Protein AF-0000000082280429 (afdb_homodimer)

Solvent-accessible surface area (backbone atoms only — not comparable to full-atom values): 59125 Å² total; per-residue (Å²): 127,78,68,58,66,56,57,64,49,44,54,57,48,50,53,47,45,51,52,36,49,54,51,34,44,50,54,44,59,72,64,42,74,56,52,62,64,67,58,56,69,70,64,71,67,78,72,66,83,65,93,64,81,61,47,33,36,36,30,34,22,45,41,54,21,25,45,33,16,60,70,39,34,63,33,74,54,32,37,38,38,39,36,20,67,57,68,40,28,66,46,63,86,46,39,42,39,27,26,64,18,41,30,56,62,67,42,32,39,41,43,42,52,63,53,40,58,66,60,42,40,101,52,29,52,61,44,79,34,67,19,39,71,64,45,71,41,67,90,78,32,34,38,34,25,29,30,89,71,29,28,40,41,63,43,74,44,65,32,37,36,42,17,66,31,58,38,80,34,69,84,78,36,49,36,40,84,78,48,39,40,48,74,79,49,71,41,25,20,50,51,48,28,32,50,54,48,50,31,51,50,51,35,49,40,51,53,69,34,36,49,54,77,80,43,42,66,58,37,42,22,40,32,21,37,37,33,32,19,33,38,63,70,27,44,29,30,51,22,37,49,40,45,38,36,68,64,41,37,27,69,64,66,30,60,71,54,31,71,47,50,40,42,34,41,32,19,48,46,81,59,55,32,75,91,48,48,70,69,59,30,50,51,52,50,50,51,40,42,75,59,59,36,46,75,39,56,32,30,27,74,64,34,27,86,43,64,49,29,38,28,37,20,54,43,66,61,94,84,51,48,74,66,55,48,51,54,26,56,70,62,44,44,75,42,68,26,38,40,45,36,49,46,63,47,68,34,49,34,68,48,42,31,54,48,17,55,73,57,66,46,87,60,45,64,16,33,52,38,52,65,60,30,36,28,65,85,38,84,51,31,29,39,35,38,39,26,26,46,75,87,69,73,79,42,65,66,50,8,28,54,45,12,37,51,50,9,41,22,64,45,70,71,49,87,54,72,73,79,88,79,82,63,59,51,72,41,53,48,34,90,60,23,15,38,26,43,31,50,58,68,81,80,50,90,73,49,65,47,65,74,72,62,36,50,69,32,60,96,79,51,56,22,31,36,39,61,36,51,66,20,22,48,48,48,53,31,49,56,50,62,64,42,88,42,70,61,37,37,49,43,38,52,52,25,50,50,42,25,73,74,68,41,50,54,82,59,58,66,59,71,66,71,71,71,81,64,72,77,71,88,68,94,69,83,65,73,78,44,62,57,52,64,71,72,44,52,84,68,77,79,72,77,77,86,74,70,92,70,75,84,77,88,76,89,73,84,75,92,123,128,78,68,60,67,58,55,63,47,42,54,56,45,49,53,47,44,50,52,35,47,52,50,33,44,50,55,45,59,71,65,42,75,54,52,62,65,67,56,55,68,69,62,71,65,79,72,66,83,65,91,62,80,60,47,33,36,35,31,33,24,46,42,53,22,25,46,33,16,58,70,37,34,63,36,74,53,33,37,37,35,39,35,20,67,57,69,39,28,66,46,62,85,46,38,42,38,27,26,63,18,42,30,56,62,69,43,34,39,40,44,44,52,64,51,40,58,66,61,41,40,101,52,28,53,62,43,78,34,66,20,39,72,65,46,72,40,68,90,78,32,33,38,34,26,31,30,89,73,36,32,38,42,58,43,74,43,65,31,37,39,42,19,66,32,55,36,82,34,69,86,76,36,50,36,41,83,79,49,39,40,47,74,80,48,70,41,26,20,52,52,48,27,33,48,54,48,50,32,50,49,49,37,49,40,50,52,68,33,34,45,54,77,81,42,41,66,58,37,43,22,41,32,20,37,38,32,32,20,34,39,62,69,27,43,28,32,52,22,38,50,40,44,37,36,67,65,41,36,26,69,65,67,30,60,69,55,31,72,48,49,41,43,33,41,31,18,48,47,82,60,55,33,74,93,48,47,69,70,60,31,49,51,52,50,52,51,41,43,74,59,62,36,45,75,38,57,33,30,27,76,62,33,27,86,43,65,50,30,38,26,38,22,54,42,66,62,93,83,50,48,72,67,56,50,50,53,24,56,69,61,43,44,75,42,69,26,36,40,44,35,48,47,63,46,68,34,48,36,69,49,43,32,53,49,18,54,74,57,66,45,86,59,44,64,13,33,51,37,52,63,59,29,36,29,64,84,38,85,52,32,30,38,34,38,41,26,25,46,74,86,68,74,79,40,65,67,52,8,30,54,45,12,38,52,49,9,41,22,62,45,70,70,48,88,55,72,71,80,90,81,82,64,60,50,70,40,53,48,34,92,60,22,16,37,26,42,31,49,57,68,81,80,50,89,72,49,65,46,64,72,71,62,37,50,70,32,60,99,78,51,57,23,28,38,39,61,36,50,66,20,22,44,49,47,52,31,49,56,50,64,65,43,90,41,70,62,37,36,49,44,39,52,51,25,50,50,42,25,72,74,69,41,51,54,82,60,56,67,59,72,67,70,72,72,81,64,73,75,69,86,69,94,69,81,65,74,79,44,64,55,56,58,72,71,44,52,84,67,76,79,76,78,80,88,73,76,89,75,75,81,77,80,76,85,73,85,77,93,125

InterPro domains:
  IPR023753 FAD/NAD(P)-binding domain [PF07992] (56-403)
  IPR045024 Alternative NADH dehydrogenase [PTHR43706] (45-506)
  IPR054585 External alternative NADH-ubiquinone oxidoreductase-like, C-terminal domain [PF22366] (422-505)

Structure (mmCIF, N/CA/C/O backbone):
data_AF-0000000082280429-model_v1
#
loop_
_entity.id
_entity.type
_entity.pdbx_description
1 polymer 'NADH:ubiquinone reductase (non-electrogenic)'
#
loop_
_atom_site.group_PDB
_atom_site.id
_atom_site.type_symbol
_atom_site.label_atom_id
_atom_site.label_alt_id
_atom_site.label_comp_id
_atom_site.label_asym_id
_atom_site.label_entity_id
_atom_site.label_seq_id
_atom_site.pdbx_PDB_ins_code
_atom_site.Cartn_x
_atom_site.Cartn_y
_atom_site.Cartn_z
_atom_site.occupancy
_atom_site.B_iso_or_equiv
_atom_site.auth_seq_id
_atom_site.auth_comp_id
_atom_site.auth_asym_id
_atom_site.auth_atom_id
_atom_site.pdbx_PDB_model_num
ATOM 1 N N . MET A 1 1 ? 16.797 20.766 -30.969 1 20.44 1 MET A N 1
ATOM 2 C CA . MET A 1 1 ? 17.062 19.328 -31.047 1 20.44 1 MET A CA 1
ATOM 3 C C . MET A 1 1 ? 15.969 18.547 -30.359 1 20.44 1 MET A C 1
ATOM 5 O O . MET A 1 1 ? 16.094 17.328 -30.172 1 20.44 1 MET A O 1
ATOM 9 N N . SER A 1 2 ? 15.133 19.25 -29.734 1 25.34 2 SER A N 1
ATOM 10 C CA . SER A 1 2 ? 14.094 18.984 -28.75 1 25.34 2 SER A CA 1
ATOM 11 C C . SER A 1 2 ? 12.93 18.219 -29.359 1 25.34 2 SER A C 1
ATOM 13 O O . SER A 1 2 ? 12.211 17.5 -28.656 1 25.34 2 SER A O 1
ATOM 15 N N . SER A 1 3 ? 12.68 18.469 -30.688 1 30.08 3 SER A N 1
ATOM 16 C CA . SER A 1 3 ? 11.539 18.047 -31.484 1 30.08 3 SER A CA 1
ATOM 17 C C . SER A 1 3 ? 11.695 16.609 -31.953 1 30.08 3 SER A C 1
ATOM 19 O O . SER A 1 3 ? 10.727 15.984 -32.406 1 30.08 3 SER A O 1
ATOM 21 N N . HIS A 1 4 ? 13.016 16.234 -32.188 1 29.52 4 HIS A N 1
ATOM 22 C CA . HIS A 1 4 ? 13.25 14.945 -32.875 1 29.52 4 HIS A CA 1
ATOM 23 C C . HIS A 1 4 ? 12.883 13.781 -31.953 1 29.52 4 HIS A C 1
ATOM 25 O O . HIS A 1 4 ? 12.797 12.641 -32.406 1 29.52 4 HIS A O 1
ATOM 31 N N . THR A 1 5 ? 13.172 14.047 -30.672 1 30.3 5 THR A N 1
ATOM 32 C CA . THR A 1 5 ? 12.969 12.867 -29.844 1 30.3 5 THR A CA 1
ATOM 33 C C . THR A 1 5 ? 11.484 12.492 -29.781 1 30.3 5 THR A C 1
ATOM 35 O O . THR A 1 5 ? 11.141 11.375 -29.406 1 30.3 5 THR A O 1
ATOM 38 N N . THR A 1 6 ? 10.641 13.453 -30.203 1 33.31 6 THR A N 1
ATOM 39 C CA . THR A 1 6 ? 9.211 13.164 -30.172 1 33.31 6 THR A CA 1
ATOM 40 C C . THR A 1 6 ? 8.805 12.328 -31.391 1 33.31 6 THR A C 1
ATOM 42 O O . THR A 1 6 ? 7.777 11.648 -31.359 1 33.31 6 THR A O 1
ATOM 45 N N . ARG A 1 7 ? 9.484 12.469 -32.625 1 30.62 7 ARG A N 1
ATOM 46 C CA . ARG A 1 7 ? 9.078 11.852 -33.875 1 30.62 7 ARG A CA 1
ATOM 47 C C . ARG A 1 7 ? 9.367 10.352 -33.875 1 30.62 7 ARG A C 1
ATOM 49 O O . ARG A 1 7 ? 8.75 9.602 -34.625 1 30.62 7 ARG A O 1
ATOM 56 N N . ARG A 1 8 ? 10.602 10 -33.375 1 33.25 8 ARG A N 1
ATOM 57 C CA . ARG A 1 8 ? 10.867 8.562 -33.438 1 33.25 8 ARG A CA 1
ATOM 58 C C . ARG A 1 8 ? 9.984 7.809 -32.469 1 33.25 8 ARG A C 1
ATOM 60 O O . ARG A 1 8 ? 9.977 6.574 -32.438 1 33.25 8 ARG A O 1
ATOM 67 N N . LEU A 1 9 ? 9.531 8.617 -31.469 1 33.84 9 LEU A N 1
ATOM 68 C CA . LEU A 1 9 ? 8.711 7.914 -30.484 1 33.84 9 LEU A CA 1
ATOM 69 C C . LEU A 1 9 ? 7.316 7.637 -31.031 1 33.84 9 LEU A C 1
ATOM 71 O O . LEU A 1 9 ? 6.688 6.645 -30.672 1 33.84 9 LEU A O 1
ATOM 75 N N . PHE A 1 10 ? 6.945 8.438 -32.125 1 33.88 10 PHE A N 1
ATOM 76 C CA . PHE A 1 10 ? 5.578 8.273 -32.594 1 33.88 10 PHE A CA 1
ATOM 77 C C . PHE A 1 10 ? 5.441 6.996 -33.438 1 33.88 10 PHE A C 1
ATOM 79 O O . PHE A 1 10 ? 4.469 6.254 -33.281 1 33.88 10 PHE A O 1
ATOM 86 N N . PRO A 1 11 ? 6.359 6.848 -34.438 1 35.09 11 PRO A N 1
ATOM 87 C CA . PRO A 1 11 ? 6.16 5.633 -35.219 1 35.09 11 PRO A CA 1
ATOM 88 C C . PRO A 1 11 ? 6.359 4.355 -34.406 1 35.09 11 PRO A C 1
ATOM 90 O O . PRO A 1 11 ? 5.699 3.346 -34.688 1 35.09 11 PRO A O 1
ATOM 93 N N . ARG A 1 12 ? 7.309 4.305 -33.531 1 36.62 12 ARG A N 1
ATOM 94 C CA . ARG A 1 12 ? 7.48 3.117 -32.688 1 36.62 12 ARG A CA 1
ATOM 95 C C . ARG A 1 12 ? 6.297 2.934 -31.75 1 36.62 12 ARG A C 1
ATOM 97 O O . ARG A 1 12 ? 5.93 1.804 -31.422 1 36.62 12 ARG A O 1
ATOM 104 N N . ILE A 1 13 ? 5.672 4.008 -31.406 1 36.72 13 ILE A N 1
ATOM 105 C CA . ILE A 1 13 ? 4.449 3.916 -30.609 1 36.72 13 ILE A CA 1
ATOM 106 C C . ILE A 1 13 ? 3.285 3.488 -31.5 1 36.72 13 ILE A C 1
ATOM 108 O O . ILE A 1 13 ? 2.482 2.635 -31.125 1 36.72 13 ILE A O 1
ATOM 112 N N . ALA A 1 14 ? 3.168 4.086 -32.719 1 34.84 14 ALA A N 1
ATOM 113 C CA . ALA A 1 14 ? 2.096 3.703 -33.656 1 34.84 14 ALA A CA 1
ATOM 114 C C . ALA A 1 14 ? 2.273 2.27 -34.125 1 34.84 14 ALA A C 1
ATOM 116 O O . ALA A 1 14 ? 1.304 1.511 -34.219 1 34.84 14 ALA A O 1
ATOM 117 N N . GLY A 1 15 ? 3.473 1.878 -34.625 1 34.12 15 GLY A N 1
ATOM 118 C CA . GLY A 1 15 ? 3.715 0.501 -35.031 1 34.12 15 GLY A CA 1
ATOM 119 C C . GLY A 1 15 ? 3.564 -0.486 -33.875 1 34.12 15 GLY A C 1
ATOM 120 O O . GLY A 1 15 ? 3.025 -1.579 -34.062 1 34.12 15 GLY A O 1
ATOM 121 N N . ALA A 1 16 ? 3.996 -0.086 -32.719 1 37.12 16 ALA A N 1
ATOM 122 C CA . ALA A 1 16 ? 3.783 -0.925 -31.547 1 37.12 16 ALA A CA 1
ATOM 123 C C . ALA A 1 16 ? 2.309 -0.953 -31.156 1 37.12 16 ALA A C 1
ATOM 125 O O . ALA A 1 16 ? 1.798 -1.982 -30.703 1 37.12 16 ALA A O 1
ATOM 126 N N . ALA A 1 17 ? 1.593 0.066 -31.422 1 37.53 17 ALA A N 1
ATOM 127 C CA . ALA A 1 17 ? 0.15 0.07 -31.188 1 37.53 17 ALA A CA 1
ATOM 128 C C . ALA A 1 17 ? -0.56 -0.882 -32.156 1 37.53 17 ALA A C 1
ATOM 130 O O . ALA A 1 17 ? -1.502 -1.577 -31.766 1 37.53 17 ALA A O 1
ATOM 131 N N . VAL A 1 18 ? -0.236 -0.781 -33.5 1 34.94 18 VAL A N 1
ATOM 132 C CA . VAL A 1 18 ? -0.847 -1.659 -34.5 1 34.94 18 VAL A CA 1
ATOM 133 C C . VAL A 1 18 ? -0.458 -3.107 -34.188 1 34.94 18 VAL A C 1
ATOM 135 O O . VAL A 1 18 ? -1.306 -4.004 -34.25 1 34.94 18 VAL A O 1
ATOM 138 N N . VAL A 1 19 ? 0.8 -3.363 -34.031 1 35.03 19 VAL A N 1
ATOM 139 C CA . VAL A 1 19 ? 1.195 -4.738 -33.75 1 35.03 19 VAL A CA 1
ATOM 140 C C . VAL A 1 19 ? 0.633 -5.156 -32.406 1 35.03 19 VAL A C 1
ATOM 142 O O . VAL A 1 19 ? 0.196 -6.297 -32.219 1 35.03 19 VAL A O 1
ATOM 145 N N . CYS A 1 20 ? 0.529 -4.305 -31.453 1 38.88 20 CYS A N 1
ATOM 146 C CA . CYS A 1 20 ? -0.075 -4.574 -30.141 1 38.88 20 CYS A CA 1
ATOM 147 C C . CYS A 1 20 ? -1.58 -4.777 -30.281 1 38.88 20 CYS A C 1
ATOM 149 O O . CYS A 1 20 ? -2.16 -5.617 -29.594 1 38.88 20 CYS A O 1
ATOM 151 N N . GLY A 1 21 ? -2.287 -4.031 -31.125 1 36.22 21 GLY A N 1
ATOM 152 C CA . GLY A 1 21 ? -3.701 -4.238 -31.391 1 36.22 21 GLY A CA 1
ATOM 153 C C . GLY A 1 21 ? -3.998 -5.586 -32.031 1 36.22 21 GLY A C 1
ATOM 154 O O . GLY A 1 21 ? -4.887 -6.305 -31.562 1 36.22 21 GLY A O 1
ATOM 155 N N . VAL A 1 22 ? -3.373 -5.84 -33.25 1 34.94 22 VAL A N 1
ATOM 156 C CA . VAL A 1 22 ? -3.652 -7.059 -34 1 34.94 22 VAL A CA 1
ATOM 157 C C . VAL A 1 22 ? -3.168 -8.273 -33.219 1 34.94 22 VAL A C 1
ATOM 159 O O . VAL A 1 22 ? -3.863 -9.289 -33.125 1 34.94 22 VAL A O 1
ATOM 162 N N . GLY A 1 23 ? -2.002 -8.273 -32.688 1 35.72 23 GLY A N 1
ATOM 163 C CA . GLY A 1 23 ? -1.531 -9.414 -31.922 1 35.72 23 GLY A CA 1
ATOM 164 C C . GLY A 1 23 ? -2.301 -9.617 -30.625 1 35.72 23 GLY A C 1
ATOM 165 O O . GLY A 1 23 ? -2.551 -10.758 -30.219 1 35.72 23 GLY A O 1
ATOM 166 N N . SER A 1 24 ? -2.656 -8.578 -29.969 1 38.56 24 SER A N 1
ATOM 167 C CA . SER A 1 24 ? -3.559 -8.672 -28.828 1 38.56 24 SER A CA 1
ATOM 168 C C . SER A 1 24 ? -4.922 -9.211 -29.234 1 38.56 24 SER A C 1
ATOM 170 O O . SER A 1 24 ? -5.523 -10.016 -28.516 1 38.56 24 SER A O 1
ATOM 172 N N . PHE A 1 25 ? -5.434 -8.734 -30.391 1 36.09 25 PHE A N 1
ATOM 173 C CA . PHE A 1 25 ? -6.719 -9.227 -30.875 1 36.09 25 PHE A CA 1
ATOM 174 C C . PHE A 1 25 ? -6.629 -10.711 -31.219 1 36.09 25 PHE A C 1
ATOM 176 O O . PHE A 1 25 ? -7.535 -11.484 -30.906 1 36.09 25 PHE A O 1
ATOM 183 N N . SER A 1 26 ? -5.672 -11.102 -32 1 33.56 26 SER A N 1
ATOM 184 C CA . SER A 1 26 ? -5.559 -12.516 -32.375 1 33.56 26 SER A CA 1
ATOM 185 C C . SER A 1 26 ? -5.281 -13.375 -31.141 1 33.56 26 SER A C 1
ATOM 187 O O . SER A 1 26 ? -5.789 -14.492 -31.031 1 33.56 26 SER A O 1
ATOM 189 N N . ALA A 1 27 ? -4.383 -12.984 -30.344 1 36.22 27 ALA A N 1
ATOM 190 C CA . ALA A 1 27 ? -4.203 -13.734 -29.109 1 36.22 27 ALA A CA 1
ATOM 191 C C . ALA A 1 27 ? -5.477 -13.719 -28.266 1 36.22 27 ALA A C 1
ATOM 193 O O . ALA A 1 27 ? -5.809 -14.711 -27.609 1 36.22 27 ALA A O 1
ATOM 194 N N . ILE A 1 28 ? -6.16 -12.664 -28.219 1 36.44 28 ILE A N 1
ATOM 195 C CA . ILE A 1 28 ? -7.469 -12.586 -27.578 1 36.44 28 ILE A CA 1
ATOM 196 C C . ILE A 1 28 ? -8.445 -13.531 -28.281 1 36.44 28 ILE A C 1
ATOM 198 O O . ILE A 1 28 ? -9.203 -14.242 -27.625 1 36.44 28 ILE A O 1
ATOM 202 N N . THR A 1 29 ? -8.625 -13.438 -29.641 1 35.72 29 THR A N 1
ATOM 203 C CA . THR A 1 29 ? -9.648 -14.211 -30.328 1 35.72 29 THR A CA 1
ATOM 204 C C . THR A 1 29 ? -9.312 -15.695 -30.312 1 35.72 29 THR A C 1
ATOM 206 O O . THR A 1 29 ? -10.211 -16.547 -30.359 1 35.72 29 THR A O 1
ATOM 209 N N . THR A 1 30 ? -8.156 -16.016 -30.703 1 35.47 30 THR A N 1
ATOM 210 C CA . THR A 1 30 ? -7.922 -17.453 -30.812 1 35.47 30 THR A CA 1
ATOM 211 C C . THR A 1 30 ? -8.102 -18.141 -29.453 1 35.47 30 THR A C 1
ATOM 213 O O . THR A 1 30 ? -8.547 -19.281 -29.391 1 35.47 30 THR A O 1
ATOM 216 N N . ILE A 1 31 ? -7.441 -17.547 -28.453 1 36.34 31 ILE A N 1
ATOM 217 C CA . ILE A 1 31 ? -7.508 -18.297 -27.203 1 36.34 31 ILE A CA 1
ATOM 218 C C . ILE A 1 31 ? -8.773 -17.906 -26.438 1 36.34 31 ILE A C 1
ATOM 220 O O . ILE A 1 31 ? -9.031 -18.438 -25.359 1 36.34 31 ILE A O 1
ATOM 224 N N . ASN A 1 32 ? -9.477 -16.875 -26.734 1 38.38 32 ASN A N 1
ATOM 225 C CA . ASN A 1 32 ? -10.57 -16.453 -25.875 1 38.38 32 ASN A CA 1
ATOM 226 C C . ASN A 1 32 ? -11.711 -17.469 -25.875 1 38.38 32 ASN A C 1
ATOM 228 O O . ASN A 1 32 ? -12.547 -17.469 -26.781 1 38.38 32 ASN A O 1
ATOM 232 N N . ASP A 1 33 ? -11.438 -18.562 -25.656 1 45.22 33 ASP A N 1
ATOM 233 C CA . ASP A 1 33 ? -12.484 -19.5 -25.266 1 45.22 33 ASP A CA 1
ATOM 234 C C . ASP A 1 33 ? -13.516 -18.828 -24.375 1 45.22 33 ASP A C 1
ATOM 236 O O . ASP A 1 33 ? -14.359 -19.516 -23.781 1 45.22 33 ASP A O 1
ATOM 240 N N . ASP A 1 34 ? -13.25 -17.578 -24.141 1 45.47 34 ASP A N 1
ATOM 241 C CA . ASP A 1 34 ? -14.219 -17 -23.219 1 45.47 34 ASP A CA 1
ATOM 242 C C . ASP A 1 34 ? -15.406 -16.406 -23.984 1 45.47 34 ASP A C 1
ATOM 244 O O . ASP A 1 34 ? -16.094 -15.523 -23.469 1 45.47 34 ASP A O 1
ATOM 248 N N . TRP A 1 35 ? -15.531 -16.828 -25.297 1 38.25 35 TRP A N 1
ATOM 249 C CA . TRP A 1 35 ? -16.641 -16.297 -26.094 1 38.25 35 TRP A CA 1
ATOM 250 C C . TRP A 1 35 ? -17.969 -16.594 -25.422 1 38.25 35 TRP A C 1
ATOM 252 O O . TRP A 1 35 ? -18.953 -15.859 -25.609 1 38.25 35 TRP A O 1
ATOM 262 N N . ASP A 1 36 ? -17.953 -17.656 -24.844 1 42.41 36 ASP A N 1
ATOM 263 C CA . ASP A 1 36 ? -19.234 -17.969 -24.219 1 42.41 36 ASP A CA 1
ATOM 264 C C . ASP A 1 36 ? -19.641 -16.891 -23.219 1 42.41 36 ASP A C 1
ATOM 266 O O . ASP A 1 36 ? -20.797 -16.828 -22.812 1 42.41 36 ASP A O 1
ATOM 270 N N . ASP A 1 37 ? -18.703 -16.234 -22.734 1 43.84 37 ASP A N 1
ATOM 271 C CA . ASP A 1 37 ? -19.016 -15.18 -21.781 1 43.84 37 ASP A CA 1
ATOM 272 C C . ASP A 1 37 ? -19.75 -14.023 -22.453 1 43.84 37 ASP A C 1
ATOM 274 O O . ASP A 1 37 ? -20.562 -13.344 -21.828 1 43.84 3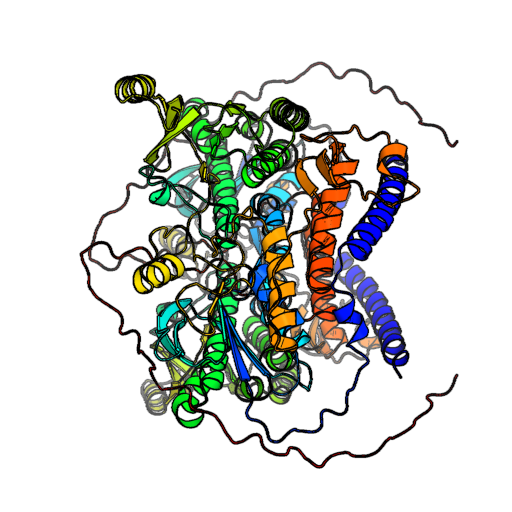7 ASP A O 1
ATOM 278 N N . TYR A 1 38 ? -19.438 -13.75 -23.672 1 36.34 38 TYR A N 1
ATOM 279 C CA . TYR A 1 38 ? -20.094 -12.672 -24.406 1 36.34 38 TYR A CA 1
ATOM 280 C C . TYR A 1 38 ? -21.422 -13.141 -24.969 1 36.34 38 TYR A C 1
ATOM 282 O O . TYR A 1 38 ? -22.328 -12.328 -25.188 1 36.34 38 TYR A O 1
ATOM 290 N N . THR A 1 39 ? -21.531 -14.336 -25.391 1 33.78 39 THR A N 1
ATOM 291 C CA . THR A 1 39 ? -22.781 -14.789 -26 1 33.78 39 THR A CA 1
ATOM 292 C C . THR A 1 39 ? -23.844 -15.016 -24.938 1 33.78 39 THR A C 1
ATOM 294 O O . THR A 1 39 ? -25.047 -14.977 -25.219 1 33.78 39 THR A O 1
ATOM 297 N N . ASN A 1 40 ? -23.5 -15.523 -23.828 1 35.31 40 ASN A N 1
ATOM 298 C CA . ASN A 1 40 ? -24.562 -15.812 -22.875 1 35.31 40 ASN A CA 1
ATOM 299 C C . ASN A 1 40 ? -25.125 -14.539 -22.25 1 35.31 40 ASN A C 1
ATOM 301 O O . ASN A 1 40 ? -25.906 -14.602 -21.297 1 35.31 40 ASN A O 1
ATOM 305 N N . PHE A 1 41 ? -24.578 -13.438 -22.516 1 33.66 41 PHE A N 1
ATOM 306 C CA . PHE A 1 41 ? -25.266 -12.25 -22.031 1 33.66 41 PHE A CA 1
ATOM 307 C C . PHE A 1 41 ? -26.734 -12.266 -22.453 1 33.66 41 PHE A C 1
ATOM 309 O O . PHE A 1 41 ? -27.594 -11.727 -21.75 1 33.66 41 PHE A O 1
ATOM 316 N N . PHE A 1 42 ? -27.047 -12.625 -23.766 1 31.42 42 PHE A N 1
ATOM 317 C CA . PHE A 1 42 ? -28.391 -12.477 -24.312 1 31.42 42 PHE A CA 1
ATOM 318 C C . PHE A 1 42 ? -29.281 -13.648 -23.922 1 31.42 42 PHE A C 1
ATOM 320 O O . PHE A 1 42 ? -30.469 -13.672 -24.25 1 31.42 42 PHE A O 1
ATOM 327 N N . SER A 1 43 ? -28.766 -14.781 -23.688 1 31.94 43 SER A N 1
ATOM 328 C CA . SER A 1 43 ? -29.812 -15.781 -23.516 1 31.94 43 SER A CA 1
ATOM 329 C C . SER A 1 43 ? -30.547 -15.594 -22.188 1 31.94 43 SER A C 1
ATOM 331 O O . SER A 1 43 ? -29.984 -15.82 -21.125 1 31.94 43 SER A O 1
ATOM 333 N N . GLN A 1 44 ? -31.344 -14.594 -22.078 1 33.28 44 GLN A N 1
ATOM 334 C CA . GLN A 1 44 ? -32.469 -14.469 -21.156 1 33.28 44 GLN A CA 1
ATOM 335 C C . GLN A 1 44 ? -33.188 -15.805 -20.984 1 33.28 44 GLN A C 1
ATOM 337 O O . GLN A 1 44 ? -34.156 -16.094 -21.688 1 33.28 44 GLN A O 1
ATOM 342 N N . HIS A 1 45 ? -32.562 -16.938 -21.047 1 32.62 45 HIS A N 1
ATOM 343 C CA . HIS A 1 45 ? -33.469 -18.062 -20.844 1 32.62 45 HIS A CA 1
ATOM 344 C C . HIS A 1 45 ? -34.375 -17.828 -19.641 1 32.62 45 HIS A C 1
ATOM 346 O O . HIS A 1 45 ? -33.906 -17.344 -18.594 1 32.62 45 HIS A O 1
ATOM 352 N N . GLN A 1 46 ? -35.625 -17.578 -19.922 1 33.22 46 GLN A N 1
ATOM 353 C CA . GLN A 1 46 ? -36.781 -17.656 -19.047 1 33.22 46 GLN A CA 1
ATOM 354 C C . GLN A 1 46 ? -36.594 -18.703 -17.953 1 33.22 46 GLN A C 1
ATOM 356 O O . GLN A 1 46 ? -36.469 -19.891 -18.25 1 33.22 46 GLN A O 1
ATOM 361 N N . GLN A 1 47 ? -35.812 -18.391 -17.016 1 37.62 47 GLN A N 1
ATOM 362 C CA . GLN A 1 47 ? -35.594 -19.219 -15.828 1 37.62 47 GLN A CA 1
ATOM 363 C C . GLN A 1 47 ? -36.906 -19.781 -15.305 1 37.62 47 GLN A C 1
ATOM 365 O O . GLN A 1 47 ? -37.812 -19.031 -14.891 1 37.62 47 GLN A O 1
ATOM 370 N N . GLN A 1 48 ? -37.469 -20.719 -15.992 1 34.66 48 GLN A N 1
ATOM 371 C CA . GLN A 1 48 ? -38.5 -21.422 -15.258 1 34.66 48 GLN A CA 1
ATOM 372 C C . GLN A 1 48 ? -38.031 -21.828 -13.867 1 34.66 48 GLN A C 1
ATOM 374 O O . GLN A 1 48 ? -37 -22.5 -13.727 1 34.66 48 GLN A O 1
ATOM 379 N N . LYS A 1 49 ? -38.219 -21.109 -12.867 1 41.38 49 LYS A N 1
ATOM 380 C CA . LYS A 1 49 ? -38.062 -21.516 -11.477 1 41.38 49 LYS A CA 1
ATOM 381 C C . LYS A 1 49 ? -38.281 -23.031 -11.328 1 41.38 49 LYS A C 1
ATOM 383 O O . LYS A 1 49 ? -39.406 -23.5 -11.43 1 41.38 49 LYS A O 1
ATOM 388 N N . SER A 1 50 ? -37.406 -23.859 -11.852 1 42.59 50 SER A N 1
ATOM 389 C CA . SER A 1 50 ? -37.625 -25.281 -11.594 1 42.59 50 SER A CA 1
ATOM 390 C C . SER A 1 50 ? -37.594 -25.578 -10.102 1 42.59 50 SER A C 1
ATOM 392 O O . SER A 1 50 ? -36.938 -24.875 -9.328 1 42.59 50 SER A O 1
ATOM 394 N N . GLU A 1 51 ? -38.469 -26.203 -9.453 1 51.34 51 GLU A N 1
ATOM 395 C CA . GLU A 1 51 ? -38.75 -26.75 -8.133 1 51.34 51 GLU A CA 1
ATOM 396 C C . GLU A 1 51 ? -37.531 -27.547 -7.598 1 51.34 51 GLU A C 1
ATOM 398 O O . GLU A 1 51 ? -37.594 -28.078 -6.488 1 51.34 51 GLU A O 1
ATOM 403 N N . LYS A 1 52 ? -36.406 -27.656 -8.297 1 55.62 52 LYS A N 1
ATOM 404 C CA . LYS A 1 52 ? -35.344 -28.516 -7.801 1 55.62 52 LYS A CA 1
ATOM 405 C C . LYS A 1 52 ? -34.406 -27.734 -6.875 1 55.62 52 LYS A C 1
ATOM 407 O O . LYS A 1 52 ? -34.188 -26.547 -7.078 1 55.62 52 LYS A O 1
ATOM 412 N N . PRO A 1 53 ? -33.938 -28.391 -5.754 1 68.19 53 PRO A N 1
ATOM 413 C CA . PRO A 1 53 ? -33.031 -27.75 -4.789 1 68.19 53 PRO A CA 1
ATOM 414 C C . PRO A 1 53 ? -31.734 -27.25 -5.426 1 68.19 53 PRO A C 1
ATOM 416 O O . PRO A 1 53 ? -31.25 -27.859 -6.387 1 68.19 53 PRO A O 1
ATOM 419 N N . ASN A 1 54 ? -31.219 -26.141 -5.043 1 81 54 ASN A N 1
ATOM 420 C CA . ASN A 1 54 ? -29.984 -25.562 -5.57 1 81 54 ASN A CA 1
ATOM 421 C C . ASN A 1 54 ? -28.766 -26.422 -5.246 1 81 54 ASN A C 1
ATOM 423 O O . ASN A 1 54 ? -28.656 -26.953 -4.145 1 81 54 ASN A O 1
ATOM 427 N N . GLU A 1 55 ? -28 -26.75 -6.262 1 89 55 GLU A N 1
ATOM 428 C CA . GLU A 1 55 ? -26.703 -27.406 -6.074 1 89 55 GLU A CA 1
ATOM 429 C C . GLU A 1 55 ? -25.656 -26.438 -5.52 1 89 55 GLU A C 1
ATOM 431 O O . GLU A 1 55 ? -25.453 -25.359 -6.078 1 89 55 GLU A O 1
ATOM 436 N N . ARG A 1 56 ? -25.062 -26.812 -4.383 1 90.88 56 ARG A N 1
ATOM 437 C CA . ARG A 1 56 ? -24.047 -25.969 -3.764 1 90.88 56 ARG A CA 1
ATOM 438 C C . ARG A 1 56 ? -22.656 -26.328 -4.27 1 90.88 56 ARG A C 1
ATOM 440 O O . ARG A 1 56 ? -22.188 -27.453 -4.051 1 90.88 56 ARG A O 1
ATOM 447 N N . ILE A 1 57 ? -22.047 -25.375 -4.918 1 93.62 57 ILE A N 1
ATOM 448 C CA . ILE A 1 57 ? -20.688 -25.531 -5.418 1 93.62 57 ILE A CA 1
ATOM 449 C C . ILE A 1 57 ? -19.734 -24.656 -4.602 1 93.62 57 ILE A C 1
ATOM 451 O O . ILE A 1 57 ? -19.922 -23.438 -4.52 1 93.62 57 ILE A O 1
ATOM 455 N N . VAL A 1 58 ? -18.75 -25.266 -3.951 1 94.88 58 VAL A N 1
ATOM 456 C CA . VAL A 1 58 ? -17.75 -24.531 -3.186 1 94.88 58 VAL A CA 1
ATOM 457 C C . VAL A 1 58 ? -16.422 -24.531 -3.934 1 94.88 58 VAL A C 1
ATOM 459 O O . VAL A 1 58 ? -15.938 -25.578 -4.344 1 94.88 58 VAL A O 1
ATOM 462 N N . ILE A 1 59 ? -15.867 -23.391 -4.176 1 96.19 59 ILE A N 1
ATOM 463 C CA . ILE A 1 59 ? -14.57 -23.219 -4.824 1 96.19 59 ILE A CA 1
ATOM 464 C C . ILE A 1 59 ? -13.555 -22.703 -3.814 1 96.19 59 ILE A C 1
ATOM 466 O O . ILE A 1 59 ? -13.758 -21.641 -3.201 1 96.19 59 ILE A O 1
ATOM 470 N N . LEU A 1 60 ? -12.477 -23.469 -3.639 1 98 60 LEU A N 1
ATOM 471 C CA . LEU A 1 60 ? -11.391 -23.031 -2.764 1 98 60 LEU A CA 1
ATOM 472 C C . LEU A 1 60 ? -10.258 -22.422 -3.572 1 98 60 LEU A C 1
ATOM 474 O O . LEU A 1 60 ? -9.602 -23.109 -4.363 1 98 60 LEU A O 1
ATOM 478 N N . GLY A 1 61 ? -9.977 -21.125 -3.316 1 96.44 61 GLY A N 1
ATOM 479 C CA . GLY A 1 61 ? -8.906 -20.422 -4.008 1 96.44 61 GLY A CA 1
ATOM 480 C C . GLY A 1 61 ? -9.398 -19.422 -5.035 1 96.44 61 GLY A C 1
ATOM 481 O O . GLY A 1 61 ? -10.344 -19.719 -5.781 1 96.44 61 GLY A O 1
ATOM 482 N N . SER A 1 62 ? -8.797 -18.297 -5.066 1 92.56 62 SER A N 1
ATOM 483 C CA . SER A 1 62 ? -9.18 -17.219 -5.984 1 92.56 62 SER A CA 1
ATOM 484 C C . SER A 1 62 ? -8.094 -16.953 -7.016 1 92.56 62 SER A C 1
ATOM 486 O O . SER A 1 62 ? -7.898 -15.812 -7.441 1 92.56 62 SER A O 1
ATOM 488 N N . GLY A 1 63 ? -7.297 -17.984 -7.344 1 93.62 63 GLY A N 1
ATOM 489 C CA . GLY A 1 63 ? -6.27 -17.859 -8.367 1 93.62 63 GLY A CA 1
ATOM 490 C C . GLY A 1 63 ? -6.789 -18.094 -9.773 1 93.62 63 GLY A C 1
ATOM 491 O O . GLY A 1 63 ? -7.988 -17.953 -10.023 1 93.62 63 GLY A O 1
ATOM 492 N N . TRP A 1 64 ? -5.891 -18.422 -10.68 1 92.12 64 TRP A N 1
ATOM 493 C CA . TRP A 1 64 ? -6.191 -18.594 -12.094 1 92.12 64 TRP A CA 1
ATOM 494 C C . TRP A 1 64 ? -7.242 -19.672 -12.297 1 92.12 64 TRP A C 1
ATOM 496 O O . TRP A 1 64 ? -8.188 -19.5 -13.062 1 92.12 64 TRP A O 1
ATOM 506 N N . GLY A 1 65 ? -7.086 -20.75 -11.594 1 95.25 65 GLY A N 1
ATOM 507 C CA . GLY A 1 65 ? -8.016 -21.859 -11.727 1 95.25 65 GLY A CA 1
ATOM 508 C C . GLY A 1 65 ? -9.383 -21.562 -11.141 1 95.25 65 GLY A C 1
ATOM 509 O O . GLY A 1 65 ? -10.398 -21.656 -11.836 1 95.25 65 GLY A O 1
ATOM 510 N N . GLY A 1 66 ? -9.406 -21.109 -9.883 1 94.38 66 GLY A N 1
ATOM 511 C CA . GLY A 1 66 ? -10.656 -20.859 -9.18 1 94.38 66 GLY A CA 1
ATOM 512 C C . GLY A 1 66 ? -11.523 -19.828 -9.859 1 94.38 66 GLY A C 1
ATOM 513 O O . GLY A 1 66 ? -12.719 -20.031 -10.055 1 94.38 66 GLY A O 1
ATOM 514 N N . LEU A 1 67 ? -10.992 -18.781 -10.227 1 89.38 67 LEU A N 1
ATOM 515 C CA . LEU A 1 67 ? -11.781 -17.703 -10.812 1 89.38 67 LEU A CA 1
ATOM 516 C C . LEU A 1 67 ? -12.258 -18.062 -12.219 1 89.38 67 LEU A C 1
ATOM 518 O O . LEU A 1 67 ? -13.344 -17.672 -12.633 1 89.38 67 LEU A O 1
ATOM 522 N N . SER A 1 68 ? -11.391 -18.75 -12.969 1 90.31 68 SER A N 1
ATOM 523 C CA . SER A 1 68 ? -11.82 -19.219 -14.281 1 90.31 68 SER A CA 1
ATOM 524 C C . SER A 1 68 ? -13.016 -20.172 -14.164 1 90.31 68 SER A C 1
ATOM 526 O O . SER A 1 68 ? -13.938 -20.125 -14.984 1 90.31 68 SER A O 1
ATOM 528 N N . ALA A 1 69 ? -12.992 -21 -13.188 1 93.12 69 ALA A N 1
ATOM 529 C CA . ALA A 1 69 ? -14.117 -21.906 -12.953 1 93.12 69 ALA A CA 1
ATOM 530 C C . ALA A 1 69 ? -15.375 -21.125 -12.562 1 93.12 69 ALA A C 1
ATOM 532 O O . ALA A 1 69 ? -16.469 -21.391 -13.078 1 93.12 69 ALA A O 1
ATOM 533 N N . LEU A 1 70 ? -15.172 -20.172 -11.641 1 88.69 70 LEU A N 1
ATOM 534 C CA . LEU A 1 70 ? -16.281 -19.359 -11.18 1 88.69 70 LEU A CA 1
ATOM 535 C C . LEU A 1 70 ? -16.984 -18.672 -12.352 1 88.69 70 LEU A C 1
ATOM 537 O O . LEU A 1 70 ? -18.219 -18.656 -12.414 1 88.69 70 LEU A O 1
ATOM 541 N N . ARG A 1 71 ? -16.234 -18.219 -13.266 1 83.56 71 ARG A N 1
ATOM 542 C CA . ARG A 1 71 ? -16.766 -17.453 -14.383 1 83.56 71 ARG A CA 1
ATOM 543 C C . ARG A 1 71 ? -17.547 -18.344 -15.336 1 83.56 71 ARG A C 1
ATOM 545 O O . ARG A 1 71 ? -18.391 -17.859 -16.109 1 83.56 71 ARG A O 1
ATOM 552 N N . LYS A 1 72 ? -17.312 -19.594 -15.328 1 85.81 72 LYS A N 1
ATOM 553 C CA . LYS A 1 72 ? -17.938 -20.5 -16.297 1 85.81 72 LYS A CA 1
ATOM 554 C C . LYS A 1 72 ? -19.031 -21.344 -15.633 1 85.81 72 LYS A C 1
ATOM 556 O O . LYS A 1 72 ? -19.812 -22 -16.328 1 85.81 72 LYS A O 1
ATOM 561 N N . CYS A 1 73 ? -19.125 -21.297 -14.367 1 85.69 73 CYS A N 1
ATOM 562 C CA . CYS A 1 73 ? -20 -22.219 -13.656 1 85.69 73 CYS A CA 1
ATOM 563 C C . CYS A 1 73 ? -21.391 -21.625 -13.445 1 85.69 73 CYS A C 1
ATOM 565 O O . CYS A 1 73 ? -22.297 -22.297 -12.977 1 85.69 73 CYS A O 1
ATOM 567 N N . TYR A 1 74 ? -21.625 -20.547 -13.914 1 76.12 74 TYR A N 1
ATOM 568 C CA . TYR A 1 74 ? -22.906 -19.875 -13.688 1 76.12 74 TYR A CA 1
ATOM 569 C C . TYR A 1 74 ? -24.047 -20.609 -14.375 1 76.12 74 TYR A C 1
ATOM 571 O O . TYR A 1 74 ? -23.891 -21.109 -15.484 1 76.12 74 TYR A O 1
ATOM 579 N N . GLY A 1 75 ? -25.109 -20.75 -13.648 1 73.38 75 GLY A N 1
ATOM 580 C CA . GLY A 1 75 ? -26.328 -21.344 -14.172 1 73.38 75 GLY A CA 1
ATOM 581 C C . GLY A 1 75 ? -27.469 -21.359 -13.172 1 73.38 75 GLY A C 1
ATOM 582 O O . GLY A 1 75 ? -27.281 -21 -12.008 1 73.38 75 GLY A O 1
ATOM 583 N N . PRO A 1 76 ? -28.641 -21.562 -13.719 1 74.5 76 PRO A N 1
ATOM 584 C CA . PRO A 1 76 ? -29.781 -21.641 -12.82 1 74.5 76 PRO A CA 1
ATOM 585 C C . PRO A 1 76 ? -29.641 -22.719 -11.75 1 74.5 76 PRO A C 1
ATOM 587 O O . PRO A 1 76 ? -29 -23.75 -11.992 1 74.5 76 PRO A O 1
ATOM 590 N N . ASN A 1 77 ? -30.078 -22.469 -10.555 1 79 77 ASN A N 1
ATOM 591 C CA . ASN A 1 77 ? -30.141 -23.422 -9.445 1 79 77 ASN A CA 1
ATOM 592 C C . ASN A 1 77 ? -28.734 -23.766 -8.938 1 79 77 ASN A C 1
ATOM 594 O O . ASN A 1 77 ? -28.469 -24.922 -8.586 1 79 77 ASN A O 1
ATOM 598 N N . LYS A 1 78 ? -27.828 -22.891 -9.172 1 84.19 78 LYS A N 1
ATOM 599 C CA . LYS A 1 78 ? -26.5 -23.062 -8.617 1 84.19 78 LYS A CA 1
ATOM 600 C C . LYS A 1 78 ? -26.203 -22.031 -7.523 1 84.19 78 LYS A C 1
ATOM 602 O O . LYS A 1 78 ? -26.5 -20.844 -7.691 1 84.19 78 LYS A O 1
ATOM 607 N N . ASP A 1 79 ? -25.812 -22.547 -6.402 1 84.75 79 ASP A N 1
ATOM 608 C CA . ASP A 1 79 ? -25.297 -21.734 -5.305 1 84.75 79 ASP A CA 1
ATOM 609 C C . ASP A 1 79 ? -23.781 -21.844 -5.188 1 84.75 79 ASP A C 1
ATOM 611 O O . ASP A 1 79 ? -23.266 -22.844 -4.668 1 84.75 79 ASP A O 1
ATOM 615 N N . ILE A 1 80 ? -23.125 -20.828 -5.648 1 89 80 ILE A N 1
ATOM 616 C CA . ILE A 1 80 ? -21.672 -20.906 -5.73 1 89 80 ILE A CA 1
ATOM 617 C C . ILE A 1 80 ? -21.047 -20.094 -4.598 1 89 80 ILE A C 1
ATOM 619 O O . ILE A 1 80 ? -21.422 -18.938 -4.375 1 89 80 ILE A O 1
ATOM 623 N N . VAL A 1 81 ? -20.125 -20.703 -3.844 1 88.19 81 VAL A N 1
ATOM 624 C CA . VAL A 1 81 ? -19.375 -20.031 -2.791 1 88.19 81 VAL A CA 1
ATOM 625 C C . VAL A 1 81 ? -17.875 -20.109 -3.084 1 88.19 81 VAL A C 1
ATOM 627 O O . VAL A 1 81 ? -17.328 -21.203 -3.277 1 88.19 81 VAL A O 1
ATOM 630 N N . ILE A 1 82 ? -17.234 -19 -3.168 1 91.19 82 ILE A N 1
ATOM 631 C CA . ILE A 1 82 ? -15.789 -19 -3.322 1 91.19 82 ILE A CA 1
ATOM 632 C C . ILE A 1 82 ? -15.133 -18.578 -2.01 1 91.19 82 ILE A C 1
ATOM 634 O O . ILE A 1 82 ? -15.523 -17.578 -1.407 1 91.19 82 ILE A O 1
ATOM 638 N N . ILE A 1 83 ? -14.211 -19.406 -1.546 1 92.31 83 ILE A N 1
ATOM 639 C CA . ILE A 1 83 ? -13.492 -19.172 -0.296 1 92.31 83 ILE A CA 1
ATOM 640 C C . ILE A 1 83 ? -12.023 -18.891 -0.589 1 92.31 83 ILE A C 1
ATOM 642 O O . ILE A 1 83 ? -11.359 -19.672 -1.269 1 92.31 83 ILE A O 1
ATOM 646 N N . SER A 1 84 ? -11.555 -17.812 -0.13 1 92.44 84 SER A N 1
ATOM 647 C CA . SER A 1 84 ? -10.148 -17.453 -0.27 1 92.44 84 SER A CA 1
ATOM 648 C C . SER A 1 84 ? -9.711 -16.484 0.832 1 92.44 84 SER A C 1
ATOM 650 O O . SER A 1 84 ? -10.461 -15.578 1.205 1 92.44 84 SER A O 1
ATOM 652 N N . PRO A 1 85 ? -8.516 -16.734 1.307 1 88.44 85 PRO A N 1
ATOM 653 C CA . PRO A 1 85 ? -8.031 -15.789 2.314 1 88.44 85 PRO A CA 1
ATOM 654 C C . PRO A 1 85 ? -7.633 -14.445 1.718 1 88.44 85 PRO A C 1
ATOM 656 O O . PRO A 1 85 ? -7.539 -13.445 2.438 1 88.44 85 PRO A O 1
ATOM 659 N N . ARG A 1 86 ? -7.34 -14.438 0.482 1 85.25 86 ARG A N 1
ATOM 660 C CA . ARG A 1 86 ? -6.996 -13.195 -0.195 1 85.25 86 ARG A CA 1
ATOM 661 C C . ARG A 1 86 ? -8.219 -12.578 -0.867 1 85.25 86 ARG A C 1
ATOM 663 O O . ARG A 1 86 ? -8.969 -13.273 -1.554 1 85.25 86 ARG A O 1
ATOM 670 N N . PRO A 1 87 ? -8.391 -11.297 -0.726 1 81.31 87 PRO A N 1
ATOM 671 C CA . PRO A 1 87 ? -9.57 -10.641 -1.298 1 81.31 87 PRO A CA 1
ATOM 672 C C . PRO A 1 87 ? -9.367 -10.227 -2.754 1 81.31 87 PRO A C 1
ATOM 674 O O . PRO A 1 87 ? -10.133 -9.414 -3.279 1 81.31 87 PRO A O 1
ATOM 677 N N . HIS A 1 88 ? -8.328 -10.789 -3.367 1 83.06 88 HIS A N 1
ATOM 678 C CA . HIS A 1 88 ? -8.039 -10.367 -4.734 1 83.06 88 HIS A CA 1
ATOM 679 C C . HIS A 1 88 ? -7.488 -11.523 -5.559 1 83.06 88 HIS A C 1
ATOM 681 O O . HIS A 1 88 ? -6.977 -12.5 -5.008 1 83.06 88 HIS A O 1
ATOM 687 N N . PHE A 1 89 ? -7.785 -11.469 -6.824 1 87.88 89 PHE A N 1
ATOM 688 C CA . PHE A 1 89 ? -7.035 -12.242 -7.809 1 87.88 89 PHE A CA 1
ATOM 689 C C . PHE A 1 89 ? -5.707 -11.562 -8.125 1 87.88 89 PHE A C 1
ATOM 691 O O . PHE A 1 89 ? -5.648 -10.336 -8.266 1 87.88 89 PHE A O 1
ATOM 698 N N . LEU A 1 90 ? -4.664 -12.305 -8.172 1 88.31 90 LEU A N 1
ATOM 699 C CA . LEU A 1 90 ? -3.334 -11.75 -8.391 1 88.31 90 LEU A CA 1
ATOM 700 C C . LEU A 1 90 ? -2.805 -12.133 -9.773 1 88.31 90 LEU A C 1
ATOM 702 O O . LEU A 1 90 ? -2.734 -13.312 -10.109 1 88.31 90 LEU A O 1
ATOM 706 N N . TYR A 1 91 ? -2.494 -11.102 -10.547 1 88 91 TYR A N 1
ATOM 707 C CA . TYR A 1 91 ? -1.771 -11.328 -11.797 1 88 91 TYR A CA 1
ATOM 708 C C . TYR A 1 91 ? -0.278 -11.492 -11.539 1 88 91 TYR A C 1
ATOM 710 O O . TYR A 1 91 ? 0.484 -10.523 -11.625 1 88 91 TYR A O 1
ATOM 718 N N . THR A 1 92 ? 0.11 -12.656 -11.375 1 88.19 92 THR A N 1
ATOM 719 C CA . THR A 1 92 ? 1.422 -13.008 -10.844 1 88.19 92 THR A CA 1
ATOM 720 C C . THR A 1 92 ? 2.529 -12.539 -11.781 1 88.19 92 THR A C 1
ATOM 722 O O . THR A 1 92 ? 3.611 -12.156 -11.336 1 88.19 92 THR A O 1
ATOM 725 N N . PRO A 1 93 ? 2.355 -12.523 -13.094 1 85.12 93 PRO A N 1
ATOM 726 C CA . PRO A 1 93 ? 3.441 -12.094 -13.977 1 85.12 93 PRO A CA 1
ATOM 727 C C . PRO A 1 93 ? 3.828 -10.633 -13.773 1 85.12 93 PRO A C 1
ATOM 729 O O . PRO A 1 93 ? 4.918 -10.211 -14.172 1 85.12 93 PRO A O 1
ATOM 732 N N . LEU A 1 94 ? 2.961 -9.906 -13.203 1 86.19 94 LEU A N 1
ATOM 733 C CA . LEU A 1 94 ? 3.203 -8.477 -13.039 1 86.19 94 LEU A CA 1
ATOM 734 C C . LEU A 1 94 ? 3.92 -8.195 -11.719 1 86.19 94 LEU A C 1
ATOM 736 O O . LEU A 1 94 ? 4.32 -7.062 -11.453 1 86.19 94 LEU A O 1
ATOM 740 N N . LEU A 1 95 ? 4.148 -9.195 -10.922 1 88.94 95 LEU A N 1
ATOM 741 C CA . LEU A 1 95 ? 4.715 -9.008 -9.586 1 88.94 95 LEU A CA 1
ATOM 742 C C . LEU A 1 95 ? 6.141 -8.484 -9.672 1 88.94 95 LEU A C 1
ATOM 744 O O . LEU A 1 95 ? 6.551 -7.656 -8.852 1 88.94 95 LEU A O 1
ATOM 748 N N . ALA A 1 96 ? 6.926 -8.984 -10.664 1 89.94 96 ALA A N 1
ATOM 749 C CA . ALA A 1 96 ? 8.305 -8.516 -10.805 1 89.94 96 ALA A CA 1
ATOM 750 C C . ALA A 1 96 ? 8.359 -7.008 -11.016 1 89.94 96 ALA A C 1
ATOM 752 O O . ALA A 1 96 ? 9.18 -6.32 -10.406 1 89.94 96 ALA A O 1
ATOM 753 N N . GLY A 1 97 ? 7.438 -6.594 -11.836 1 87.44 97 GLY A N 1
ATOM 754 C CA . GLY A 1 97 ? 7.375 -5.168 -12.102 1 87.44 97 GLY A CA 1
ATOM 755 C C . GLY A 1 97 ? 6.945 -4.355 -10.891 1 87.44 97 GLY A C 1
ATOM 756 O O . GLY A 1 97 ? 7.461 -3.26 -10.656 1 87.44 97 GLY A O 1
ATOM 757 N N . SER A 1 98 ? 6.02 -4.852 -10.133 1 86.12 98 SER A N 1
ATOM 758 C CA . SER A 1 98 ? 5.547 -4.137 -8.953 1 86.12 98 SER A CA 1
ATOM 759 C C . SER A 1 98 ? 6.621 -4.082 -7.867 1 86.12 98 SER A C 1
ATOM 761 O O . SER A 1 98 ? 6.703 -3.111 -7.117 1 86.12 98 SER A O 1
ATOM 763 N N . ALA A 1 99 ? 7.465 -5.039 -7.824 1 89.31 99 ALA A N 1
ATOM 764 C CA . ALA A 1 99 ? 8.508 -5.129 -6.805 1 89.31 99 ALA A CA 1
ATOM 765 C C . ALA A 1 99 ? 9.531 -4.008 -6.969 1 89.31 99 ALA A C 1
ATOM 767 O O . ALA A 1 99 ? 10.219 -3.643 -6.012 1 89.31 99 ALA A O 1
ATOM 768 N N . VAL A 1 100 ? 9.648 -3.547 -8.188 1 89 100 VAL A N 1
ATOM 769 C CA . VAL A 1 100 ? 10.641 -2.498 -8.414 1 89 100 VAL A CA 1
ATOM 770 C C . VAL A 1 100 ? 9.938 -1.187 -8.758 1 89 100 VAL A C 1
ATOM 772 O O . VAL A 1 100 ? 10.578 -0.213 -9.156 1 89 100 VAL A O 1
ATOM 775 N N . GLY A 1 101 ? 8.602 -1.176 -8.719 1 80 101 GLY A N 1
ATOM 776 C CA . GLY A 1 101 ? 7.855 0.067 -8.828 1 80 101 GLY A CA 1
ATOM 777 C C . GLY A 1 101 ? 7.445 0.397 -10.25 1 80 101 GLY A C 1
ATOM 778 O O . GLY A 1 101 ? 7.004 1.513 -10.531 1 80 101 GLY A O 1
ATOM 779 N N . THR A 1 102 ? 7.617 -0.53 -11.203 1 78.81 102 THR A N 1
ATOM 780 C CA . THR A 1 102 ? 7.176 -0.302 -12.578 1 78.81 102 THR A CA 1
ATOM 781 C C . THR A 1 102 ? 5.664 -0.112 -12.633 1 78.81 102 THR A C 1
ATOM 783 O O . THR A 1 102 ? 5.164 0.707 -13.406 1 78.81 102 THR A O 1
ATOM 786 N N . ILE A 1 103 ? 4.977 -0.884 -11.859 1 78.25 103 ILE A N 1
ATOM 787 C CA . ILE A 1 103 ? 3.523 -0.786 -11.758 1 78.25 103 ILE A CA 1
ATOM 788 C C . ILE A 1 103 ? 3.105 -0.787 -10.289 1 78.25 103 ILE A C 1
ATOM 790 O O . ILE A 1 103 ? 3.84 -1.276 -9.43 1 78.25 103 ILE A O 1
ATOM 794 N N . ALA A 1 104 ? 1.971 -0.161 -10.102 1 77.25 104 ALA A N 1
ATOM 795 C CA . ALA A 1 104 ? 1.404 -0.233 -8.758 1 77.25 104 ALA A CA 1
ATOM 796 C C . ALA A 1 104 ? 0.914 -1.644 -8.445 1 77.25 104 ALA A C 1
ATOM 798 O O . ALA A 1 104 ? 0.352 -2.318 -9.312 1 77.25 104 ALA A O 1
ATOM 799 N N . LEU A 1 105 ? 1.148 -2.041 -7.273 1 79.75 105 LEU A N 1
ATOM 800 C CA . LEU A 1 105 ? 0.72 -3.367 -6.84 1 79.75 105 LEU A CA 1
ATOM 801 C C . LEU A 1 105 ? -0.775 -3.557 -7.078 1 79.75 105 LEU A C 1
ATOM 803 O O . LEU A 1 105 ? -1.215 -4.648 -7.449 1 79.75 105 LEU A O 1
ATOM 807 N N . GLN A 1 106 ? -1.521 -2.52 -6.871 1 76.94 106 GLN A N 1
ATOM 808 C CA . GLN A 1 106 ? -2.971 -2.578 -7.027 1 76.94 106 GLN A CA 1
ATOM 809 C C . GLN A 1 106 ? -3.354 -2.951 -8.461 1 76.94 106 GLN A C 1
ATOM 811 O O . GLN A 1 106 ? -4.395 -3.568 -8.688 1 76.94 106 GLN A O 1
ATOM 816 N N . SER A 1 107 ? -2.531 -2.596 -9.367 1 78 107 SER A N 1
ATOM 817 C CA . SER A 1 107 ? -2.809 -2.898 -10.773 1 78 107 SER A CA 1
ATOM 818 C C . SER A 1 107 ? -2.623 -4.383 -11.062 1 78 107 SER A C 1
ATOM 820 O O . SER A 1 107 ? -3.139 -4.895 -12.055 1 78 107 SER A O 1
ATOM 822 N N . ALA A 1 108 ? -1.864 -5.07 -10.211 1 82.81 108 ALA A N 1
ATOM 823 C CA . ALA A 1 108 ? -1.662 -6.512 -10.359 1 82.81 108 ALA A CA 1
ATOM 824 C C . ALA A 1 108 ? -2.74 -7.293 -9.617 1 82.81 108 ALA A C 1
ATOM 826 O O . ALA A 1 108 ? -2.781 -8.523 -9.688 1 82.81 108 ALA A O 1
ATOM 827 N N . CYS A 1 109 ? -3.592 -6.586 -8.891 1 82.69 109 CYS A N 1
ATOM 828 C CA . CYS A 1 109 ? -4.617 -7.219 -8.07 1 82.69 109 CYS A CA 1
ATOM 829 C C . CYS A 1 109 ? -6.012 -6.887 -8.594 1 82.69 109 CYS A C 1
ATOM 831 O O . CYS A 1 109 ? -6.281 -5.75 -8.969 1 82.69 109 CYS A O 1
ATOM 833 N N . GLU A 1 110 ? -6.801 -7.875 -8.688 1 80.06 110 GLU A N 1
ATOM 834 C CA . GLU A 1 110 ? -8.211 -7.684 -9 1 80.06 110 GLU A CA 1
ATOM 835 C C . GLU A 1 110 ? -9.102 -8.125 -7.836 1 80.06 110 GLU A C 1
ATOM 837 O O . GLU A 1 110 ? -9.07 -9.281 -7.43 1 80.06 110 GLU A O 1
ATOM 842 N N . PRO A 1 111 ? -9.883 -7.172 -7.332 1 78.12 111 PRO A N 1
ATOM 843 C CA . PRO A 1 111 ? -10.75 -7.562 -6.215 1 78.12 111 PRO A CA 1
ATOM 844 C C . PRO A 1 111 ? -11.758 -8.648 -6.594 1 78.12 111 PRO A C 1
ATOM 846 O O . PRO A 1 111 ? -12.43 -8.531 -7.617 1 78.12 111 PRO A O 1
ATOM 849 N N . ILE A 1 112 ? -11.844 -9.641 -5.762 1 83.06 112 ILE A N 1
ATOM 850 C CA . ILE A 1 112 ? -12.719 -10.773 -6.027 1 83.06 112 ILE A CA 1
ATOM 851 C C . ILE A 1 112 ? -14.172 -10.305 -6.07 1 83.06 112 ILE A C 1
ATOM 853 O O . ILE A 1 112 ? -14.953 -10.766 -6.902 1 83.06 112 ILE A O 1
ATOM 857 N N . ARG A 1 113 ? -14.562 -9.414 -5.215 1 77.56 113 ARG A N 1
ATOM 858 C CA . ARG A 1 113 ? -15.945 -8.969 -5.109 1 77.56 113 ARG A CA 1
ATOM 859 C C . ARG A 1 113 ? -16.406 -8.281 -6.391 1 77.56 113 ARG A C 1
ATOM 861 O O . ARG A 1 113 ? -17.562 -8.383 -6.773 1 77.56 113 ARG A O 1
ATOM 868 N N . ALA A 1 114 ? -15.5 -7.555 -6.977 1 71.44 114 ALA A N 1
ATOM 869 C CA . ALA A 1 114 ? -15.844 -6.941 -8.258 1 71.44 114 ALA A CA 1
ATOM 870 C C . ALA A 1 114 ? -16.156 -8 -9.305 1 71.44 114 ALA A C 1
ATOM 872 O O . ALA A 1 114 ? -17.078 -7.836 -10.117 1 71.44 114 ALA A O 1
ATOM 873 N N . LEU A 1 115 ? -15.438 -9.094 -9.25 1 71.69 115 LEU A N 1
ATOM 874 C CA . LEU A 1 115 ? -15.633 -10.188 -10.188 1 71.69 115 LEU A CA 1
ATOM 875 C C . LEU A 1 115 ? -16.906 -10.953 -9.875 1 71.69 115 LEU A C 1
ATOM 877 O O . LEU A 1 115 ? -17.625 -11.375 -10.789 1 71.69 115 LEU A O 1
ATOM 881 N N . VAL A 1 116 ? -17.141 -11.102 -8.617 1 75.12 116 VAL A N 1
ATOM 882 C CA . VAL A 1 116 ? -18.359 -11.781 -8.172 1 75.12 116 VAL A CA 1
ATOM 883 C C . VAL A 1 116 ? -19.578 -10.961 -8.57 1 75.12 116 VAL A C 1
ATOM 885 O O . VAL A 1 116 ? -20.594 -11.508 -9.023 1 75.12 116 VAL A O 1
ATOM 888 N N . ALA A 1 117 ? -19.453 -9.633 -8.375 1 68.19 117 ALA A N 1
ATOM 889 C CA . ALA A 1 117 ? -20.562 -8.758 -8.727 1 68.19 117 ALA A CA 1
ATOM 890 C C . ALA A 1 117 ? -20.875 -8.836 -10.219 1 68.19 117 ALA A C 1
ATOM 892 O O . ALA A 1 117 ? -22.031 -8.758 -10.625 1 68.19 117 ALA A O 1
ATOM 893 N N . GLN A 1 118 ? -19.844 -9.047 -10.977 1 63.94 118 GLN A N 1
ATOM 894 C CA . GLN A 1 118 ? -20.016 -9.156 -12.422 1 63.94 118 GLN A CA 1
ATOM 895 C C . GLN A 1 118 ? -20.609 -10.508 -12.805 1 63.94 118 GLN A C 1
ATOM 897 O O . GLN A 1 118 ? -21.406 -10.594 -13.742 1 63.94 118 GLN A O 1
ATOM 902 N N . ALA A 1 119 ? -20.094 -11.469 -12.078 1 61.59 119 ALA A N 1
ATOM 903 C CA . ALA A 1 119 ? -20.562 -12.828 -12.359 1 61.59 119 ALA A CA 1
ATOM 904 C C . ALA A 1 119 ? -22 -13.023 -11.883 1 61.59 119 ALA A C 1
ATOM 906 O O . ALA A 1 119 ? -22.75 -13.82 -12.453 1 61.59 119 ALA A O 1
ATOM 907 N N . ALA A 1 120 ? -22.266 -12.281 -10.711 1 55.03 120 ALA A N 1
ATOM 908 C CA . ALA A 1 120 ? -23.594 -12.453 -10.133 1 55.03 120 ALA A CA 1
ATOM 909 C C . ALA A 1 120 ? -24.688 -12 -11.109 1 55.03 120 ALA A C 1
ATOM 911 O O . ALA A 1 120 ? -24.609 -10.906 -11.664 1 55.03 120 ALA A O 1
ATOM 912 N N . SER A 1 121 ? -25.031 -13 -12.008 1 54.78 121 SER A N 1
ATOM 913 C CA . SER A 1 121 ? -26.234 -12.805 -12.812 1 54.78 121 SER A CA 1
ATOM 914 C C . SER A 1 121 ? -27.484 -13.203 -12.047 1 54.78 121 SER A C 1
ATOM 916 O O . SER A 1 121 ? -27.391 -13.859 -11 1 54.78 121 SER A O 1
ATOM 918 N N . LYS A 1 122 ? -28.625 -12.586 -12.469 1 51.25 122 LYS A N 1
ATOM 919 C CA . LYS A 1 122 ? -29.938 -12.859 -11.891 1 51.25 122 LYS A CA 1
ATOM 920 C C . LYS A 1 122 ? -30.156 -14.352 -11.68 1 51.25 122 LYS A C 1
ATOM 922 O O . LYS A 1 122 ? -31.031 -14.766 -10.922 1 51.25 122 LYS A O 1
ATOM 927 N N . SER A 1 123 ? -29.312 -15.258 -12.305 1 53.62 123 SER A N 1
ATOM 928 C CA . SER A 1 123 ? -29.719 -16.656 -12.219 1 53.62 123 SER A CA 1
ATOM 929 C C . SER A 1 123 ? -28.844 -17.438 -11.25 1 53.62 123 SER A C 1
ATOM 931 O O . SER A 1 123 ? -29.141 -18.594 -10.922 1 53.62 123 SER A O 1
ATOM 933 N N . SER A 1 124 ? -27.656 -16.906 -10.773 1 58.81 124 SER A N 1
ATOM 934 C CA . SER A 1 124 ? -26.812 -17.594 -9.789 1 58.81 124 SER A CA 1
ATOM 935 C C . SER A 1 124 ? -26.484 -16.672 -8.609 1 58.81 124 SER A C 1
ATOM 937 O O . SER A 1 124 ? -26.438 -15.453 -8.758 1 58.81 124 SER A O 1
ATOM 939 N N . SER A 1 125 ? -26.578 -17.406 -7.465 1 74.31 125 SER A N 1
ATOM 940 C CA . SER A 1 125 ? -26.078 -16.734 -6.266 1 74.31 125 SER A CA 1
ATOM 941 C C . SER A 1 125 ? -24.594 -17 -6.055 1 74.31 125 SER A C 1
ATOM 943 O O . SER A 1 125 ? -24.156 -18.141 -6.105 1 74.31 125 SER A O 1
ATOM 945 N N . VAL A 1 126 ? -23.781 -16.031 -6.207 1 81.75 126 VAL A N 1
ATOM 946 C CA . VAL A 1 126 ? -22.344 -16.156 -5.949 1 81.75 126 VAL A CA 1
ATOM 947 C C . VAL A 1 126 ? -21.984 -15.391 -4.684 1 81.75 126 VAL A C 1
ATOM 949 O O . VAL A 1 126 ? -22.344 -14.227 -4.527 1 81.75 126 VAL A O 1
ATOM 952 N N . THR A 1 127 ? -21.359 -16.125 -3.797 1 81.56 127 THR A N 1
ATOM 953 C CA . THR A 1 127 ? -20.938 -15.516 -2.539 1 81.56 127 THR A CA 1
ATOM 954 C C . THR A 1 127 ? -19.422 -15.664 -2.35 1 81.56 127 THR A C 1
ATOM 956 O O . THR A 1 127 ? -18.875 -16.734 -2.592 1 81.56 127 THR A O 1
ATOM 959 N N . TYR A 1 128 ? -18.812 -14.602 -2.055 1 87.44 128 TYR A N 1
ATOM 960 C CA . TYR A 1 128 ? -17.406 -14.641 -1.671 1 87.44 128 TYR A CA 1
ATOM 961 C C . TYR A 1 128 ? -17.25 -14.625 -0.155 1 87.44 128 TYR A C 1
ATOM 963 O O . TYR A 1 128 ? -17.844 -13.789 0.527 1 87.44 128 TYR A O 1
ATOM 971 N N . VAL A 1 129 ? -16.453 -15.562 0.333 1 84.31 129 VAL A N 1
ATOM 972 C CA . VAL A 1 129 ? -16.141 -15.633 1.757 1 84.31 129 VAL A CA 1
ATOM 973 C C . VAL A 1 129 ? -14.633 -15.508 1.966 1 84.31 129 VAL A C 1
ATOM 975 O O . VAL A 1 129 ? -13.867 -16.359 1.496 1 84.31 129 VAL A O 1
ATOM 978 N N . ARG A 1 130 ? -14.25 -14.445 2.68 1 87.38 130 ARG A N 1
ATOM 979 C CA . ARG A 1 130 ? -12.836 -14.297 2.996 1 87.38 130 ARG A CA 1
ATOM 980 C C . ARG A 1 130 ? -12.438 -15.172 4.176 1 87.38 130 ARG A C 1
ATOM 982 O O . ARG A 1 130 ? -12.617 -14.789 5.336 1 87.38 130 ARG A O 1
ATOM 989 N N . ALA A 1 131 ? -11.859 -16.312 3.848 1 87.12 131 ALA A N 1
ATOM 990 C CA . ALA A 1 131 ? -11.461 -17.266 4.883 1 87.12 131 ALA A CA 1
ATOM 991 C C . ALA A 1 131 ? -10.367 -18.203 4.371 1 87.12 131 ALA A C 1
ATOM 993 O O . ALA A 1 131 ? -10.133 -18.281 3.166 1 87.12 131 ALA A O 1
ATOM 994 N N . ASP A 1 132 ? -9.688 -18.75 5.348 1 91.5 132 ASP A N 1
ATOM 995 C CA . ASP A 1 132 ? -8.648 -19.734 5.07 1 91.5 132 ASP A CA 1
ATOM 996 C C . ASP A 1 132 ? -9.18 -21.156 5.289 1 91.5 132 ASP A C 1
ATOM 998 O O . ASP A 1 132 ? -9.445 -21.562 6.422 1 91.5 132 ASP A O 1
ATOM 1002 N N . ALA A 1 133 ? -9.367 -21.922 4.18 1 95 133 ALA A N 1
ATOM 1003 C CA . ALA A 1 133 ? -9.797 -23.312 4.32 1 95 133 ALA A CA 1
ATOM 1004 C C . ALA A 1 133 ? -8.711 -24.156 4.984 1 95 133 ALA A C 1
ATOM 1006 O O . ALA A 1 133 ? -7.57 -24.188 4.516 1 95 133 ALA A O 1
ATOM 1007 N N . ARG A 1 134 ? -9.086 -24.906 6.039 1 94.06 134 ARG A N 1
ATOM 1008 C CA . ARG A 1 134 ? -8.078 -25.578 6.832 1 94.06 134 ARG A CA 1
ATOM 1009 C C . ARG A 1 134 ? -8.281 -27.094 6.797 1 94.06 134 ARG A C 1
ATOM 1011 O O . ARG A 1 134 ? -7.328 -27.859 6.98 1 94.06 134 ARG A O 1
ATOM 1018 N N . HIS A 1 135 ? -9.5 -27.484 6.586 1 95.56 135 HIS A N 1
ATOM 1019 C CA . HIS A 1 135 ? -9.805 -28.906 6.613 1 95.56 135 HIS A CA 1
ATOM 1020 C C . HIS A 1 135 ? -11.008 -29.234 5.734 1 95.56 135 HIS A C 1
ATOM 1022 O O . HIS A 1 135 ? -11.969 -28.453 5.672 1 95.56 135 HIS A O 1
ATOM 1028 N N . ILE A 1 136 ? -10.883 -30.391 5.074 1 97.12 136 ILE A N 1
ATOM 1029 C CA . ILE A 1 136 ? -11.977 -30.891 4.254 1 97.12 136 ILE A CA 1
ATOM 1030 C C . ILE A 1 136 ? -12.414 -32.281 4.766 1 97.12 136 ILE A C 1
ATOM 1032 O O . ILE A 1 136 ? -11.617 -33.188 4.82 1 97.12 136 ILE A O 1
ATOM 1036 N N . ASP A 1 137 ? -13.648 -32.344 5.145 1 96.25 137 ASP A N 1
ATOM 1037 C CA . ASP A 1 137 ? -14.273 -33.625 5.523 1 96.25 137 ASP A CA 1
ATOM 1038 C C . ASP A 1 137 ? -15.016 -34.219 4.344 1 96.25 137 ASP A C 1
ATOM 1040 O O . ASP A 1 137 ? -16.188 -33.906 4.105 1 96.25 137 ASP A O 1
ATOM 1044 N N . VAL A 1 138 ? -14.375 -35.156 3.707 1 96.69 138 VAL A N 1
ATOM 1045 C CA . VAL A 1 138 ? -14.906 -35.719 2.475 1 96.69 138 VAL A CA 1
ATOM 1046 C C . VAL A 1 138 ? -16.125 -36.594 2.789 1 96.69 138 VAL A C 1
ATOM 1048 O O . VAL A 1 138 ? -17.078 -36.656 2.01 1 96.69 138 VAL A O 1
ATOM 1051 N N . GLU A 1 139 ? -16.141 -37.25 3.852 1 95.06 139 GLU A N 1
ATOM 1052 C CA . GLU A 1 139 ? -17.219 -38.156 4.23 1 95.06 139 GLU A CA 1
ATOM 1053 C C . GLU A 1 139 ? -18.516 -37.406 4.469 1 95.06 139 GLU A C 1
ATOM 1055 O O . GLU A 1 139 ? -19.578 -37.812 4.016 1 95.06 139 GLU A O 1
ATOM 1060 N N . ASN A 1 140 ? -18.391 -36.344 5.164 1 95.06 140 ASN A N 1
ATOM 1061 C CA . ASN A 1 140 ? -19.578 -35.562 5.488 1 95.06 140 ASN A CA 1
ATOM 1062 C C . ASN A 1 140 ? -19.766 -34.375 4.516 1 95.06 140 ASN A C 1
ATOM 1064 O O . ASN A 1 140 ? -20.703 -33.594 4.656 1 95.06 140 ASN A O 1
ATOM 1068 N N . LYS A 1 141 ? -18.922 -34.25 3.539 1 95.62 141 LYS A N 1
ATOM 1069 C CA . LYS A 1 141 ? -18.969 -33.219 2.496 1 95.62 141 LYS A CA 1
ATOM 1070 C C . LYS A 1 141 ? -19.031 -31.828 3.098 1 95.62 141 LYS A C 1
ATOM 1072 O O . LYS A 1 141 ? -19.922 -31.031 2.764 1 95.62 141 LYS A O 1
ATOM 1077 N N . ARG A 1 142 ? -17.969 -31.531 3.91 1 94.69 142 ARG A N 1
ATOM 1078 C CA . ARG A 1 142 ? -17.875 -30.25 4.59 1 94.69 142 ARG A CA 1
ATOM 1079 C C . ARG A 1 142 ? -16.469 -29.656 4.465 1 94.69 142 ARG A C 1
ATOM 1081 O O . ARG A 1 142 ? -15.492 -30.391 4.461 1 94.69 142 ARG A O 1
ATOM 1088 N N . VAL A 1 143 ? -16.422 -28.312 4.395 1 94.38 143 VAL A N 1
ATOM 1089 C CA . VAL A 1 143 ? -15.164 -27.562 4.434 1 94.38 143 VAL A CA 1
ATOM 1090 C C . VAL A 1 143 ? -15.094 -26.734 5.719 1 94.38 143 VAL A C 1
ATOM 1092 O O . VAL A 1 143 ? -16.062 -26.062 6.086 1 94.38 143 VAL A O 1
ATOM 1095 N N . TYR A 1 144 ? -14.008 -26.859 6.395 1 92.62 144 TYR A N 1
ATOM 1096 C CA . TYR A 1 144 ? -13.75 -26.047 7.582 1 92.62 144 TYR A CA 1
ATOM 1097 C C . TYR A 1 144 ? -12.75 -24.938 7.285 1 92.62 144 TYR A C 1
ATOM 1099 O O . TYR A 1 144 ? -11.672 -25.188 6.746 1 92.62 144 TYR A O 1
ATOM 1107 N N . ALA A 1 145 ? -13.188 -23.703 7.52 1 89.44 145 ALA A N 1
ATOM 1108 C CA . ALA A 1 145 ? -12.352 -22.531 7.227 1 89.44 145 ALA A CA 1
ATOM 1109 C C . ALA A 1 145 ? -12.312 -21.578 8.414 1 89.44 145 ALA A C 1
ATOM 1111 O O . ALA A 1 145 ? -13.156 -21.641 9.305 1 89.44 145 ALA A O 1
ATOM 1112 N N . THR A 1 146 ? -11.211 -20.781 8.422 1 85.12 146 THR A N 1
ATOM 1113 C CA . THR A 1 146 ? -11.047 -19.766 9.461 1 85.12 146 THR A CA 1
ATOM 1114 C C . THR A 1 146 ? -10.945 -18.375 8.859 1 85.12 146 THR A C 1
ATOM 1116 O O . THR A 1 146 ? -10.18 -18.156 7.914 1 85.12 146 THR A O 1
ATOM 1119 N N . GLU A 1 147 ? -11.789 -17.516 9.352 1 73.62 147 GLU A N 1
ATOM 1120 C CA . GLU A 1 147 ? -11.734 -16.109 8.938 1 73.62 147 GLU A CA 1
ATOM 1121 C C . GLU A 1 147 ? -10.828 -15.297 9.859 1 73.62 147 GLU A C 1
ATOM 1123 O O . GLU A 1 147 ? -11.133 -15.109 11.039 1 73.62 147 GLU A O 1
ATOM 1128 N N . ASP A 1 148 ? -9.82 -14.703 9.305 1 65.75 148 ASP A N 1
ATOM 1129 C CA . ASP A 1 148 ? -8.852 -13.852 9.992 1 65.75 148 ASP A CA 1
ATOM 1130 C C . ASP A 1 148 ? -8.445 -14.461 11.336 1 65.75 148 ASP A C 1
ATOM 1132 O O . ASP A 1 148 ? -8.242 -13.734 12.305 1 65.75 148 ASP A O 1
ATOM 1136 N N . GLY A 1 149 ? -8.469 -15.727 11.398 1 60.62 149 GLY A N 1
ATOM 1137 C CA . GLY A 1 149 ? -8.062 -16.422 12.609 1 60.62 149 GLY A CA 1
ATOM 1138 C C . GLY A 1 149 ? -9.039 -16.234 13.758 1 60.62 149 GLY A C 1
ATOM 1139 O O . GLY A 1 149 ? -8.758 -16.656 14.891 1 60.62 149 GLY A O 1
ATOM 1140 N N . VAL A 1 150 ? -10.156 -15.695 13.523 1 64.31 150 VAL A N 1
ATOM 1141 C CA . VAL A 1 150 ? -11.023 -15.297 14.617 1 64.31 150 VAL A CA 1
ATOM 1142 C C . VAL A 1 150 ? -12.297 -16.141 14.602 1 64.31 150 VAL A C 1
ATOM 1144 O O . VAL A 1 150 ? -12.82 -16.516 15.656 1 64.31 150 VAL A O 1
ATOM 1147 N N . MET A 1 151 ? -12.75 -16.484 13.398 1 68.62 151 MET A N 1
ATOM 1148 C CA . MET A 1 151 ? -14.031 -17.172 13.273 1 68.62 151 MET A CA 1
ATOM 1149 C C . MET A 1 151 ? -13.883 -18.453 12.453 1 68.62 151 MET A C 1
ATOM 1151 O O . MET A 1 151 ? -13.266 -18.438 11.383 1 68.62 151 MET A O 1
ATOM 1155 N N . ASP A 1 152 ? -14.383 -19.594 13.094 1 80.69 152 ASP A N 1
ATOM 1156 C CA . ASP A 1 152 ? -14.398 -20.859 12.359 1 80.69 152 ASP A CA 1
ATOM 1157 C C . ASP A 1 152 ? -15.703 -21.016 11.578 1 80.69 152 ASP A C 1
ATOM 1159 O O . ASP A 1 152 ? -16.781 -20.703 12.086 1 80.69 152 ASP A O 1
ATOM 1163 N N . LEU A 1 153 ? -15.492 -21.406 10.352 1 78.25 153 LEU A N 1
ATOM 1164 C CA . LEU A 1 153 ? -16.625 -21.578 9.453 1 78.25 153 LEU A CA 1
ATOM 1165 C C . LEU A 1 153 ? -16.703 -23.016 8.945 1 78.25 153 LEU A C 1
ATOM 1167 O O . LEU A 1 153 ? -15.68 -23.672 8.75 1 78.25 153 LEU A O 1
ATOM 1171 N N . GLU A 1 154 ? -17.953 -23.484 8.875 1 84.5 154 GLU A N 1
ATOM 1172 C CA . GLU A 1 154 ? -18.234 -24.797 8.281 1 84.5 154 GLU A CA 1
ATOM 1173 C C . GLU A 1 154 ? -19.219 -24.672 7.113 1 84.5 154 GLU A C 1
ATOM 1175 O O . GLU A 1 154 ? -20.281 -24.062 7.246 1 84.5 154 GLU A O 1
ATOM 1180 N N . LEU A 1 155 ? -18.844 -25.203 5.996 1 85 155 LEU A N 1
ATOM 1181 C CA . LEU A 1 155 ? -19.688 -25.125 4.809 1 85 155 LEU A CA 1
ATOM 1182 C C . LEU A 1 155 ? -19.891 -26.5 4.184 1 85 155 LEU A C 1
ATOM 1184 O O . LEU A 1 155 ? -18.922 -27.25 3.992 1 85 155 LEU A O 1
ATOM 1188 N N . SER A 1 156 ? -21.156 -26.797 3.926 1 90.12 156 SER A N 1
ATOM 1189 C CA . SER A 1 156 ? -21.453 -28.016 3.18 1 90.12 156 SER A CA 1
ATOM 1190 C C . SER A 1 156 ? -21.328 -27.797 1.678 1 90.12 156 SER A C 1
ATOM 1192 O O . SER A 1 156 ? -21.375 -26.656 1.209 1 90.12 156 SER A O 1
ATOM 1194 N N . TYR A 1 157 ? -21.125 -28.891 0.976 1 92.75 157 TYR A N 1
ATOM 1195 C CA . TYR A 1 157 ? -21.031 -28.781 -0.476 1 92.75 157 TYR A CA 1
ATOM 1196 C C . TYR A 1 157 ? -21.641 -30 -1.154 1 92.75 157 TYR A C 1
ATOM 1198 O O . TYR A 1 157 ? -21.672 -31.078 -0.574 1 92.75 157 TYR A O 1
ATOM 1206 N N . ASP A 1 158 ? -22.188 -29.766 -2.354 1 94.12 158 ASP A N 1
ATOM 1207 C CA . ASP A 1 158 ? -22.516 -30.859 -3.266 1 94.12 158 ASP A CA 1
ATOM 1208 C C . ASP A 1 158 ? -21.328 -31.188 -4.176 1 94.12 158 ASP A C 1
ATOM 1210 O O . ASP A 1 158 ? -21.047 -32.344 -4.43 1 94.12 158 ASP A O 1
ATOM 1214 N N . LYS A 1 159 ? -20.672 -30.141 -4.617 1 96.19 159 LYS A N 1
ATOM 1215 C CA . LYS A 1 159 ? -19.406 -30.219 -5.344 1 96.19 159 LYS A CA 1
ATOM 1216 C C . LYS A 1 159 ? -18.359 -29.281 -4.746 1 96.19 159 LYS A C 1
ATOM 1218 O O . LYS A 1 159 ? -18.688 -28.172 -4.324 1 96.19 159 LYS A O 1
ATOM 1223 N N . LEU A 1 160 ? -17.156 -29.797 -4.668 1 98.12 160 LEU A N 1
ATOM 1224 C CA . LEU A 1 160 ? -16.047 -29.016 -4.141 1 98.12 160 LEU A CA 1
ATOM 1225 C C . LEU A 1 160 ? -14.906 -28.953 -5.156 1 98.12 160 LEU A C 1
ATOM 1227 O O . LEU A 1 160 ? -14.484 -29.969 -5.695 1 98.12 160 LEU A O 1
ATOM 1231 N N . LEU A 1 161 ? -14.461 -27.781 -5.477 1 98.56 161 LEU A N 1
ATOM 1232 C CA . LEU A 1 161 ? -13.289 -27.578 -6.316 1 98.56 161 LEU A CA 1
ATOM 1233 C C . LEU A 1 161 ? -12.117 -27.062 -5.496 1 98.56 161 LEU A C 1
ATOM 1235 O O . LEU A 1 161 ? -12.18 -25.969 -4.926 1 98.56 161 LEU A O 1
ATOM 1239 N N . VAL A 1 162 ? -11.078 -27.828 -5.441 1 98.75 162 VAL A N 1
ATOM 1240 C CA . VAL A 1 162 ? -9.844 -27.422 -4.773 1 98.75 162 VAL A CA 1
ATOM 1241 C C . VAL A 1 162 ? -8.914 -26.75 -5.773 1 98.75 162 VAL A C 1
ATOM 1243 O O . VAL A 1 162 ? -8.234 -27.422 -6.555 1 98.75 162 VAL A O 1
ATOM 1246 N N . ALA A 1 163 ? -8.828 -25.469 -5.746 1 98.38 163 ALA A N 1
ATOM 1247 C CA . ALA A 1 163 ? -7.992 -24.656 -6.625 1 98.38 163 ALA A CA 1
ATOM 1248 C C . ALA A 1 163 ? -7.141 -23.688 -5.824 1 98.38 163 ALA A C 1
ATOM 1250 O O . ALA A 1 163 ? -7.055 -22.5 -6.16 1 98.38 163 ALA A O 1
ATOM 1251 N N . VAL A 1 164 ? -6.488 -24.125 -4.77 1 97.81 164 VAL A N 1
ATOM 1252 C CA . VAL A 1 164 ? -5.797 -23.266 -3.82 1 97.81 164 VAL A CA 1
ATOM 1253 C C . VAL A 1 164 ? -4.367 -23.016 -4.301 1 97.81 164 VAL A C 1
ATOM 1255 O O . VAL A 1 164 ? -3.637 -22.219 -3.697 1 97.81 164 VAL A O 1
ATOM 1258 N N . GLY A 1 165 ? -3.973 -23.672 -5.348 1 96.44 165 GLY A N 1
ATOM 1259 C CA . GLY A 1 165 ? -2.635 -23.469 -5.887 1 96.44 165 GLY A CA 1
ATOM 1260 C C . GLY A 1 165 ? -1.544 -24.016 -4.988 1 96.44 165 GLY A C 1
ATOM 1261 O O . GLY A 1 165 ? -1.738 -25.031 -4.312 1 96.44 165 GLY A O 1
ATOM 1262 N N . ALA A 1 166 ? -0.369 -23.438 -5.184 1 96 166 ALA A N 1
ATOM 1263 C CA . ALA A 1 166 ? 0.821 -23.891 -4.461 1 96 166 ALA A CA 1
ATOM 1264 C C . ALA A 1 166 ? 1.463 -22.734 -3.701 1 96 166 ALA A C 1
ATOM 1266 O O . ALA A 1 166 ? 1.021 -21.578 -3.816 1 96 166 ALA A O 1
ATOM 1267 N N . GLN A 1 167 ? 2.32 -23.031 -2.807 1 94.38 167 GLN A N 1
ATOM 1268 C CA . GLN A 1 167 ? 3.123 -22.031 -2.1 1 94.38 167 GLN A CA 1
ATOM 1269 C C . GLN A 1 167 ? 4.605 -22.203 -2.422 1 94.38 167 GLN A C 1
ATOM 1271 O O . GLN A 1 167 ? 5.008 -23.188 -3.043 1 94.38 167 GLN A O 1
ATOM 1276 N N . THR A 1 168 ? 5.41 -21.203 -2.047 1 93.38 168 THR A N 1
ATOM 1277 C CA . THR A 1 168 ? 6.848 -21.266 -2.289 1 93.38 168 THR A CA 1
ATOM 1278 C C . THR A 1 168 ? 7.469 -22.438 -1.53 1 93.38 168 THR A C 1
ATOM 1280 O O . THR A 1 168 ? 7.133 -22.688 -0.369 1 93.38 168 THR A O 1
ATOM 1283 N N . ASN A 1 169 ? 8.305 -23.141 -2.209 1 93.5 169 ASN A N 1
ATOM 1284 C CA . ASN A 1 169 ? 9.055 -24.25 -1.613 1 93.5 169 ASN A CA 1
ATOM 1285 C C . ASN A 1 169 ? 10.508 -23.844 -1.333 1 93.5 169 ASN A C 1
ATOM 1287 O O . ASN A 1 169 ? 11.258 -23.547 -2.258 1 93.5 169 ASN A O 1
ATOM 1291 N N . THR A 1 170 ? 10.914 -23.859 -0.085 1 92.88 170 THR A N 1
ATOM 1292 C CA . THR A 1 170 ? 12.273 -23.484 0.287 1 92.88 170 THR A CA 1
ATOM 1293 C C . THR A 1 170 ? 13.203 -24.688 0.223 1 92.88 170 THR A C 1
ATOM 1295 O O . THR A 1 170 ? 14.422 -24.547 0.365 1 92.88 170 THR A O 1
ATOM 1298 N N . PHE A 1 171 ? 12.594 -25.875 0.06 1 89.06 171 PHE A N 1
ATOM 1299 C CA . PHE A 1 171 ? 13.305 -27.141 -0.001 1 89.06 171 PHE A CA 1
ATOM 1300 C C . PHE A 1 171 ? 14.086 -27.391 1.281 1 89.06 171 PHE A C 1
ATOM 1302 O O . PHE A 1 171 ? 15.148 -28.016 1.256 1 89.06 171 PHE A O 1
ATOM 1309 N N . GLY A 1 172 ? 13.711 -26.688 2.316 1 90.25 172 GLY A N 1
ATOM 1310 C CA . GLY A 1 172 ? 14.289 -26.906 3.633 1 90.25 172 GLY A CA 1
ATOM 1311 C C . GLY A 1 172 ? 15.641 -26.234 3.807 1 90.25 172 GLY A C 1
ATOM 1312 O O . GLY A 1 172 ? 16.359 -26.5 4.773 1 90.25 172 GLY A O 1
ATOM 1313 N N . VAL A 1 173 ? 16.094 -25.453 2.852 1 93 173 VAL A N 1
ATOM 1314 C CA . VAL A 1 173 ? 17.359 -24.734 2.992 1 93 173 VAL A CA 1
ATOM 1315 C C . VAL A 1 173 ? 17.328 -23.875 4.25 1 93 173 VAL A C 1
ATOM 1317 O O . VAL A 1 173 ? 16.453 -23.016 4.395 1 93 173 VAL A O 1
ATOM 1320 N N . PRO A 1 174 ? 18.281 -24.078 5.164 1 94.94 174 PRO A N 1
ATOM 1321 C CA . PRO A 1 174 ? 18.234 -23.375 6.445 1 94.94 174 PRO A CA 1
ATOM 1322 C C . PRO A 1 174 ? 18.312 -21.859 6.281 1 94.94 174 PRO A C 1
ATOM 1324 O O . PRO A 1 174 ? 19.141 -21.359 5.52 1 94.94 174 PRO A O 1
ATOM 1327 N N . GLY A 1 175 ? 17.406 -21.172 6.918 1 95.88 175 GLY A N 1
ATOM 1328 C CA . GLY A 1 175 ? 17.469 -19.719 6.992 1 95.88 175 GLY A CA 1
ATOM 1329 C C . GLY A 1 175 ? 16.641 -19.031 5.922 1 95.88 175 GLY A C 1
ATOM 1330 O O . GLY A 1 175 ? 16.344 -17.844 6.031 1 95.88 175 GLY A O 1
ATOM 1331 N N . VAL A 1 176 ? 16.281 -19.75 4.828 1 95.12 176 VAL A N 1
ATOM 1332 C CA . VAL A 1 176 ? 15.57 -19.125 3.715 1 95.12 176 VAL A CA 1
ATOM 1333 C C . VAL A 1 176 ? 14.195 -18.656 4.18 1 95.12 176 VAL A C 1
ATOM 1335 O O . VAL A 1 176 ? 13.773 -17.547 3.861 1 95.12 176 VAL A O 1
ATOM 1338 N N . GLN A 1 177 ? 13.555 -19.438 4.961 1 93.06 177 GLN A N 1
ATOM 1339 C CA . GLN A 1 177 ? 12.227 -19.078 5.449 1 93.06 177 GLN A CA 1
ATOM 1340 C C . GLN A 1 177 ? 12.289 -17.875 6.375 1 93.06 177 GLN A C 1
ATOM 1342 O O . GLN A 1 177 ? 11.398 -17.016 6.348 1 93.06 177 GLN A O 1
ATOM 1347 N N . GLU A 1 178 ? 13.336 -17.781 7.113 1 92.94 178 GLU A N 1
ATOM 1348 C CA . GLU A 1 178 ? 13.469 -16.75 8.141 1 92.94 178 GLU A CA 1
ATOM 1349 C C . GLU A 1 178 ? 13.961 -15.438 7.535 1 92.94 178 GLU A C 1
ATOM 1351 O O . GLU A 1 178 ? 13.477 -14.359 7.902 1 92.94 178 GLU A O 1
ATOM 1356 N N . TYR A 1 179 ? 14.844 -15.555 6.582 1 93.75 179 TYR A N 1
ATOM 1357 C CA . TYR A 1 179 ? 15.555 -14.344 6.184 1 93.75 179 TYR A CA 1
ATOM 1358 C C . TYR A 1 179 ? 15.328 -14.039 4.707 1 93.75 179 TYR A C 1
ATOM 1360 O O . TYR A 1 179 ? 15.609 -12.93 4.246 1 93.75 179 TYR A O 1
ATOM 1368 N N . GLY A 1 180 ? 14.797 -15.008 4.012 1 95.12 180 GLY A N 1
ATOM 1369 C CA . GLY A 1 180 ? 14.586 -14.812 2.588 1 95.12 180 GLY A CA 1
ATOM 1370 C C . GLY A 1 180 ? 13.297 -14.07 2.279 1 95.12 180 GLY A C 1
ATOM 1371 O O . GLY A 1 180 ? 12.352 -14.094 3.07 1 95.12 180 GLY A O 1
ATOM 1372 N N . LEU A 1 181 ? 13.344 -13.336 1.219 1 96 181 LEU A N 1
ATOM 1373 C CA . LEU A 1 181 ? 12.125 -12.773 0.646 1 96 181 LEU A CA 1
ATOM 1374 C C . LEU A 1 181 ? 11.609 -13.641 -0.497 1 96 181 LEU A C 1
ATOM 1376 O O . LEU A 1 181 ? 12.352 -14.445 -1.057 1 96 181 LEU A O 1
ATOM 1380 N N . PHE A 1 182 ? 10.344 -13.461 -0.796 1 95.88 182 PHE A N 1
ATOM 1381 C CA . PHE A 1 182 ? 9.695 -14.289 -1.81 1 95.88 182 PHE A CA 1
ATOM 1382 C C . PHE A 1 182 ? 8.992 -13.414 -2.842 1 95.88 182 PHE A C 1
ATOM 1384 O O . PHE A 1 182 ? 9.008 -12.188 -2.74 1 95.88 182 PHE A O 1
ATOM 1391 N N . LEU A 1 183 ? 8.461 -14.031 -3.889 1 94.69 183 LEU A N 1
ATOM 1392 C CA . LEU A 1 183 ? 7.75 -13.297 -4.93 1 94.69 183 LEU A CA 1
ATOM 1393 C C . LEU A 1 183 ? 6.59 -14.125 -5.477 1 94.69 183 LEU A C 1
ATOM 1395 O O . LEU A 1 183 ? 6.496 -14.344 -6.684 1 94.69 183 LEU A O 1
ATOM 1399 N N . LYS A 1 184 ? 5.758 -14.477 -4.605 1 93.25 184 LYS A N 1
ATOM 1400 C CA . LYS A 1 184 ? 4.621 -15.312 -4.973 1 93.25 184 LYS A CA 1
ATOM 1401 C C . LYS A 1 184 ? 3.299 -14.609 -4.68 1 93.25 184 LYS A C 1
ATOM 1403 O O . LYS A 1 184 ? 2.316 -14.805 -5.398 1 93.25 184 LYS A O 1
ATOM 1408 N N . GLU A 1 185 ? 3.254 -13.898 -3.662 1 91.25 185 GLU A N 1
ATOM 1409 C CA . GLU A 1 185 ? 2.064 -13.18 -3.217 1 91.25 185 GLU A CA 1
ATOM 1410 C C . GLU A 1 185 ? 2.254 -11.672 -3.346 1 91.25 185 GLU A C 1
ATOM 1412 O O . GLU A 1 185 ? 3.379 -11.188 -3.496 1 91.25 185 GLU A O 1
ATOM 1417 N N . ALA A 1 186 ? 1.15 -10.969 -3.316 1 87.06 186 ALA A N 1
ATOM 1418 C CA . ALA A 1 186 ? 1.206 -9.508 -3.373 1 87.06 186 ALA A CA 1
ATOM 1419 C C . ALA A 1 186 ? 2.068 -8.945 -2.246 1 87.06 186 ALA A C 1
ATOM 1421 O O . ALA A 1 186 ? 2.859 -8.023 -2.461 1 87.06 186 ALA A O 1
ATOM 1422 N N . GLU A 1 187 ? 1.938 -9.5 -1.116 1 86.56 187 GLU A N 1
ATOM 1423 C CA . GLU A 1 187 ? 2.707 -9.055 0.043 1 86.56 187 GLU A CA 1
ATOM 1424 C C . GLU A 1 187 ? 4.203 -9.234 -0.187 1 86.56 187 GLU A C 1
ATOM 1426 O O . GLU A 1 187 ? 5.012 -8.445 0.295 1 86.56 187 GLU A O 1
ATOM 1431 N N . ASP A 1 188 ? 4.52 -10.273 -0.89 1 91.38 188 ASP A N 1
ATOM 1432 C CA . ASP A 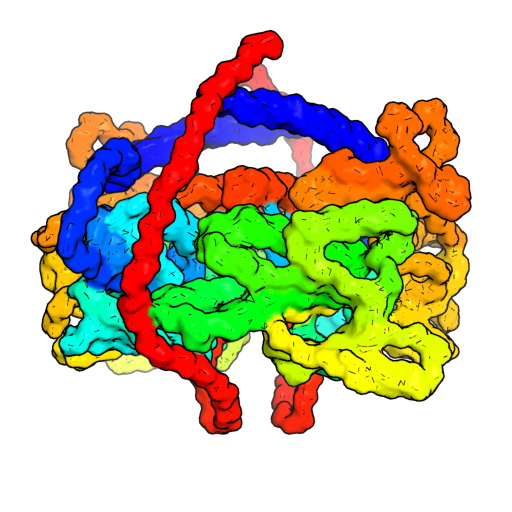1 188 ? 5.926 -10.523 -1.194 1 91.38 188 ASP A CA 1
ATOM 1433 C C . ASP A 1 188 ? 6.523 -9.375 -2.008 1 91.38 188 ASP A C 1
ATOM 1435 O O . ASP A 1 188 ? 7.625 -8.906 -1.713 1 91.38 188 ASP A O 1
ATOM 1439 N N . SER A 1 189 ? 5.781 -9.016 -3.012 1 90.38 189 SER A N 1
ATOM 1440 C CA . SER A 1 189 ? 6.234 -7.926 -3.863 1 90.38 189 SER A CA 1
ATOM 1441 C C . SER A 1 189 ? 6.402 -6.637 -3.066 1 90.38 189 SER A C 1
ATOM 1443 O O . SER A 1 189 ? 7.395 -5.922 -3.229 1 90.38 189 SER A O 1
ATOM 1445 N N . ALA A 1 190 ? 5.48 -6.332 -2.203 1 85.56 190 ALA A N 1
ATOM 1446 C CA . ALA A 1 190 ? 5.523 -5.129 -1.375 1 85.56 190 ALA A CA 1
ATOM 1447 C C . ALA A 1 190 ? 6.723 -5.156 -0.431 1 85.56 190 ALA A C 1
ATOM 1449 O O . ALA A 1 190 ? 7.418 -4.152 -0.27 1 85.56 190 ALA A O 1
ATOM 1450 N N . LYS A 1 191 ? 6.969 -6.289 0.178 1 88.38 191 LYS A N 1
ATOM 1451 C CA . LYS A 1 191 ? 8.094 -6.441 1.098 1 88.38 191 LYS A CA 1
ATOM 1452 C C . LYS A 1 191 ? 9.422 -6.258 0.375 1 88.38 191 LYS A C 1
ATOM 1454 O O . LYS A 1 191 ? 10.336 -5.617 0.899 1 88.38 191 LYS A O 1
ATOM 1459 N N . LEU A 1 192 ? 9.492 -6.852 -0.75 1 92.5 192 LEU A N 1
ATOM 1460 C CA . LEU A 1 192 ? 10.719 -6.727 -1.527 1 92.5 192 LEU A CA 1
ATOM 1461 C C . LEU A 1 192 ? 10.961 -5.273 -1.922 1 92.5 192 LEU A C 1
ATOM 1463 O O . LEU A 1 192 ? 12.078 -4.773 -1.791 1 92.5 192 LEU A O 1
ATOM 1467 N N . HIS A 1 193 ? 9.906 -4.629 -2.371 1 88.69 193 HIS A N 1
ATOM 1468 C CA . HIS A 1 193 ? 10.008 -3.221 -2.736 1 88.69 193 HIS A CA 1
ATOM 1469 C C . HIS A 1 193 ? 10.492 -2.379 -1.561 1 88.69 193 HIS A C 1
ATOM 1471 O O . HIS A 1 193 ? 11.406 -1.569 -1.709 1 88.69 193 HIS A O 1
ATOM 1477 N N . ALA A 1 194 ? 9.922 -2.588 -0.438 1 84.38 194 ALA A N 1
ATOM 1478 C CA . ALA A 1 194 ? 10.289 -1.855 0.771 1 84.38 194 ALA A CA 1
ATOM 1479 C C . ALA A 1 194 ? 11.742 -2.123 1.154 1 84.38 194 ALA A C 1
ATOM 1481 O O . ALA A 1 194 ? 12.469 -1.2 1.524 1 84.38 194 ALA A O 1
ATOM 1482 N N . LYS A 1 195 ? 12.133 -3.33 1.067 1 89.31 195 LYS A N 1
ATOM 1483 C CA . LYS A 1 195 ? 13.5 -3.715 1.419 1 89.31 195 LYS A CA 1
ATOM 1484 C C . LYS A 1 195 ? 14.508 -3.055 0.49 1 89.31 195 LYS A C 1
ATOM 1486 O O . LYS A 1 195 ? 15.539 -2.551 0.943 1 89.31 195 LYS A O 1
ATOM 1491 N N . LEU A 1 196 ? 14.242 -3.096 -0.729 1 91.62 196 LEU A N 1
ATOM 1492 C CA . LEU A 1 196 ? 15.133 -2.488 -1.712 1 91.62 196 LEU A CA 1
ATOM 1493 C C . LEU A 1 196 ? 15.312 -1 -1.433 1 91.62 196 LEU A C 1
ATOM 1495 O O . LEU A 1 196 ? 16.438 -0.506 -1.391 1 91.62 196 LEU A O 1
ATOM 1499 N N . LEU A 1 197 ? 14.242 -0.338 -1.197 1 85.12 197 LEU A N 1
ATOM 1500 C CA . LEU A 1 197 ? 14.305 1.1 -0.957 1 85.12 197 LEU A CA 1
ATOM 1501 C C . LEU A 1 197 ? 15 1.402 0.364 1 85.12 197 LEU A C 1
ATOM 1503 O O . LEU A 1 197 ? 15.773 2.357 0.457 1 85.12 197 LEU A O 1
ATOM 1507 N N . SER A 1 198 ? 14.672 0.616 1.34 1 84.88 198 SER A N 1
ATOM 1508 C CA . SER A 1 198 ? 15.32 0.802 2.633 1 84.88 198 SER A CA 1
ATOM 1509 C C . SER A 1 198 ? 16.828 0.661 2.514 1 84.88 198 SER A C 1
ATOM 1511 O O . SER A 1 198 ? 17.578 1.454 3.088 1 84.88 198 SER A O 1
ATOM 1513 N N . ASN A 1 199 ? 17.281 -0.344 1.785 1 90 199 ASN A N 1
ATOM 1514 C CA . ASN A 1 199 ? 18.703 -0.552 1.59 1 90 199 ASN A CA 1
ATOM 1515 C C . ASN A 1 199 ? 19.344 0.612 0.837 1 90 199 ASN A C 1
ATOM 1517 O O . ASN A 1 199 ? 20.453 1.04 1.17 1 90 199 ASN A O 1
ATOM 1521 N N . LEU A 1 200 ? 18.656 1.077 -0.137 1 89.12 200 LEU A N 1
ATOM 1522 C CA . LEU A 1 200 ? 19.156 2.207 -0.911 1 89.12 200 LEU A CA 1
ATOM 1523 C C . LEU A 1 200 ? 19.281 3.453 -0.04 1 89.12 200 LEU A C 1
ATOM 1525 O O . LEU A 1 200 ? 20.281 4.18 -0.12 1 89.12 200 LEU A O 1
ATOM 1529 N N . GLU A 1 201 ? 18.25 3.676 0.767 1 82.25 201 GLU A N 1
ATOM 1530 C CA . GLU A 1 201 ? 18.266 4.832 1.661 1 82.25 201 GLU A CA 1
ATOM 1531 C C . GLU A 1 201 ? 19.406 4.73 2.67 1 82.25 201 GLU A C 1
ATOM 1533 O O . GLU A 1 201 ? 20.094 5.723 2.949 1 82.25 201 GLU A O 1
ATOM 1538 N N . ARG A 1 202 ? 19.609 3.572 3.188 1 83.94 202 ARG A N 1
ATOM 1539 C CA . ARG A 1 202 ? 20.688 3.361 4.145 1 83.94 202 ARG A CA 1
ATOM 1540 C C . ARG A 1 202 ? 22.047 3.578 3.496 1 83.94 202 ARG A C 1
ATOM 1542 O O . ARG A 1 202 ? 22.938 4.199 4.086 1 83.94 202 ARG A O 1
ATOM 1549 N N . ALA A 1 203 ? 22.172 3.062 2.328 1 88 203 ALA A N 1
ATOM 1550 C CA . ALA A 1 203 ? 23.422 3.264 1.594 1 88 203 ALA A CA 1
ATOM 1551 C C . ALA A 1 203 ? 23.672 4.746 1.343 1 88 203 ALA A C 1
ATOM 1553 O O . ALA A 1 203 ? 24.797 5.23 1.527 1 88 203 ALA A O 1
ATOM 1554 N N . SER A 1 204 ? 22.609 5.418 0.943 1 82.56 204 SER A N 1
ATOM 1555 C CA . SER A 1 204 ? 22.719 6.848 0.684 1 82.56 204 SER A CA 1
ATOM 1556 C C . SER A 1 204 ? 23.094 7.613 1.948 1 82.56 204 SER A C 1
ATOM 1558 O O . SER A 1 204 ? 23.906 8.539 1.899 1 82.56 204 SER A O 1
ATOM 1560 N N . ALA A 1 205 ? 22.484 7.195 3.016 1 77.56 205 ALA A N 1
ATOM 1561 C CA . ALA A 1 205 ? 22.781 7.84 4.293 1 77.56 205 ALA A CA 1
ATOM 1562 C C . ALA A 1 205 ? 24.234 7.633 4.688 1 77.56 205 ALA A C 1
ATOM 1564 O O . ALA A 1 205 ? 24.891 8.562 5.156 1 77.56 205 ALA A O 1
ATOM 1565 N N . LEU A 1 206 ? 24.734 6.469 4.434 1 78.38 206 LEU A N 1
ATOM 1566 C CA . LEU A 1 206 ? 26.109 6.141 4.785 1 78.38 206 LEU A CA 1
ATOM 1567 C C . LEU A 1 206 ? 27.094 6.918 3.914 1 78.38 206 LEU A C 1
ATOM 1569 O O . LEU A 1 206 ? 28.141 7.34 4.391 1 78.38 206 LEU A O 1
ATOM 1573 N N . ILE A 1 207 ? 26.75 7.109 2.711 1 77.44 207 ILE A N 1
ATOM 1574 C CA . ILE A 1 207 ? 27.594 7.879 1.802 1 77.44 207 ILE A CA 1
ATOM 1575 C C . ILE A 1 207 ? 27.578 9.352 2.215 1 77.44 207 ILE A C 1
ATOM 1577 O O . ILE A 1 207 ? 28.625 10.016 2.184 1 77.44 207 ILE A O 1
ATOM 1581 N N . GLY A 1 208 ? 26.469 9.805 2.521 1 69.75 208 GLY A N 1
ATOM 1582 C CA . GLY A 1 208 ? 26.312 11.195 2.893 1 69.75 208 GLY A CA 1
ATOM 1583 C C . GLY A 1 208 ? 27.094 11.578 4.137 1 69.75 208 GLY A C 1
ATOM 1584 O O . GLY A 1 208 ? 27.516 12.727 4.285 1 69.75 208 GLY A O 1
ATOM 1585 N N . ILE A 1 209 ? 27.266 10.664 5.047 1 64.38 209 ILE A N 1
ATOM 1586 C CA . ILE A 1 209 ? 27.953 10.945 6.301 1 64.38 209 ILE A CA 1
ATOM 1587 C C . ILE A 1 209 ? 29.469 11.023 6.062 1 64.38 209 ILE A C 1
ATOM 1589 O O . ILE A 1 209 ? 30.188 11.633 6.848 1 64.38 209 ILE A O 1
ATOM 1593 N N . GLY A 1 210 ? 30 10.844 4.84 1 60.31 210 GLY A N 1
ATOM 1594 C CA . GLY A 1 210 ? 31.328 11.234 4.379 1 60.31 210 GLY A CA 1
ATOM 1595 C C . GLY A 1 210 ? 32.406 10.227 4.738 1 60.31 210 GLY A C 1
ATOM 1596 O O . GLY A 1 210 ? 33.562 10.383 4.34 1 60.31 210 GLY A O 1
ATOM 1597 N N . ASP A 1 211 ? 32.281 9.25 5.59 1 60.81 211 ASP A N 1
ATOM 1598 C CA . ASP A 1 211 ? 33.406 8.32 5.785 1 60.81 211 ASP A CA 1
ATOM 1599 C C . ASP A 1 211 ? 33.281 7.125 4.836 1 60.81 211 ASP A C 1
ATOM 1601 O O . ASP A 1 211 ? 32.938 6.023 5.258 1 60.81 211 ASP A O 1
ATOM 1605 N N . HIS A 1 212 ? 33.625 7.398 3.59 1 61.75 212 HIS A N 1
ATOM 1606 C CA . HIS A 1 212 ? 33.406 6.457 2.496 1 61.75 212 HIS A CA 1
ATOM 1607 C C . HIS A 1 212 ? 34.188 5.168 2.719 1 61.75 212 HIS A C 1
ATOM 1609 O O . HIS A 1 212 ? 33.688 4.078 2.422 1 61.75 212 HIS A O 1
ATOM 1615 N N . GLU A 1 213 ? 35.312 5.32 3.311 1 67.38 213 GLU A N 1
ATOM 1616 C CA . GLU A 1 213 ? 36.125 4.125 3.455 1 67.38 213 GLU A CA 1
ATOM 1617 C C . GLU A 1 213 ? 35.625 3.236 4.586 1 67.38 213 GLU A C 1
ATOM 1619 O O . GLU A 1 213 ? 35.594 2.012 4.457 1 67.38 213 GLU A O 1
ATOM 1624 N N . LYS A 1 214 ? 35.125 3.881 5.586 1 76.56 214 LYS A N 1
ATOM 1625 C CA . LYS A 1 214 ? 34.688 3.145 6.766 1 76.56 214 LYS A CA 1
ATOM 1626 C C . LYS A 1 214 ? 33.438 2.326 6.461 1 76.56 214 LYS A C 1
ATOM 1628 O O . LYS A 1 214 ? 33.312 1.193 6.926 1 76.56 214 LYS A O 1
ATOM 1633 N N . TYR A 1 215 ? 32.625 2.773 5.539 1 82.69 215 TYR A N 1
ATOM 1634 C CA . TYR A 1 215 ? 31.328 2.141 5.371 1 82.69 215 TYR A CA 1
ATOM 1635 C C . TYR A 1 215 ? 31.219 1.491 3.998 1 82.69 215 TYR A C 1
ATOM 1637 O O . TYR A 1 215 ? 30.141 0.993 3.629 1 82.69 215 TYR A O 1
ATOM 1645 N N . SER A 1 216 ? 32.281 1.391 3.312 1 89.56 216 SER A N 1
ATOM 1646 C CA . SER A 1 216 ? 32.25 0.895 1.939 1 89.56 216 SER A CA 1
ATOM 1647 C C . SER A 1 216 ? 31.734 -0.541 1.883 1 89.56 216 SER A C 1
ATOM 1649 O O . SER A 1 216 ? 30.875 -0.869 1.06 1 89.56 216 SER A O 1
ATOM 1651 N N . ASP A 1 217 ? 32.281 -1.369 2.801 1 92.44 217 ASP A N 1
ATOM 1652 C CA . ASP A 1 217 ? 31.875 -2.771 2.803 1 92.44 217 ASP A CA 1
ATOM 1653 C C . ASP A 1 217 ? 30.391 -2.914 3.137 1 92.44 217 ASP A C 1
ATOM 1655 O O . ASP A 1 217 ? 29.688 -3.73 2.537 1 92.44 217 ASP A O 1
ATOM 1659 N N . GLU A 1 218 ? 29.969 -2.113 4.066 1 90.25 218 GLU A N 1
ATOM 1660 C CA . GLU A 1 218 ? 28.562 -2.162 4.453 1 90.25 218 GLU A CA 1
ATOM 1661 C C . GLU A 1 218 ? 27.656 -1.677 3.324 1 90.25 218 GLU A C 1
ATOM 1663 O O . GLU A 1 218 ? 26.594 -2.242 3.09 1 90.25 218 GLU A O 1
ATOM 1668 N N . ILE A 1 219 ? 28.125 -0.647 2.645 1 92.06 219 ILE A N 1
ATOM 1669 C CA . ILE A 1 219 ? 27.375 -0.116 1.514 1 92.06 219 ILE A CA 1
ATOM 1670 C C . ILE A 1 219 ? 27.281 -1.172 0.414 1 92.06 219 ILE A C 1
ATOM 1672 O O . ILE A 1 219 ? 26.203 -1.431 -0.116 1 92.06 219 ILE A O 1
ATOM 1676 N N . ASN A 1 220 ? 28.438 -1.829 0.174 1 95.62 220 ASN A N 1
ATOM 1677 C CA . ASN A 1 220 ? 28.438 -2.889 -0.829 1 95.62 220 ASN A CA 1
ATOM 1678 C C . ASN A 1 220 ? 27.516 -4.039 -0.435 1 95.62 220 ASN A C 1
ATOM 1680 O O . ASN A 1 220 ? 26.797 -4.582 -1.277 1 95.62 220 ASN A O 1
ATOM 1684 N N . ARG A 1 221 ? 27.516 -4.398 0.767 1 95.75 221 ARG A N 1
ATOM 1685 C CA . ARG A 1 221 ? 26.656 -5.484 1.25 1 95.75 221 ARG A CA 1
ATOM 1686 C C . ARG A 1 221 ? 25.188 -5.141 1.083 1 95.75 221 ARG A C 1
ATOM 1688 O O . ARG A 1 221 ? 24.406 -5.945 0.569 1 95.75 221 ARG A O 1
ATOM 1695 N N . LEU A 1 222 ? 24.812 -3.91 1.494 1 93.88 222 LEU A N 1
ATOM 1696 C CA . LEU A 1 222 ? 23.422 -3.451 1.42 1 93.88 222 LEU A CA 1
ATOM 1697 C C . LEU A 1 222 ? 22.906 -3.51 -0.014 1 93.88 222 LEU A C 1
ATOM 1699 O O . LEU A 1 222 ? 21.734 -3.785 -0.242 1 93.88 222 LEU A O 1
ATOM 1703 N N . LEU A 1 223 ? 23.844 -3.289 -0.921 1 97.38 223 LEU A N 1
ATOM 1704 C CA . LEU A 1 223 ? 23.453 -3.088 -2.311 1 97.38 223 LEU A CA 1
ATOM 1705 C C . LEU A 1 223 ? 23.641 -4.371 -3.117 1 97.38 223 LEU A C 1
ATOM 1707 O O . LEU A 1 223 ? 23.562 -4.348 -4.348 1 97.38 223 LEU A O 1
ATOM 1711 N N . LYS A 1 224 ? 23.828 -5.5 -2.484 1 98.06 224 LYS A N 1
ATOM 1712 C CA . LYS A 1 224 ? 23.922 -6.793 -3.156 1 98.06 224 LYS A CA 1
ATOM 1713 C C . LYS A 1 224 ? 22.594 -7.543 -3.076 1 98.06 224 LYS A C 1
ATOM 1715 O O . LYS A 1 224 ? 22.125 -7.879 -1.984 1 98.06 224 LYS A O 1
ATOM 1720 N N . ILE A 1 225 ? 22 -7.812 -4.207 1 98.25 225 ILE A N 1
ATOM 1721 C CA . ILE A 1 225 ? 20.734 -8.523 -4.309 1 98.25 225 ILE A CA 1
ATOM 1722 C C . ILE A 1 225 ? 20.953 -9.891 -4.949 1 98.25 225 ILE A C 1
ATOM 1724 O O . ILE A 1 225 ? 21.516 -9.984 -6.039 1 98.25 225 ILE A O 1
ATOM 1728 N N . VAL A 1 226 ? 20.5 -10.922 -4.289 1 98.44 226 VAL A N 1
ATOM 1729 C CA . VAL A 1 226 ? 20.625 -12.273 -4.82 1 98.44 226 VAL A CA 1
ATOM 1730 C C . VAL A 1 226 ? 19.234 -12.828 -5.125 1 98.44 226 VAL A C 1
ATOM 1732 O O . VAL A 1 226 ? 18.359 -12.867 -4.25 1 98.44 226 VAL A O 1
ATOM 1735 N N . VAL A 1 227 ? 19 -13.188 -6.332 1 98.56 227 VAL A N 1
ATOM 1736 C CA . VAL A 1 227 ? 17.781 -13.859 -6.77 1 98.56 227 VAL A CA 1
ATOM 1737 C C . VAL A 1 227 ? 18.047 -15.344 -6.984 1 98.56 227 VAL A C 1
ATOM 1739 O O . VAL A 1 227 ? 18.891 -15.711 -7.805 1 98.56 227 VAL A O 1
ATOM 1742 N N . VAL A 1 228 ? 17.344 -16.172 -6.227 1 98.25 228 VAL A N 1
ATOM 1743 C CA . VAL A 1 228 ? 17.562 -17.609 -6.305 1 98.25 228 VAL A CA 1
ATOM 1744 C C . VAL A 1 228 ? 16.469 -18.25 -7.16 1 98.25 228 VAL A C 1
ATOM 1746 O O . VAL A 1 228 ? 15.273 -18.094 -6.871 1 98.25 228 VAL A O 1
ATOM 1749 N N . GLY A 1 229 ? 16.859 -19.016 -8.172 1 97 229 GLY A N 1
ATOM 1750 C CA . GLY A 1 229 ? 15.938 -19.609 -9.133 1 97 229 GLY A CA 1
ATOM 1751 C C . GLY A 1 229 ? 15.844 -18.828 -10.43 1 97 229 GLY A C 1
ATOM 1752 O O . GLY A 1 229 ? 15.359 -17.688 -10.438 1 97 229 GLY A O 1
ATOM 1753 N N . ALA A 1 230 ? 16.281 -19.469 -11.508 1 97.06 230 ALA A N 1
ATOM 1754 C CA . ALA A 1 230 ? 16.312 -18.766 -12.781 1 97.06 230 ALA A CA 1
ATOM 1755 C C . ALA A 1 230 ? 15.242 -19.297 -13.727 1 97.06 230 ALA A C 1
ATOM 1757 O O . ALA A 1 230 ? 15.5 -19.531 -14.914 1 97.06 230 ALA A O 1
ATOM 1758 N N . GLY A 1 231 ? 14.094 -19.594 -13.164 1 94.5 231 GLY A N 1
ATOM 1759 C CA . GLY A 1 231 ? 12.906 -19.703 -14 1 94.5 231 GLY A CA 1
ATOM 1760 C C . GLY A 1 231 ? 12.398 -18.359 -14.5 1 94.5 231 GLY A C 1
ATOM 1761 O O . GLY A 1 231 ? 13.062 -17.344 -14.312 1 94.5 231 GLY A O 1
ATOM 1762 N N . PRO A 1 232 ? 11.234 -18.391 -15.109 1 92.75 232 PRO A N 1
ATOM 1763 C CA . PRO A 1 232 ? 10.719 -17.125 -15.625 1 92.75 232 PRO A CA 1
ATOM 1764 C C . PRO A 1 232 ? 10.609 -16.047 -14.547 1 92.75 232 PRO A C 1
ATOM 1766 O O . PRO A 1 232 ? 10.969 -14.891 -14.789 1 92.75 232 PRO A O 1
ATOM 1769 N N . THR A 1 233 ? 10.148 -16.391 -13.336 1 93.75 233 THR A N 1
ATOM 1770 C CA . THR A 1 233 ? 9.977 -15.438 -12.25 1 93.75 233 THR A CA 1
ATOM 1771 C C . THR A 1 233 ? 11.312 -14.789 -11.883 1 93.75 233 THR A C 1
ATOM 1773 O O . THR A 1 233 ? 11.414 -13.562 -11.812 1 93.75 233 THR A O 1
ATOM 1776 N N . GLY A 1 234 ? 12.328 -15.57 -11.672 1 96.81 234 GLY A N 1
ATOM 1777 C CA . GLY A 1 234 ? 13.633 -15.055 -11.305 1 96.81 234 GLY A CA 1
ATOM 1778 C C . GLY A 1 234 ? 14.289 -14.234 -12.406 1 96.81 234 GLY A C 1
ATOM 1779 O O . GLY A 1 234 ? 14.883 -13.195 -12.133 1 96.81 234 GLY A O 1
ATOM 1780 N N . VAL A 1 235 ? 14.172 -14.727 -13.602 1 96.75 235 VAL A N 1
ATOM 1781 C CA . VAL A 1 235 ? 14.758 -14.039 -14.742 1 96.75 235 VAL A CA 1
ATOM 1782 C C . VAL A 1 235 ? 14.086 -12.688 -14.945 1 96.75 235 VAL A C 1
ATOM 1784 O O . VAL A 1 235 ? 14.758 -11.672 -15.156 1 96.75 235 VAL A O 1
ATOM 1787 N N . GLU A 1 236 ? 12.789 -12.688 -14.875 1 95.12 236 GLU A N 1
ATOM 1788 C CA . GLU A 1 236 ? 12.055 -11.438 -15.047 1 95.12 236 GLU A CA 1
ATOM 1789 C C . GLU A 1 236 ? 12.391 -10.438 -13.938 1 95.12 236 GLU A C 1
ATOM 1791 O O . GLU A 1 236 ? 12.547 -9.242 -14.195 1 95.12 236 GLU A O 1
ATOM 1796 N N . LEU A 1 237 ? 12.492 -10.906 -12.734 1 96.94 237 LEU A N 1
ATOM 1797 C CA . LEU A 1 237 ? 12.852 -10.023 -11.633 1 96.94 237 LEU A CA 1
ATOM 1798 C C . LEU A 1 237 ? 14.25 -9.453 -11.828 1 96.94 237 LEU A C 1
ATOM 1800 O O . LEU A 1 237 ? 14.461 -8.25 -11.641 1 96.94 237 LEU A O 1
ATOM 1804 N N . ALA A 1 238 ? 15.18 -10.305 -12.203 1 97.56 238 ALA A N 1
ATOM 1805 C CA . ALA A 1 238 ? 16.547 -9.844 -12.445 1 97.56 238 ALA A CA 1
ATOM 1806 C C . ALA A 1 238 ? 16.578 -8.758 -13.523 1 97.56 238 ALA A C 1
ATOM 1808 O O . ALA A 1 238 ? 17.281 -7.762 -13.383 1 97.56 238 ALA A O 1
ATOM 1809 N N . ALA A 1 239 ? 15.812 -9 -14.562 1 95.5 239 ALA A N 1
ATOM 1810 C CA . ALA A 1 239 ? 15.742 -8.031 -15.648 1 95.5 239 ALA A CA 1
ATOM 1811 C C . ALA A 1 239 ? 15.164 -6.703 -15.164 1 95.5 239 ALA A C 1
ATOM 1813 O O . ALA A 1 239 ? 15.688 -5.637 -15.492 1 95.5 239 ALA A O 1
ATOM 1814 N N . GLU A 1 240 ? 14.102 -6.77 -14.383 1 93.44 240 GLU A N 1
ATOM 1815 C CA . GLU A 1 240 ? 13.484 -5.57 -13.836 1 93.44 240 GLU A CA 1
ATOM 1816 C C . GLU A 1 240 ? 14.445 -4.832 -12.906 1 93.44 240 GLU A C 1
ATOM 1818 O O . GLU A 1 240 ? 14.492 -3.6 -12.906 1 93.44 240 GLU A O 1
ATOM 1823 N N . LEU A 1 241 ? 15.148 -5.57 -12.125 1 96.06 241 LEU A N 1
ATOM 1824 C CA . LEU A 1 241 ? 16.109 -4.973 -11.211 1 96.06 241 LEU A CA 1
ATOM 1825 C C . LEU A 1 241 ? 17.219 -4.258 -11.984 1 96.06 241 LEU A C 1
ATOM 1827 O O . LEU A 1 241 ? 17.672 -3.186 -11.578 1 96.06 241 LEU A O 1
ATOM 1831 N N . ALA A 1 242 ? 17.656 -4.891 -13.062 1 95.62 242 ALA A N 1
ATOM 1832 C CA . ALA A 1 242 ? 18.672 -4.262 -13.898 1 95.62 242 ALA A CA 1
ATOM 1833 C C . ALA A 1 242 ? 18.188 -2.928 -14.453 1 95.62 242 ALA A C 1
ATOM 1835 O O . ALA A 1 242 ? 18.922 -1.937 -14.453 1 95.62 242 ALA A O 1
ATOM 1836 N N . ASP A 1 243 ? 16.953 -2.914 -14.938 1 91.25 243 ASP A N 1
ATOM 1837 C CA . ASP A 1 243 ? 16.344 -1.675 -15.406 1 91.25 243 ASP A CA 1
ATOM 1838 C C . ASP A 1 243 ? 16.25 -0.646 -14.281 1 91.25 243 ASP A C 1
ATOM 1840 O O . ASP A 1 243 ? 16.562 0.531 -14.484 1 91.25 243 ASP A O 1
ATOM 1844 N N . PHE A 1 244 ? 15.836 -1.085 -13.172 1 92.06 244 PHE A N 1
ATOM 1845 C CA . PHE A 1 244 ? 15.703 -0.24 -11.992 1 92.06 244 PHE A CA 1
ATOM 1846 C C . PHE A 1 244 ? 17.031 0.413 -11.633 1 92.06 244 PHE A C 1
ATOM 1848 O O . PHE A 1 244 ? 17.094 1.608 -11.344 1 92.06 244 PHE A O 1
ATOM 1855 N N . LYS A 1 245 ? 18.047 -0.38 -11.672 1 94.19 245 LYS A N 1
ATOM 1856 C CA . LYS A 1 245 ? 19.406 0.104 -11.406 1 94.19 245 LYS A CA 1
ATOM 1857 C C . LYS A 1 245 ? 19.797 1.206 -12.391 1 94.19 245 LYS A C 1
ATOM 1859 O O . LYS A 1 245 ? 20.203 2.291 -11.977 1 94.19 245 LYS A O 1
ATOM 1864 N N . GLU A 1 246 ? 19.594 0.983 -13.609 1 90.69 246 GLU A N 1
ATOM 1865 C CA . GLU A 1 246 ? 20.094 1.836 -14.68 1 90.69 246 GLU A CA 1
ATOM 1866 C C . GLU A 1 246 ? 19.266 3.115 -14.805 1 90.69 246 GLU A C 1
ATOM 1868 O O . GLU A 1 246 ? 19.828 4.195 -15.023 1 90.69 246 GLU A O 1
ATOM 1873 N N . TYR A 1 247 ? 17.984 3.002 -14.617 1 86.25 247 TYR A N 1
ATOM 1874 C CA . TYR A 1 247 ? 17.141 4.133 -15 1 86.25 247 TYR A CA 1
ATOM 1875 C C . TYR A 1 247 ? 16.625 4.871 -13.766 1 86.25 247 TYR A C 1
ATOM 1877 O O . TYR A 1 247 ? 16.344 6.07 -13.828 1 86.25 247 TYR A O 1
ATOM 1885 N N . ASP A 1 248 ? 16.484 4.207 -12.656 1 86.56 248 ASP A N 1
ATOM 1886 C CA . ASP A 1 248 ? 15.867 4.848 -11.5 1 86.56 248 ASP A CA 1
ATOM 1887 C C . ASP A 1 248 ? 16.891 5.102 -10.391 1 86.56 248 ASP A C 1
ATOM 1889 O O . ASP A 1 248 ? 17.016 6.223 -9.898 1 86.56 248 ASP A O 1
ATOM 1893 N N . VAL A 1 249 ? 17.641 4.059 -10.055 1 90.06 249 VAL A N 1
ATOM 1894 C CA . VAL A 1 249 ? 18.594 4.207 -8.961 1 90.06 249 VAL A CA 1
ATOM 1895 C C . VAL A 1 249 ? 19.656 5.246 -9.336 1 90.06 249 VAL A C 1
ATOM 1897 O O . VAL A 1 249 ? 19.984 6.117 -8.531 1 90.06 249 VAL A O 1
ATOM 1900 N N . LYS A 1 250 ? 20.141 5.168 -10.531 1 88.25 250 LYS A N 1
ATOM 1901 C CA . LYS A 1 250 ? 21.156 6.113 -11 1 88.25 250 LYS A CA 1
ATOM 1902 C C . LYS A 1 250 ? 20.641 7.547 -10.938 1 88.25 250 LYS A C 1
ATOM 1904 O O . LYS A 1 250 ? 21.344 8.445 -10.477 1 88.25 250 LYS A O 1
ATOM 1909 N N . ARG A 1 251 ? 19.438 7.734 -11.32 1 81.75 251 ARG A N 1
ATOM 1910 C CA . ARG A 1 251 ? 18.828 9.062 -11.383 1 81.75 251 ARG A CA 1
ATOM 1911 C C . ARG A 1 251 ? 18.516 9.578 -9.984 1 81.75 251 ARG A C 1
ATOM 1913 O O . ARG A 1 251 ? 18.766 10.75 -9.672 1 81.75 251 ARG A O 1
ATOM 1920 N N . LEU A 1 252 ? 18.062 8.75 -9.102 1 80.88 252 LEU A N 1
ATOM 1921 C CA . LEU A 1 252 ? 17.5 9.195 -7.836 1 80.88 252 LEU A CA 1
ATOM 1922 C C . LEU A 1 252 ? 18.547 9.148 -6.723 1 80.88 252 LEU A C 1
ATOM 1924 O O . LEU A 1 252 ? 18.484 9.938 -5.773 1 80.88 252 LEU A O 1
ATOM 1928 N N . TYR A 1 253 ? 19.516 8.188 -6.816 1 85 253 TYR A N 1
ATOM 1929 C CA . TYR A 1 253 ? 20.453 7.996 -5.723 1 85 253 TYR A CA 1
ATOM 1930 C C . TYR A 1 253 ? 21.875 8.32 -6.164 1 85 253 TYR A C 1
ATOM 1932 O O . TYR A 1 253 ? 22.797 8.375 -5.34 1 85 253 TYR A O 1
ATOM 1940 N N . GLY A 1 254 ? 22.078 8.508 -7.492 1 84.31 254 GLY A N 1
ATOM 1941 C CA . GLY A 1 254 ? 23.391 8.906 -7.996 1 84.31 254 GLY A CA 1
ATOM 1942 C C . GLY A 1 254 ? 24.203 7.754 -8.547 1 84.31 254 GLY A C 1
ATOM 1943 O O . GLY A 1 254 ? 23.891 6.59 -8.289 1 84.31 254 GLY A O 1
ATOM 1944 N N . GLU A 1 255 ? 25.25 8.047 -9.25 1 88.62 255 GLU A N 1
ATOM 1945 C CA . GLU A 1 255 ? 26.078 7.074 -9.953 1 88.62 255 GLU A CA 1
ATOM 1946 C C . GLU A 1 255 ? 26.844 6.188 -8.969 1 88.62 255 GLU A C 1
ATOM 1948 O O . GLU A 1 255 ? 27.047 5 -9.227 1 88.62 255 GLU A O 1
ATOM 1953 N N . GLU A 1 256 ? 27.188 6.719 -7.898 1 89 256 GLU A N 1
ATOM 1954 C CA . GLU A 1 256 ? 27.984 5.957 -6.934 1 89 256 GLU A CA 1
ATOM 1955 C C . GLU A 1 256 ? 27.188 4.77 -6.387 1 89 256 GLU A C 1
ATOM 1957 O O . GLU A 1 256 ? 27.703 3.65 -6.34 1 89 256 GLU A O 1
ATOM 1962 N N . ILE A 1 257 ? 26.016 5.02 -6.031 1 91.88 257 ILE A N 1
ATOM 1963 C CA . ILE A 1 257 ? 25.172 3.957 -5.496 1 91.88 257 ILE A CA 1
ATOM 1964 C C . ILE A 1 257 ? 24.797 2.984 -6.613 1 91.88 257 ILE A C 1
ATOM 1966 O O . ILE A 1 257 ? 24.859 1.767 -6.426 1 91.88 257 ILE A O 1
ATOM 1970 N N . ALA A 1 258 ? 24.469 3.496 -7.75 1 94.06 258 ALA A N 1
ATOM 1971 C CA . ALA A 1 258 ? 24.062 2.658 -8.875 1 94.06 258 ALA A CA 1
ATOM 1972 C C . ALA A 1 258 ? 25.188 1.705 -9.281 1 94.06 258 ALA A C 1
ATOM 1974 O O . ALA A 1 258 ? 24.938 0.53 -9.562 1 94.06 258 ALA A O 1
ATOM 1975 N N . SER A 1 259 ? 26.406 2.25 -9.281 1 95.06 259 SER A N 1
ATOM 1976 C CA . SER A 1 259 ? 27.531 1.441 -9.711 1 95.06 259 SER A CA 1
ATOM 1977 C C . SER A 1 259 ? 27.844 0.335 -8.711 1 95.06 259 SER A C 1
ATOM 1979 O O . SER A 1 259 ? 28.422 -0.69 -9.07 1 95.06 259 SER A O 1
ATOM 1981 N N . ARG A 1 260 ? 27.422 0.486 -7.551 1 95.75 260 ARG A N 1
ATOM 1982 C CA . ARG A 1 260 ? 27.703 -0.479 -6.496 1 95.75 260 ARG A CA 1
ATOM 1983 C C . ARG A 1 260 ? 26.578 -1.501 -6.363 1 95.75 260 ARG A C 1
ATOM 1985 O O . ARG A 1 260 ? 26.75 -2.527 -5.699 1 95.75 260 ARG A O 1
ATOM 1992 N N . LEU A 1 261 ? 25.422 -1.227 -6.895 1 97.31 261 LEU A N 1
ATOM 1993 C CA . LEU A 1 261 ? 24.297 -2.162 -6.836 1 97.31 261 LEU A CA 1
ATOM 1994 C C . LEU A 1 261 ? 24.594 -3.41 -7.664 1 97.31 261 LEU A C 1
ATOM 1996 O O . LEU A 1 261 ? 24.766 -3.328 -8.883 1 97.31 261 LEU A O 1
ATOM 2000 N N . GLN A 1 262 ? 24.688 -4.559 -7.02 1 98.19 262 GLN A N 1
ATOM 2001 C CA . GLN A 1 262 ? 25 -5.82 -7.676 1 98.19 262 GLN A CA 1
ATOM 2002 C C . GLN A 1 262 ? 23.797 -6.766 -7.664 1 98.19 262 GLN A C 1
ATOM 2004 O O . GLN A 1 262 ? 23.188 -6.977 -6.617 1 98.19 262 GLN A O 1
ATOM 2009 N N . ILE A 1 263 ? 23.484 -7.262 -8.797 1 98.56 263 ILE A N 1
ATOM 2010 C CA . ILE A 1 263 ? 22.391 -8.227 -8.953 1 98.56 263 ILE A CA 1
ATOM 2011 C C . ILE A 1 263 ? 22.969 -9.578 -9.359 1 98.56 263 ILE A C 1
ATOM 2013 O O . ILE A 1 263 ? 23.656 -9.6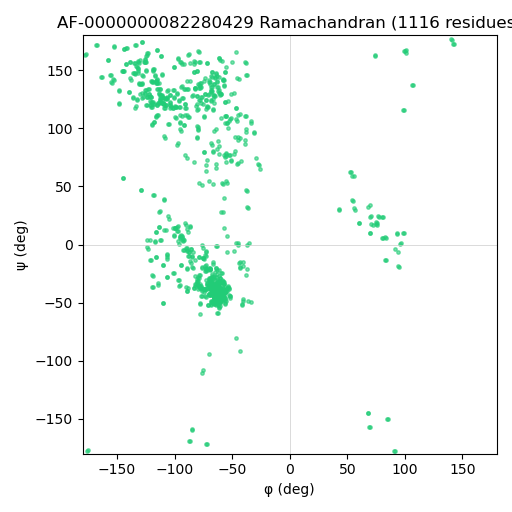95 -10.375 1 98.56 263 ILE A O 1
ATOM 2017 N N . THR A 1 264 ? 22.703 -10.609 -8.562 1 98.62 264 THR A N 1
ATOM 2018 C CA . THR A 1 264 ? 23.156 -11.961 -8.859 1 98.62 264 THR A CA 1
ATOM 2019 C C . THR A 1 264 ? 21.969 -12.914 -9.016 1 98.62 264 THR A C 1
ATOM 2021 O O . THR A 1 264 ? 21.109 -12.984 -8.141 1 98.62 264 THR A O 1
ATOM 2024 N N . LEU A 1 265 ? 21.859 -13.547 -10.117 1 98.56 265 LEU A N 1
ATOM 2025 C CA . LEU A 1 265 ? 20.875 -14.586 -10.383 1 98.56 265 LEU A CA 1
ATOM 2026 C C . LEU A 1 265 ? 21.5 -15.969 -10.281 1 98.56 265 LEU A C 1
ATOM 2028 O O . LEU A 1 265 ? 22.422 -16.297 -11.039 1 98.56 265 LEU A O 1
ATOM 2032 N N . VAL A 1 266 ? 21 -16.766 -9.328 1 98.12 266 VAL A N 1
ATOM 2033 C CA . VAL A 1 266 ? 21.609 -18.062 -9.047 1 98.12 266 VAL A CA 1
ATOM 2034 C C . VAL A 1 266 ? 20.656 -19.172 -9.453 1 98.12 266 VAL A C 1
ATOM 2036 O O . VAL A 1 266 ? 19.453 -19.125 -9.141 1 98.12 266 VAL A O 1
ATOM 2039 N N . GLU A 1 267 ? 21.156 -20.156 -10.133 1 96.88 267 GLU A N 1
ATOM 2040 C CA . GLU A 1 267 ? 20.391 -21.328 -10.578 1 96.88 267 GLU A CA 1
ATOM 2041 C C . GLU A 1 267 ? 21.188 -22.625 -10.336 1 96.88 267 GLU A C 1
ATOM 2043 O O . GLU A 1 267 ? 22.344 -22.734 -10.727 1 96.88 267 GLU A O 1
ATOM 2048 N N . ALA A 1 268 ? 20.531 -23.547 -9.641 1 93.62 268 ALA A N 1
ATOM 2049 C CA . ALA A 1 268 ? 21.188 -24.812 -9.336 1 93.62 268 ALA A CA 1
ATOM 2050 C C . ALA A 1 268 ? 21.391 -25.641 -10.602 1 93.62 268 ALA A C 1
ATOM 2052 O O . ALA A 1 268 ? 22.359 -26.406 -10.703 1 93.62 268 ALA A O 1
ATOM 2053 N N . LEU A 1 269 ? 20.578 -25.547 -11.57 1 92.62 269 LEU A N 1
ATOM 2054 C CA . LEU A 1 269 ? 20.656 -26.297 -12.82 1 92.62 269 LEU A CA 1
ATOM 2055 C C . LEU A 1 269 ? 21.703 -25.688 -13.758 1 92.62 269 LEU A C 1
ATOM 2057 O O . LEU A 1 269 ? 22.125 -24.547 -13.562 1 92.62 269 LEU A O 1
ATOM 2061 N N . PRO A 1 270 ? 22.109 -26.391 -14.789 1 92 270 PRO A N 1
ATOM 2062 C CA . PRO A 1 270 ? 23.172 -25.906 -15.68 1 92 270 PRO A CA 1
ATOM 2063 C C . PRO A 1 270 ? 22.719 -24.766 -16.578 1 92 270 PRO A C 1
ATOM 2065 O O . PRO A 1 270 ? 23.547 -24.078 -17.172 1 92 270 PRO A O 1
ATOM 2068 N N . ARG A 1 271 ? 21.453 -24.609 -16.719 1 93.62 271 ARG A N 1
ATOM 2069 C CA . ARG A 1 271 ? 20.984 -23.531 -17.578 1 93.62 271 ARG A CA 1
ATOM 2070 C C . ARG A 1 271 ? 19.781 -22.828 -16.953 1 93.62 271 ARG A C 1
ATOM 2072 O O . ARG A 1 271 ? 19.094 -23.391 -16.094 1 93.62 271 ARG A O 1
ATOM 2079 N N . ILE A 1 272 ? 19.531 -21.562 -17.359 1 95.88 272 ILE A N 1
ATOM 2080 C CA . ILE A 1 272 ? 18.359 -20.828 -16.906 1 95.88 272 ILE A CA 1
ATOM 2081 C C . ILE A 1 272 ? 17.172 -21.109 -17.828 1 95.88 272 ILE A C 1
ATOM 2083 O O . ILE A 1 272 ? 17.359 -21.625 -18.938 1 95.88 272 ILE A O 1
ATOM 2087 N N . LEU A 1 273 ? 15.984 -20.812 -17.422 1 94.38 273 LEU A N 1
ATOM 2088 C CA . LEU A 1 273 ? 14.766 -20.922 -18.219 1 94.38 273 LEU A CA 1
ATOM 2089 C C . LEU A 1 273 ? 14.633 -22.328 -18.812 1 94.38 273 LEU A C 1
ATOM 2091 O O . LEU A 1 273 ? 14.484 -22.469 -20.031 1 94.38 273 LEU A O 1
ATOM 2095 N N . GLY A 1 274 ? 14.531 -23.281 -17.984 1 87.06 274 GLY A N 1
ATOM 2096 C CA . GLY A 1 274 ? 14.453 -24.688 -18.344 1 87.06 274 GLY A CA 1
ATOM 2097 C C . GLY A 1 274 ? 13.367 -24.984 -19.359 1 87.06 274 GLY A C 1
ATOM 2098 O O . GLY A 1 274 ? 13.586 -25.734 -20.297 1 87.06 274 GLY A O 1
ATOM 2099 N N . PRO A 1 275 ? 12.227 -24.359 -19.297 1 82.5 275 PRO A N 1
ATOM 2100 C CA . PRO A 1 275 ? 11.109 -24.672 -20.203 1 82.5 275 PRO A CA 1
ATOM 2101 C C . PRO A 1 275 ? 11.328 -24.109 -21.609 1 82.5 275 PRO A C 1
ATOM 2103 O O . PRO A 1 275 ? 10.602 -24.484 -22.531 1 82.5 275 PRO A O 1
ATOM 2106 N N . PHE A 1 276 ? 12.266 -23.281 -21.812 1 88.62 276 PHE A N 1
ATOM 2107 C CA . PHE A 1 276 ? 12.523 -22.672 -23.125 1 88.62 276 PHE A CA 1
ATOM 2108 C C . PHE A 1 276 ? 13.586 -23.453 -23.875 1 88.62 276 PHE A C 1
ATOM 2110 O O . PHE A 1 276 ? 14.367 -24.203 -23.281 1 88.62 276 PHE A O 1
ATOM 2117 N N . ASP A 1 277 ? 13.508 -23.266 -25.172 1 88.94 277 ASP A N 1
ATOM 2118 C CA . ASP A 1 277 ? 14.578 -23.797 -26.016 1 88.94 277 ASP A CA 1
ATOM 2119 C C . ASP A 1 277 ? 15.938 -23.25 -25.562 1 88.94 277 ASP A C 1
ATOM 2121 O O . ASP A 1 277 ? 16.047 -22.094 -25.156 1 88.94 277 ASP A O 1
ATOM 2125 N N . LYS A 1 278 ? 16.953 -24.109 -25.766 1 90.19 278 LYS A N 1
ATOM 2126 C CA . LYS A 1 278 ? 18.297 -23.781 -25.281 1 90.19 278 LYS A CA 1
ATOM 2127 C C . LYS A 1 278 ? 18.797 -22.484 -25.922 1 90.19 278 LYS A C 1
ATOM 2129 O O . LYS A 1 278 ? 19.391 -21.641 -25.234 1 90.19 278 LYS A O 1
ATOM 2134 N N . ASP A 1 279 ? 18.594 -22.328 -27.156 1 87.25 279 ASP A N 1
ATOM 2135 C CA . ASP A 1 279 ? 19.094 -21.156 -27.844 1 87.25 279 ASP A CA 1
ATOM 2136 C C . ASP A 1 279 ? 18.406 -19.891 -27.328 1 87.25 279 ASP A C 1
ATOM 2138 O O . ASP A 1 279 ? 19.047 -18.844 -27.188 1 87.25 279 ASP A O 1
ATOM 2142 N N . LEU A 1 280 ? 17.156 -20 -27.125 1 88.94 280 LEU A N 1
ATOM 2143 C CA . LEU A 1 280 ? 16.422 -18.859 -26.594 1 88.94 280 LEU A CA 1
ATOM 2144 C C . LEU A 1 280 ? 16.875 -18.516 -25.172 1 88.94 280 LEU A C 1
ATOM 2146 O O . LEU A 1 280 ? 17.016 -17.344 -24.828 1 88.94 280 LEU A O 1
ATOM 2150 N N . ALA A 1 281 ? 17.109 -19.531 -24.391 1 93.44 281 ALA A N 1
ATOM 2151 C CA . ALA A 1 281 ? 17.594 -19.328 -23.031 1 93.44 281 ALA A CA 1
ATOM 2152 C C . ALA A 1 281 ? 18.953 -18.656 -23.031 1 93.44 281 ALA A C 1
ATOM 2154 O O . ALA A 1 281 ? 19.234 -17.812 -22.172 1 93.44 281 ALA A O 1
ATOM 2155 N N . ASP A 1 282 ? 19.75 -19.016 -23.984 1 93.62 282 ASP A N 1
ATOM 2156 C CA . ASP A 1 282 ? 21.078 -18.422 -24.094 1 93.62 282 ASP A CA 1
ATOM 2157 C C . ASP A 1 282 ? 21 -16.953 -24.453 1 93.62 282 ASP A C 1
ATOM 2159 O O . ASP A 1 282 ? 21.797 -16.141 -24 1 93.62 282 ASP A O 1
ATOM 2163 N N . VAL A 1 283 ? 20.047 -16.672 -25.297 1 91 283 VAL A N 1
ATOM 2164 C CA . VAL A 1 283 ? 19.828 -15.273 -25.641 1 91 283 VAL A CA 1
ATOM 2165 C C . VAL A 1 283 ? 19.453 -14.477 -24.406 1 91 283 VAL A C 1
ATOM 2167 O O . VAL A 1 283 ? 19.969 -13.375 -24.188 1 91 283 VAL A O 1
ATOM 2170 N N . ALA A 1 284 ? 18.594 -15.008 -23.625 1 94.69 284 ALA A N 1
ATOM 2171 C CA . ALA A 1 284 ? 18.172 -14.352 -22.391 1 94.69 284 ALA A CA 1
ATOM 2172 C C . ALA A 1 284 ? 19.344 -14.18 -21.438 1 94.69 284 ALA A C 1
ATOM 2174 O O . ALA A 1 284 ? 19.516 -13.109 -20.844 1 94.69 284 ALA A O 1
ATOM 2175 N N . LYS A 1 285 ? 20.156 -15.211 -21.312 1 96.69 285 LYS A N 1
ATOM 2176 C CA . LYS A 1 285 ? 21.312 -15.172 -20.422 1 96.69 285 LYS A CA 1
ATOM 2177 C C . LYS A 1 285 ? 22.297 -14.078 -20.844 1 96.69 285 LYS A C 1
ATOM 2179 O O . LYS A 1 285 ? 22.734 -13.289 -20.016 1 96.69 285 LYS A O 1
ATOM 2184 N N . LYS A 1 286 ? 22.578 -14.055 -22.062 1 95.44 286 LYS A N 1
ATOM 2185 C CA . LYS A 1 286 ? 23.5 -13.055 -22.594 1 95.44 286 LYS A CA 1
ATOM 2186 C C . LYS A 1 286 ? 22.969 -11.641 -22.344 1 95.44 286 LYS A C 1
ATOM 2188 O O . LYS A 1 286 ? 23.719 -10.75 -21.953 1 95.44 286 LYS A O 1
ATOM 2193 N N . HIS A 1 287 ? 21.688 -11.5 -22.609 1 94.19 287 HIS A N 1
ATOM 2194 C CA . HIS A 1 287 ? 21.078 -10.188 -22.406 1 94.19 287 HIS A CA 1
ATOM 2195 C C . HIS A 1 287 ? 21.219 -9.742 -20.953 1 94.19 287 HIS A C 1
ATOM 2197 O O . HIS A 1 287 ? 21.609 -8.602 -20.688 1 94.19 287 HIS A O 1
ATOM 2203 N N . LEU A 1 288 ? 20.938 -10.578 -20.016 1 96.88 288 LEU A N 1
ATOM 2204 C CA . LEU A 1 288 ? 21.031 -10.258 -18.594 1 96.88 288 LEU A CA 1
ATOM 2205 C C . LEU A 1 288 ? 22.453 -9.883 -18.203 1 96.88 288 LEU A C 1
ATOM 2207 O O . LEU A 1 288 ? 22.672 -8.898 -17.5 1 96.88 288 LEU A O 1
ATOM 2211 N N . MET A 1 289 ? 23.375 -10.664 -18.734 1 97.44 289 MET A N 1
ATOM 2212 C CA . MET A 1 289 ? 24.781 -10.406 -18.438 1 97.44 289 MET A CA 1
ATOM 2213 C C . MET A 1 289 ? 25.219 -9.07 -19.016 1 97.44 289 MET A C 1
ATOM 2215 O O . MET A 1 289 ? 25.938 -8.312 -18.359 1 97.44 289 MET A O 1
ATOM 2219 N N . ASP A 1 290 ? 24.781 -8.789 -20.188 1 95.44 290 ASP A N 1
ATOM 2220 C CA . ASP A 1 290 ? 25.094 -7.512 -20.828 1 95.44 290 ASP A CA 1
ATOM 2221 C C . ASP A 1 290 ? 24.531 -6.34 -20.016 1 95.44 290 ASP A C 1
ATOM 2223 O O . ASP A 1 290 ? 25.078 -5.234 -20.062 1 95.44 290 ASP A O 1
ATOM 2227 N N . ARG A 1 291 ? 23.5 -6.609 -19.297 1 94.56 291 ARG A N 1
ATOM 2228 C CA . ARG A 1 291 ? 22.859 -5.566 -18.5 1 94.56 291 ARG A CA 1
ATOM 2229 C C . ARG A 1 291 ? 23.422 -5.512 -17.094 1 94.56 291 ARG A C 1
ATOM 2231 O O . ARG A 1 291 ? 22.906 -4.801 -16.234 1 94.56 291 ARG A O 1
ATOM 2238 N N . GLY A 1 292 ? 24.391 -6.301 -16.859 1 95.5 292 GLY A N 1
ATOM 2239 C CA . GLY A 1 292 ? 25.125 -6.191 -15.609 1 95.5 292 GLY A CA 1
ATOM 2240 C C . GLY A 1 292 ? 24.703 -7.203 -14.57 1 95.5 292 GLY A C 1
ATOM 2241 O O . GLY A 1 292 ? 25.078 -7.109 -13.406 1 95.5 292 GLY A O 1
ATOM 2242 N N . VAL A 1 293 ? 23.906 -8.188 -14.875 1 98 293 VAL A N 1
ATOM 2243 C CA . VAL A 1 293 ? 23.484 -9.227 -13.945 1 98 293 VAL A CA 1
ATOM 2244 C C . VAL A 1 293 ? 24.531 -10.336 -13.891 1 98 293 VAL A C 1
ATOM 2246 O O . VAL A 1 293 ? 24.984 -10.812 -14.93 1 98 293 VAL A O 1
ATOM 2249 N N . ASP A 1 294 ? 24.953 -10.664 -12.695 1 98.5 294 ASP A N 1
ATOM 2250 C CA . ASP A 1 294 ? 25.812 -11.82 -12.484 1 98.5 294 ASP A CA 1
ATOM 2251 C C . ASP A 1 294 ? 25.016 -13.117 -12.469 1 98.5 294 ASP A C 1
ATOM 2253 O O . ASP A 1 294 ? 24.391 -13.453 -11.469 1 98.5 294 ASP A O 1
ATOM 2257 N N . VAL A 1 295 ? 25.062 -13.844 -13.617 1 98.44 295 VAL A N 1
ATOM 2258 C CA . VAL A 1 295 ? 24.297 -15.078 -13.734 1 98.44 295 VAL A CA 1
ATOM 2259 C C . VAL A 1 295 ? 25.188 -16.266 -13.398 1 98.44 295 VAL A C 1
ATOM 2261 O O . VAL A 1 295 ? 26.172 -16.531 -14.07 1 98.44 295 VAL A O 1
ATOM 2264 N N . ARG A 1 296 ? 24.781 -16.984 -12.328 1 97.94 296 ARG A N 1
ATOM 2265 C CA . ARG A 1 296 ? 25.531 -18.156 -11.883 1 97.94 296 ARG A CA 1
ATOM 2266 C C . ARG A 1 296 ? 24.703 -19.422 -12.016 1 97.94 296 ARG A C 1
ATOM 2268 O O . ARG A 1 296 ? 23.766 -19.656 -11.25 1 97.94 296 ARG A O 1
ATOM 2275 N N . THR A 1 297 ? 25.094 -20.281 -12.961 1 96.75 297 THR A N 1
ATOM 2276 C CA . THR A 1 297 ? 24.438 -21.578 -13.125 1 96.75 297 THR A CA 1
ATOM 2277 C C . THR A 1 297 ? 25.266 -22.688 -12.477 1 96.75 297 THR A C 1
ATOM 2279 O O . THR A 1 297 ? 26.469 -22.531 -12.273 1 96.75 297 THR A O 1
ATOM 2282 N N . GLY A 1 298 ? 24.609 -23.75 -12.047 1 95.19 298 GLY A N 1
ATOM 2283 C CA . GLY A 1 298 ? 25.297 -24.844 -11.383 1 95.19 298 GLY A CA 1
ATOM 2284 C C . GLY A 1 298 ? 25.688 -24.516 -9.953 1 95.19 298 GLY A C 1
ATOM 2285 O O . GLY A 1 298 ? 26.609 -25.125 -9.406 1 95.19 298 GLY A O 1
ATOM 2286 N N . VAL A 1 299 ? 25.109 -23.516 -9.422 1 96.19 299 VAL A N 1
ATOM 2287 C CA . VAL A 1 299 ? 25.391 -23.062 -8.07 1 96.19 299 VAL A CA 1
ATOM 2288 C C . VAL A 1 299 ? 24.109 -23.062 -7.238 1 96.19 299 VAL A C 1
ATOM 2290 O O . VAL A 1 299 ? 23.047 -22.688 -7.727 1 96.19 299 VAL A O 1
ATOM 2293 N N . ALA A 1 300 ? 24.234 -23.609 -6.012 1 94.81 300 ALA A N 1
ATOM 2294 C CA . ALA A 1 300 ? 23.094 -23.656 -5.117 1 94.81 300 ALA A CA 1
ATOM 2295 C C . ALA A 1 300 ? 23.328 -22.812 -3.863 1 94.81 300 ALA A C 1
ATOM 2297 O O . ALA A 1 300 ? 24.469 -22.688 -3.414 1 94.81 300 ALA A O 1
ATOM 2298 N N . VAL A 1 301 ? 22.266 -22.125 -3.422 1 95.62 301 VAL A N 1
ATOM 2299 C CA . VAL A 1 301 ? 22.297 -21.547 -2.08 1 95.62 301 VAL A CA 1
ATOM 2300 C C . VAL A 1 301 ? 22.031 -22.641 -1.045 1 95.62 301 VAL A C 1
ATOM 2302 O O . VAL A 1 301 ? 20.984 -23.281 -1.085 1 95.62 301 VAL A O 1
ATOM 2305 N N . THR A 1 302 ? 22.922 -22.797 -0.109 1 94.12 302 THR A N 1
ATOM 2306 C CA . THR A 1 302 ? 22.812 -23.953 0.787 1 94.12 302 THR A CA 1
ATOM 2307 C C . THR A 1 302 ? 22.422 -23.5 2.191 1 94.12 302 THR A C 1
ATOM 2309 O O . THR A 1 302 ? 21.984 -24.312 3.012 1 94.12 302 THR A O 1
ATOM 2312 N N . ARG A 1 303 ? 22.625 -22.203 2.404 1 94.94 303 ARG A N 1
ATOM 2313 C CA . ARG A 1 303 ? 22.281 -21.688 3.723 1 94.94 303 ARG A CA 1
ATOM 2314 C C . ARG A 1 303 ? 22.188 -20.156 3.707 1 94.94 303 ARG A C 1
ATOM 2316 O O . ARG A 1 303 ? 22.938 -19.5 2.977 1 94.94 303 ARG A O 1
ATOM 2323 N N . VAL A 1 304 ? 21.266 -19.641 4.469 1 94.56 304 VAL A N 1
ATOM 2324 C CA . VAL A 1 304 ? 21.188 -18.219 4.773 1 94.56 304 VAL A CA 1
ATOM 2325 C C . VAL A 1 304 ? 21.312 -18 6.281 1 94.56 304 VAL A C 1
ATOM 2327 O O . VAL A 1 304 ? 20.344 -18.188 7.023 1 94.56 304 VAL A O 1
ATOM 2330 N N . ASP A 1 305 ? 22.438 -17.578 6.711 1 86.75 305 ASP A N 1
ATOM 2331 C CA . ASP A 1 305 ? 22.781 -17.547 8.125 1 86.75 305 ASP A CA 1
ATOM 2332 C C . ASP A 1 305 ? 22.156 -16.344 8.82 1 86.75 305 ASP A C 1
ATOM 2334 O O . ASP A 1 305 ? 21.859 -16.391 10.016 1 86.75 305 ASP A O 1
ATOM 2338 N N . SER A 1 306 ? 22.062 -15.32 8.164 1 87.44 306 SER A N 1
ATOM 2339 C CA . SER A 1 306 ? 21.5 -14.055 8.617 1 87.44 306 SER A CA 1
ATOM 2340 C C . SER A 1 306 ? 20.938 -13.258 7.445 1 87.44 306 SER A C 1
ATOM 2342 O O . SER A 1 306 ? 21.094 -13.641 6.285 1 87.44 306 SER A O 1
ATOM 2344 N N . PRO A 1 307 ? 20.234 -12.219 7.848 1 86.81 307 PRO A N 1
ATOM 2345 C CA . PRO A 1 307 ? 19.781 -11.367 6.746 1 86.81 307 PRO A CA 1
ATOM 2346 C C . PRO A 1 307 ? 20.922 -10.727 5.969 1 86.81 307 PRO A C 1
ATOM 2348 O O . PRO A 1 307 ? 20.688 -10.117 4.922 1 86.81 307 PRO A O 1
ATOM 2351 N N . LYS A 1 308 ? 22.172 -11.023 6.422 1 92.88 308 LYS A N 1
ATOM 2352 C CA . LYS A 1 308 ? 23.297 -10.281 5.852 1 92.88 308 LYS A CA 1
ATOM 2353 C C . LYS A 1 308 ? 24.25 -11.211 5.109 1 92.88 308 LYS A C 1
ATOM 2355 O O . LYS A 1 308 ? 25.281 -10.766 4.594 1 92.88 308 LYS A O 1
ATOM 2360 N N . ALA A 1 309 ? 23.891 -12.484 5.066 1 96.25 309 ALA A N 1
ATOM 2361 C CA . ALA A 1 309 ? 24.844 -13.383 4.434 1 96.25 309 ALA A CA 1
ATOM 2362 C C . ALA A 1 309 ? 24.156 -14.625 3.887 1 96.25 309 ALA A C 1
ATOM 2364 O O . ALA A 1 309 ? 23.188 -15.125 4.48 1 96.25 309 ALA A O 1
ATOM 2365 N N . ALA A 1 310 ? 24.641 -15.133 2.805 1 97.25 310 ALA A N 1
ATOM 2366 C CA . ALA A 1 310 ? 24.188 -16.375 2.189 1 97.25 310 ALA A CA 1
ATOM 2367 C C . ALA A 1 310 ? 25.375 -17.234 1.756 1 97.25 310 ALA A C 1
ATOM 2369 O O . ALA A 1 310 ? 26.422 -16.719 1.366 1 97.25 310 ALA A O 1
ATOM 2370 N N . THR A 1 311 ? 25.156 -18.516 1.838 1 97.31 311 THR A N 1
ATOM 2371 C CA . THR A 1 311 ? 26.203 -19.453 1.464 1 97.31 311 THR A CA 1
ATOM 2372 C C . THR A 1 311 ? 25.891 -20.109 0.127 1 97.31 311 THR A C 1
ATOM 2374 O O . THR A 1 311 ? 24.781 -20.625 -0.074 1 97.31 311 THR A O 1
ATOM 2377 N N . PHE A 1 312 ? 26.891 -20.125 -0.739 1 97.06 312 PHE A N 1
ATOM 2378 C CA . PHE A 1 312 ? 26.781 -20.688 -2.08 1 97.06 312 PHE A CA 1
ATOM 2379 C C . PHE A 1 312 ? 27.688 -21.906 -2.232 1 97.06 312 PHE A C 1
ATOM 2381 O O . PHE A 1 312 ? 28.797 -21.922 -1.706 1 97.06 312 PHE A O 1
ATOM 2388 N N . ALA A 1 313 ? 27.203 -22.922 -2.885 1 96.12 313 ALA A N 1
ATOM 2389 C CA . ALA A 1 313 ? 28 -24.109 -3.189 1 96.12 313 ALA A CA 1
ATOM 2390 C C . ALA A 1 313 ? 27.656 -24.656 -4.574 1 96.12 313 ALA A C 1
ATOM 2392 O O . ALA A 1 313 ? 26.578 -24.391 -5.102 1 96.12 313 ALA A O 1
ATOM 2393 N N . PRO A 1 314 ? 28.641 -25.375 -5.141 1 94.94 314 PRO A N 1
ATOM 2394 C CA . PRO A 1 314 ? 28.281 -26.047 -6.391 1 94.94 314 PRO A CA 1
ATOM 2395 C C . PRO A 1 314 ? 27.078 -26.984 -6.227 1 94.94 314 PRO A C 1
ATOM 2397 O O . PRO A 1 314 ? 26.953 -27.672 -5.203 1 94.94 314 PRO A O 1
ATOM 2400 N N . SER A 1 315 ? 26.219 -26.859 -7.27 1 93.12 315 SER A N 1
ATOM 2401 C CA . SER A 1 315 ? 25.031 -27.719 -7.215 1 93.12 315 SER A CA 1
ATOM 2402 C C . SER A 1 315 ? 25.391 -29.156 -7.539 1 93.12 315 SER A C 1
ATOM 2404 O O . SER A 1 315 ? 26.281 -29.422 -8.359 1 93.12 315 SER A O 1
ATOM 2406 N N . THR A 1 316 ? 24.734 -30.047 -6.785 1 88.62 316 THR A N 1
ATOM 2407 C CA . THR A 1 316 ? 24.938 -31.469 -7.047 1 88.62 316 THR A CA 1
ATOM 2408 C C . THR A 1 316 ? 23.656 -32.094 -7.574 1 88.62 316 THR A C 1
ATOM 2410 O O . THR A 1 316 ? 22.547 -31.75 -7.152 1 88.62 316 THR A O 1
ATOM 2413 N N . PRO A 1 317 ? 23.828 -32.969 -8.562 1 81.88 317 PRO A N 1
ATOM 2414 C CA . PRO A 1 317 ? 22.625 -33.656 -9.047 1 81.88 317 PRO A CA 1
ATOM 2415 C C . PRO A 1 317 ? 21.953 -34.5 -7.965 1 81.88 317 PRO A C 1
ATOM 2417 O O . PRO A 1 317 ? 22.547 -34.75 -6.906 1 81.88 317 PRO A O 1
ATOM 2420 N N . ARG A 1 318 ? 20.688 -34.781 -8.242 1 74.69 318 ARG A N 1
ATOM 2421 C CA . ARG A 1 318 ? 19.891 -35.531 -7.27 1 74.69 318 ARG A CA 1
ATOM 2422 C C . ARG A 1 318 ? 20.547 -36.875 -6.969 1 74.69 318 ARG A C 1
ATOM 2424 O O . ARG A 1 318 ? 20.484 -37.375 -5.84 1 74.69 318 ARG A O 1
ATOM 2431 N N . ASP A 1 319 ? 21.25 -37.469 -7.973 1 81.88 319 ASP A N 1
ATOM 2432 C CA . ASP A 1 319 ? 21.828 -38.812 -7.828 1 81.88 319 ASP A CA 1
ATOM 2433 C C . ASP A 1 319 ? 23.297 -38.719 -7.43 1 81.88 319 ASP A C 1
ATOM 2435 O O . ASP A 1 319 ? 24.016 -39.719 -7.523 1 81.88 319 ASP A O 1
ATOM 2439 N N . ALA A 1 320 ? 23.672 -37.594 -6.988 1 86.12 320 ALA A N 1
ATOM 2440 C CA . ALA A 1 320 ? 25.062 -37.406 -6.582 1 86.12 320 ALA A CA 1
ATOM 2441 C C . ALA A 1 320 ? 25.391 -38.281 -5.367 1 86.12 320 ALA A C 1
ATOM 2443 O O . ALA A 1 320 ? 24.547 -38.5 -4.504 1 86.12 320 ALA A O 1
ATOM 2444 N N . THR A 1 321 ? 26.609 -38.812 -5.285 1 89.44 321 THR A N 1
ATOM 2445 C CA . THR A 1 321 ? 27.078 -39.625 -4.16 1 89.44 321 THR A CA 1
ATOM 2446 C C . THR A 1 321 ? 27.297 -38.75 -2.93 1 89.44 321 THR A C 1
ATOM 2448 O O . THR A 1 321 ? 27.453 -37.531 -3.047 1 89.44 321 THR A O 1
ATOM 2451 N N . PRO A 1 322 ? 27.234 -39.375 -1.792 1 90.06 322 PRO A N 1
ATOM 2452 C CA . PRO A 1 322 ? 27.516 -38.625 -0.575 1 90.06 322 PRO A CA 1
ATOM 2453 C C . PRO A 1 322 ? 28.875 -37.906 -0.627 1 90.06 322 PRO A C 1
ATOM 2455 O O . PRO A 1 322 ? 29.031 -36.812 -0.095 1 90.06 322 PRO A O 1
ATOM 2458 N N . GLU A 1 323 ? 29.859 -38.594 -1.262 1 89.06 323 GLU A N 1
ATOM 2459 C CA . GLU A 1 323 ? 31.188 -38 -1.396 1 89.06 323 GLU A CA 1
ATOM 2460 C C . GLU A 1 323 ? 31.141 -36.75 -2.27 1 89.06 323 GLU A C 1
ATOM 2462 O O . GLU A 1 323 ? 31.781 -35.75 -1.955 1 89.06 323 GLU A O 1
ATOM 2467 N N . GLU A 1 324 ? 30.406 -36.781 -3.348 1 89.19 324 GLU A N 1
ATOM 2468 C CA . GLU A 1 324 ? 30.25 -35.625 -4.242 1 89.19 324 GLU A CA 1
ATOM 2469 C C . GLU A 1 324 ? 29.562 -34.469 -3.539 1 89.19 324 GLU A C 1
ATOM 2471 O O . GLU A 1 324 ? 29.922 -33.312 -3.738 1 89.19 324 GLU A O 1
ATOM 2476 N N . LYS A 1 325 ? 28.562 -34.781 -2.766 1 88.69 325 LYS A N 1
ATOM 2477 C CA . LYS A 1 325 ? 27.844 -33.75 -2.004 1 88.69 325 LYS A CA 1
ATOM 2478 C C . LYS A 1 325 ? 28.75 -33.094 -0.968 1 88.69 325 LYS A C 1
ATOM 2480 O O . LYS A 1 325 ? 28.719 -31.891 -0.772 1 88.69 325 LYS A O 1
ATOM 2485 N N . ALA A 1 326 ? 29.547 -33.938 -0.342 1 89.81 326 ALA A N 1
ATOM 2486 C CA . ALA A 1 326 ? 30.5 -33.406 0.648 1 89.81 326 ALA A CA 1
ATOM 2487 C C . ALA A 1 326 ? 31.547 -32.531 -0.005 1 89.81 326 ALA A C 1
ATOM 2489 O O . ALA A 1 326 ? 31.953 -31.5 0.567 1 89.81 326 ALA A O 1
ATOM 2490 N N . ASP A 1 327 ? 32.031 -32.906 -1.131 1 91.06 327 ASP A N 1
ATOM 2491 C CA . ASP A 1 327 ? 33 -32.125 -1.864 1 91.06 327 ASP A CA 1
ATOM 2492 C C . ASP A 1 327 ? 32.438 -30.75 -2.244 1 91.06 327 ASP A C 1
ATOM 2494 O O . ASP A 1 327 ? 33.094 -29.734 -2.154 1 91.06 327 ASP A O 1
ATOM 2498 N N . ALA A 1 328 ? 31.188 -30.766 -2.727 1 90.06 328 ALA A N 1
ATOM 2499 C CA . ALA A 1 328 ? 30.516 -29.516 -3.084 1 90.06 328 ALA A CA 1
ATOM 2500 C C . ALA A 1 328 ? 30.391 -28.594 -1.874 1 90.06 328 ALA A C 1
ATOM 2502 O O . ALA A 1 328 ? 30.641 -27.391 -1.972 1 90.06 328 ALA A O 1
ATOM 2503 N N . LEU A 1 329 ? 30.078 -29.156 -0.758 1 89.56 329 LEU A N 1
ATOM 2504 C CA . LEU A 1 329 ? 29.906 -28.391 0.463 1 89.56 329 LEU A CA 1
ATOM 2505 C C . LEU A 1 329 ? 31.234 -27.828 0.942 1 89.56 329 LEU A C 1
ATOM 2507 O O . LEU A 1 329 ? 31.297 -26.734 1.512 1 89.56 329 LEU A O 1
ATOM 2511 N N . ALA A 1 330 ? 32.25 -28.578 0.688 1 91 330 ALA A N 1
ATOM 2512 C CA . ALA A 1 330 ? 33.594 -28.125 1.071 1 91 330 ALA A CA 1
ATOM 2513 C C . ALA A 1 330 ? 34 -26.875 0.28 1 91 330 ALA A C 1
ATOM 2515 O O . ALA A 1 330 ? 34.812 -26.078 0.74 1 91 330 ALA A O 1
ATOM 2516 N N . GLN A 1 331 ? 33.406 -26.719 -0.838 1 94.12 331 GLN A N 1
ATOM 2517 C CA . GLN A 1 331 ? 33.688 -25.562 -1.69 1 94.12 331 GLN A CA 1
ATOM 2518 C C . GLN A 1 331 ? 32.719 -24.422 -1.426 1 94.12 331 GLN A C 1
ATOM 2520 O O . GLN A 1 331 ? 32.781 -23.375 -2.096 1 94.12 331 GLN A O 1
ATOM 2525 N N . ALA A 1 332 ? 31.938 -24.578 -0.433 1 94.81 332 ALA A N 1
ATOM 2526 C CA . ALA A 1 332 ? 30.906 -23.578 -0.132 1 94.81 332 ALA A CA 1
ATOM 2527 C C . ALA A 1 332 ? 31.547 -22.25 0.284 1 94.81 332 ALA A C 1
ATOM 2529 O O . ALA A 1 332 ? 32.562 -22.25 0.968 1 94.81 332 ALA A O 1
ATOM 2530 N N . LYS A 1 333 ? 31.031 -21.172 -0.185 1 95.81 333 LYS A N 1
ATOM 2531 C CA . LYS A 1 333 ? 31.484 -19.828 0.159 1 95.81 333 LYS A CA 1
ATOM 2532 C C . LYS A 1 333 ? 30.328 -18.969 0.668 1 95.81 333 LYS A C 1
ATOM 2534 O O . LYS A 1 333 ? 29.25 -18.969 0.077 1 95.81 333 LYS A O 1
ATOM 2539 N N . THR A 1 334 ? 30.594 -18.281 1.787 1 96.62 334 THR A N 1
ATOM 2540 C CA . THR A 1 334 ? 29.609 -17.359 2.34 1 96.62 334 THR A CA 1
ATOM 2541 C C . THR A 1 334 ? 29.875 -15.938 1.883 1 96.62 334 THR A C 1
ATOM 2543 O O . THR A 1 334 ? 31.016 -15.461 1.968 1 96.62 334 THR A O 1
ATOM 2546 N N . GLU A 1 335 ? 28.953 -15.32 1.29 1 96.81 335 GLU A N 1
ATOM 2547 C CA . GLU A 1 335 ? 29.078 -13.945 0.806 1 96.81 335 GLU A CA 1
ATOM 2548 C C . GLU A 1 335 ? 28.125 -13.016 1.548 1 96.81 335 GLU A C 1
ATOM 2550 O O . GLU A 1 335 ? 27 -13.406 1.903 1 96.81 335 GLU A O 1
ATOM 2555 N N . PRO A 1 336 ? 28.578 -11.781 1.831 1 96.69 336 PRO A N 1
ATOM 2556 C CA . PRO A 1 336 ? 27.656 -10.773 2.363 1 96.69 336 PRO A CA 1
ATOM 2557 C C . PRO A 1 336 ? 26.625 -10.328 1.339 1 96.69 336 PRO A C 1
ATOM 2559 O O . PRO A 1 336 ? 26.953 -10.133 0.166 1 96.69 336 PRO A O 1
ATOM 2562 N N . ILE A 1 337 ? 25.344 -10.281 1.765 1 97.12 337 ILE A N 1
ATOM 2563 C CA . ILE A 1 337 ? 24.281 -9.867 0.859 1 97.12 337 ILE A CA 1
ATOM 2564 C C . ILE A 1 337 ? 23.344 -8.891 1.572 1 97.12 337 ILE A C 1
ATOM 2566 O O . ILE A 1 337 ? 23.297 -8.859 2.805 1 97.12 337 ILE A O 1
ATOM 2570 N N . GLY A 1 338 ? 22.656 -8.07 0.792 1 96.44 338 GLY A N 1
ATOM 2571 C CA . GLY A 1 338 ? 21.656 -7.168 1.339 1 96.44 338 GLY A CA 1
ATOM 2572 C C . GLY A 1 338 ? 20.25 -7.723 1.271 1 96.44 338 GLY A C 1
ATOM 2573 O O . GLY A 1 338 ? 19.406 -7.414 2.123 1 96.44 338 GLY A O 1
ATOM 2574 N N . THR A 1 339 ? 20 -8.445 0.23 1 96.5 339 THR A N 1
ATOM 2575 C CA . THR A 1 339 ? 18.672 -8.992 -0.009 1 96.5 339 THR A CA 1
ATOM 2576 C C . THR A 1 339 ? 18.75 -10.328 -0.745 1 96.5 339 THR A C 1
ATOM 2578 O O . THR A 1 339 ? 19.531 -10.469 -1.698 1 96.5 339 THR A O 1
ATOM 2581 N N . LEU A 1 340 ? 18.031 -11.297 -0.277 1 98 340 LEU A N 1
ATOM 2582 C CA . LEU A 1 340 ? 17.875 -12.57 -0.977 1 98 340 LEU A CA 1
ATOM 2583 C C . LEU A 1 340 ? 16.422 -12.812 -1.337 1 98 340 LEU A C 1
ATOM 2585 O O . LEU A 1 340 ? 15.547 -12.797 -0.465 1 98 340 LEU A O 1
ATOM 2589 N N . VAL A 1 341 ? 16.156 -12.961 -2.57 1 98.06 341 VAL A N 1
ATOM 2590 C CA . VAL A 1 341 ? 14.812 -13.289 -3.049 1 98.06 341 VAL A CA 1
ATOM 2591 C C . VAL A 1 341 ? 14.781 -14.742 -3.535 1 98.06 341 VAL A C 1
ATOM 2593 O O . VAL A 1 341 ? 15.508 -15.109 -4.457 1 98.06 341 VAL A O 1
ATOM 2596 N N . TRP A 1 342 ? 13.953 -15.477 -2.908 1 97.81 342 TRP A N 1
ATOM 2597 C CA . TRP A 1 342 ? 13.836 -16.891 -3.223 1 97.81 342 TRP A CA 1
ATOM 2598 C C . TRP A 1 342 ? 12.703 -17.141 -4.211 1 97.81 342 TRP A C 1
ATOM 2600 O O . TRP A 1 342 ? 11.523 -17.078 -3.842 1 97.81 342 TRP A O 1
ATOM 2610 N N . ALA A 1 343 ? 13.062 -17.406 -5.406 1 95.44 343 ALA A N 1
ATOM 2611 C CA . ALA A 1 343 ? 12.141 -17.797 -6.465 1 95.44 343 ALA A CA 1
ATOM 2612 C C . ALA A 1 343 ? 12.484 -19.188 -6.988 1 95.44 343 ALA A C 1
ATOM 2614 O O . ALA A 1 343 ? 12.469 -19.422 -8.203 1 95.44 343 ALA A O 1
ATOM 2615 N N . GLY A 1 344 ? 12.805 -20.125 -6.082 1 89.19 344 GLY A N 1
ATOM 2616 C CA . GLY A 1 344 ? 13.414 -21.406 -6.438 1 89.19 344 GLY A CA 1
ATOM 2617 C C . GLY A 1 344 ? 12.398 -22.531 -6.602 1 89.19 344 GLY A C 1
ATOM 2618 O O . GLY A 1 344 ? 12.773 -23.688 -6.734 1 89.19 344 GLY A O 1
ATOM 2619 N N . GLY A 1 345 ? 11.156 -22.266 -6.535 1 89.19 345 GLY A N 1
ATOM 2620 C CA . GLY A 1 345 ? 10.219 -23.359 -6.766 1 89.19 345 GLY A CA 1
ATOM 2621 C C . GLY A 1 345 ? 8.992 -23.281 -5.875 1 89.19 345 GLY A C 1
ATOM 2622 O O . GLY A 1 345 ? 8.922 -22.438 -4.977 1 89.19 345 GLY A O 1
ATOM 2623 N N . ILE A 1 346 ? 8.047 -24.203 -6.188 1 92.62 346 ILE A N 1
ATOM 2624 C CA . ILE A 1 346 ? 6.781 -24.203 -5.465 1 92.62 346 ILE A CA 1
ATOM 2625 C C . ILE A 1 346 ? 6.527 -25.578 -4.852 1 92.62 346 ILE A C 1
ATOM 2627 O O . ILE A 1 346 ? 7.184 -26.547 -5.211 1 92.62 346 ILE A O 1
ATOM 2631 N N . GLY A 1 347 ? 5.738 -25.656 -3.84 1 93.88 347 GLY A N 1
ATOM 2632 C CA . GLY A 1 347 ? 5.312 -26.859 -3.158 1 93.88 347 GLY A CA 1
ATOM 2633 C C . GLY A 1 347 ? 3.863 -26.828 -2.713 1 93.88 347 GLY A C 1
ATOM 2634 O O . GLY A 1 347 ? 3.205 -25.781 -2.826 1 93.88 347 GLY A O 1
ATOM 2635 N N . PRO A 1 348 ? 3.363 -27.984 -2.279 1 95.44 348 PRO A N 1
ATOM 2636 C CA . PRO A 1 348 ? 1.945 -28.078 -1.923 1 95.44 348 PRO A CA 1
ATOM 2637 C C . PRO A 1 348 ? 1.593 -27.266 -0.682 1 95.44 348 PRO A C 1
ATOM 2639 O O . PRO A 1 348 ? 2.432 -27.094 0.204 1 95.44 348 PRO A O 1
ATOM 2642 N N . ARG A 1 349 ? 0.407 -26.781 -0.658 1 95.81 349 ARG A N 1
ATOM 2643 C CA . ARG A 1 349 ? -0.105 -26.125 0.537 1 95.81 349 ARG A CA 1
ATOM 2644 C C . ARG A 1 349 ? -0.535 -27.141 1.587 1 95.81 349 ARG A C 1
ATOM 2646 O O . ARG A 1 349 ? -0.89 -28.266 1.252 1 95.81 349 ARG A O 1
ATOM 2653 N N . PRO A 1 350 ? -0.562 -26.719 2.838 1 94.88 350 PRO A N 1
ATOM 2654 C CA . PRO A 1 350 ? -0.908 -27.641 3.922 1 94.88 350 PRO A CA 1
ATOM 2655 C C . PRO A 1 350 ? -2.275 -28.281 3.729 1 94.88 350 PRO A C 1
ATOM 2657 O O . PRO A 1 350 ? -2.443 -29.469 4.008 1 94.88 350 PRO A O 1
ATOM 2660 N N . LEU A 1 351 ? -3.225 -27.578 3.248 1 97.06 351 LEU A N 1
ATOM 2661 C CA . LEU A 1 351 ? -4.562 -28.109 3.018 1 97.06 351 LEU A CA 1
ATOM 2662 C C . LEU A 1 351 ? -4.508 -29.297 2.057 1 97.06 351 LEU A C 1
ATOM 2664 O O . LEU A 1 351 ? -5.168 -30.312 2.283 1 97.06 351 LEU A O 1
ATOM 2668 N N . VAL A 1 352 ? -3.754 -29.188 1 1 97.81 352 VAL A N 1
ATOM 2669 C CA . VAL A 1 352 ? -3.623 -30.203 -0.041 1 97.81 352 VAL A CA 1
ATOM 2670 C C . VAL A 1 352 ? -2.943 -31.438 0.528 1 97.81 352 VAL A C 1
ATOM 2672 O O . VAL A 1 352 ? -3.396 -32.562 0.301 1 97.81 352 VAL A O 1
ATOM 2675 N N . GLN A 1 353 ? -1.898 -31.219 1.313 1 97 353 GLN A N 1
ATOM 2676 C CA . GLN A 1 353 ? -1.163 -32.312 1.916 1 97 353 GLN A CA 1
ATOM 2677 C C . GLN A 1 353 ? -2.035 -33.094 2.906 1 97 353 GLN A C 1
ATOM 2679 O O . GLN A 1 353 ? -2.039 -34.312 2.914 1 97 353 GLN A O 1
ATOM 2684 N N . LYS A 1 354 ? -2.742 -32.344 3.703 1 96.88 354 LYS A N 1
ATOM 2685 C CA . LYS A 1 354 ? -3.629 -32.938 4.691 1 96.88 354 LYS A CA 1
ATOM 2686 C C . LYS A 1 354 ? -4.707 -33.781 4.023 1 96.88 354 LYS A C 1
ATOM 2688 O O . LYS A 1 354 ? -4.984 -34.906 4.461 1 96.88 354 LYS A O 1
ATOM 2693 N N . LEU A 1 355 ? -5.301 -33.281 2.994 1 97.56 355 LEU A N 1
ATOM 2694 C CA . LEU A 1 355 ? -6.348 -34.031 2.289 1 97.56 355 LEU A CA 1
ATOM 2695 C C . LEU A 1 355 ? -5.777 -35.281 1.613 1 97.56 355 LEU A C 1
ATOM 2697 O O . LEU A 1 355 ? -6.367 -36.344 1.693 1 97.56 355 LEU A O 1
ATOM 2701 N N . ALA A 1 356 ? -4.66 -35.125 0.967 1 97.44 356 ALA A N 1
ATOM 2702 C CA . ALA A 1 356 ? -4.02 -36.25 0.31 1 97.44 356 ALA A CA 1
ATOM 2703 C C . ALA A 1 356 ? -3.758 -37.406 1.302 1 97.44 356 ALA A C 1
ATOM 2705 O O . ALA A 1 356 ? -4.059 -38.562 1.021 1 97.44 356 ALA A O 1
ATOM 2706 N N . ARG A 1 357 ? -3.24 -37.062 2.455 1 96.06 357 ARG A N 1
ATOM 2707 C CA . ARG A 1 357 ? -2.949 -38.062 3.494 1 96.06 357 ARG A CA 1
ATOM 2708 C C . ARG A 1 357 ? -4.227 -38.719 3.984 1 96.06 357 ARG A C 1
ATOM 2710 O O . ARG A 1 357 ? -4.254 -39.938 4.207 1 96.06 357 ARG A O 1
ATOM 2717 N N . SER A 1 358 ? -5.227 -37.906 4.141 1 96.31 358 SER A N 1
ATOM 2718 C CA . SER A 1 358 ? -6.492 -38.406 4.641 1 96.31 358 SER A CA 1
ATOM 2719 C C . SER A 1 358 ? -7.113 -39.406 3.648 1 96.31 358 SER A C 1
ATOM 2721 O O . SER A 1 358 ? -7.855 -40.281 4.043 1 96.31 358 SER A O 1
ATOM 2723 N N . LEU A 1 359 ? -6.812 -39.25 2.422 1 96.62 359 LEU A N 1
ATOM 2724 C CA . LEU A 1 359 ? -7.371 -40.094 1.38 1 96.62 359 LEU A CA 1
ATOM 2725 C C . LEU A 1 359 ? -6.449 -41.281 1.092 1 96.62 359 LEU A C 1
ATOM 2727 O O . LEU A 1 359 ? -6.738 -42.094 0.217 1 96.62 359 LEU A O 1
ATOM 2731 N N . GLY A 1 360 ? -5.273 -41.312 1.727 1 95.06 360 GLY A N 1
ATOM 2732 C CA . GLY A 1 360 ? -4.344 -42.406 1.567 1 95.06 360 GLY A CA 1
ATOM 2733 C C . GLY A 1 360 ? -3.504 -42.312 0.307 1 95.06 360 GLY A C 1
ATOM 2734 O O . GLY A 1 360 ? -3.008 -43.312 -0.199 1 95.06 360 GLY A O 1
ATOM 2735 N N . GLN A 1 361 ? -3.377 -41.125 -0.171 1 94.81 361 GLN A N 1
ATOM 2736 C CA . GLN A 1 361 ? -2.543 -40.938 -1.354 1 94.81 361 GLN A CA 1
ATOM 2737 C C . GLN A 1 361 ? -1.062 -40.969 -0.99 1 94.81 361 GLN A C 1
ATOM 2739 O O . GLN A 1 361 ? -0.665 -40.406 0.034 1 94.81 361 GLN A O 1
ATOM 2744 N N . SER A 1 362 ? -0.233 -41.594 -1.783 1 91.75 362 SER A N 1
ATOM 2745 C CA . SER A 1 362 ? 1.189 -41.75 -1.502 1 91.75 362 SER A CA 1
ATOM 2746 C C . SER A 1 362 ? 1.965 -40.469 -1.841 1 91.75 362 SER A C 1
ATOM 2748 O O . SER A 1 362 ? 2.922 -40.125 -1.148 1 91.75 362 SER A O 1
ATOM 2750 N N . ASP A 1 363 ? 1.583 -39.844 -2.883 1 92.81 363 ASP A N 1
ATOM 2751 C CA . ASP A 1 363 ? 2.227 -38.594 -3.318 1 92.81 363 ASP A CA 1
ATOM 2752 C C . ASP A 1 363 ? 1.499 -37.375 -2.768 1 92.81 363 ASP A C 1
ATOM 2754 O O . ASP A 1 363 ? 0.355 -37.125 -3.139 1 92.81 363 ASP A O 1
ATOM 2758 N N . THR A 1 364 ? 2.107 -36.688 -1.864 1 90.75 364 THR A N 1
ATOM 2759 C CA . THR A 1 364 ? 1.433 -35.562 -1.19 1 90.75 364 THR A CA 1
ATOM 2760 C C . THR A 1 364 ? 1.854 -34.219 -1.79 1 90.75 364 THR A C 1
ATOM 2762 O O . THR A 1 364 ? 1.585 -33.188 -1.215 1 90.75 364 THR A O 1
ATOM 2765 N N . ARG A 1 365 ? 2.51 -34.219 -2.975 1 92.44 365 ARG A N 1
ATOM 2766 C CA . ARG A 1 365 ? 2.922 -32.969 -3.641 1 92.44 365 ARG A CA 1
ATOM 2767 C C . ARG A 1 365 ? 1.731 -32.281 -4.289 1 92.44 365 ARG A C 1
ATOM 2769 O O . ARG A 1 365 ? 1.84 -31.125 -4.727 1 92.44 365 ARG A O 1
ATOM 2776 N N . GLY A 1 366 ? 0.658 -33 -4.344 1 96.19 366 GLY A N 1
ATOM 2777 C CA . GLY A 1 366 ? -0.63 -32.562 -4.867 1 96.19 366 GLY A CA 1
ATOM 2778 C C . GLY A 1 366 ? -1.722 -33.594 -4.684 1 96.19 366 GLY A C 1
ATOM 2779 O O . GLY A 1 366 ? -1.492 -34.656 -4.082 1 96.19 366 GLY A O 1
ATOM 2780 N N . LEU A 1 367 ? -2.9 -33.281 -5.188 1 98.25 367 LEU A N 1
ATOM 2781 C CA . LEU A 1 367 ? -3.99 -34.25 -5.141 1 98.25 367 LEU A CA 1
ATOM 2782 C C . LEU A 1 367 ? -4.047 -35.062 -6.426 1 98.25 367 LEU A C 1
ATOM 2784 O O . LEU A 1 367 ? -4.082 -34.5 -7.523 1 98.25 367 LEU A O 1
ATOM 2788 N N . LYS A 1 368 ? -4.02 -36.375 -6.25 1 97.94 368 LYS A N 1
ATOM 2789 C CA . LYS A 1 368 ? -4.164 -37.219 -7.414 1 97.94 368 LYS A CA 1
ATOM 2790 C C . LYS A 1 368 ? -5.574 -37.125 -7.996 1 97.94 368 LYS A C 1
ATOM 2792 O O . LYS A 1 368 ? -6.559 -37.25 -7.266 1 97.94 368 LYS A O 1
ATOM 2797 N N . VAL A 1 369 ? -5.66 -36.938 -9.297 1 98 369 VAL A N 1
ATOM 2798 C CA . VAL A 1 369 ? -6.961 -36.781 -9.938 1 98 369 VAL A CA 1
ATOM 2799 C C . VAL A 1 369 ? -7.051 -37.688 -11.156 1 98 369 VAL A C 1
ATOM 2801 O O . VAL A 1 369 ? -6.031 -38.156 -11.664 1 98 369 VAL A O 1
ATOM 2804 N N . ASP A 1 370 ? -8.258 -38 -11.555 1 97.25 370 ASP A N 1
ATOM 2805 C CA . ASP A 1 370 ? -8.469 -38.781 -12.773 1 97.25 370 ASP A CA 1
ATOM 2806 C C . ASP A 1 370 ? -8.531 -37.875 -14 1 97.25 370 ASP A C 1
ATOM 2808 O O . ASP A 1 370 ? -8.188 -36.688 -13.93 1 97.25 370 ASP A O 1
ATOM 2812 N N . GLU A 1 371 ? -8.922 -38.375 -15.156 1 96.5 371 GLU A N 1
ATOM 2813 C CA . GLU A 1 371 ? -8.891 -37.656 -16.422 1 96.5 371 GLU A CA 1
ATOM 2814 C C . GLU A 1 371 ? -9.914 -36.531 -16.438 1 96.5 371 GLU A C 1
ATOM 2816 O O . GLU A 1 371 ? -9.812 -35.594 -17.234 1 96.5 371 GLU A O 1
ATOM 2821 N N . CYS A 1 372 ? -10.953 -36.656 -15.539 1 97.19 372 CYS A N 1
ATOM 2822 C CA . CYS A 1 372 ? -11.984 -35.625 -15.445 1 97.19 372 CYS A CA 1
ATOM 2823 C C . CYS A 1 372 ? -11.688 -34.688 -14.297 1 97.19 372 CYS A C 1
ATOM 2825 O O . CYS A 1 372 ? -12.555 -33.906 -13.898 1 97.19 372 CYS A O 1
ATOM 2827 N N . GLN A 1 373 ? -10.508 -34.719 -13.695 1 97.94 373 GLN A N 1
ATOM 2828 C CA . GLN A 1 373 ? -10 -33.844 -12.633 1 97.94 373 GLN A CA 1
ATOM 2829 C C . GLN A 1 373 ? -10.703 -34.156 -11.312 1 97.94 373 GLN A C 1
ATOM 2831 O O . GLN A 1 373 ? -10.75 -33.281 -10.43 1 97.94 373 GLN A O 1
ATOM 2836 N N . ARG A 1 374 ? -11.352 -35.281 -11.203 1 98.19 374 ARG A N 1
ATOM 2837 C CA . ARG A 1 374 ? -11.93 -35.719 -9.938 1 98.19 374 ARG A CA 1
ATOM 2838 C C . ARG A 1 374 ? -10.859 -36.281 -9 1 98.19 374 ARG A C 1
ATOM 2840 O O . ARG A 1 374 ? -10 -37.031 -9.43 1 98.19 374 ARG A O 1
ATOM 2847 N N . VAL A 1 375 ? -10.93 -35.906 -7.793 1 98.44 375 VAL A N 1
ATOM 2848 C CA . VAL A 1 375 ? -9.953 -36.375 -6.816 1 98.44 375 VAL A CA 1
ATOM 2849 C C . VAL A 1 375 ? -10.203 -37.844 -6.527 1 98.44 375 VAL A C 1
ATOM 2851 O O . VAL A 1 375 ? -11.312 -38.25 -6.172 1 98.44 375 VAL A O 1
ATOM 2854 N N . VAL A 1 376 ? -9.148 -38.594 -6.637 1 97.44 376 VAL A N 1
ATOM 2855 C CA . VAL A 1 376 ? -9.266 -40.031 -6.43 1 97.44 376 VAL A CA 1
ATOM 2856 C C . VAL A 1 376 ? -9.578 -40.312 -4.961 1 97.44 376 VAL A C 1
ATOM 2858 O O . VAL A 1 376 ? -8.859 -39.875 -4.066 1 97.44 376 VAL A O 1
ATOM 2861 N N . GLY A 1 377 ? -10.633 -41 -4.734 1 95.38 377 GLY A N 1
ATOM 2862 C CA . GLY A 1 377 ? -10.984 -41.406 -3.381 1 95.38 377 GLY A CA 1
ATOM 2863 C C . GLY A 1 377 ? -11.977 -40.438 -2.725 1 95.38 377 GLY A C 1
ATOM 2864 O O . GLY A 1 377 ? -12.375 -40.656 -1.576 1 95.38 377 GLY A O 1
ATOM 2865 N N . ALA A 1 378 ? -12.406 -39.406 -3.393 1 96.5 378 ALA A N 1
ATOM 2866 C CA . ALA A 1 378 ? -13.328 -38.438 -2.816 1 96.5 378 ALA A CA 1
ATOM 2867 C C . ALA A 1 378 ? -14.461 -38.125 -3.783 1 96.5 378 ALA A C 1
ATOM 2869 O O . ALA A 1 378 ? -14.242 -37.531 -4.844 1 96.5 378 ALA A O 1
ATOM 2870 N N . ASP A 1 379 ? -15.617 -38.406 -3.375 1 94.62 379 ASP A N 1
ATOM 2871 C CA . ASP A 1 379 ? -16.797 -38.156 -4.211 1 94.62 379 ASP A CA 1
ATOM 2872 C C . ASP A 1 379 ? -17.156 -36.688 -4.215 1 94.62 379 ASP A C 1
ATOM 2874 O O . ASP A 1 379 ? -17.25 -36.062 -3.156 1 94.62 379 ASP A O 1
ATOM 2878 N N . GLY A 1 380 ? -17.266 -36.156 -5.418 1 95.88 380 GLY A N 1
ATOM 2879 C CA . GLY A 1 380 ? -17.734 -34.781 -5.551 1 95.88 380 GLY A CA 1
ATOM 2880 C C . GLY A 1 380 ? -16.641 -33.781 -5.359 1 95.88 380 GLY A C 1
ATOM 2881 O O . GLY A 1 380 ? -16.906 -32.562 -5.293 1 95.88 380 GLY A O 1
ATOM 2882 N N . VAL A 1 381 ? -15.422 -34.25 -5.238 1 98.25 381 VAL A N 1
ATOM 2883 C CA . VAL A 1 381 ? -14.297 -33.344 -5.012 1 98.25 381 VAL A CA 1
ATOM 2884 C C . VAL A 1 381 ? -13.406 -33.312 -6.25 1 98.25 381 VAL A C 1
ATOM 2886 O O . VAL A 1 381 ? -13.039 -34.375 -6.785 1 98.25 381 VAL A O 1
ATOM 2889 N N . TYR A 1 382 ? -13.117 -32.156 -6.746 1 98.62 382 TYR A N 1
ATOM 2890 C CA . TYR A 1 382 ? -12.258 -31.906 -7.898 1 98.62 382 TYR A CA 1
ATOM 2891 C C . TYR A 1 382 ? -11.031 -31.078 -7.504 1 98.62 382 TYR A C 1
ATOM 2893 O O . TYR A 1 382 ? -11.062 -30.344 -6.516 1 98.62 382 TYR A O 1
ATOM 2901 N N . ALA A 1 383 ? -9.922 -31.234 -8.195 1 98.69 383 ALA A N 1
ATOM 2902 C CA . ALA A 1 383 ? -8.727 -30.438 -7.984 1 98.69 383 ALA A CA 1
ATOM 2903 C C . ALA A 1 383 ? -8.086 -30.031 -9.312 1 98.69 383 ALA A C 1
ATOM 2905 O O . ALA A 1 383 ? -8.07 -30.828 -10.266 1 98.69 383 ALA A O 1
ATOM 2906 N N . ILE A 1 384 ? -7.582 -28.828 -9.352 1 98.38 384 ILE A N 1
ATOM 2907 C CA . ILE A 1 384 ? -6.992 -28.328 -10.602 1 98.38 384 ILE A CA 1
ATOM 2908 C C . ILE A 1 384 ? -5.781 -27.453 -10.289 1 98.38 384 ILE A C 1
ATOM 2910 O O . ILE A 1 384 ? -5.551 -27.094 -9.133 1 98.38 384 ILE A O 1
ATOM 2914 N N . GLY A 1 385 ? -5.023 -27.141 -11.359 1 97.56 385 GLY A N 1
ATOM 2915 C CA . GLY A 1 385 ? -3.857 -26.281 -11.219 1 97.56 385 GLY A CA 1
ATOM 2916 C C . GLY A 1 385 ? -2.738 -26.922 -10.422 1 97.56 385 GLY A C 1
ATOM 2917 O O . GLY A 1 385 ? -2.518 -28.125 -10.5 1 97.56 385 GLY A O 1
ATOM 2918 N N . ASP A 1 386 ? -2.055 -26.031 -9.664 1 96.75 386 ASP A N 1
ATOM 2919 C CA . ASP A 1 386 ? -0.859 -26.469 -8.945 1 96.75 386 ASP A CA 1
ATOM 2920 C C . ASP A 1 386 ? -1.225 -27.359 -7.758 1 96.75 386 ASP A C 1
ATOM 2922 O O . ASP A 1 386 ? -0.356 -28 -7.172 1 96.75 386 ASP A O 1
ATOM 2926 N N . ALA A 1 387 ? -2.512 -27.422 -7.438 1 98.06 387 ALA A N 1
ATOM 2927 C CA . ALA A 1 387 ? -2.953 -28.266 -6.32 1 98.06 387 ALA A CA 1
ATOM 2928 C C . ALA A 1 387 ? -3.162 -29.703 -6.766 1 98.06 387 ALA A C 1
ATOM 2930 O O . ALA A 1 387 ? -3.311 -30.609 -5.934 1 98.06 387 ALA A O 1
ATOM 2931 N N . ALA A 1 388 ? -3.127 -29.938 -8.031 1 97.88 388 ALA A N 1
ATOM 2932 C CA . ALA A 1 388 ? -3.453 -31.266 -8.555 1 97.88 388 ALA A CA 1
ATOM 2933 C C . ALA A 1 388 ? -2.213 -31.953 -9.133 1 97.88 388 ALA A C 1
ATOM 2935 O O . ALA A 1 388 ? -1.295 -31.281 -9.609 1 97.88 388 ALA A O 1
ATOM 2936 N N . LEU A 1 389 ? -2.154 -33.25 -9.008 1 96.19 389 LEU A N 1
ATOM 2937 C CA . LEU A 1 389 ? -1.186 -34.094 -9.703 1 96.19 389 LEU A CA 1
ATOM 2938 C C . LEU A 1 389 ? -1.799 -34.688 -10.953 1 96.19 389 LEU A C 1
ATOM 2940 O O . LEU A 1 389 ? -2.309 -35.812 -10.906 1 96.19 389 LEU A O 1
ATOM 2944 N N . ASP A 1 390 ? -1.773 -34.062 -12.039 1 93.75 390 ASP A N 1
ATOM 2945 C CA . ASP A 1 390 ? -2.412 -34.531 -13.266 1 93.75 390 ASP A CA 1
ATOM 2946 C C . ASP A 1 390 ? -1.403 -34.625 -14.406 1 93.75 390 ASP A C 1
ATOM 2948 O O . ASP A 1 390 ? -1.778 -34.875 -15.555 1 93.75 390 ASP A O 1
ATOM 2952 N N . GLY A 1 391 ? -0.155 -34.375 -14.125 1 91.69 391 GLY A N 1
ATOM 2953 C CA . GLY A 1 391 ? 0.893 -34.531 -15.117 1 91.69 391 GLY A CA 1
ATOM 2954 C C . GLY A 1 391 ? 1.189 -33.281 -15.906 1 91.69 391 GLY A C 1
ATOM 2955 O O . GLY A 1 391 ? 2.104 -33.25 -16.734 1 91.69 391 GLY A O 1
ATOM 2956 N N . TYR A 1 392 ? 0.455 -32.281 -15.672 1 92.19 392 TYR A N 1
ATOM 2957 C CA . TYR A 1 392 ? 0.7 -31.016 -16.375 1 92.19 392 TYR A CA 1
ATOM 2958 C C . TYR A 1 392 ? 1.604 -30.109 -15.57 1 92.19 392 TYR A C 1
ATOM 2960 O O . TYR A 1 392 ? 1.665 -30.203 -14.344 1 92.19 392 TYR A O 1
ATOM 2968 N N . ALA A 1 393 ? 2.293 -29.203 -16.312 1 89.06 393 ALA A N 1
ATOM 2969 C CA . ALA A 1 393 ? 3.178 -28.25 -15.656 1 89.06 393 ALA A CA 1
ATOM 2970 C C . ALA A 1 393 ? 2.383 -27.25 -14.828 1 89.06 393 ALA A C 1
ATOM 2972 O O . ALA A 1 393 ? 1.27 -26.875 -15.203 1 89.06 393 ALA A O 1
ATOM 2973 N N . PRO A 1 394 ? 2.92 -26.828 -13.703 1 91 394 PRO A N 1
ATOM 2974 C CA . PRO A 1 394 ? 2.242 -25.844 -12.844 1 91 394 PRO A CA 1
ATOM 2975 C C . PRO A 1 394 ? 2.305 -24.438 -13.406 1 91 394 PRO A C 1
ATOM 2977 O O . PRO A 1 394 ? 3.104 -23.609 -12.945 1 91 394 PRO A O 1
ATOM 2980 N N . THR A 1 395 ? 1.493 -24.109 -14.336 1 90.38 395 THR A N 1
ATOM 2981 C CA . THR A 1 395 ? 1.471 -22.812 -14.992 1 90.38 395 THR A CA 1
ATOM 2982 C C . THR A 1 395 ? 0.073 -22.203 -14.93 1 90.38 395 THR A C 1
ATOM 2984 O O . THR A 1 395 ? -0.918 -22.922 -14.781 1 90.38 395 THR A O 1
ATOM 2987 N N . ALA A 1 396 ? 0.106 -20.906 -15.047 1 90.19 396 ALA A N 1
ATOM 2988 C CA . ALA A 1 396 ? -1.165 -20.188 -15.086 1 90.19 396 ALA A CA 1
ATOM 2989 C C . ALA A 1 396 ? -2.016 -20.641 -16.266 1 90.19 396 ALA A C 1
ATOM 2991 O O . ALA A 1 396 ? -3.242 -20.719 -16.172 1 90.19 396 ALA A O 1
ATOM 2992 N N . GLN A 1 397 ? -1.416 -21 -17.312 1 88.31 397 GLN A N 1
ATOM 2993 C CA . GLN A 1 397 ? -2.115 -21.438 -18.516 1 88.31 397 GLN A CA 1
ATOM 2994 C C . GLN A 1 397 ? -2.889 -22.734 -18.266 1 88.31 397 GLN A C 1
ATOM 2996 O O . GLN A 1 397 ? -4.059 -22.844 -18.656 1 88.31 397 GLN A O 1
ATOM 3001 N N . VAL A 1 398 ? -2.248 -23.641 -17.656 1 93.56 398 VAL A N 1
ATOM 3002 C CA . VAL A 1 398 ? -2.889 -24.922 -17.344 1 93.56 398 VAL A CA 1
ATOM 3003 C C . VAL A 1 398 ? -4.051 -24.703 -16.375 1 93.56 398 VAL A C 1
ATOM 3005 O O . VAL A 1 398 ? -5.168 -25.156 -16.625 1 93.56 398 VAL A O 1
ATOM 3008 N N . ALA A 1 399 ? -3.764 -23.969 -15.328 1 95.69 399 ALA A N 1
ATOM 3009 C CA . ALA A 1 399 ? -4.781 -23.703 -14.312 1 95.69 399 ALA A CA 1
ATOM 3010 C C . ALA A 1 399 ? -6.008 -23.031 -14.922 1 95.69 399 ALA A C 1
ATOM 3012 O O . ALA A 1 399 ? -7.145 -23.406 -14.609 1 95.69 399 ALA A O 1
ATOM 3013 N N . THR A 1 400 ? -5.773 -22.094 -15.766 1 93 400 THR A N 1
ATOM 3014 C CA . THR A 1 400 ? -6.863 -21.359 -16.391 1 93 400 THR A CA 1
ATOM 3015 C C . THR A 1 400 ? -7.711 -22.281 -17.266 1 93 400 THR A C 1
ATOM 3017 O O . THR A 1 400 ? -8.938 -22.266 -17.172 1 93 400 THR A O 1
ATOM 3020 N N . GLN A 1 401 ? -7.109 -23.078 -18.109 1 93.31 401 GLN A N 1
ATOM 3021 C CA . GLN A 1 401 ? -7.836 -23.984 -18.984 1 93.31 401 GLN A CA 1
ATOM 3022 C C . GLN A 1 401 ? -8.602 -25.031 -18.188 1 93.31 401 GLN A C 1
ATOM 3024 O O . GLN A 1 401 ? -9.75 -25.359 -18.5 1 93.31 401 GLN A O 1
ATOM 3029 N N . GLN A 1 402 ? -7.961 -25.484 -17.188 1 97.06 402 GLN A N 1
ATOM 3030 C CA . GLN A 1 402 ? -8.641 -26.438 -16.312 1 97.06 402 GLN A CA 1
ATOM 3031 C C . GLN A 1 402 ? -9.844 -25.812 -15.625 1 97.06 402 GLN A C 1
ATOM 3033 O O . GLN A 1 402 ? -10.891 -26.438 -15.5 1 97.06 402 GLN A O 1
ATOM 3038 N N . GLY A 1 403 ? -9.602 -24.609 -15.141 1 96.62 403 GLY A N 1
ATOM 3039 C CA . GLY A 1 403 ? -10.703 -23.891 -14.516 1 96.62 403 GLY A CA 1
ATOM 3040 C C . GLY A 1 403 ? -11.906 -23.734 -15.422 1 96.62 403 GLY A C 1
ATOM 3041 O O . GLY A 1 403 ? -13.031 -24.031 -15.023 1 96.62 403 GLY A O 1
ATOM 3042 N N . LYS A 1 404 ? -11.688 -23.312 -16.609 1 93.25 404 LYS A N 1
ATOM 3043 C CA . LYS A 1 404 ? -12.766 -23.172 -17.578 1 93.25 404 LYS A CA 1
ATOM 3044 C C . LYS A 1 404 ? -13.445 -24.516 -17.859 1 93.25 404 LYS A C 1
ATOM 3046 O O . LYS A 1 404 ? -14.68 -24.594 -17.922 1 93.25 404 LYS A O 1
ATOM 3051 N N . HIS A 1 405 ? -12.656 -25.5 -17.969 1 95.5 405 HIS A N 1
ATOM 3052 C CA . HIS A 1 405 ? -13.148 -26.844 -18.25 1 95.5 405 HIS A CA 1
ATOM 3053 C C . HIS A 1 405 ? -14.078 -27.328 -17.141 1 95.5 405 HIS A C 1
ATOM 3055 O O . HIS A 1 405 ? -15.203 -27.75 -17.406 1 95.5 405 HIS A O 1
ATOM 3061 N N . ILE A 1 406 ? -13.641 -27.203 -15.945 1 96.62 406 ILE A N 1
ATOM 3062 C CA . ILE A 1 406 ? -14.406 -27.688 -14.797 1 96.62 406 ILE A CA 1
ATOM 3063 C C . ILE A 1 406 ? -15.641 -26.812 -14.594 1 96.62 406 ILE A C 1
ATOM 3065 O O . ILE A 1 406 ? -16.703 -27.312 -14.219 1 96.62 406 ILE A O 1
ATOM 3069 N N . GLY A 1 407 ? -15.438 -25.516 -14.727 1 93.69 407 GLY A N 1
ATOM 3070 C CA . GLY A 1 407 ? -16.594 -24.625 -14.648 1 93.69 407 GLY A CA 1
ATOM 3071 C C . GLY A 1 407 ? -17.719 -25.031 -15.578 1 93.69 407 GLY A C 1
ATOM 3072 O O . GLY A 1 407 ? -18.875 -25.094 -15.172 1 93.69 407 GLY A O 1
ATOM 3073 N N . ARG A 1 408 ? -17.406 -25.375 -16.812 1 91.94 408 ARG A N 1
ATOM 3074 C CA . ARG A 1 408 ? -18.391 -25.812 -17.781 1 91.94 408 ARG A CA 1
ATOM 3075 C C . ARG A 1 408 ? -19 -27.156 -17.391 1 91.94 408 ARG A C 1
ATOM 3077 O O . ARG A 1 408 ? -20.203 -27.375 -17.562 1 91.94 408 ARG A O 1
ATOM 3084 N N . ALA A 1 409 ? -18.172 -27.984 -16.875 1 94.38 409 ALA A N 1
ATOM 3085 C CA . ALA A 1 409 ? -18.656 -29.281 -16.422 1 94.38 409 ALA A CA 1
ATOM 3086 C C . ALA A 1 409 ? -19.688 -29.125 -15.312 1 94.38 409 ALA A C 1
ATOM 3088 O O . ALA A 1 409 ? -20.719 -29.797 -15.312 1 94.38 409 ALA A O 1
ATOM 3089 N N . PHE A 1 410 ? -19.391 -28.25 -14.359 1 92.75 410 PHE A N 1
ATOM 3090 C CA . PHE A 1 410 ? -20.312 -27.984 -13.258 1 92.75 410 PHE A CA 1
ATOM 3091 C C . PHE A 1 410 ? -21.609 -27.375 -13.766 1 92.75 410 PHE A C 1
ATOM 3093 O O . PHE A 1 410 ? -22.688 -27.766 -13.32 1 92.75 410 PHE A O 1
ATOM 3100 N N . ARG A 1 411 ? -21.453 -26.453 -14.617 1 87.25 411 ARG A N 1
ATOM 3101 C CA . ARG A 1 411 ? -22.625 -25.797 -15.18 1 87.25 411 ARG A CA 1
ATOM 3102 C C . ARG A 1 411 ? -23.531 -26.781 -15.898 1 87.25 411 ARG A C 1
ATOM 3104 O O . ARG A 1 411 ? -24.734 -26.797 -15.672 1 87.25 411 ARG A O 1
ATOM 3111 N N . ASP A 1 412 ? -22.906 -27.719 -16.688 1 88.44 412 ASP A N 1
ATOM 3112 C CA . ASP A 1 412 ? -23.641 -28.625 -17.547 1 88.44 412 ASP A CA 1
ATOM 3113 C C . ASP A 1 412 ? -24.016 -29.906 -16.812 1 88.44 412 ASP A C 1
ATOM 3115 O O . ASP A 1 412 ? -24.891 -30.656 -17.25 1 88.44 412 ASP A O 1
ATOM 3119 N N . GLY A 1 413 ? -23.359 -30.203 -15.805 1 89 413 GLY A N 1
ATOM 3120 C CA . GLY A 1 413 ? -23.609 -31.422 -15.039 1 89 413 GLY A CA 1
ATOM 3121 C C . GLY A 1 413 ? -23.047 -32.656 -15.695 1 89 413 GLY A C 1
ATOM 3122 O O . GLY A 1 413 ? -23.578 -33.75 -15.523 1 89 413 GLY A O 1
ATOM 3123 N N . VAL A 1 414 ? -22.047 -32.469 -16.531 1 90.56 414 VAL A N 1
ATOM 3124 C CA . VAL A 1 414 ? -21.438 -33.594 -17.25 1 90.56 414 VAL A CA 1
ATOM 3125 C C . VAL A 1 414 ? -19.922 -33.5 -17.141 1 90.56 414 VAL A C 1
ATOM 3127 O O . VAL A 1 414 ? -19.328 -32.469 -17.516 1 90.56 414 VAL A O 1
ATOM 3130 N N . ASP A 1 415 ? -19.328 -34.562 -16.656 1 92.94 415 ASP A N 1
ATOM 3131 C CA . ASP A 1 415 ? -17.875 -34.625 -16.562 1 92.94 415 ASP A CA 1
ATOM 3132 C C . ASP A 1 415 ? -17.266 -35.031 -17.906 1 92.94 415 ASP A C 1
ATOM 3134 O O . ASP A 1 415 ? -17.781 -35.938 -18.578 1 92.94 415 ASP A O 1
ATOM 3138 N N . ARG A 1 416 ? -16.234 -34.344 -18.328 1 93.56 416 ARG A N 1
ATOM 3139 C CA . ARG A 1 416 ? -15.477 -34.688 -19.531 1 93.56 416 ARG A CA 1
ATOM 3140 C C . ARG A 1 416 ? -13.977 -34.688 -19.25 1 93.56 416 ARG A C 1
ATOM 3142 O O . ARG A 1 416 ? -13.5 -33.938 -18.375 1 93.56 416 ARG A O 1
ATOM 3149 N N . PRO A 1 417 ? -13.312 -35.562 -20 1 96.31 417 PRO A N 1
ATOM 3150 C CA . PRO A 1 417 ? -11.859 -35.531 -19.812 1 96.31 417 PRO A CA 1
ATOM 3151 C C . PRO A 1 417 ? -11.234 -34.188 -20.219 1 96.31 417 PRO A C 1
ATOM 3153 O O . PRO A 1 417 ? -11.672 -33.594 -21.203 1 96.31 417 PRO A O 1
ATOM 3156 N N . PHE A 1 418 ? -10.234 -33.844 -19.469 1 96.88 418 PHE A N 1
ATOM 3157 C CA . PHE A 1 418 ? -9.531 -32.594 -19.734 1 96.88 418 PHE A CA 1
ATOM 3158 C C . PHE A 1 418 ? -8.367 -32.812 -20.688 1 96.88 418 PHE A C 1
ATOM 3160 O O . PHE A 1 418 ? -7.578 -33.75 -20.5 1 96.88 418 PHE A O 1
ATOM 3167 N N . VAL A 1 419 ? -8.211 -31.953 -21.719 1 94.25 419 VAL A N 1
ATOM 3168 C CA . VAL A 1 419 ? -7.086 -31.953 -22.641 1 94.25 419 VAL A CA 1
ATOM 3169 C C . VAL A 1 419 ? -6.43 -30.578 -22.656 1 94.25 419 VAL A C 1
ATOM 3171 O O . VAL A 1 419 ? -7.07 -29.578 -23 1 94.25 419 VAL A O 1
ATOM 3174 N N . TYR A 1 420 ? -5.195 -30.562 -22.297 1 92.25 420 TYR A N 1
ATOM 3175 C CA . TYR A 1 420 ? -4.453 -29.297 -22.234 1 92.25 420 TYR A CA 1
ATOM 3176 C C . TYR A 1 420 ? -3.939 -28.906 -23.609 1 92.25 420 TYR A C 1
ATOM 3178 O O . TYR A 1 420 ? -3.408 -29.734 -24.359 1 92.25 420 TYR A O 1
ATOM 3186 N N . LYS A 1 421 ? -4.102 -27.656 -23.984 1 85.94 421 LYS A N 1
ATOM 3187 C CA . LYS A 1 421 ? -3.549 -27.062 -25.203 1 85.94 421 LYS A CA 1
ATOM 3188 C C . LYS A 1 421 ? -2.518 -25.984 -24.891 1 85.94 421 LYS A C 1
ATOM 3190 O O . LYS A 1 421 ? -2.871 -24.906 -24.422 1 85.94 421 LYS A O 1
ATOM 3195 N N . HIS A 1 422 ? -1.321 -26.25 -25.188 1 86.19 422 HIS A N 1
ATOM 3196 C CA . HIS A 1 422 ? -0.23 -25.328 -24.922 1 86.19 422 HIS A CA 1
ATOM 3197 C C . HIS A 1 422 ? -0.154 -24.25 -26 1 86.19 422 HIS A C 1
ATOM 3199 O O . HIS A 1 422 ? -0.068 -24.547 -27.188 1 86.19 422 HIS A O 1
ATOM 3205 N N . ALA A 1 423 ? -0.133 -23 -25.562 1 78.94 423 ALA A N 1
ATOM 3206 C CA . ALA A 1 423 ? -0.126 -21.906 -26.516 1 78.94 423 ALA A CA 1
ATOM 3207 C C . ALA A 1 423 ? 1.279 -21.328 -26.688 1 78.94 423 ALA A C 1
ATOM 3209 O O . ALA A 1 423 ? 1.581 -20.703 -27.703 1 78.94 423 ALA A O 1
ATOM 3210 N N . GLY A 1 424 ? 2.096 -21.5 -25.703 1 83.44 424 GLY A N 1
ATOM 3211 C CA . GLY A 1 424 ? 3.436 -20.938 -25.75 1 83.44 424 GLY A CA 1
ATOM 3212 C C . GLY A 1 424 ? 3.895 -20.375 -24.422 1 83.44 424 GLY A C 1
ATOM 3213 O O . GLY A 1 424 ? 3.176 -20.469 -23.422 1 83.44 424 GLY A O 1
ATOM 3214 N N . SER A 1 425 ? 5.152 -19.922 -24.422 1 87 425 SER A N 1
ATOM 3215 C CA . SER A 1 425 ? 5.766 -19.328 -23.234 1 87 425 SER A CA 1
ATOM 3216 C C . SER A 1 425 ? 6.41 -17.984 -23.547 1 87 425 SER A C 1
ATOM 3218 O O . SER A 1 425 ? 6.973 -17.797 -24.625 1 87 425 SER A O 1
ATOM 3220 N N . LEU A 1 426 ? 6.207 -17.094 -22.672 1 87.81 426 LEU A N 1
ATOM 3221 C CA . LEU A 1 426 ? 6.777 -15.758 -22.812 1 87.81 426 LEU A CA 1
ATOM 3222 C C . LEU A 1 426 ? 7.598 -15.383 -21.578 1 87.81 426 LEU A C 1
ATOM 3224 O O . LEU A 1 426 ? 7.305 -15.852 -20.469 1 87.81 426 LEU A O 1
ATOM 3228 N N . CYS A 1 427 ? 8.609 -14.578 -21.766 1 91.06 427 CYS A N 1
ATOM 3229 C CA . CYS A 1 427 ? 9.43 -14.062 -20.672 1 91.06 427 CYS A CA 1
ATOM 3230 C C . CYS A 1 427 ? 9.953 -12.664 -21 1 91.06 427 CYS A C 1
ATOM 3232 O O . CYS A 1 427 ? 10.602 -12.469 -22.031 1 91.06 427 CYS A O 1
ATOM 3234 N N . SER A 1 428 ? 9.609 -11.742 -20.156 1 91.31 428 SER A N 1
ATOM 3235 C CA . SER A 1 428 ? 10.117 -10.383 -20.328 1 91.31 428 SER A CA 1
ATOM 3236 C C . SER A 1 428 ? 11.547 -10.258 -19.812 1 91.31 428 SER A C 1
ATOM 3238 O O . SER A 1 428 ? 11.883 -10.828 -18.766 1 91.31 428 SER A O 1
ATOM 3240 N N . LEU A 1 429 ? 12.383 -9.562 -20.531 1 90.56 429 LEU A N 1
ATOM 3241 C CA . LEU A 1 429 ? 13.781 -9.375 -20.141 1 90.56 429 LEU A CA 1
ATOM 3242 C C . LEU A 1 429 ? 14.062 -7.914 -19.812 1 90.56 429 LEU A C 1
ATOM 3244 O O . LEU A 1 429 ? 15.219 -7.488 -19.828 1 90.56 429 LEU A O 1
ATOM 3248 N N . GLY A 1 430 ? 13.031 -7.195 -19.641 1 83.31 430 GLY A N 1
ATOM 3249 C CA . GLY A 1 430 ? 13.211 -5.793 -19.297 1 83.31 430 GLY A CA 1
ATOM 3250 C C . GLY A 1 430 ? 13.664 -4.945 -20.469 1 83.31 430 GLY A C 1
ATOM 3251 O O . GLY A 1 430 ? 14.086 -5.477 -21.5 1 83.31 430 GLY A O 1
ATOM 3252 N N . HIS A 1 431 ? 13.508 -3.584 -20.312 1 78.94 431 HIS A N 1
ATOM 3253 C CA . HIS A 1 431 ? 13.992 -2.584 -21.266 1 78.94 431 HIS A CA 1
ATOM 3254 C C . HIS A 1 431 ? 13.484 -2.863 -22.672 1 78.94 431 HIS A C 1
ATOM 3256 O O . HIS A 1 431 ? 14.258 -2.838 -23.625 1 78.94 431 HIS A O 1
ATOM 3262 N N . GLY A 1 432 ? 12.305 -3.273 -22.719 1 78.56 432 GLY A N 1
ATOM 3263 C CA . GLY A 1 432 ? 11.719 -3.48 -24.031 1 78.56 432 GLY A CA 1
ATOM 3264 C C . GLY A 1 432 ? 12.219 -4.742 -24.719 1 78.56 432 GLY A C 1
ATOM 3265 O O . GLY A 1 432 ? 12.156 -4.855 -25.953 1 78.56 432 GLY A O 1
ATOM 3266 N N . ASN A 1 433 ? 12.773 -5.637 -23.969 1 86.44 433 ASN A N 1
ATOM 3267 C CA . ASN A 1 433 ? 13.281 -6.895 -24.5 1 86.44 433 ASN A CA 1
ATOM 3268 C C . ASN A 1 433 ? 12.562 -8.094 -23.891 1 86.44 433 ASN A C 1
ATOM 3270 O O . ASN A 1 433 ? 12.016 -8 -22.797 1 86.44 433 ASN A O 1
ATOM 3274 N N . GLY A 1 434 ? 12.477 -9.141 -24.688 1 91.19 434 GLY A N 1
ATOM 3275 C CA . GLY A 1 434 ? 11.836 -10.359 -24.234 1 91.19 434 GLY A CA 1
ATOM 3276 C C . GLY A 1 434 ? 12.086 -11.547 -25.141 1 91.19 434 GLY A C 1
ATOM 3277 O O . GLY A 1 434 ? 12.781 -11.414 -26.156 1 91.19 434 GLY A O 1
ATOM 3278 N N . ILE A 1 435 ? 11.672 -12.719 -24.703 1 89.38 435 ILE A N 1
ATOM 3279 C CA . ILE A 1 435 ? 11.68 -13.922 -25.516 1 89.38 435 ILE A CA 1
ATOM 3280 C C . ILE A 1 435 ? 10.305 -14.578 -25.5 1 89.38 435 ILE A C 1
ATOM 3282 O O . ILE A 1 435 ? 9.594 -14.508 -24.5 1 89.38 435 ILE A O 1
ATOM 3286 N N . ALA A 1 436 ? 10.016 -15.133 -26.625 1 87.44 436 ALA A N 1
ATOM 3287 C CA . ALA A 1 436 ? 8.75 -15.844 -26.766 1 87.44 436 ALA A CA 1
ATOM 3288 C C . ALA A 1 436 ? 8.93 -17.141 -27.562 1 87.44 436 ALA A C 1
ATOM 3290 O O . ALA A 1 436 ? 9.695 -17.172 -28.516 1 87.44 436 ALA A O 1
ATOM 3291 N N . GLN A 1 437 ? 8.422 -18.156 -27.047 1 87.5 437 GLN A N 1
ATOM 3292 C CA . GLN A 1 437 ? 8.328 -19.453 -27.703 1 87.5 437 GLN A CA 1
ATOM 3293 C C . GLN A 1 437 ? 6.871 -19.875 -27.891 1 87.5 437 GLN A C 1
ATOM 3295 O O . GLN A 1 437 ? 6.215 -20.312 -26.938 1 87.5 437 GLN A O 1
ATOM 3300 N N . LEU A 1 438 ? 6.387 -19.781 -29.109 1 85.12 438 LEU A N 1
ATOM 3301 C CA . LEU A 1 438 ? 4.957 -19.891 -29.375 1 85.12 438 LEU A CA 1
ATOM 3302 C C . LEU A 1 438 ? 4.656 -21.109 -30.266 1 85.12 438 LEU A C 1
ATOM 3304 O O . LEU A 1 438 ? 5.457 -21.453 -31.125 1 85.12 438 LEU A O 1
ATOM 3308 N N . VAL A 1 439 ? 3.506 -21.703 -29.984 1 78.38 439 VAL A N 1
ATOM 3309 C CA . VAL A 1 439 ? 3.043 -22.797 -30.828 1 78.38 439 VAL A CA 1
ATOM 3310 C C . VAL A 1 439 ? 2.383 -22.219 -32.094 1 78.38 439 VAL A C 1
ATOM 3312 O O . VAL A 1 439 ? 1.588 -21.281 -32 1 78.38 439 VAL A O 1
ATOM 3315 N N . ALA A 1 440 ? 2.93 -22.578 -33.25 1 63.72 440 ALA A N 1
ATOM 3316 C CA . ALA A 1 440 ? 2.398 -22.125 -34.531 1 63.72 440 ALA A CA 1
ATOM 3317 C C . ALA A 1 440 ? 1.075 -22.812 -34.844 1 63.72 440 ALA A C 1
ATOM 3319 O O . ALA A 1 440 ? 0.94 -24.016 -34.656 1 63.72 440 ALA A O 1
ATOM 3320 N N . PRO A 1 441 ? 0.034 -22.016 -34.969 1 58.5 441 PRO A N 1
ATOM 3321 C CA . PRO A 1 441 ? -1.214 -22.688 -35.344 1 58.5 441 PRO A CA 1
ATOM 3322 C C . PRO A 1 441 ? -1.092 -23.5 -36.625 1 58.5 441 PRO A C 1
ATOM 3324 O O . PRO A 1 441 ? -0.411 -23.078 -37.562 1 58.5 441 PRO A O 1
ATOM 3327 N N . ASN A 1 442 ? -1.125 -24.797 -36.594 1 53.12 442 ASN A N 1
ATOM 3328 C CA . ASN A 1 442 ? -1.015 -25.656 -37.75 1 53.12 442 ASN A CA 1
ATOM 3329 C C . ASN A 1 442 ? -1.821 -25.109 -38.938 1 53.12 442 ASN A C 1
ATOM 3331 O O . ASN A 1 442 ? -1.416 -25.234 -40.094 1 53.12 442 ASN A O 1
ATOM 3335 N N . ASN A 1 443 ? -3.078 -24.797 -38.688 1 49.22 443 ASN A N 1
ATOM 3336 C CA . ASN A 1 443 ? -3.971 -24.656 -39.844 1 49.22 443 ASN A CA 1
ATOM 3337 C C . ASN A 1 443 ? -3.922 -23.25 -40.438 1 49.22 443 ASN A C 1
ATOM 3339 O O . ASN A 1 443 ? -4.789 -22.875 -41.219 1 49.22 443 ASN A O 1
ATOM 3343 N N . ALA A 1 444 ? -3.17 -22.344 -39.812 1 47.09 444 ALA A N 1
ATOM 3344 C CA . ALA A 1 444 ? -3.441 -21.031 -40.406 1 47.09 444 ALA A CA 1
ATOM 3345 C C . ALA A 1 444 ? -2.668 -20.859 -41.719 1 47.09 444 ALA A C 1
ATOM 3347 O O . ALA A 1 444 ? -1.542 -21.344 -41.844 1 47.09 444 ALA A O 1
ATOM 3348 N N . ALA A 1 445 ? -3.33 -20.719 -42.812 1 46.19 445 ALA A N 1
ATOM 3349 C CA . ALA A 1 445 ? -2.844 -20.469 -44.156 1 46.19 445 ALA A CA 1
ATOM 3350 C C . ALA A 1 445 ? -1.627 -19.547 -44.156 1 46.19 445 ALA A C 1
ATOM 3352 O O . ALA A 1 445 ? -0.698 -19.719 -44.938 1 46.19 445 ALA A O 1
ATOM 3353 N N . ILE A 1 446 ? -1.693 -18.406 -43.438 1 44.44 446 ILE A N 1
ATOM 3354 C CA . ILE A 1 446 ? -0.598 -17.453 -43.344 1 44.44 446 ILE A CA 1
ATOM 3355 C C . ILE A 1 446 ? 0.017 -17.5 -41.938 1 44.44 446 ILE A C 1
ATOM 3357 O O . ILE A 1 446 ? -0.664 -17.234 -40.938 1 44.44 446 ILE A O 1
ATOM 3361 N N . ASN A 1 447 ? 1.057 -18.297 -41.781 1 52.41 447 ASN A N 1
ATOM 3362 C CA . ASN A 1 447 ? 1.807 -18.375 -40.531 1 52.41 447 ASN A CA 1
ATOM 3363 C C . ASN A 1 447 ? 2.58 -17.078 -40.281 1 52.41 447 ASN A C 1
ATOM 3365 O O . ASN A 1 447 ? 3.627 -16.844 -40.875 1 52.41 447 ASN A O 1
ATOM 3369 N N . ILE A 1 448 ? 1.977 -16.078 -39.656 1 57.19 448 ILE A N 1
ATOM 3370 C CA . ILE A 1 448 ? 2.568 -14.781 -39.375 1 57.19 448 ILE A CA 1
ATOM 3371 C C . ILE A 1 448 ? 3.996 -14.961 -38.875 1 57.19 448 ILE A C 1
ATOM 3373 O O . ILE A 1 448 ? 4.867 -14.125 -39.156 1 57.19 448 ILE A O 1
ATOM 3377 N N . TRP A 1 449 ? 4.25 -16.109 -38.438 1 62.59 449 TRP A N 1
ATOM 3378 C CA . TRP A 1 449 ? 5.574 -16.328 -37.875 1 62.59 449 TRP A CA 1
ATOM 3379 C C . TRP A 1 449 ? 6.609 -16.531 -38.969 1 62.59 449 TRP A C 1
ATOM 3381 O O . TRP A 1 449 ? 7.754 -16.094 -38.844 1 62.59 449 TRP A O 1
ATOM 3391 N N . ASP A 1 450 ? 6.082 -17.188 -39.938 1 59.12 450 ASP A N 1
ATOM 3392 C CA . ASP A 1 450 ? 6.949 -17.391 -41.094 1 59.12 450 ASP A CA 1
ATOM 3393 C C . ASP A 1 450 ? 7.23 -16.062 -41.812 1 59.12 450 ASP A C 1
ATOM 3395 O O . ASP A 1 450 ? 8.344 -15.828 -42.281 1 59.12 450 ASP A O 1
ATOM 3399 N N . VAL A 1 451 ? 6.148 -15.312 -41.688 1 55.62 451 VAL A N 1
ATOM 3400 C CA . VAL A 1 451 ? 6.262 -14.039 -42.375 1 55.62 451 VAL A CA 1
ATOM 3401 C C . VAL A 1 451 ? 7.273 -13.148 -41.656 1 55.62 451 VAL A C 1
ATOM 3403 O O . VAL A 1 451 ? 8.062 -12.453 -42.312 1 55.62 451 VAL A O 1
ATOM 3406 N N . ILE A 1 452 ? 7.301 -13.266 -40.344 1 60.03 452 ILE A N 1
ATOM 3407 C CA . ILE A 1 452 ? 8.18 -12.352 -39.625 1 60.03 452 ILE A CA 1
ATOM 3408 C C . ILE A 1 452 ? 9.531 -13.016 -39.375 1 60.03 452 ILE A C 1
ATOM 3410 O O . ILE A 1 452 ? 10.422 -12.43 -38.781 1 60.03 452 ILE A O 1
ATOM 3414 N N . GLY A 1 453 ? 9.68 -14.234 -40.031 1 62.03 453 GLY A N 1
ATOM 3415 C CA . GLY A 1 453 ? 10.953 -14.93 -40 1 62.03 453 GLY A CA 1
ATOM 3416 C C . GLY A 1 453 ? 11.305 -15.461 -38.625 1 62.03 453 GLY A C 1
ATOM 3417 O O . GLY A 1 453 ? 12.484 -15.508 -38.25 1 62.03 453 GLY A O 1
ATOM 3418 N N . ALA A 1 454 ? 10.289 -15.836 -37.875 1 72.25 454 ALA A N 1
ATOM 3419 C CA . ALA A 1 454 ? 10.578 -16.391 -36.562 1 72.25 454 ALA A CA 1
ATOM 3420 C C . ALA A 1 454 ? 11.094 -17.812 -36.656 1 72.25 454 ALA A C 1
ATOM 3422 O O . ALA A 1 454 ? 10.453 -18.672 -37.281 1 72.25 454 ALA A O 1
ATOM 3423 N N . PRO A 1 455 ? 12.289 -18.047 -36.156 1 76.75 455 PRO A N 1
ATOM 3424 C CA . PRO A 1 455 ? 12.883 -19.391 -36.312 1 76.75 455 PRO A CA 1
ATOM 3425 C C . PRO A 1 455 ? 12.086 -20.469 -35.594 1 76.75 455 PRO A C 1
ATOM 3427 O O . PRO A 1 455 ? 11.445 -20.203 -34.562 1 76.75 455 PRO A O 1
ATOM 3430 N N . ALA A 1 456 ? 12.07 -21.688 -36.188 1 75.69 456 ALA A N 1
ATOM 3431 C CA . ALA A 1 456 ? 11.438 -22.844 -35.562 1 75.69 456 ALA A CA 1
ATOM 3432 C C . ALA A 1 456 ? 12.266 -23.359 -34.406 1 75.69 456 ALA A C 1
ATOM 3434 O O . ALA A 1 456 ? 13.492 -23.438 -34.469 1 75.69 456 ALA A O 1
ATOM 3435 N N . VAL A 1 457 ? 11.547 -23.516 -33.312 1 77.81 457 VAL A N 1
ATOM 3436 C CA . VAL A 1 457 ? 12.234 -24.031 -32.125 1 77.81 457 VAL A CA 1
ATOM 3437 C C . VAL A 1 457 ? 11.406 -25.141 -31.484 1 77.81 457 VAL A C 1
ATOM 3439 O O . VAL A 1 457 ? 10.281 -25.406 -31.906 1 77.81 457 VAL A O 1
ATOM 3442 N N . GLY A 1 458 ? 11.969 -25.875 -30.453 1 72.06 458 GLY A N 1
ATOM 3443 C CA . GLY A 1 458 ? 11.297 -26.953 -29.75 1 72.06 458 GLY A CA 1
ATOM 3444 C C . GLY A 1 458 ? 11.727 -28.328 -30.219 1 72.06 458 GLY A C 1
ATOM 3445 O O . GLY A 1 458 ? 12.367 -28.453 -31.266 1 72.06 458 GLY A O 1
ATOM 3446 N N . PRO A 1 459 ? 11.344 -29.281 -29.438 1 68.44 459 PRO A N 1
ATOM 3447 C CA . PRO A 1 459 ? 11.789 -30.641 -29.781 1 68.44 459 PRO A CA 1
ATOM 3448 C C . PRO A 1 459 ? 11.258 -31.109 -31.141 1 68.44 459 PRO A C 1
ATOM 3450 O O . PRO A 1 459 ? 11.953 -31.828 -31.859 1 68.44 459 PRO A O 1
ATOM 3453 N N . ASN A 1 460 ? 10.016 -30.688 -31.516 1 71.69 460 ASN A N 1
ATOM 3454 C CA . ASN A 1 460 ? 9.422 -31.109 -32.781 1 71.69 460 ASN A CA 1
ATOM 3455 C C . ASN A 1 460 ? 9.375 -29.984 -33.812 1 71.69 460 ASN A C 1
ATOM 3457 O O . ASN A 1 460 ? 8.656 -30.062 -34.781 1 71.69 460 ASN A O 1
ATOM 3461 N N . ASN A 1 461 ? 10.086 -28.922 -33.5 1 71.44 461 ASN A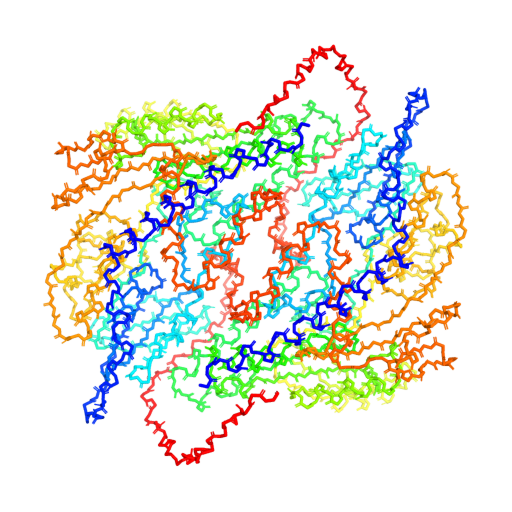 N 1
ATOM 3462 C CA . ASN A 1 461 ? 10.109 -27.75 -34.375 1 71.44 461 ASN A CA 1
ATOM 3463 C C . ASN A 1 461 ? 8.703 -27.219 -34.625 1 71.44 461 ASN A C 1
ATOM 3465 O O . ASN A 1 461 ? 8.391 -26.812 -35.75 1 71.44 461 ASN A O 1
ATOM 3469 N N . ASP A 1 462 ? 7.91 -27.391 -33.75 1 75.81 462 ASP A N 1
ATOM 3470 C CA . ASP A 1 462 ? 6.512 -27.016 -33.906 1 75.81 462 ASP A CA 1
ATOM 3471 C C . ASP A 1 462 ? 6.227 -25.688 -33.219 1 75.81 462 ASP A C 1
ATOM 3473 O O . ASP A 1 462 ? 5.074 -25.25 -33.156 1 75.81 462 ASP A O 1
ATOM 3477 N N . GLN A 1 463 ? 7.367 -25.141 -32.812 1 83.06 463 GLN A N 1
ATOM 3478 C CA . GLN A 1 463 ? 7.207 -23.859 -32.156 1 83.06 463 GLN A CA 1
ATOM 3479 C C . GLN A 1 463 ? 8.086 -22.797 -32.812 1 83.06 463 GLN A C 1
ATOM 3481 O O . GLN A 1 463 ? 8.945 -23.109 -33.625 1 83.06 463 GLN A O 1
ATOM 3486 N N . ARG A 1 464 ? 7.715 -21.562 -32.594 1 81.19 464 ARG A N 1
ATOM 3487 C CA . ARG A 1 464 ? 8.453 -20.438 -33.156 1 81.19 464 ARG A CA 1
ATOM 3488 C C . ARG A 1 464 ? 9.008 -19.531 -32.062 1 81.19 464 ARG A C 1
ATOM 3490 O O . ARG A 1 464 ? 8.344 -19.297 -31.062 1 81.19 464 ARG A O 1
ATOM 3497 N N . ALA A 1 465 ? 10.211 -19.125 -32.375 1 84.88 465 ALA A N 1
ATOM 3498 C CA . ALA A 1 465 ? 10.883 -18.25 -31.406 1 84.88 465 ALA A CA 1
ATOM 3499 C C . ALA A 1 465 ? 10.805 -16.797 -31.844 1 84.88 465 ALA A C 1
ATOM 3501 O O . ALA A 1 465 ? 10.938 -16.484 -33.031 1 84.88 465 ALA A O 1
ATOM 3502 N N . VAL A 1 466 ? 10.438 -15.906 -30.938 1 82.38 466 VAL A N 1
ATOM 3503 C CA . VAL A 1 466 ? 10.453 -14.461 -31.125 1 82.38 466 VAL A CA 1
ATOM 3504 C C . VAL A 1 466 ? 11.266 -13.805 -30.016 1 82.38 466 VAL A C 1
ATOM 3506 O O . VAL A 1 466 ? 11.164 -14.188 -28.844 1 82.38 466 VAL A O 1
ATOM 3509 N N . THR A 1 467 ? 12.234 -12.906 -30.406 1 86.81 467 THR A N 1
ATOM 3510 C CA . THR A 1 467 ? 13.07 -12.242 -29.422 1 86.81 467 THR A CA 1
ATOM 3511 C C . THR A 1 467 ? 12.984 -10.727 -29.562 1 86.81 467 THR A C 1
ATOM 3513 O O . THR A 1 467 ? 12.406 -10.227 -30.531 1 86.81 467 THR A O 1
ATOM 3516 N N . GLY A 1 468 ? 13.406 -10.031 -28.531 1 86.56 468 GLY A N 1
ATOM 3517 C CA . GLY A 1 468 ? 13.539 -8.586 -28.625 1 86.56 468 GLY A CA 1
ATOM 3518 C C . GLY A 1 468 ? 12.242 -7.844 -28.344 1 86.56 468 GLY A C 1
ATOM 3519 O O . GLY A 1 468 ? 11.438 -8.273 -27.531 1 86.56 468 GLY A O 1
ATOM 3520 N N . LEU A 1 469 ? 12.125 -6.695 -28.984 1 84.56 469 LEU A N 1
ATOM 3521 C CA . LEU A 1 469 ? 11.008 -5.781 -28.75 1 84.56 469 LEU A CA 1
ATOM 3522 C C . LEU A 1 469 ? 9.68 -6.434 -29.125 1 84.56 469 LEU A C 1
ATOM 3524 O O . LEU A 1 469 ? 8.688 -6.285 -28.406 1 84.56 469 LEU A O 1
ATOM 3528 N N . PRO A 1 470 ? 9.641 -7.191 -30.219 1 80.19 470 PRO A N 1
ATOM 3529 C CA . PRO A 1 470 ? 8.359 -7.832 -30.531 1 80.19 470 PRO A CA 1
ATOM 3530 C C . PRO A 1 470 ? 7.91 -8.805 -29.453 1 80.19 470 PRO A C 1
ATOM 3532 O O . PRO A 1 470 ? 6.719 -8.859 -29.125 1 80.19 470 PRO A O 1
ATOM 3535 N N . ALA A 1 471 ? 8.844 -9.539 -28.953 1 83 471 ALA A N 1
ATOM 3536 C CA . ALA A 1 471 ? 8.508 -10.469 -27.875 1 83 471 ALA A CA 1
ATOM 3537 C C . ALA A 1 471 ? 8.039 -9.719 -26.625 1 83 471 ALA A C 1
ATOM 3539 O O . ALA A 1 471 ? 7.086 -10.133 -25.969 1 83 471 ALA A O 1
ATOM 3540 N N . PHE A 1 472 ? 8.711 -8.656 -26.438 1 86.19 472 PHE A N 1
ATOM 3541 C CA . PHE A 1 472 ? 8.336 -7.82 -25.312 1 86.19 472 PHE A CA 1
ATOM 3542 C C . PHE A 1 472 ? 6.93 -7.258 -25.5 1 86.19 472 PHE A C 1
ATOM 3544 O O . PHE A 1 472 ? 6.121 -7.27 -24.562 1 86.19 472 PHE A O 1
ATOM 3551 N N . ALA A 1 473 ? 6.625 -6.777 -26.578 1 80.62 473 ALA A N 1
ATOM 3552 C CA . ALA A 1 473 ? 5.301 -6.238 -26.875 1 80.62 473 ALA A CA 1
ATOM 3553 C C . ALA A 1 473 ? 4.227 -7.316 -26.75 1 80.62 473 ALA A C 1
ATOM 3555 O O . ALA A 1 473 ? 3.127 -7.047 -26.266 1 80.62 473 ALA A O 1
ATOM 3556 N N . MET A 1 474 ? 4.574 -8.484 -27.172 1 79.81 474 MET A N 1
ATOM 3557 C CA . MET A 1 474 ? 3.646 -9.609 -27.031 1 79.81 474 MET A CA 1
ATOM 3558 C C . MET A 1 474 ? 3.379 -9.914 -25.562 1 79.81 474 MET A C 1
ATOM 3560 O O . MET A 1 474 ? 2.234 -10.148 -25.172 1 79.81 474 MET A O 1
ATOM 3564 N N . TRP A 1 475 ? 4.438 -9.93 -24.875 1 83 475 TRP A N 1
ATOM 3565 C CA . TRP A 1 475 ? 4.328 -10.164 -23.438 1 83 475 TRP A CA 1
ATOM 3566 C C . TRP A 1 475 ? 3.404 -9.141 -22.797 1 83 475 TRP A C 1
ATOM 3568 O O . TRP A 1 475 ? 2.471 -9.508 -22.078 1 83 475 TRP A O 1
ATOM 3578 N N . ARG A 1 476 ? 3.586 -7.922 -23.016 1 82 476 ARG A N 1
ATOM 3579 C CA . ARG A 1 476 ? 2.779 -6.848 -22.438 1 82 476 ARG A CA 1
ATOM 3580 C C . ARG A 1 476 ? 1.324 -6.957 -22.891 1 82 476 ARG A C 1
ATOM 3582 O O . ARG A 1 476 ? 0.408 -6.801 -22.078 1 82 476 ARG A O 1
ATOM 3589 N N . SER A 1 477 ? 1.153 -7.207 -24.078 1 77.88 477 SER A N 1
ATOM 3590 C CA . SER A 1 477 ? -0.196 -7.289 -24.625 1 77.88 477 SER A CA 1
ATOM 3591 C C . SER A 1 477 ? -0.958 -8.477 -24.047 1 77.88 477 SER A C 1
ATOM 3593 O O . SER A 1 477 ? -2.146 -8.367 -23.734 1 77.88 477 SER A O 1
ATOM 3595 N N . LEU A 1 478 ? -0.296 -9.523 -23.969 1 76.12 478 LEU A N 1
ATOM 3596 C CA . LEU A 1 478 ? -0.926 -10.727 -23.438 1 76.12 478 LEU A CA 1
ATOM 3597 C C . LEU A 1 478 ? -1.399 -10.508 -22 1 76.12 478 LEU A C 1
ATOM 3599 O O . LEU A 1 478 ? -2.564 -10.758 -21.688 1 76.12 478 LEU A O 1
ATOM 3603 N N . TYR A 1 479 ? -0.598 -9.992 -21.297 1 75.62 479 TYR A N 1
ATOM 3604 C CA . TYR A 1 479 ? -0.949 -9.891 -19.891 1 75.62 479 TYR A CA 1
ATOM 3605 C C . TYR A 1 479 ? -1.896 -8.719 -19.641 1 75.62 479 TYR A C 1
ATOM 3607 O O . TYR A 1 479 ? -2.68 -8.734 -18.688 1 75.62 479 TYR A O 1
ATOM 3615 N N . TRP A 1 480 ? -1.826 -7.723 -20.438 1 75.69 480 TRP A N 1
ATOM 3616 C CA . TRP A 1 480 ? -2.852 -6.684 -20.422 1 75.69 480 TRP A CA 1
ATOM 3617 C C . TRP A 1 480 ? -4.223 -7.266 -20.75 1 75.69 480 TRP A C 1
ATOM 3619 O O . TRP A 1 480 ? -5.215 -6.938 -20.109 1 75.69 480 TRP A O 1
ATOM 3629 N N . SER A 1 481 ? -4.25 -8.188 -21.625 1 71 481 SER A N 1
ATOM 3630 C CA . SER A 1 481 ? -5.508 -8.773 -22.078 1 71 481 SER A CA 1
ATOM 3631 C C . SER A 1 481 ? -6.047 -9.781 -21.078 1 71 481 SER A C 1
ATOM 3633 O O . SER A 1 481 ? -7.254 -10.039 -21.031 1 71 481 SER A O 1
ATOM 3635 N N . LYS A 1 482 ? -5.188 -10.336 -20.344 1 74.31 482 LYS A N 1
ATOM 3636 C CA . LYS A 1 482 ? -5.582 -11.375 -19.391 1 74.31 482 LYS A CA 1
ATOM 3637 C C . LYS A 1 482 ? -6.195 -10.758 -18.125 1 74.31 482 LYS A C 1
ATOM 3639 O O . LYS A 1 482 ? -6.777 -11.469 -17.312 1 74.31 482 LYS A O 1
ATOM 3644 N N . LEU A 1 483 ? -6.027 -9.469 -18.078 1 71.38 483 LEU A N 1
ATOM 3645 C CA . LEU A 1 483 ? -6.668 -8.82 -16.938 1 71.38 483 LEU A CA 1
ATOM 3646 C C . LEU A 1 483 ? -8.18 -8.984 -17 1 71.38 483 LEU A C 1
ATOM 3648 O O . LEU A 1 483 ? -8.773 -8.93 -18.078 1 71.38 483 LEU A O 1
ATOM 3652 N N . LEU A 1 484 ? -8.781 -9.211 -15.898 1 68.44 484 LEU A N 1
ATOM 3653 C CA . LEU A 1 484 ? -10.156 -9.68 -15.836 1 68.44 484 LEU A CA 1
ATOM 3654 C C . LEU A 1 484 ? -11.133 -8.508 -15.914 1 68.44 484 LEU A C 1
ATOM 3656 O O . LEU A 1 484 ? -12.32 -8.703 -16.188 1 68.44 484 LEU A O 1
ATOM 3660 N N . SER A 1 485 ? -10.688 -7.266 -15.625 1 69.06 485 SER A N 1
ATOM 3661 C CA . SER A 1 485 ? -11.609 -6.137 -15.617 1 69.06 485 SER A CA 1
ATOM 3662 C C . SER A 1 485 ? -11.047 -4.961 -16.422 1 69.06 485 SER A C 1
ATOM 3664 O O . SER A 1 485 ? -9.828 -4.816 -16.547 1 69.06 485 SER A O 1
ATOM 3666 N N . ASN A 1 486 ? -11.938 -4.211 -16.922 1 68.62 486 ASN A N 1
ATOM 3667 C CA . ASN A 1 486 ? -11.531 -2.994 -17.625 1 68.62 486 ASN A CA 1
ATOM 3668 C C . ASN A 1 486 ? -10.859 -2.008 -16.672 1 68.62 486 ASN A C 1
ATOM 3670 O O . ASN A 1 486 ? -9.977 -1.248 -17.078 1 68.62 486 ASN A O 1
ATOM 3674 N N . SER A 1 487 ? -11.297 -2.084 -15.453 1 68.25 487 SER A N 1
ATOM 3675 C CA . SER A 1 487 ? -10.672 -1.226 -14.453 1 68.25 487 SER A CA 1
ATOM 3676 C C . SER A 1 487 ? -9.195 -1.579 -14.266 1 68.25 487 SER A C 1
ATOM 3678 O O . SER A 1 487 ? -8.344 -0.693 -14.227 1 68.25 487 SER A O 1
ATOM 3680 N N . SER A 1 488 ? -8.945 -2.789 -14.234 1 71.5 488 SER A N 1
ATOM 3681 C CA . SER A 1 488 ? -7.562 -3.232 -14.078 1 71.5 488 SER A CA 1
ATOM 3682 C C . SER A 1 488 ? -6.734 -2.924 -15.32 1 71.5 488 SER A C 1
ATOM 3684 O O . SER A 1 488 ? -5.562 -2.553 -15.219 1 71.5 488 SER A O 1
ATOM 3686 N N . ARG A 1 489 ? -7.355 -3.094 -16.422 1 73.5 489 ARG A N 1
ATOM 3687 C CA . ARG A 1 489 ? -6.66 -2.771 -17.672 1 73.5 489 ARG A CA 1
ATOM 3688 C C . ARG A 1 489 ? -6.305 -1.29 -17.734 1 73.5 489 ARG A C 1
ATOM 3690 O O . ARG A 1 489 ? -5.195 -0.928 -18.125 1 73.5 489 ARG A O 1
ATOM 3697 N N . LEU A 1 490 ? -7.23 -0.472 -17.312 1 71.75 490 LEU A N 1
ATOM 3698 C CA . LEU A 1 490 ? -6.977 0.964 -17.281 1 71.75 490 LEU A CA 1
ATOM 3699 C C . LEU A 1 490 ? -5.871 1.298 -16.297 1 71.75 490 LEU A C 1
ATOM 3701 O O . LEU A 1 490 ? -4.973 2.086 -16.594 1 71.75 490 LEU A O 1
ATOM 3705 N N . SER A 1 491 ? -5.98 0.692 -15.203 1 75.81 491 SER A N 1
ATOM 3706 C CA . SER A 1 491 ? -4.977 0.953 -14.172 1 75.81 491 SER A CA 1
ATOM 3707 C C . SER A 1 491 ? -3.582 0.563 -14.648 1 75.81 491 SER A C 1
ATOM 3709 O O . SER A 1 491 ? -2.629 1.325 -14.484 1 75.81 491 SER A O 1
ATOM 3711 N N . LEU A 1 492 ? -3.453 -0.555 -15.219 1 70.94 492 LEU A N 1
ATOM 3712 C CA . LEU A 1 492 ? -2.164 -1.032 -15.711 1 70.94 492 LEU A CA 1
ATOM 3713 C C . LEU A 1 492 ? -1.632 -0.129 -16.812 1 70.94 492 LEU A C 1
ATOM 3715 O O . LEU A 1 492 ? -0.445 0.208 -16.828 1 70.94 492 LEU A O 1
ATOM 3719 N N . SER A 1 493 ? -2.543 0.214 -17.688 1 72.81 493 SER A N 1
ATOM 3720 C CA . SER A 1 493 ? -2.148 1.118 -18.766 1 72.81 493 SER A CA 1
ATOM 3721 C C . SER A 1 493 ? -1.624 2.439 -18.219 1 72.81 493 SER A C 1
ATOM 3723 O O . SER A 1 493 ? -0.604 2.951 -18.688 1 72.81 493 SER A O 1
ATOM 3725 N N . MET A 1 494 ? -2.338 2.914 -17.266 1 74.62 494 MET A N 1
ATOM 3726 C CA . MET A 1 494 ? -1.935 4.176 -16.656 1 74.62 494 MET A CA 1
ATOM 3727 C C . MET A 1 494 ? -0.598 4.031 -15.93 1 74.62 494 MET A C 1
ATOM 3729 O O . MET A 1 494 ? 0.231 4.941 -15.961 1 74.62 494 MET A O 1
ATOM 3733 N N . ASP A 1 495 ? -0.364 2.92 -15.352 1 72.88 495 ASP A N 1
ATOM 3734 C CA . ASP A 1 495 ? 0.896 2.678 -14.656 1 72.88 495 ASP A CA 1
ATOM 3735 C C . ASP A 1 495 ? 2.062 2.611 -15.641 1 72.88 495 ASP A C 1
ATOM 3737 O O . ASP A 1 495 ? 3.115 3.211 -15.406 1 72.88 495 ASP A O 1
ATOM 3741 N N . TRP A 1 496 ? 1.89 1.829 -16.688 1 70.31 496 TRP A N 1
ATOM 3742 C CA . TRP A 1 496 ? 2.936 1.711 -17.688 1 70.31 496 TRP A CA 1
ATOM 3743 C C . TRP A 1 496 ? 3.244 3.066 -18.312 1 70.31 496 TRP A C 1
ATOM 3745 O O . TRP A 1 496 ? 4.41 3.408 -18.531 1 70.31 496 TRP A O 1
ATOM 3755 N N . LEU A 1 497 ? 2.195 3.848 -18.547 1 70.06 497 LEU A N 1
ATOM 3756 C CA . LEU A 1 497 ? 2.379 5.184 -19.094 1 70.06 497 LEU A CA 1
ATOM 3757 C C . LEU A 1 497 ? 3.121 6.082 -18.109 1 70.06 497 LEU A C 1
ATOM 3759 O O . LEU A 1 497 ? 4.039 6.809 -18.5 1 70.06 497 LEU A O 1
ATOM 3763 N N . LYS A 1 498 ? 2.748 5.992 -16.953 1 73.06 498 LYS A N 1
ATOM 3764 C CA . LYS A 1 498 ? 3.396 6.793 -15.922 1 73.06 498 LYS A CA 1
ATOM 3765 C C . LYS A 1 498 ? 4.867 6.414 -15.781 1 73.06 498 LYS A C 1
ATOM 3767 O O . LYS A 1 498 ? 5.734 7.289 -15.688 1 73.06 498 LYS A O 1
ATOM 3772 N N . ALA A 1 499 ? 5.156 5.172 -15.68 1 68.81 499 ALA A N 1
ATOM 3773 C CA . ALA A 1 499 ? 6.531 4.699 -15.547 1 68.81 499 ALA A CA 1
ATOM 3774 C C . ALA A 1 499 ? 7.383 5.152 -16.734 1 68.81 499 ALA A C 1
ATOM 3776 O O . ALA A 1 499 ? 8.555 5.5 -16.562 1 68.81 499 ALA A O 1
ATOM 3777 N N . GLN A 1 500 ? 6.75 5.133 -17.891 1 67.44 500 GLN A N 1
ATOM 3778 C CA . GLN A 1 500 ? 7.453 5.543 -19.094 1 67.44 500 GLN A CA 1
ATOM 3779 C C . GLN A 1 500 ? 7.738 7.043 -19.078 1 67.44 500 GLN A C 1
ATOM 3781 O O . GLN A 1 500 ? 8.797 7.484 -19.531 1 67.44 500 GLN A O 1
ATOM 3786 N N . LEU A 1 501 ? 6.801 7.812 -18.5 1 66.25 501 LEU A N 1
ATOM 3787 C CA . LEU A 1 501 ? 6.906 9.266 -18.562 1 66.25 501 LEU A CA 1
ATOM 3788 C C . LEU A 1 501 ? 7.723 9.805 -17.391 1 66.25 501 LEU A C 1
ATOM 3790 O O . LEU A 1 501 ? 8.484 10.766 -17.547 1 66.25 501 LEU A O 1
ATOM 3794 N N . THR A 1 502 ? 7.543 9.172 -16.203 1 69.06 502 THR A N 1
ATOM 3795 C CA . THR A 1 502 ? 8.102 9.805 -15.016 1 69.06 502 THR A CA 1
ATOM 3796 C C . THR A 1 502 ? 9.047 8.852 -14.297 1 69.06 502 THR A C 1
ATOM 3798 O O . THR A 1 502 ? 9.719 9.234 -13.336 1 69.06 502 THR A O 1
ATOM 3801 N N . GLY A 1 503 ? 9.172 7.648 -14.805 1 68.25 503 GLY A N 1
ATOM 3802 C CA . GLY A 1 503 ? 9.984 6.656 -14.117 1 68.25 503 GLY A CA 1
ATOM 3803 C C . GLY A 1 503 ? 9.195 5.82 -13.125 1 68.25 503 GLY A C 1
ATOM 3804 O O . GLY A 1 503 ? 7.969 5.953 -13.031 1 68.25 503 GLY A O 1
ATOM 3805 N N . ARG A 1 504 ? 9.906 4.953 -12.461 1 69.25 504 ARG A N 1
ATOM 3806 C CA . ARG A 1 504 ? 9.289 4.004 -11.539 1 69.25 504 ARG A CA 1
ATOM 3807 C C . ARG A 1 504 ? 8.984 4.664 -10.195 1 69.25 504 ARG A C 1
ATOM 3809 O O . ARG A 1 504 ? 9.633 5.641 -9.82 1 69.25 504 ARG A O 1
ATOM 3816 N N . GLU A 1 505 ? 7.957 4.164 -9.594 1 62.94 505 GLU A N 1
ATOM 3817 C CA . GLU A 1 505 ? 7.578 4.695 -8.289 1 62.94 505 GLU A CA 1
ATOM 3818 C C . GLU A 1 505 ? 8.531 4.211 -7.195 1 62.94 505 GLU A C 1
ATOM 3820 O O . GLU A 1 505 ? 8.625 3.008 -6.945 1 62.94 505 GLU A O 1
ATOM 3825 N N . VAL A 1 506 ? 9.344 5.086 -6.652 1 54.12 506 VAL A N 1
ATOM 3826 C CA . VAL A 1 506 ? 10.336 4.73 -5.641 1 54.12 506 VAL A CA 1
ATOM 3827 C C . VAL A 1 506 ? 9.867 5.227 -4.27 1 54.12 506 VAL A C 1
ATOM 3829 O O . VAL A 1 506 ? 10.688 5.547 -3.408 1 54.12 506 VAL A O 1
ATOM 3832 N N . ALA A 1 507 ? 8.531 5.41 -4.098 1 53.38 507 ALA A N 1
ATOM 3833 C CA . ALA A 1 507 ? 8.047 5.754 -2.766 1 53.38 507 ALA A CA 1
ATOM 3834 C C . ALA A 1 507 ? 7.766 4.496 -1.943 1 53.38 507 ALA A C 1
ATOM 3836 O O . ALA A 1 507 ? 7.16 3.545 -2.439 1 53.38 507 ALA A O 1
ATOM 3837 N N . GLY A 1 508 ? 8.68 4.223 -0.847 1 49.34 508 GLY A N 1
ATOM 3838 C CA . GLY A 1 508 ? 8.508 3.057 0.004 1 49.34 508 GLY A CA 1
ATOM 3839 C C . GLY A 1 508 ? 7.066 2.834 0.429 1 49.34 508 GLY A C 1
ATOM 3840 O O . GLY A 1 508 ? 6.266 3.77 0.433 1 49.34 508 GLY A O 1
ATOM 3841 N N . PRO A 1 509 ? 6.695 1.567 0.475 1 45.38 509 PRO A N 1
ATOM 3842 C CA . PRO A 1 509 ? 5.352 1.322 1.007 1 45.38 509 PRO A CA 1
ATOM 3843 C C . PRO A 1 509 ? 5.117 2.002 2.354 1 45.38 509 PRO A C 1
ATOM 3845 O O . PRO A 1 509 ? 6.023 2.053 3.189 1 45.38 509 PRO A O 1
ATOM 3848 N N . VAL A 1 510 ? 4.324 3.027 2.445 1 39.44 510 VAL A N 1
ATOM 3849 C CA . VAL A 1 510 ? 3.988 3.766 3.658 1 39.44 510 VAL A CA 1
ATOM 3850 C C . VAL A 1 510 ? 3.791 2.791 4.816 1 39.44 510 VAL A C 1
ATOM 3852 O O . VAL A 1 510 ? 3.793 3.193 5.984 1 39.44 510 VAL A O 1
ATOM 3855 N N . LEU A 1 511 ? 3.564 1.541 4.762 1 40.38 511 LEU A N 1
ATOM 3856 C CA . LEU A 1 511 ? 2.953 0.807 5.863 1 40.38 511 LEU A CA 1
ATOM 3857 C C . LEU A 1 511 ? 4 0.405 6.898 1 40.38 511 LEU A C 1
ATOM 3859 O O . LEU A 1 511 ? 3.672 -0.221 7.91 1 40.38 511 LEU A O 1
ATOM 3863 N N . GLN A 1 512 ? 5.316 0.612 6.691 1 38.66 512 GLN A N 1
ATOM 3864 C CA . GLN A 1 512 ? 6.164 -0.087 7.656 1 38.66 512 GLN A CA 1
ATOM 3865 C C . GLN A 1 512 ? 6.41 0.769 8.891 1 38.66 512 GLN A C 1
ATOM 3867 O O . GLN A 1 512 ? 7.398 0.568 9.602 1 38.66 512 GLN A O 1
ATOM 3872 N N . ARG A 1 513 ? 5.812 1.846 9.172 1 33.28 513 ARG A N 1
ATOM 3873 C CA . ARG A 1 513 ? 6.449 2.346 10.391 1 33.28 513 ARG A CA 1
ATOM 3874 C C . ARG A 1 513 ? 6.195 1.408 11.562 1 33.28 513 ARG A C 1
ATOM 3876 O O . ARG A 1 513 ? 5.047 1.186 11.953 1 33.28 513 ARG A O 1
ATOM 3883 N N . LYS A 1 514 ? 7.082 0.549 11.898 1 33.62 514 LYS A N 1
ATOM 3884 C CA . LYS A 1 514 ? 7.047 -0.135 13.188 1 33.62 514 LYS A CA 1
ATOM 3885 C C . LYS A 1 514 ? 6.582 0.806 14.297 1 33.62 514 LYS A C 1
ATOM 3887 O O . LYS A 1 514 ? 7.082 1.927 14.414 1 33.62 514 LYS A O 1
ATOM 3892 N N . GLY A 1 515 ? 5.348 0.789 14.727 1 29.92 515 GLY A N 1
ATOM 3893 C CA . GLY A 1 515 ? 5 1.454 15.969 1 29.92 515 GLY A CA 1
ATOM 3894 C C . GLY A 1 515 ? 6.133 1.451 16.984 1 29.92 515 GLY A C 1
ATOM 3895 O O . GLY A 1 515 ? 6.727 0.406 17.25 1 29.92 515 GLY A O 1
ATOM 3896 N N . THR A 1 516 ? 6.902 2.439 17.078 1 28.22 516 THR A N 1
ATOM 3897 C CA . THR A 1 516 ? 7.609 2.586 18.359 1 28.22 516 THR A CA 1
ATOM 3898 C C . THR A 1 516 ? 6.711 2.189 19.516 1 28.22 516 THR A C 1
ATOM 3900 O O . THR A 1 516 ? 5.914 2.998 20 1 28.22 516 THR A O 1
ATOM 3903 N N . TYR A 1 517 ? 5.984 1.081 19.516 1 26.66 517 TYR A N 1
ATOM 3904 C CA . TYR A 1 517 ? 5.488 0.652 20.812 1 26.66 517 TYR A CA 1
ATOM 3905 C C . TYR A 1 517 ? 6.578 0.769 21.875 1 26.66 517 TYR A C 1
ATOM 3907 O O . TYR A 1 517 ? 7.73 0.399 21.641 1 26.66 517 TYR A O 1
ATOM 3915 N N . PHE A 1 518 ? 6.414 1.66 22.797 1 24.73 518 PHE A N 1
ATOM 3916 C CA . PHE A 1 518 ? 7.105 1.568 24.078 1 24.73 518 PHE A CA 1
ATOM 3917 C C . PHE A 1 518 ? 7.184 0.12 24.547 1 24.73 518 PHE A C 1
ATOM 3919 O O . PHE A 1 518 ? 6.184 -0.599 24.531 1 24.73 518 PHE A O 1
ATOM 3926 N N . PRO A 1 519 ? 8.352 -0.541 24.578 1 26.48 519 PRO A N 1
ATOM 3927 C CA . PRO A 1 519 ? 8.461 -1.815 25.297 1 26.48 519 PRO A CA 1
ATOM 3928 C C . PRO A 1 519 ? 7.574 -1.881 26.531 1 26.48 519 PRO A C 1
ATOM 3930 O O . PRO A 1 519 ? 7.43 -0.884 27.25 1 26.48 519 PRO A O 1
ATOM 3933 N N . SER A 1 520 ? 6.5 -2.549 26.578 1 24.73 520 SER A N 1
ATOM 3934 C CA . SER A 1 520 ? 6.223 -2.967 27.953 1 24.73 520 SER A CA 1
ATOM 3935 C C . SER A 1 520 ? 7.504 -3.348 28.688 1 24.73 520 SER A C 1
ATOM 3937 O O . SER A 1 520 ? 8.508 -3.688 28.062 1 24.73 520 SER A O 1
ATOM 3939 N N . LYS A 1 521 ? 7.652 -3.318 30.125 1 25.78 521 LYS A N 1
ATOM 3940 C CA . LYS A 1 521 ? 8.727 -3.654 31.047 1 25.78 521 LYS A CA 1
ATOM 3941 C C . LYS A 1 521 ? 9.453 -4.926 30.625 1 25.78 521 LYS A C 1
ATOM 3943 O O . LYS A 1 521 ? 10.492 -5.273 31.188 1 25.78 521 LYS A O 1
ATOM 3948 N N . GLY A 1 522 ? 8.875 -6.055 30.25 1 24.44 522 GLY A N 1
ATOM 3949 C CA . GLY A 1 522 ? 9.734 -7.223 30.406 1 24.44 522 GLY A CA 1
ATOM 3950 C C . GLY A 1 522 ? 10.805 -7.324 29.344 1 24.44 522 GLY A C 1
ATOM 3951 O O . GLY A 1 522 ? 11.922 -6.844 29.531 1 24.44 522 GLY A O 1
ATOM 3952 N N . SER A 1 523 ? 10.773 -8.297 28.297 1 24.83 523 SER A N 1
ATOM 3953 C CA . SER A 1 523 ? 12.062 -8.812 27.828 1 24.83 523 SER A CA 1
ATOM 3954 C C . SER A 1 523 ? 12.805 -7.762 27 1 24.83 523 SER A C 1
ATOM 3956 O O . SER A 1 523 ? 12.195 -7.051 26.203 1 24.83 523 SER A O 1
ATOM 3958 N N . ASN A 1 524 ? 14.023 -7.258 27.438 1 24.2 524 ASN A N 1
ATOM 3959 C CA . ASN A 1 524 ? 15.266 -6.527 27.234 1 24.2 524 ASN A CA 1
ATOM 3960 C C . ASN A 1 524 ? 15.836 -6.766 25.844 1 24.2 524 ASN A C 1
ATOM 3962 O O . ASN A 1 524 ? 17.016 -6.52 25.594 1 24.2 524 ASN A O 1
ATOM 3966 N N . THR A 1 525 ? 15.539 -7.805 25.078 1 24.23 525 THR A N 1
ATOM 3967 C CA . THR A 1 525 ? 16.609 -7.961 24.094 1 24.23 525 THR A CA 1
ATOM 3968 C C . THR A 1 525 ? 16.625 -6.781 23.125 1 24.23 525 THR A C 1
ATOM 3970 O O . THR A 1 525 ? 15.703 -6.602 22.328 1 24.23 525 THR A O 1
ATOM 3973 N N . VAL A 1 526 ? 17.203 -5.715 23.609 1 23.61 526 VAL A N 1
ATOM 3974 C CA . VAL A 1 526 ? 17.719 -4.559 22.875 1 23.61 526 VAL A CA 1
ATOM 3975 C C . VAL A 1 526 ? 18.516 -5.027 21.672 1 23.61 526 VAL A C 1
ATOM 3977 O O . VAL A 1 526 ? 19.578 -5.641 21.812 1 23.61 526 VAL A O 1
ATOM 3980 N N . ARG A 1 527 ? 17.922 -5.578 20.656 1 24.98 527 ARG A N 1
ATOM 3981 C CA . ARG A 1 527 ? 18.922 -5.758 19.625 1 24.98 527 ARG A CA 1
ATOM 3982 C C . ARG A 1 527 ? 19.75 -4.496 19.438 1 24.98 527 ARG A C 1
ATOM 3984 O O . ARG A 1 527 ? 19.234 -3.381 19.516 1 24.98 527 ARG A O 1
ATOM 3991 N N . ALA A 1 528 ? 21.125 -4.617 19.719 1 22.56 528 ALA A N 1
ATOM 3992 C CA . ALA A 1 528 ? 22.234 -3.678 19.594 1 22.56 528 ALA A CA 1
ATOM 3993 C C . ALA A 1 528 ? 22.094 -2.84 18.328 1 22.56 528 ALA A C 1
ATOM 3995 O O . ALA A 1 528 ? 22 -3.383 17.219 1 22.56 528 ALA A O 1
ATOM 3996 N N . VAL A 1 529 ? 21.422 -1.855 18.469 1 24.38 529 VAL A N 1
ATOM 3997 C CA . VAL A 1 529 ? 21.438 -0.792 17.469 1 24.38 529 VAL A CA 1
ATOM 3998 C C . VAL A 1 529 ? 22.875 -0.366 17.172 1 24.38 529 VAL A C 1
ATOM 4000 O O . VAL A 1 529 ? 23.594 0.042 18.078 1 24.38 529 VAL A O 1
ATOM 4003 N N . GLU A 1 530 ? 23.625 -1.116 16.406 1 23.23 530 GLU A N 1
ATOM 4004 C CA . GLU A 1 530 ? 24.953 -0.617 16.125 1 23.23 530 GLU A CA 1
ATOM 4005 C C . GLU A 1 530 ? 24.938 0.866 15.758 1 23.23 530 GLU A C 1
ATOM 4007 O O . GLU A 1 530 ? 24.203 1.277 14.859 1 23.23 530 GLU A O 1
ATOM 4012 N N . CYS A 1 531 ? 25.062 1.711 16.719 1 22.36 531 CYS A N 1
ATOM 4013 C CA . CYS A 1 531 ? 25.234 3.158 16.656 1 22.36 531 CYS A CA 1
ATOM 4014 C C . CYS A 1 531 ? 26.391 3.541 15.758 1 22.36 531 CYS A C 1
ATOM 4016 O O . CYS A 1 531 ? 27.531 3.146 16 1 22.36 531 CYS A O 1
ATOM 4018 N N . PHE A 1 532 ? 26.328 3.537 14.5 1 23.95 532 PHE A N 1
ATOM 4019 C CA . PHE A 1 532 ? 27.5 4.027 13.773 1 23.95 532 PHE A CA 1
ATOM 4020 C C . PHE A 1 532 ? 27.734 5.504 14.062 1 23.95 532 PHE A C 1
ATOM 4022 O O . PHE A 1 532 ? 27.047 6.371 13.531 1 23.95 532 PHE A O 1
ATOM 4029 N N . GLY A 1 533 ? 28.109 5.965 15.164 1 23.73 533 GLY A N 1
ATOM 4030 C CA . GLY A 1 533 ? 28.453 7.312 15.594 1 23.73 533 GLY A CA 1
ATOM 4031 C C . GLY A 1 533 ? 29.516 7.965 14.734 1 23.73 533 GLY A C 1
ATOM 4032 O O . GLY A 1 533 ? 30.141 8.938 15.148 1 23.73 533 GLY A O 1
ATOM 4033 N N . THR A 1 534 ? 30 7.414 13.57 1 22.62 534 THR A N 1
ATOM 4034 C CA . THR A 1 534 ? 31.172 8.203 13.234 1 22.62 534 THR A CA 1
ATOM 4035 C C . THR A 1 534 ? 30.781 9.609 12.805 1 22.62 534 THR A C 1
ATOM 4037 O O . THR A 1 534 ? 29.75 9.797 12.148 1 22.62 534 THR A O 1
ATOM 4040 N N . PRO A 1 535 ? 31.438 10.664 13.195 1 21.64 535 PRO A N 1
ATOM 4041 C CA . PRO A 1 535 ? 31.312 12.086 12.859 1 21.64 535 PRO A CA 1
ATOM 4042 C C . PRO A 1 535 ? 31.328 12.336 11.352 1 21.64 535 PRO A C 1
ATOM 4044 O O . PRO A 1 535 ? 32.125 11.734 10.633 1 21.64 535 PRO A O 1
ATOM 4047 N N . LEU A 1 536 ? 30.328 12.633 10.719 1 24.91 536 LEU A N 1
ATOM 4048 C CA . LEU A 1 536 ? 30.25 13.008 9.312 1 24.91 536 LEU A CA 1
ATOM 4049 C C . LEU A 1 536 ? 31.25 14.102 8.984 1 24.91 536 LEU A C 1
ATOM 4051 O O . LEU A 1 536 ? 31.094 15.25 9.414 1 24.91 536 LEU A O 1
ATOM 4055 N N . ARG A 1 537 ? 32.594 13.859 8.93 1 23.95 537 ARG A N 1
ATOM 4056 C CA . ARG A 1 537 ? 33.594 14.859 8.555 1 23.95 537 ARG A CA 1
ATOM 4057 C C . ARG A 1 537 ? 33.344 15.367 7.137 1 23.95 537 ARG A C 1
ATOM 4059 O O . ARG A 1 537 ? 32.812 14.648 6.297 1 23.95 537 ARG A O 1
ATOM 4066 N N . ARG A 1 538 ? 33.844 16.547 6.746 1 23.28 538 ARG A N 1
ATOM 4067 C CA . ARG A 1 538 ? 33.906 17.391 5.551 1 23.28 538 ARG A CA 1
ATOM 4068 C C . ARG A 1 538 ? 34.5 16.625 4.379 1 23.28 538 ARG A C 1
ATOM 4070 O O . ARG A 1 538 ? 35.656 16.141 4.461 1 23.28 538 ARG A O 1
ATOM 4077 N N . ASN A 1 539 ? 33.844 15.781 3.682 1 21.59 539 ASN A N 1
ATOM 4078 C CA . ASN A 1 539 ? 34.594 15.188 2.584 1 21.59 539 ASN A CA 1
ATOM 4079 C C . ASN A 1 539 ? 35.156 16.25 1.641 1 21.59 539 ASN A C 1
ATOM 4081 O O . ASN A 1 539 ? 34.375 17.016 1.052 1 21.59 539 ASN A O 1
ATOM 4085 N N . PRO A 1 540 ? 36.438 16.609 1.604 1 21.09 540 PRO A N 1
ATOM 4086 C CA . PRO A 1 540 ? 37.156 17.547 0.729 1 21.09 540 PRO A CA 1
ATOM 4087 C C . PRO A 1 540 ? 37.031 17.172 -0.747 1 21.09 540 PRO A C 1
ATOM 4089 O O . PRO A 1 540 ? 37.375 17.984 -1.619 1 21.09 540 PRO A O 1
ATOM 4092 N N . THR A 1 541 ? 37 15.906 -1.062 1 21.42 541 THR A N 1
ATOM 4093 C CA . THR A 1 541 ? 37.562 15.562 -2.371 1 21.42 541 THR A CA 1
ATOM 4094 C C . THR A 1 541 ? 36.594 15.93 -3.48 1 21.42 541 THR A C 1
ATOM 4096 O O . THR A 1 541 ? 35.625 15.188 -3.748 1 21.42 541 THR A O 1
ATOM 4099 N N . ILE A 1 542 ? 36.062 17.109 -3.566 1 22.98 542 ILE A N 1
ATOM 4100 C CA . ILE A 1 542 ? 35.312 17.406 -4.781 1 22.98 542 ILE A CA 1
ATOM 4101 C C . ILE A 1 542 ? 36.219 17.312 -5.992 1 22.98 542 ILE A C 1
ATOM 4103 O O . ILE A 1 542 ? 37.156 18.094 -6.133 1 22.98 542 ILE A O 1
ATOM 4107 N N . ALA A 1 543 ? 36.562 16.109 -6.52 1 22.08 543 ALA A N 1
ATOM 4108 C CA . ALA A 1 543 ? 37.344 15.922 -7.734 1 22.08 543 ALA A CA 1
ATOM 4109 C C . ALA A 1 543 ? 36.812 16.781 -8.875 1 22.08 543 ALA A C 1
ATOM 4111 O O . ALA A 1 543 ? 35.594 17 -8.992 1 22.08 543 ALA A O 1
ATOM 4112 N N . ARG A 1 544 ? 37.656 17.531 -9.562 1 20.69 544 ARG A N 1
ATOM 4113 C CA . ARG A 1 544 ? 37.688 18.359 -10.758 1 20.69 544 ARG A CA 1
ATOM 4114 C C . ARG A 1 544 ? 37.219 17.578 -11.977 1 20.69 544 ARG A C 1
ATOM 4116 O O . ARG A 1 544 ? 37.938 16.781 -12.539 1 20.69 544 ARG A O 1
ATOM 4123 N N . VAL A 1 545 ? 36.125 16.953 -12.039 1 21.7 545 VAL A N 1
ATOM 4124 C CA . VAL A 1 545 ? 35.812 16.359 -13.328 1 21.7 545 VAL A CA 1
ATOM 4125 C C . VAL A 1 545 ? 35.844 17.438 -14.414 1 21.7 545 VAL A C 1
ATOM 4127 O O . VAL A 1 545 ? 35 18.328 -14.438 1 21.7 545 VAL A O 1
ATOM 4130 N N . SER A 1 546 ? 37.031 17.984 -14.812 1 20.11 546 SER A N 1
ATOM 4131 C CA . SER A 1 546 ? 37.375 18.828 -15.953 1 20.11 546 SER A CA 1
ATOM 4132 C C . SER A 1 546 ? 36.719 18.344 -17.234 1 20.11 546 SER A C 1
ATOM 4134 O O . SER A 1 546 ? 36.094 19.109 -17.953 1 20.11 546 SER A O 1
ATOM 4136 N N . GLU A 1 547 ? 37.5 17.422 -18.031 1 20.59 547 GLU A N 1
ATOM 4137 C CA . GLU A 1 547 ? 37.906 17.578 -19.422 1 20.59 547 GLU A CA 1
ATOM 4138 C C . GLU A 1 547 ? 36.719 17.266 -20.359 1 20.59 547 GLU A C 1
ATOM 4140 O O . GLU A 1 547 ? 36.625 17.859 -21.438 1 20.59 547 GLU A O 1
ATOM 4145 N N . ILE A 1 548 ? 36.125 16.047 -20.344 1 19.97 548 ILE A N 1
ATOM 4146 C CA . ILE A 1 548 ? 35.844 15.531 -21.672 1 19.97 548 ILE A CA 1
ATOM 4147 C C . ILE A 1 548 ? 34.688 16.312 -22.281 1 19.97 548 ILE A C 1
ATOM 4149 O O . ILE A 1 548 ? 33.531 16.156 -21.875 1 19.97 548 ILE A O 1
ATOM 4153 N N . VAL A 1 549 ? 34.875 17.656 -22.516 1 21.12 549 VAL A N 1
ATOM 4154 C CA . VAL A 1 549 ? 34.031 18.516 -23.344 1 21.12 549 VAL A CA 1
ATOM 4155 C C . VAL A 1 549 ? 33.969 17.953 -24.766 1 21.12 549 VAL A C 1
ATOM 4157 O O . VAL A 1 549 ? 34.844 18.203 -25.594 1 21.12 549 VAL A O 1
ATOM 4160 N N . GLU A 1 550 ? 34.125 16.594 -25.047 1 19.59 550 GLU A N 1
ATOM 4161 C CA . GLU A 1 550 ? 34.125 16.484 -26.5 1 19.59 550 GLU A CA 1
ATOM 4162 C C . GLU A 1 550 ? 33 17.281 -27.125 1 19.59 550 GLU A C 1
ATOM 4164 O O . GLU A 1 550 ? 31.969 17.547 -26.469 1 19.59 550 GLU A O 1
ATOM 4169 N N . GLU A 1 551 ? 33.156 17.469 -28.578 1 19.11 551 GLU A N 1
ATOM 4170 C CA . GLU A 1 551 ? 32.688 18.188 -29.75 1 19.11 551 GLU A CA 1
ATOM 4171 C C . GLU A 1 551 ? 31.203 18.047 -29.953 1 19.11 551 GLU A C 1
ATOM 4173 O O . GLU A 1 551 ? 30.609 17.031 -29.578 1 19.11 551 GLU A O 1
ATOM 4178 N N . LYS A 1 552 ? 30.609 19.109 -30.625 1 19.52 552 LYS A N 1
ATOM 4179 C CA . LYS A 1 552 ? 29.422 19.688 -31.234 1 19.52 552 LYS A CA 1
ATOM 4180 C C . LYS A 1 552 ? 28.891 18.797 -32.375 1 19.52 552 LYS A C 1
ATOM 4182 O O . LYS A 1 552 ? 29.141 19.078 -33.531 1 19.52 552 LYS A O 1
ATOM 4187 N N . LYS A 1 553 ? 28.969 17.562 -32.562 1 20.02 553 LYS A N 1
ATOM 4188 C CA . LYS A 1 553 ? 28.391 17.375 -33.906 1 20.02 553 LYS A CA 1
ATOM 4189 C C . LYS A 1 553 ? 26.953 17.875 -33.938 1 20.02 553 LYS A C 1
ATOM 4191 O O . LYS A 1 553 ? 26.188 17.656 -33 1 20.02 553 LYS A O 1
ATOM 4196 N N . SER A 1 554 ? 26.562 18.781 -35 1 19.14 554 SER A N 1
ATOM 4197 C CA . SER A 1 554 ? 25.688 19.641 -35.781 1 19.14 554 SER A CA 1
ATOM 4198 C C . SER A 1 554 ? 24.531 18.859 -36.375 1 19.14 554 SER A C 1
ATOM 4200 O O . SER A 1 554 ? 23.547 19.438 -36.844 1 19.14 554 SER A O 1
ATOM 4202 N N . LYS A 1 555 ? 24.422 17.531 -36.625 1 18.94 555 LYS A N 1
ATOM 4203 C CA . LYS A 1 555 ? 23.672 17.156 -37.844 1 18.94 555 LYS A CA 1
ATOM 4204 C C . LYS A 1 555 ? 22.203 17.516 -37.719 1 18.94 555 LYS A C 1
ATOM 4206 O O . LYS A 1 555 ? 21.578 17.266 -36.656 1 18.94 555 LYS A O 1
ATOM 4211 N N . ARG A 1 556 ? 21.781 18.312 -38.781 1 17.88 556 ARG A N 1
ATOM 4212 C CA . ARG A 1 556 ? 20.656 18.844 -39.531 1 17.88 556 ARG A CA 1
ATOM 4213 C C . ARG A 1 556 ? 19.75 17.719 -40.031 1 17.88 556 ARG A C 1
ATOM 4215 O O . ARG A 1 556 ? 20.141 16.922 -40.875 1 17.88 556 ARG A O 1
ATOM 4222 N N . PHE A 1 557 ? 19.219 16.812 -39.312 1 17.78 557 PHE A N 1
ATOM 4223 C CA . PHE A 1 557 ? 18.438 15.789 -40 1 17.78 557 PHE A CA 1
ATOM 4224 C C . PHE A 1 557 ? 17.375 16.422 -40.875 1 17.78 557 PHE A C 1
ATOM 4226 O O . PHE A 1 557 ? 16.672 17.344 -40.469 1 17.78 557 PHE A O 1
ATOM 4233 N N . GLY A 1 558 ? 17.672 16.516 -42.281 1 17.84 558 GLY A N 1
ATOM 4234 C CA . GLY A 1 558 ? 16.906 16.734 -43.5 1 17.84 558 GLY A CA 1
ATOM 4235 C C . GLY A 1 558 ? 15.547 16.062 -43.5 1 17.84 558 GLY A C 1
ATOM 4236 O O . GLY A 1 558 ? 15.328 15.125 -42.719 1 17.84 558 GLY A O 1
ATOM 4237 N N . PHE A 1 559 ? 14.406 16.766 -44.219 1 19.94 559 PHE A N 1
ATOM 4238 C CA . PHE A 1 559 ? 13.055 16.781 -44.781 1 19.94 559 PHE A CA 1
ATOM 4239 C C . PHE A 1 559 ? 12.773 15.523 -45.594 1 19.94 559 PHE A C 1
ATOM 4241 O O . PHE A 1 559 ? 11.625 15.266 -45.969 1 19.94 559 PHE A O 1
ATOM 4248 N N . PHE A 1 560 ? 13.688 14.43 -45.781 1 18.98 560 PHE A N 1
ATOM 4249 C CA . PHE A 1 560 ? 13.117 13.406 -46.656 1 18.98 560 PHE A CA 1
ATOM 4250 C C . PHE A 1 560 ? 12.18 12.492 -45.906 1 18.98 560 PHE A C 1
ATOM 4252 O O . PHE A 1 560 ? 12.422 12.188 -44.719 1 18.98 560 PHE A O 1
ATOM 4259 N N . MET B 1 1 ? -32.062 5.844 -25.312 1 20.69 1 MET B N 1
ATOM 4260 C CA . MET B 1 1 ? -32.062 6.75 -24.172 1 20.69 1 MET B CA 1
ATOM 4261 C C . MET B 1 1 ? -30.641 7.004 -23.688 1 20.69 1 MET B C 1
ATOM 4263 O O . MET B 1 1 ? -30.438 7.605 -22.641 1 20.69 1 MET B O 1
ATOM 4267 N N . SER B 1 2 ? -29.75 6.332 -24.297 1 25.2 2 SER B N 1
ATOM 4268 C CA . SER B 1 2 ? -28.344 5.98 -24.062 1 25.2 2 SER B CA 1
ATOM 4269 C C . SER B 1 2 ? -27.438 7.176 -24.281 1 25.2 2 SER B C 1
ATOM 4271 O O . SER B 1 2 ? -26.344 7.25 -23.688 1 25.2 2 SER B O 1
ATOM 4273 N N . SER B 1 3 ? -27.859 8.094 -25.203 1 29.89 3 SER B N 1
ATOM 4274 C CA . SER B 1 3 ? -27.125 9.219 -25.766 1 29.89 3 SER B CA 1
ATOM 4275 C C . SER B 1 3 ? -27.141 10.422 -24.844 1 29.89 3 SER B C 1
ATOM 4277 O O . SER B 1 3 ? -26.344 11.352 -25 1 29.89 3 SER B O 1
ATOM 4279 N N . HIS B 1 4 ? -28.297 10.555 -24.125 1 29.33 4 HIS B N 1
ATOM 4280 C CA . HIS B 1 4 ? -28.516 11.789 -23.375 1 29.33 4 HIS B CA 1
ATOM 4281 C C . HIS B 1 4 ? -27.547 11.883 -22.188 1 29.33 4 HIS B C 1
ATOM 4283 O O . HIS B 1 4 ? -27.438 12.938 -21.562 1 29.33 4 HIS B O 1
ATOM 4289 N N . THR B 1 5 ? -27.312 10.695 -21.656 1 29.86 5 THR B N 1
ATOM 4290 C CA . THR B 1 5 ? -26.531 10.805 -20.438 1 29.86 5 THR B CA 1
ATOM 4291 C C . THR B 1 5 ? -25.125 11.312 -20.734 1 29.86 5 THR B C 1
ATOM 4293 O O . THR B 1 5 ? -24.438 11.812 -19.844 1 29.86 5 THR B O 1
ATOM 4296 N N . THR B 1 6 ? -24.719 11.234 -22.016 1 32.69 6 THR B N 1
ATOM 4297 C CA . THR B 1 6 ? -23.391 11.719 -22.391 1 32.69 6 THR B CA 1
ATOM 4298 C C . THR B 1 6 ? -23.391 13.234 -22.531 1 32.69 6 THR B C 1
ATOM 4300 O O . THR B 1 6 ? -22.344 13.875 -22.422 1 32.69 6 THR B O 1
ATOM 4303 N N . ARG B 1 7 ? -24.547 13.938 -22.953 1 30.2 7 ARG B N 1
ATOM 4304 C CA . ARG B 1 7 ? -24.625 15.359 -23.25 1 30.2 7 ARG B CA 1
ATOM 4305 C C . ARG B 1 7 ? -24.562 16.203 -21.984 1 30.2 7 ARG B C 1
ATOM 4307 O O . ARG B 1 7 ? -24.234 17.375 -22.016 1 30.2 7 ARG B O 1
ATOM 4314 N N . ARG B 1 8 ? -25.359 15.734 -20.969 1 33.12 8 ARG B N 1
ATOM 4315 C CA . ARG B 1 8 ? -25.297 16.578 -19.781 1 33.12 8 ARG B CA 1
ATOM 4316 C C . ARG B 1 8 ? -23.938 16.5 -19.094 1 33.12 8 ARG B C 1
ATOM 4318 O O . ARG B 1 8 ? -23.656 17.234 -18.156 1 33.12 8 ARG B O 1
ATOM 4325 N N . LEU B 1 9 ? -23.281 15.367 -19.438 1 33.97 9 LEU B N 1
ATOM 4326 C CA . LEU B 1 9 ? -21.969 15.242 -18.797 1 33.97 9 LEU B CA 1
ATOM 4327 C C . LEU B 1 9 ? -20.953 16.156 -19.469 1 33.97 9 LEU B C 1
ATOM 4329 O O . LEU B 1 9 ? -20.031 16.656 -18.812 1 33.97 9 LEU B O 1
ATOM 4333 N N . PHE B 1 10 ? -21.297 16.578 -20.766 1 33.19 10 PHE B N 1
ATOM 4334 C CA . PHE B 1 10 ? -20.297 17.359 -21.469 1 33.19 10 PHE B CA 1
ATOM 4335 C C . PHE B 1 10 ? -20.281 18.797 -20.969 1 33.19 10 PHE B C 1
ATOM 4337 O O . PHE B 1 10 ? -19.203 19.375 -20.766 1 33.19 10 PHE B O 1
ATOM 4344 N N . PRO B 1 11 ? -21.516 19.422 -20.938 1 34.44 11 PRO B N 1
ATOM 4345 C CA . PRO B 1 11 ? -21.422 20.797 -20.484 1 34.44 11 PRO B CA 1
ATOM 4346 C C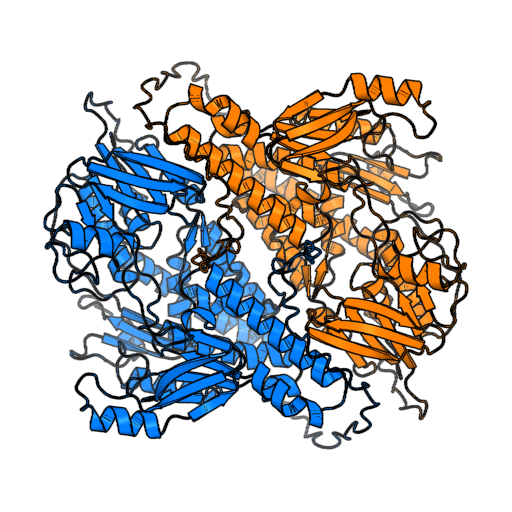 . PRO B 1 11 ? -20.953 20.922 -19.031 1 34.44 11 PRO B C 1
ATOM 4348 O O . PRO B 1 11 ? -20.281 21.891 -18.672 1 34.44 11 PRO B O 1
ATOM 4351 N N . ARG B 1 12 ? -21.359 20.047 -18.172 1 36.53 12 ARG B N 1
ATOM 4352 C CA . ARG B 1 12 ? -20.859 20.078 -16.797 1 36.53 12 ARG B CA 1
ATOM 4353 C C . ARG B 1 12 ? -19.375 19.75 -16.75 1 36.53 12 ARG B C 1
ATOM 4355 O O . ARG B 1 12 ? -18.641 20.281 -15.891 1 36.53 12 ARG B O 1
ATOM 4362 N N . ILE B 1 13 ? -18.922 18.969 -17.672 1 36.62 13 ILE B N 1
ATOM 4363 C CA . ILE B 1 13 ? -17.5 18.719 -17.781 1 36.62 13 ILE B CA 1
ATOM 4364 C C . ILE B 1 13 ? -16.797 19.922 -18.406 1 36.62 13 ILE B C 1
ATOM 4366 O O . ILE B 1 13 ? -15.742 20.344 -17.938 1 36.62 13 ILE B O 1
ATOM 4370 N N . ALA B 1 14 ? -17.391 20.5 -19.5 1 34.34 14 ALA B N 1
ATOM 4371 C CA . ALA B 1 14 ? -16.781 21.672 -20.141 1 34.34 14 ALA B CA 1
ATOM 4372 C C . ALA B 1 14 ? -16.828 22.875 -19.203 1 34.34 14 ALA B C 1
ATOM 4374 O O . ALA B 1 14 ? -15.852 23.625 -19.094 1 34.34 14 ALA B O 1
ATOM 4375 N N . GLY B 1 15 ? -18 23.219 -18.609 1 34.38 15 GLY B N 1
ATOM 4376 C CA . GLY B 1 15 ? -18.078 24.297 -17.641 1 34.38 15 GLY B CA 1
ATOM 4377 C C . GLY B 1 15 ? -17.219 24.062 -16.422 1 34.38 15 GLY B C 1
ATOM 4378 O O . GLY B 1 15 ? -16.594 24.984 -15.898 1 34.38 15 GLY B O 1
ATOM 4379 N N . ALA B 1 16 ? -17.156 22.828 -15.984 1 37.78 16 ALA B N 1
ATOM 4380 C CA . ALA B 1 16 ? -16.25 22.469 -14.891 1 37.78 16 ALA B CA 1
ATOM 4381 C C . ALA B 1 16 ? -14.797 22.531 -15.344 1 37.78 16 ALA B C 1
ATOM 4383 O O . ALA B 1 16 ? -13.922 22.938 -14.57 1 37.78 16 ALA B O 1
ATOM 4384 N N . ALA B 1 17 ? -14.531 22.266 -16.562 1 38.5 17 ALA B N 1
ATOM 4385 C CA . ALA B 1 17 ? -13.188 22.406 -17.094 1 38.5 17 ALA B CA 1
ATOM 4386 C C . ALA B 1 17 ? -12.773 23.875 -17.141 1 38.5 17 ALA B C 1
ATOM 4388 O O . ALA B 1 17 ? -11.625 24.219 -16.859 1 38.5 17 ALA B O 1
ATOM 4389 N N . VAL B 1 18 ? -13.664 24.75 -17.719 1 35.53 18 VAL B N 1
ATOM 4390 C CA . VAL B 1 18 ? -13.375 26.188 -17.797 1 35.53 18 VAL B CA 1
ATOM 4391 C C . VAL B 1 18 ? -13.25 26.75 -16.391 1 35.53 18 VAL B C 1
ATOM 4393 O O . VAL B 1 18 ? -12.32 27.516 -16.094 1 35.53 18 VAL B O 1
ATOM 4396 N N . VAL B 1 19 ? -14.203 26.484 -15.57 1 35.78 19 VAL B N 1
ATOM 4397 C CA . VAL B 1 19 ? -14.109 27 -14.203 1 35.78 19 VAL B CA 1
ATOM 4398 C C . VAL B 1 19 ? -12.922 26.359 -13.492 1 35.78 19 VAL B C 1
ATOM 4400 O O . VAL B 1 19 ? -12.211 27.016 -12.742 1 35.78 19 VAL B O 1
ATOM 4403 N N . CYS B 1 20 ? -12.609 25.141 -13.758 1 39.62 20 CYS B N 1
ATOM 4404 C CA . CYS B 1 20 ? -11.438 24.453 -13.211 1 39.62 20 CYS B CA 1
ATOM 4405 C C . CYS B 1 20 ? -10.148 25.047 -13.789 1 39.62 20 CYS B C 1
ATOM 4407 O O . CYS B 1 20 ? -9.156 25.188 -13.086 1 39.62 20 CYS B O 1
ATOM 4409 N N . GLY B 1 21 ? -10.094 25.359 -15.086 1 37.34 21 GLY B N 1
ATOM 4410 C CA . GLY B 1 21 ? -8.953 26.016 -15.695 1 37.34 21 GLY B CA 1
ATOM 4411 C C . GLY B 1 21 ? -8.68 27.406 -15.125 1 37.34 21 GLY B C 1
ATOM 4412 O O . GLY B 1 21 ? -7.543 27.719 -14.766 1 37.34 21 GLY B O 1
ATOM 4413 N N . VAL B 1 22 ? -9.719 28.312 -15.234 1 35.59 22 VAL B N 1
ATOM 4414 C CA . VAL B 1 22 ? -9.555 29.688 -14.789 1 35.59 22 VAL B CA 1
ATOM 4415 C C . VAL B 1 22 ? -9.336 29.719 -13.281 1 35.59 22 VAL B C 1
ATOM 4417 O O . VAL B 1 22 ? -8.492 30.469 -12.789 1 35.59 22 VAL B O 1
ATOM 4420 N N . GLY B 1 23 ? -10.086 29.031 -12.539 1 36.06 23 GLY B N 1
ATOM 4421 C CA . GLY B 1 23 ? -9.883 29.031 -11.102 1 36.06 23 GLY B CA 1
ATOM 4422 C C . GLY B 1 23 ? -8.562 28.406 -10.688 1 36.06 23 GLY B C 1
ATOM 4423 O O . GLY B 1 23 ? -7.902 28.891 -9.766 1 36.06 23 GLY B O 1
ATOM 4424 N N . SER B 1 24 ? -8.172 27.359 -11.352 1 39.03 24 SER B N 1
ATOM 4425 C CA . SER B 1 24 ? -6.836 26.812 -11.148 1 39.03 24 SER B CA 1
ATOM 4426 C C . SER B 1 24 ? -5.762 27.812 -11.555 1 39.03 24 SER B C 1
ATOM 4428 O O . SER B 1 24 ? -4.738 27.953 -10.875 1 39.03 24 SER B O 1
ATOM 4430 N N . PHE B 1 25 ? -5.953 28.484 -12.703 1 36.5 25 PHE B N 1
ATOM 4431 C CA . PHE B 1 25 ? -4.973 29.469 -13.148 1 36.5 25 PHE B CA 1
ATOM 4432 C C . PHE B 1 25 ? -4.898 30.625 -12.164 1 36.5 25 PHE B C 1
ATOM 4434 O O . PHE B 1 25 ? -3.809 31.109 -11.836 1 36.5 25 PHE B O 1
ATOM 4441 N N . SER B 1 26 ? -6.004 31.234 -11.82 1 33.56 26 SER B N 1
ATOM 4442 C CA . SER B 1 26 ? -5.98 32.344 -10.883 1 33.56 26 SER B CA 1
ATOM 4443 C C . SER B 1 26 ? -5.465 31.906 -9.516 1 33.56 26 SER B C 1
ATOM 4445 O O . SER B 1 26 ? -4.762 32.656 -8.836 1 33.56 26 SER B O 1
ATOM 4447 N N . ALA B 1 27 ? -5.945 30.844 -9.055 1 36.38 27 ALA B N 1
ATOM 4448 C CA . ALA B 1 27 ? -5.355 30.328 -7.82 1 36.38 27 ALA B CA 1
ATOM 4449 C C . ALA B 1 27 ? -3.865 30.047 -7.996 1 36.38 27 ALA B C 1
ATOM 4451 O O . ALA B 1 27 ? -3.07 30.281 -7.082 1 36.38 27 ALA B O 1
ATOM 4452 N N . ILE B 1 28 ? -3.475 29.531 -9.094 1 36.69 28 ILE B N 1
ATOM 4453 C CA . ILE B 1 28 ? -2.066 29.344 -9.422 1 36.69 28 ILE B CA 1
ATOM 4454 C C . ILE B 1 28 ? -1.363 30.688 -9.469 1 36.69 28 ILE B C 1
ATOM 4456 O O . ILE B 1 28 ? -0.256 30.844 -8.953 1 36.69 28 ILE B O 1
ATOM 4460 N N . THR B 1 29 ? -1.87 31.688 -10.297 1 35.66 29 THR B N 1
ATOM 4461 C CA . THR B 1 29 ? -1.148 32.938 -10.516 1 35.66 29 THR B CA 1
ATOM 4462 C C . THR B 1 29 ? -1.127 33.781 -9.25 1 35.66 29 THR B C 1
ATOM 4464 O O . THR B 1 29 ? -0.204 34.562 -9.039 1 35.66 29 THR B O 1
ATOM 4467 N N . THR B 1 30 ? -2.252 34 -8.703 1 35.03 30 THR B N 1
ATOM 4468 C CA . THR B 1 30 ? -2.215 34.938 -7.586 1 35.03 30 THR B CA 1
ATOM 4469 C C . THR B 1 30 ? -1.311 34.406 -6.473 1 35.03 30 THR B C 1
ATOM 4471 O O . THR B 1 30 ? -0.638 35.188 -5.797 1 35.03 30 THR B O 1
ATOM 4474 N N . ILE B 1 31 ? -1.604 33.156 -6.078 1 36.44 31 ILE B N 1
ATOM 4475 C CA . ILE B 1 31 ? -0.865 32.75 -4.891 1 36.44 31 ILE B CA 1
ATOM 4476 C C . ILE B 1 31 ? 0.502 32.188 -5.297 1 36.44 31 ILE B C 1
ATOM 4478 O O . ILE B 1 31 ? 1.312 31.828 -4.441 1 36.44 31 ILE B O 1
ATOM 4482 N N . ASN B 1 32 ? 0.762 31.844 -6.504 1 38.78 32 ASN B N 1
ATOM 4483 C CA . ASN B 1 32 ? 2.02 31.156 -6.789 1 38.78 32 ASN B CA 1
ATOM 4484 C C . ASN B 1 32 ? 3.215 32.094 -6.629 1 38.78 32 ASN B C 1
ATOM 4486 O O . ASN B 1 32 ? 3.482 32.906 -7.508 1 38.78 32 ASN B O 1
ATOM 4490 N N . ASP B 1 33 ? 3.336 32.656 -5.609 1 45.28 33 ASP B N 1
ATOM 4491 C CA . ASP B 1 33 ? 4.613 33.219 -5.215 1 45.28 33 ASP B CA 1
ATOM 4492 C C . ASP B 1 33 ? 5.781 32.375 -5.676 1 45.28 33 ASP B C 1
ATOM 4494 O O . ASP B 1 33 ? 6.918 32.562 -5.246 1 45.28 33 ASP B O 1
ATOM 4498 N N . ASP B 1 34 ? 5.41 31.328 -6.348 1 45.69 34 ASP B N 1
ATOM 4499 C CA . ASP B 1 34 ? 6.551 30.5 -6.711 1 45.69 34 ASP B CA 1
ATOM 4500 C C . ASP B 1 34 ? 7.117 30.906 -8.07 1 45.69 34 ASP B C 1
ATOM 4502 O O . ASP B 1 34 ? 7.746 30.094 -8.758 1 45.69 34 ASP B O 1
ATOM 4506 N N . TRP B 1 35 ? 6.742 32.188 -8.5 1 38.19 35 TRP B N 1
ATOM 4507 C CA . TRP B 1 35 ? 7.262 32.656 -9.781 1 38.19 35 TRP B CA 1
ATOM 4508 C C . TRP B 1 35 ? 8.789 32.625 -9.797 1 38.19 35 TRP B C 1
ATOM 4510 O O . TRP B 1 35 ? 9.398 32.5 -10.867 1 38.19 35 TRP B O 1
ATOM 4520 N N . ASP B 1 36 ? 9.242 32.875 -8.711 1 42.12 36 ASP B N 1
ATOM 4521 C CA . ASP B 1 36 ? 10.695 32.875 -8.711 1 42.12 36 ASP B CA 1
ATOM 4522 C C . ASP B 1 36 ? 11.242 31.516 -9.133 1 42.12 36 ASP B C 1
ATOM 4524 O O . ASP B 1 36 ? 12.422 31.391 -9.492 1 42.12 36 ASP B O 1
ATOM 4528 N N . ASP B 1 37 ? 10.5 30.531 -8.953 1 44.34 37 ASP B N 1
ATOM 4529 C CA . ASP B 1 37 ? 10.938 29.203 -9.359 1 44.34 37 ASP B CA 1
ATOM 4530 C C . ASP B 1 37 ? 11.031 29.094 -10.883 1 44.34 37 ASP B C 1
ATOM 4532 O O . ASP B 1 37 ? 11.867 28.359 -11.414 1 44.34 37 ASP B O 1
ATOM 4536 N N . TYR B 1 38 ? 10.18 29.75 -11.586 1 36.34 38 TYR B N 1
ATOM 4537 C CA . TYR B 1 38 ? 10.195 29.719 -13.047 1 36.34 38 TYR B CA 1
ATOM 4538 C C . TYR B 1 38 ? 11.227 30.703 -13.594 1 36.34 38 TYR B C 1
ATOM 4540 O O . TYR B 1 38 ? 11.75 30.5 -14.695 1 36.34 38 TYR B O 1
ATOM 4548 N N . THR B 1 39 ? 11.438 31.797 -12.977 1 33.91 39 THR B N 1
ATOM 4549 C CA . THR B 1 39 ? 12.375 32.781 -13.516 1 33.91 39 THR B CA 1
ATOM 4550 C C . THR B 1 39 ? 13.812 32.375 -13.234 1 33.91 39 THR B C 1
ATOM 4552 O O . THR B 1 39 ? 14.742 32.812 -13.914 1 33.91 39 THR B O 1
ATOM 4555 N N . ASN B 1 40 ? 14.07 31.797 -12.148 1 35.5 40 ASN B N 1
ATOM 4556 C CA . ASN B 1 40 ? 15.477 31.484 -11.883 1 35.5 40 ASN B CA 1
ATOM 4557 C C . ASN B 1 40 ? 15.969 30.328 -12.75 1 35.5 40 ASN B C 1
ATOM 4559 O O . ASN B 1 40 ? 17.094 29.859 -12.57 1 35.5 40 ASN B O 1
ATOM 4563 N N . PHE B 1 41 ? 15.156 29.703 -13.469 1 33.5 41 PHE B N 1
ATOM 4564 C CA . PHE B 1 41 ? 15.719 28.75 -14.414 1 33.5 41 PHE B CA 1
ATOM 4565 C C . PHE B 1 41 ? 16.812 29.406 -15.258 1 33.5 41 PHE B C 1
ATOM 4567 O O . PHE B 1 41 ? 17.75 28.734 -15.695 1 33.5 41 PHE B O 1
ATOM 4574 N N . PHE B 1 42 ? 16.578 30.656 -15.805 1 31.48 42 PHE B N 1
ATOM 4575 C CA . PHE B 1 42 ? 17.484 31.266 -16.781 1 31.48 42 PHE B CA 1
ATOM 4576 C C . PHE B 1 42 ? 18.688 31.891 -16.078 1 31.48 42 PHE B C 1
ATOM 4578 O O . PHE B 1 42 ? 19.594 32.406 -16.75 1 31.48 42 PHE B O 1
ATOM 4585 N N . SER B 1 43 ? 18.578 32.344 -14.914 1 31.94 43 SER B N 1
ATOM 4586 C CA . SER B 1 43 ? 19.781 33.062 -14.516 1 31.94 43 SER B CA 1
ATOM 4587 C C . SER B 1 43 ? 20.938 32.125 -14.25 1 31.94 43 SER B C 1
ATOM 4589 O O . SER B 1 43 ? 20.953 31.422 -13.234 1 31.94 43 SER B O 1
ATOM 4591 N N . GLN B 1 44 ? 21.453 31.5 -15.242 1 33.44 44 GLN B N 1
ATOM 4592 C CA . GLN B 1 44 ? 22.812 30.953 -15.312 1 33.44 44 GLN B CA 1
ATOM 4593 C C . GLN B 1 44 ? 23.797 31.859 -14.602 1 33.44 44 GLN B C 1
ATOM 4595 O O . GLN B 1 44 ? 24.422 32.719 -15.227 1 33.44 44 GLN B O 1
ATOM 4600 N N . HIS B 1 45 ? 23.469 32.594 -13.562 1 32.69 45 HIS B N 1
ATOM 4601 C CA . HIS B 1 45 ? 24.578 33.375 -13.062 1 32.69 45 HIS B CA 1
ATOM 4602 C C . HIS B 1 45 ? 25.844 32.531 -12.945 1 32.69 45 HIS B C 1
ATOM 4604 O O . HIS B 1 45 ? 25.797 31.406 -12.461 1 32.69 45 HIS B O 1
ATOM 4610 N N . GLN B 1 46 ? 26.75 32.75 -13.836 1 33.38 46 GLN B N 1
ATOM 4611 C CA . GLN B 1 46 ? 28.172 32.438 -13.797 1 33.38 46 GLN B CA 1
ATOM 4612 C C . GLN B 1 46 ? 28.688 32.375 -12.359 1 33.38 46 GLN B C 1
ATOM 4614 O O . GLN B 1 46 ? 28.781 33.438 -11.695 1 33.38 46 GLN B O 1
ATOM 4619 N N . GLN B 1 47 ? 28.234 31.469 -11.633 1 37.59 47 GLN B N 1
ATOM 4620 C CA . GLN B 1 47 ? 28.672 31.297 -10.25 1 37.59 47 GLN B CA 1
ATOM 4621 C C . GLN B 1 47 ? 30.203 31.344 -10.148 1 37.59 47 GLN B C 1
ATOM 4623 O O . GLN B 1 47 ? 30.891 30.531 -10.766 1 37.59 47 GLN B O 1
ATOM 4628 N N . GLN B 1 48 ? 30.719 32.5 -10.141 1 34.94 48 GLN B N 1
ATOM 4629 C CA . GLN B 1 48 ? 32.094 32.625 -9.695 1 34.94 48 GLN B CA 1
ATOM 4630 C C . GLN B 1 48 ? 32.344 31.766 -8.445 1 34.94 48 GLN B C 1
ATOM 4632 O O . GLN B 1 48 ? 31.656 31.938 -7.441 1 34.94 48 GLN B O 1
ATOM 4637 N N . LYS B 1 49 ? 32.75 30.609 -8.516 1 41.56 49 LYS B N 1
ATOM 4638 C CA . LYS B 1 49 ? 33.281 29.844 -7.383 1 41.56 49 LYS B CA 1
ATOM 4639 C C . LYS B 1 49 ? 33.906 30.766 -6.328 1 41.56 49 LYS B C 1
ATOM 4641 O O . LYS B 1 49 ? 34.938 31.375 -6.555 1 41.56 49 LYS B O 1
ATOM 4646 N N . SER B 1 50 ? 33.094 31.547 -5.629 1 43.03 50 SER B N 1
ATOM 4647 C CA . SER B 1 50 ? 33.719 32.344 -4.574 1 43.03 50 SER B CA 1
ATOM 4648 C C . SER B 1 50 ? 34.406 31.438 -3.553 1 43.03 50 SER B C 1
ATOM 4650 O O . SER B 1 50 ? 34.031 30.297 -3.35 1 43.03 50 SER B O 1
ATOM 4652 N N . GLU B 1 51 ? 35.594 31.562 -3.152 1 51.59 51 GLU B N 1
ATOM 4653 C CA . GLU B 1 51 ? 36.531 31.031 -2.174 1 51.59 51 GLU B CA 1
ATOM 4654 C C . GLU B 1 51 ? 35.875 30.906 -0.795 1 51.59 51 GLU B C 1
ATOM 4656 O O . GLU B 1 51 ? 36.531 30.469 0.159 1 51.59 51 GLU B O 1
ATOM 4661 N N . LYS B 1 52 ? 34.625 31.266 -0.591 1 56.34 52 LYS B N 1
ATOM 4662 C CA . LYS B 1 52 ? 34.062 31.25 0.761 1 56.34 52 LYS B CA 1
ATOM 4663 C C . LYS B 1 52 ? 33.5 29.875 1.102 1 56.34 52 LYS B C 1
ATOM 4665 O O . LYS B 1 52 ? 32.969 29.188 0.228 1 56.34 52 LYS B O 1
ATOM 4670 N N . PRO B 1 53 ? 33.688 29.391 2.367 1 68.81 53 PRO B N 1
ATOM 4671 C CA . PRO B 1 53 ? 33.188 28.094 2.816 1 68.81 53 PRO B CA 1
ATOM 4672 C C . PRO B 1 53 ? 31.688 27.953 2.678 1 68.81 53 PRO B C 1
ATOM 4674 O O . PRO B 1 53 ? 30.953 28.938 2.803 1 68.81 53 PRO B O 1
ATOM 4677 N N . ASN B 1 54 ? 31.172 26.844 2.309 1 81.25 54 ASN B N 1
ATOM 4678 C CA . ASN B 1 54 ? 29.75 26.594 2.137 1 81.25 54 ASN B CA 1
ATOM 4679 C C . ASN B 1 54 ? 29 26.672 3.465 1 81.25 54 ASN B C 1
ATOM 4681 O O . ASN B 1 54 ? 29.5 26.203 4.492 1 81.25 54 ASN B O 1
ATOM 4685 N N . GLU B 1 55 ? 27.953 27.453 3.494 1 89.12 55 GLU B N 1
ATOM 4686 C CA . GLU B 1 55 ? 27.031 27.484 4.633 1 89.12 55 GLU B CA 1
ATOM 4687 C C . GLU B 1 55 ? 26.172 26.234 4.684 1 89.12 55 GLU B C 1
ATOM 4689 O O . GLU B 1 55 ? 25.516 25.891 3.697 1 89.12 55 GLU B O 1
ATOM 4694 N N . ARG B 1 56 ? 26.203 25.531 5.812 1 90.88 56 ARG B N 1
ATOM 4695 C CA . ARG B 1 56 ? 25.406 24.328 5.977 1 90.88 56 ARG B CA 1
ATOM 4696 C C . ARG B 1 56 ? 24.047 24.641 6.57 1 90.88 56 ARG B C 1
ATOM 4698 O O . ARG B 1 56 ? 23.953 25.125 7.703 1 90.88 56 ARG B O 1
ATOM 4705 N N . ILE B 1 57 ? 23.031 24.359 5.797 1 93.62 57 ILE B N 1
ATOM 4706 C CA . ILE B 1 57 ? 21.656 24.547 6.23 1 93.62 57 ILE B CA 1
ATOM 4707 C C . ILE B 1 57 ? 21 23.188 6.449 1 93.62 57 ILE B C 1
ATOM 4709 O O . ILE B 1 57 ? 20.938 22.359 5.535 1 93.62 57 ILE B O 1
ATOM 4713 N N . VAL B 1 58 ? 20.531 22.922 7.66 1 94.88 58 VAL B N 1
ATOM 4714 C CA . VAL B 1 58 ? 19.828 21.672 7.969 1 94.88 58 VAL B CA 1
ATOM 4715 C C . VAL B 1 58 ? 18.344 21.953 8.148 1 94.88 58 VAL B C 1
ATOM 4717 O O . VAL B 1 58 ? 17.953 22.844 8.898 1 94.88 58 VAL B O 1
ATOM 4720 N N . ILE B 1 59 ? 17.516 21.25 7.43 1 96.25 59 ILE B N 1
ATOM 4721 C CA . ILE B 1 59 ? 16.062 21.344 7.52 1 96.25 59 ILE B CA 1
ATOM 4722 C C . ILE B 1 59 ? 15.492 20.062 8.125 1 96.25 59 ILE B C 1
ATOM 4724 O O . ILE B 1 59 ? 15.727 18.969 7.605 1 96.25 59 ILE B O 1
ATOM 4728 N N . LEU B 1 60 ? 14.781 20.219 9.242 1 98 60 LEU B N 1
ATOM 4729 C CA . LEU B 1 60 ? 14.125 19.078 9.867 1 98 60 LEU B CA 1
ATOM 4730 C C . LEU B 1 60 ? 12.648 19.031 9.477 1 98 60 LEU B C 1
ATOM 4732 O O . LEU B 1 60 ? 11.875 19.922 9.844 1 98 60 LEU B O 1
ATOM 4736 N N . GLY B 1 61 ? 12.25 17.938 8.797 1 96.44 61 GLY B N 1
ATOM 4737 C CA . GLY B 1 61 ? 10.867 17.75 8.391 1 96.44 61 GLY B CA 1
ATOM 4738 C C . GLY B 1 61 ? 10.656 17.953 6.898 1 96.44 61 GLY B C 1
ATOM 4739 O O . GLY B 1 61 ? 11.219 18.875 6.301 1 96.44 61 GLY B O 1
ATOM 4740 N N . SER B 1 62 ? 9.883 17.094 6.316 1 92.5 62 SER B N 1
ATOM 4741 C CA . SER B 1 62 ? 9.609 17.141 4.883 1 92.5 62 SER B CA 1
ATOM 4742 C C . SER B 1 62 ? 8.156 17.484 4.609 1 92.5 62 SER B C 1
ATOM 4744 O O . SER B 1 62 ? 7.566 17.016 3.635 1 92.5 62 SER B O 1
ATOM 4746 N N . GLY B 1 63 ? 7.516 18.234 5.52 1 93.69 63 GLY B N 1
ATOM 4747 C CA . GLY B 1 63 ? 6.148 18.688 5.324 1 93.69 63 GLY B CA 1
ATOM 4748 C C . GLY B 1 63 ? 6.047 19.969 4.52 1 93.69 63 GLY B C 1
ATOM 4749 O O . GLY B 1 63 ? 6.957 20.297 3.758 1 93.69 63 GLY B O 1
ATOM 4750 N N . TRP B 1 64 ? 4.93 20.656 4.656 1 92.19 64 TRP B N 1
ATOM 4751 C CA . TRP B 1 64 ? 4.617 21.859 3.891 1 92.19 64 TRP B CA 1
ATOM 4752 C C . TRP B 1 64 ? 5.676 22.938 4.109 1 92.19 64 TRP B C 1
ATOM 4754 O O . TRP B 1 64 ? 6.141 23.562 3.152 1 92.19 64 TRP B O 1
ATOM 4764 N N . GLY B 1 65 ? 6.059 23.109 5.332 1 95.31 65 GLY B N 1
ATOM 4765 C CA . GLY B 1 65 ? 7.047 24.125 5.652 1 95.31 65 GLY B CA 1
ATOM 4766 C C . GLY B 1 65 ? 8.438 23.781 5.168 1 95.31 65 GLY B C 1
ATOM 4767 O O . GLY B 1 65 ? 9.055 24.547 4.426 1 95.31 65 GLY B O 1
ATOM 4768 N N . GLY B 1 66 ? 8.914 22.578 5.516 1 94.25 66 GLY B N 1
ATOM 4769 C CA . GLY B 1 66 ? 10.258 22.156 5.172 1 94.25 66 GLY B CA 1
ATOM 4770 C C . GLY B 1 66 ? 10.516 22.125 3.678 1 94.25 66 GLY B C 1
ATOM 4771 O O . GLY B 1 66 ? 11.531 22.656 3.207 1 94.25 66 GLY B O 1
ATOM 4772 N N . LEU B 1 67 ? 9.68 21.609 2.949 1 89.31 67 LEU B N 1
ATOM 4773 C CA . LEU B 1 67 ? 9.891 21.484 1.514 1 89.31 67 LEU B CA 1
ATOM 4774 C C . LEU B 1 67 ? 9.781 22.828 0.821 1 89.31 67 LEU B C 1
ATOM 4776 O O . LEU B 1 67 ? 10.477 23.094 -0.164 1 89.31 67 LEU B O 1
ATOM 4780 N N . SER B 1 68 ? 8.836 23.656 1.286 1 90.31 68 SER B N 1
ATOM 4781 C CA . SER B 1 68 ? 8.75 25 0.734 1 90.31 68 SER B CA 1
ATOM 4782 C C . SER B 1 68 ? 10.039 25.781 0.968 1 90.31 68 SER B C 1
ATOM 4784 O O . SER B 1 68 ? 10.484 26.531 0.095 1 90.31 68 SER B O 1
ATOM 4786 N N . ALA B 1 69 ? 10.617 25.625 2.104 1 93.06 69 ALA B N 1
ATOM 4787 C CA . ALA B 1 69 ? 11.891 26.281 2.395 1 93.06 69 ALA B CA 1
ATOM 4788 C C . ALA B 1 69 ? 13 25.734 1.496 1 93.06 69 ALA B C 1
ATOM 4790 O O . ALA B 1 69 ? 13.789 26.5 0.943 1 93.06 69 ALA B O 1
ATOM 4791 N N . LEU B 1 70 ? 13.023 24.406 1.399 1 88.56 70 LEU B N 1
ATOM 4792 C CA . LEU B 1 70 ? 14.031 23.75 0.571 1 88.56 70 LEU B CA 1
ATOM 4793 C C . LEU B 1 70 ? 14 24.297 -0.853 1 88.56 70 LEU B C 1
ATOM 4795 O O . LEU B 1 70 ? 15.055 24.578 -1.437 1 88.56 70 LEU B O 1
ATOM 4799 N N . ARG B 1 71 ? 12.859 24.516 -1.34 1 83.44 71 ARG B N 1
ATOM 4800 C CA . ARG B 1 71 ? 12.695 24.922 -2.73 1 83.44 71 ARG B CA 1
ATOM 4801 C C . ARG B 1 71 ? 13.148 26.359 -2.939 1 83.44 71 ARG B C 1
ATOM 4803 O O . ARG B 1 71 ? 13.438 26.766 -4.066 1 83.44 71 ARG B O 1
ATOM 4810 N N . LYS B 1 72 ? 13.203 27.125 -1.928 1 85.81 72 LYS B N 1
ATOM 4811 C CA . LYS B 1 72 ? 13.516 28.547 -2.064 1 85.81 72 LYS B CA 1
ATOM 4812 C C . LYS B 1 72 ? 14.922 28.844 -1.571 1 85.81 72 LYS B C 1
ATOM 4814 O O . LYS B 1 72 ? 15.453 29.938 -1.806 1 85.81 72 LYS B O 1
ATOM 4819 N N . CYS B 1 73 ? 15.555 27.922 -0.979 1 85.69 73 CYS B N 1
ATOM 4820 C CA . CYS B 1 73 ? 16.812 28.203 -0.297 1 85.69 73 CYS B CA 1
ATOM 4821 C C . CYS B 1 73 ? 18 27.938 -1.213 1 85.69 73 CYS B C 1
ATOM 4823 O O . CYS B 1 73 ? 19.141 28.234 -0.861 1 85.69 73 CYS B O 1
ATOM 4825 N N . TYR B 1 74 ? 17.797 27.625 -2.354 1 76.19 74 TYR B N 1
ATOM 4826 C CA . TYR B 1 74 ? 18.875 27.266 -3.27 1 76.19 74 TYR B CA 1
ATOM 4827 C C . TYR B 1 74 ? 19.734 28.484 -3.596 1 76.19 74 TYR B C 1
ATOM 4829 O O . TYR B 1 74 ? 19.219 29.594 -3.74 1 76.19 74 TYR B O 1
ATOM 4837 N N . GLY B 1 75 ? 21.016 28.281 -3.572 1 73.25 75 GLY B N 1
ATOM 4838 C CA . GLY B 1 75 ? 21.969 29.312 -3.941 1 73.25 75 GLY B CA 1
ATOM 4839 C C . GLY B 1 75 ? 23.406 28.812 -3.893 1 73.25 75 GLY B C 1
ATOM 4840 O O . GLY B 1 75 ? 23.672 27.703 -3.451 1 73.25 75 GLY B O 1
ATOM 4841 N N . PRO B 1 76 ? 24.234 29.594 -4.527 1 74.62 76 PRO B N 1
ATOM 4842 C CA . PRO B 1 76 ? 25.656 29.219 -4.492 1 74.62 76 PRO B CA 1
ATOM 4843 C C . PRO B 1 76 ? 26.203 29.125 -3.07 1 74.62 76 PRO B C 1
ATOM 4845 O O . PRO B 1 76 ? 25.75 29.844 -2.178 1 74.62 76 PRO B O 1
ATOM 4848 N N . ASN B 1 77 ? 27.047 28.188 -2.801 1 79 77 ASN B N 1
ATOM 4849 C CA . ASN B 1 77 ? 27.766 28.016 -1.544 1 79 77 ASN B CA 1
ATOM 4850 C C . ASN B 1 77 ? 26.828 27.578 -0.419 1 79 77 ASN B C 1
ATOM 4852 O O . ASN B 1 77 ? 26.984 28.031 0.72 1 79 77 ASN B O 1
ATOM 4856 N N . LYS B 1 78 ? 25.766 26.984 -0.791 1 84.19 78 LYS B N 1
ATOM 4857 C CA . LYS B 1 78 ? 24.859 26.422 0.208 1 84.19 78 LYS B CA 1
ATOM 4858 C C . LYS B 1 78 ? 24.875 24.891 0.175 1 84.19 78 LYS B C 1
ATOM 4860 O O . LYS B 1 78 ? 24.812 24.297 -0.899 1 84.19 78 LYS B O 1
ATOM 4865 N N . ASP B 1 79 ? 25.109 24.344 1.328 1 84.75 79 ASP B N 1
ATOM 4866 C CA . ASP B 1 79 ? 24.969 22.906 1.542 1 84.75 79 ASP B CA 1
ATOM 4867 C C . ASP B 1 79 ? 23.719 22.578 2.35 1 84.75 79 ASP B C 1
ATOM 4869 O O . ASP B 1 79 ? 23.703 22.75 3.57 1 84.75 79 ASP B O 1
ATOM 4873 N N . ILE B 1 80 ? 22.734 22.109 1.647 1 89.06 80 ILE B N 1
ATOM 4874 C CA . ILE B 1 80 ? 21.438 21.922 2.285 1 89.06 80 ILE B CA 1
ATOM 4875 C C . ILE B 1 80 ? 21.203 20.438 2.576 1 89.06 80 ILE B C 1
ATOM 4877 O O . ILE B 1 80 ? 21.391 19.594 1.699 1 89.06 80 ILE B O 1
ATOM 4881 N N . VAL B 1 81 ? 20.844 20.109 3.822 1 88.19 81 VAL B N 1
ATOM 4882 C CA . VAL B 1 81 ? 20.516 18.75 4.223 1 88.19 81 VAL B CA 1
ATOM 4883 C C . VAL B 1 81 ? 19.094 18.719 4.777 1 88.19 81 VAL B C 1
ATOM 4885 O O . VAL B 1 81 ? 18.75 19.469 5.699 1 88.19 81 VAL B O 1
ATOM 4888 N N . ILE B 1 82 ? 18.266 17.906 4.207 1 91.19 82 ILE B N 1
ATOM 4889 C CA . ILE B 1 82 ? 16.922 17.719 4.742 1 91.19 82 ILE B CA 1
ATOM 4890 C C . ILE B 1 82 ? 16.828 16.359 5.43 1 91.19 82 ILE B C 1
ATOM 4892 O O . ILE B 1 82 ? 17.219 15.344 4.855 1 91.19 82 ILE B O 1
ATOM 4896 N N . ILE B 1 83 ? 16.391 16.375 6.684 1 92.25 83 ILE B N 1
ATOM 4897 C CA . ILE B 1 83 ? 16.25 15.172 7.492 1 92.25 83 ILE B CA 1
ATOM 4898 C C . ILE B 1 83 ? 14.781 14.906 7.773 1 92.25 83 ILE B C 1
ATOM 4900 O O . ILE B 1 83 ? 14.062 15.781 8.266 1 92.25 83 ILE B O 1
ATOM 4904 N N . SER B 1 84 ? 14.344 13.766 7.43 1 92.38 84 SER B N 1
ATOM 4905 C CA . SER B 1 84 ? 12.977 13.344 7.703 1 92.38 84 SER B CA 1
ATOM 4906 C C . SER B 1 84 ? 12.875 11.82 7.789 1 92.38 84 SER B C 1
ATOM 4908 O O . SER B 1 84 ? 13.508 11.109 7.012 1 92.38 84 SER B O 1
ATOM 4910 N N . PRO B 1 85 ? 12.086 11.398 8.758 1 88.44 85 PRO B N 1
ATOM 4911 C CA . PRO B 1 85 ? 11.906 9.945 8.828 1 88.44 85 PRO B CA 1
ATOM 4912 C C . PRO B 1 85 ? 11.023 9.406 7.703 1 88.44 85 PRO B C 1
ATOM 4914 O O . PRO B 1 85 ? 11.055 8.211 7.406 1 88.44 85 PRO B O 1
ATOM 4917 N N . ARG B 1 86 ? 10.227 10.234 7.164 1 85.12 86 ARG B N 1
ATOM 4918 C CA . ARG B 1 86 ? 9.375 9.836 6.047 1 85.12 86 ARG B CA 1
ATOM 4919 C C . ARG B 1 86 ? 10.039 10.164 4.711 1 85.12 86 ARG B C 1
ATOM 4921 O O . ARG B 1 86 ? 10.547 11.273 4.523 1 85.12 86 ARG B O 1
ATOM 4928 N N . PRO B 1 87 ? 9.977 9.258 3.781 1 81.25 87 PRO B N 1
ATOM 4929 C CA . PRO B 1 87 ? 10.633 9.484 2.492 1 81.25 87 PRO B CA 1
ATOM 4930 C C . PRO B 1 87 ? 9.75 10.227 1.497 1 81.25 87 PRO B C 1
ATOM 4932 O O . PRO B 1 87 ? 10.031 10.227 0.296 1 81.25 87 PRO B O 1
ATOM 4935 N N . HIS B 1 88 ? 8.672 10.82 2.025 1 83 88 HIS B N 1
ATOM 4936 C CA . HIS B 1 88 ? 7.742 11.477 1.112 1 83 88 HIS B CA 1
ATOM 4937 C C . HIS B 1 88 ? 7.141 12.727 1.743 1 83 88 HIS B C 1
ATOM 4939 O O . HIS B 1 88 ? 7.121 12.859 2.969 1 83 88 HIS B O 1
ATOM 4945 N N . PHE B 1 89 ? 6.84 13.672 0.896 1 87.88 89 PHE B N 1
ATOM 4946 C CA . PHE B 1 89 ? 5.906 14.742 1.244 1 87.88 89 PHE B CA 1
ATOM 4947 C C . PHE B 1 89 ? 4.465 14.25 1.153 1 87.88 89 PHE B C 1
ATOM 4949 O O . PHE B 1 89 ? 4.105 13.531 0.218 1 87.88 89 PHE B O 1
ATOM 4956 N N . LEU B 1 90 ? 3.701 14.562 2.121 1 88.44 90 LEU B N 1
ATOM 4957 C CA . LEU B 1 90 ? 2.326 14.078 2.178 1 88.44 90 LEU B CA 1
ATOM 4958 C C . LEU B 1 90 ? 1.341 15.219 1.94 1 88.44 90 LEU B C 1
ATOM 4960 O O . LEU B 1 90 ? 1.375 16.234 2.645 1 88.44 90 LEU B O 1
ATOM 4964 N N . TYR B 1 91 ? 0.518 15.047 0.915 1 88.12 91 TYR B N 1
ATOM 4965 C CA . TYR B 1 91 ? -0.61 15.945 0.721 1 88.12 91 TYR B CA 1
ATOM 4966 C C . TYR B 1 91 ? -1.776 15.562 1.625 1 88.12 91 TYR B C 1
ATOM 4968 O O . TYR B 1 91 ? -2.688 14.844 1.205 1 88.12 91 TYR B O 1
ATOM 4976 N N . THR B 1 92 ? -1.812 16.125 2.719 1 88.25 92 THR B N 1
ATOM 4977 C CA . THR B 1 92 ? -2.662 15.711 3.828 1 88.25 92 THR B CA 1
ATOM 4978 C C . THR B 1 92 ? -4.137 15.859 3.465 1 88.25 92 THR B C 1
ATOM 4980 O O . THR B 1 92 ? -4.973 15.062 3.9 1 88.25 92 THR B O 1
ATOM 4983 N N . PRO B 1 93 ? -4.543 16.828 2.67 1 85.25 93 PRO B N 1
ATOM 4984 C CA . PRO B 1 93 ? -5.965 16.969 2.354 1 85.25 93 PRO B CA 1
ATOM 4985 C C . PRO B 1 93 ? -6.516 15.781 1.575 1 85.25 93 PRO B C 1
ATOM 4987 O O . PRO B 1 93 ? -7.734 15.57 1.535 1 85.25 93 PRO B O 1
ATOM 4990 N N . LEU B 1 94 ? -5.664 15.07 0.983 1 86.44 94 LEU B N 1
ATOM 4991 C CA . LEU B 1 94 ? -6.098 13.961 0.144 1 86.44 94 LEU B CA 1
ATOM 4992 C C . LEU B 1 94 ? -6.215 12.672 0.958 1 86.44 94 LEU B C 1
ATOM 4994 O O . LEU B 1 94 ? -6.68 11.648 0.448 1 86.44 94 LEU B O 1
ATOM 4998 N N . LEU B 1 95 ? -5.875 12.703 2.211 1 89.19 95 LEU B N 1
ATOM 4999 C CA . LEU B 1 95 ? -5.832 11.5 3.035 1 89.19 95 LEU B CA 1
ATOM 5000 C C . LEU B 1 95 ? -7.23 10.922 3.229 1 89.19 95 LEU B C 1
ATOM 5002 O O . LEU B 1 95 ? -7.406 9.703 3.252 1 89.19 95 LEU B O 1
ATOM 5006 N N . ALA B 1 96 ? -8.242 11.812 3.393 1 90.12 96 ALA B N 1
ATOM 5007 C CA . ALA B 1 96 ? -9.609 11.328 3.578 1 90.12 96 ALA B CA 1
ATOM 5008 C C . ALA B 1 96 ? -10.055 10.477 2.396 1 90.12 96 ALA B C 1
ATOM 5010 O O . ALA B 1 96 ? -10.656 9.414 2.582 1 90.12 96 ALA B O 1
ATOM 5011 N N . GLY B 1 97 ? -9.703 10.984 1.256 1 87.69 97 GLY B N 1
ATOM 5012 C CA . GLY B 1 97 ? -10.047 10.242 0.055 1 87.69 97 GLY B CA 1
ATOM 5013 C C . GLY B 1 97 ? -9.312 8.922 -0.067 1 87.69 97 GLY B C 1
ATOM 5014 O O . GLY B 1 97 ? -9.883 7.922 -0.505 1 87.69 97 GLY B O 1
ATOM 5015 N N . SER B 1 98 ? -8.062 8.883 0.293 1 86.31 98 SER B N 1
ATOM 5016 C CA . SER B 1 98 ? -7.277 7.656 0.208 1 86.31 98 SER B CA 1
ATOM 5017 C C . SER B 1 98 ? -7.762 6.621 1.217 1 86.31 98 SER B C 1
ATOM 5019 O O . SER B 1 98 ? -7.703 5.418 0.956 1 86.31 98 SER B O 1
ATOM 5021 N N . ALA B 1 99 ? -8.297 7.047 2.295 1 89.44 99 ALA B N 1
ATOM 5022 C CA . ALA B 1 99 ? -8.742 6.156 3.361 1 89.44 99 ALA B CA 1
ATOM 5023 C C . ALA B 1 99 ? -9.945 5.32 2.912 1 89.44 99 ALA B C 1
ATOM 5025 O O . ALA B 1 99 ? -10.203 4.254 3.467 1 89.44 99 ALA B O 1
ATOM 5026 N N . VAL B 1 100 ? -10.664 5.867 1.967 1 88.94 100 VAL B N 1
ATOM 5027 C CA . VAL B 1 100 ? -11.844 5.137 1.518 1 88.94 100 VAL B CA 1
ATOM 5028 C C . VAL B 1 100 ? -11.641 4.664 0.08 1 88.94 100 VAL B C 1
ATOM 5030 O O . VAL B 1 100 ? -12.578 4.176 -0.559 1 88.94 100 VAL B O 1
ATOM 5033 N N . GLY B 1 101 ? -10.453 4.895 -0.486 1 80.06 101 GLY B N 1
ATOM 5034 C CA . GLY B 1 101 ? -10.102 4.305 -1.767 1 80.06 101 GLY B CA 1
ATOM 5035 C C . GLY B 1 101 ? -10.422 5.199 -2.947 1 80.06 101 GLY B C 1
ATOM 5036 O O . GLY B 1 101 ? -10.375 4.758 -4.098 1 80.06 101 GLY B O 1
ATOM 5037 N N . THR B 1 102 ? -10.805 6.477 -2.711 1 79.12 102 THR B N 1
ATOM 5038 C CA . THR B 1 102 ? -11.055 7.406 -3.805 1 79.12 102 THR B CA 1
ATOM 5039 C C . THR B 1 102 ? -9.797 7.629 -4.629 1 79.12 102 THR B C 1
ATOM 5041 O O . THR B 1 102 ? -9.859 7.746 -5.855 1 79.12 102 THR B O 1
ATOM 5044 N N . ILE B 1 103 ? -8.695 7.715 -3.957 1 78.19 103 ILE B N 1
ATOM 5045 C CA . ILE B 1 103 ? -7.402 7.871 -4.605 1 78.19 103 ILE B CA 1
ATOM 5046 C C . ILE B 1 103 ? -6.398 6.898 -3.996 1 78.19 103 ILE B C 1
ATOM 5048 O O . ILE B 1 103 ? -6.566 6.449 -2.859 1 78.19 103 ILE B O 1
ATOM 5052 N N . ALA B 1 104 ? -5.445 6.586 -4.824 1 77.44 104 ALA B N 1
ATOM 5053 C CA . ALA B 1 104 ? -4.352 5.777 -4.297 1 77.44 104 ALA B CA 1
ATOM 5054 C C . ALA B 1 104 ? -3.498 6.578 -3.32 1 77.44 104 ALA B C 1
ATOM 5056 O O . ALA B 1 104 ? -3.244 7.766 -3.537 1 77.44 104 ALA B O 1
ATOM 5057 N N . LEU B 1 105 ? -3.117 5.938 -2.312 1 79.75 105 LEU B N 1
ATOM 5058 C CA . LEU B 1 105 ? -2.285 6.586 -1.304 1 79.75 105 LEU B CA 1
ATOM 5059 C C . LEU B 1 105 ? -1.035 7.188 -1.937 1 79.75 105 LEU B C 1
ATOM 5061 O O . LEU B 1 105 ? -0.591 8.266 -1.538 1 79.75 105 LEU B O 1
ATOM 5065 N N . GLN B 1 106 ? -0.498 6.504 -2.895 1 77 106 GLN B N 1
ATOM 5066 C CA . GLN B 1 106 ? 0.718 6.953 -3.564 1 77 106 GLN B CA 1
ATOM 5067 C C . GLN B 1 106 ? 0.51 8.312 -4.23 1 77 106 GLN B C 1
ATOM 5069 O O . GLN B 1 106 ? 1.45 9.102 -4.355 1 77 106 GLN B O 1
ATOM 5074 N N . SER B 1 107 ? -0.686 8.578 -4.621 1 78.12 107 SER B N 1
ATOM 5075 C CA . SER B 1 107 ? -0.989 9.844 -5.277 1 78.12 107 SER B CA 1
ATOM 5076 C C . SER B 1 107 ? -0.974 11 -4.281 1 78.12 107 SER B C 1
ATOM 5078 O O . SER B 1 107 ? -0.843 12.164 -4.672 1 78.12 107 SER B O 1
ATOM 5080 N N . ALA B 1 108 ? -1.123 10.672 -2.998 1 83 108 ALA B N 1
ATOM 5081 C CA . ALA B 1 108 ? -1.071 11.688 -1.95 1 83 108 ALA B CA 1
ATOM 5082 C C . ALA B 1 108 ? 0.357 11.891 -1.453 1 83 108 ALA B C 1
ATOM 5084 O O . ALA B 1 108 ? 0.612 12.766 -0.617 1 83 108 ALA B O 1
ATOM 5085 N N . CYS B 1 109 ? 1.276 11.086 -1.951 1 82.69 109 CYS B N 1
ATOM 5086 C CA . CYS B 1 109 ? 2.662 11.125 -1.495 1 82.69 109 CYS B CA 1
ATOM 5087 C C . CYS B 1 109 ? 3.594 11.562 -2.619 1 82.69 109 CYS B C 1
ATOM 5089 O O . CYS B 1 109 ? 3.426 11.148 -3.768 1 82.69 109 CYS B O 1
ATOM 5091 N N . GLU B 1 110 ? 4.449 12.445 -2.293 1 80.12 110 GLU B N 1
ATOM 5092 C CA . GLU B 1 110 ? 5.516 12.836 -3.211 1 80.12 110 GLU B CA 1
ATOM 5093 C C . GLU B 1 110 ? 6.887 12.453 -2.654 1 80.12 110 GLU B C 1
ATOM 5095 O O . GLU B 1 110 ? 7.277 12.93 -1.584 1 80.12 110 GLU B O 1
ATOM 5100 N N . PRO B 1 111 ? 7.602 11.617 -3.404 1 78.5 111 PRO B N 1
ATOM 5101 C CA . PRO B 1 111 ? 8.922 11.234 -2.898 1 78.5 111 PRO B CA 1
ATOM 5102 C C . PRO B 1 111 ? 9.867 12.43 -2.754 1 78.5 111 PRO B C 1
ATOM 5104 O O . PRO B 1 111 ? 10 13.234 -3.682 1 78.5 111 PRO B O 1
ATOM 5107 N N . ILE B 1 112 ? 10.5 12.508 -1.629 1 82.94 112 ILE B N 1
ATOM 5108 C CA . ILE B 1 112 ? 11.391 13.625 -1.331 1 82.94 112 ILE B CA 1
ATOM 5109 C C . ILE B 1 112 ? 12.555 13.641 -2.318 1 82.94 112 ILE B C 1
ATOM 5111 O O . ILE B 1 112 ? 12.977 14.703 -2.777 1 82.94 112 ILE B O 1
ATOM 5115 N N . ARG B 1 113 ? 13.086 12.516 -2.672 1 77.44 113 ARG B N 1
ATOM 5116 C CA . ARG B 1 113 ? 14.258 12.422 -3.531 1 77.44 113 ARG B CA 1
ATOM 5117 C C . ARG B 1 113 ? 13.969 12.984 -4.918 1 77.44 113 ARG B C 1
ATOM 5119 O O . ARG B 1 113 ? 14.844 13.562 -5.559 1 77.44 113 ARG B O 1
ATOM 5126 N N . ALA B 1 114 ? 12.766 12.742 -5.363 1 71.56 114 ALA B N 1
ATOM 5127 C CA . ALA B 1 114 ? 12.391 13.328 -6.648 1 71.56 114 ALA B CA 1
ATOM 5128 C C . ALA B 1 114 ? 12.422 14.852 -6.586 1 71.56 114 ALA B C 1
ATOM 5130 O O . ALA B 1 114 ? 12.844 15.508 -7.543 1 71.56 114 ALA B O 1
ATOM 5131 N N . LEU B 1 115 ? 12.031 15.383 -5.461 1 71.75 115 LEU B N 1
ATOM 5132 C CA . LEU B 1 115 ? 12.008 16.828 -5.262 1 71.75 115 LEU B CA 1
ATOM 5133 C C . LEU B 1 115 ? 13.422 17.375 -5.098 1 71.75 115 LEU B C 1
ATOM 5135 O O . LEU B 1 115 ? 13.742 18.453 -5.602 1 71.75 115 LEU B O 1
ATOM 5139 N N . VAL B 1 116 ? 14.195 16.609 -4.422 1 75 116 VAL B N 1
ATOM 5140 C CA . VAL B 1 116 ? 15.594 16.984 -4.219 1 75 116 VAL B CA 1
ATOM 5141 C C . VAL B 1 116 ? 16.328 16.984 -5.555 1 75 116 VAL B C 1
ATOM 5143 O O . VAL B 1 116 ? 17.125 17.875 -5.84 1 75 116 VAL B O 1
ATOM 5146 N N . ALA B 1 117 ? 16.031 15.93 -6.34 1 68 117 ALA B N 1
ATOM 5147 C CA . ALA B 1 117 ? 16.688 15.836 -7.648 1 68 117 ALA B CA 1
ATOM 5148 C C . ALA B 1 117 ? 16.312 17.031 -8.531 1 68 117 ALA B C 1
ATOM 5150 O O . ALA B 1 117 ? 17.141 17.5 -9.312 1 68 117 ALA B O 1
ATOM 5151 N N . GLN B 1 118 ? 15.125 17.484 -8.336 1 63.69 118 GLN B N 1
ATOM 5152 C CA . GLN B 1 118 ? 14.656 18.641 -9.102 1 63.69 118 GLN B CA 1
ATOM 5153 C C . GLN B 1 118 ? 15.289 19.922 -8.602 1 63.69 118 GLN B C 1
ATOM 5155 O O . GLN B 1 118 ? 15.578 20.828 -9.383 1 63.69 118 GLN B O 1
ATOM 5160 N N . ALA B 1 119 ? 15.359 19.938 -7.293 1 61.28 119 ALA B N 1
ATOM 5161 C CA . ALA B 1 119 ? 15.914 21.141 -6.672 1 61.28 119 ALA B CA 1
ATOM 5162 C C . ALA B 1 119 ? 17.422 21.219 -6.895 1 61.28 119 ALA B C 1
ATOM 5164 O O . ALA B 1 119 ? 17.984 22.312 -6.957 1 61.28 119 ALA B O 1
ATOM 5165 N N . ALA B 1 120 ? 18 19.953 -6.93 1 55.09 120 ALA B N 1
ATOM 5166 C CA . ALA B 1 120 ? 19.453 19.922 -7.062 1 55.09 120 ALA B CA 1
ATOM 5167 C C . ALA B 1 120 ? 19.891 20.547 -8.375 1 55.09 120 ALA B C 1
ATOM 5169 O O . ALA B 1 120 ? 19.344 20.25 -9.438 1 55.09 120 ALA B O 1
ATOM 5170 N N . SER B 1 121 ? 20.094 21.922 -8.25 1 54.62 121 SER B N 1
ATOM 5171 C CA . SER B 1 121 ? 20.75 22.625 -9.344 1 54.62 121 SER B CA 1
ATOM 5172 C C . SER B 1 121 ? 22.266 22.578 -9.188 1 54.62 121 SER B C 1
ATOM 5174 O O . SER B 1 121 ? 22.781 22.234 -8.125 1 54.62 121 SER B O 1
ATOM 5176 N N . LYS B 1 122 ? 22.969 22.734 -10.359 1 50.66 122 LYS B N 1
ATOM 5177 C CA . LYS B 1 122 ? 24.422 22.781 -10.414 1 50.66 122 LYS B CA 1
ATOM 5178 C C . LYS B 1 122 ? 24.984 23.656 -9.312 1 50.66 122 LYS B C 1
ATOM 5180 O O . LYS B 1 122 ? 26.172 23.547 -8.977 1 50.66 122 LYS B O 1
ATOM 5185 N N . SER B 1 123 ? 24.156 24.531 -8.641 1 53.38 123 SER B N 1
ATOM 5186 C CA . SER B 1 123 ? 24.844 25.469 -7.758 1 53.38 123 SER B CA 1
ATOM 5187 C C . SER B 1 123 ? 24.625 25.094 -6.293 1 53.38 123 SER B C 1
ATOM 5189 O O . SER B 1 123 ? 25.266 25.672 -5.406 1 53.38 123 SER B O 1
ATOM 5191 N N . SER B 1 124 ? 23.703 24.156 -5.918 1 58.84 124 SER B N 1
ATOM 5192 C CA . SER B 1 124 ? 23.516 23.719 -4.535 1 58.84 124 SER B CA 1
ATOM 5193 C C . SER B 1 124 ? 23.562 22.203 -4.422 1 58.84 124 SER B C 1
ATOM 5195 O O . SER B 1 124 ? 23.203 21.5 -5.367 1 58.84 124 SER B O 1
ATOM 5197 N N . SER B 1 125 ? 24.266 21.875 -3.312 1 73.94 125 SER B N 1
ATOM 5198 C CA . SER B 1 125 ? 24.219 20.469 -2.947 1 73.94 125 SER B CA 1
ATOM 5199 C C . SER B 1 125 ? 23.062 20.188 -1.996 1 73.94 125 SER B C 1
ATOM 5201 O O . SER B 1 125 ? 22.875 20.891 -0.999 1 73.94 125 SER B O 1
ATOM 5203 N N . VAL B 1 126 ? 22.078 19.484 -2.424 1 81.62 126 VAL B N 1
ATOM 5204 C CA . VAL B 1 126 ? 20.969 19.094 -1.571 1 81.62 126 VAL B CA 1
ATOM 5205 C C . VAL B 1 126 ? 21.031 17.594 -1.287 1 81.62 126 VAL B C 1
ATOM 5207 O O . VAL B 1 126 ? 21.188 16.781 -2.207 1 81.62 126 VAL B O 1
ATOM 5210 N N . THR B 1 127 ? 21.016 17.312 -0.011 1 81.5 127 THR B N 1
ATOM 5211 C CA . THR B 1 127 ? 21.062 15.914 0.413 1 81.5 127 THR B CA 1
ATOM 5212 C C . THR B 1 127 ? 19.859 15.57 1.273 1 81.5 127 THR B C 1
ATOM 5214 O O . THR B 1 127 ? 19.484 16.328 2.162 1 81.5 127 THR B O 1
ATOM 5217 N N . TYR B 1 128 ? 19.219 14.523 0.933 1 87.25 128 TYR B N 1
ATOM 5218 C CA . TYR B 1 128 ? 18.156 13.984 1.774 1 87.25 128 TYR B CA 1
ATOM 5219 C C . TYR B 1 128 ? 18.672 12.844 2.645 1 87.25 128 TYR B C 1
ATOM 5221 O O . TYR B 1 128 ? 19.328 11.922 2.148 1 87.25 128 TYR B O 1
ATOM 5229 N N . VAL B 1 129 ? 18.391 12.953 3.934 1 84.25 129 VAL B N 1
ATOM 5230 C CA . VAL B 1 129 ? 18.75 11.898 4.883 1 84.25 129 VAL B CA 1
ATOM 5231 C C . VAL B 1 129 ? 17.484 11.359 5.559 1 84.25 129 VAL B C 1
ATOM 5233 O O . VAL B 1 129 ? 16.781 12.102 6.242 1 84.25 129 VAL B O 1
ATOM 5236 N N . ARG B 1 130 ? 17.234 10.062 5.34 1 87.19 130 ARG B N 1
ATOM 5237 C CA . ARG B 1 130 ? 16.094 9.445 6.016 1 87.19 130 ARG B CA 1
ATOM 5238 C C . ARG B 1 130 ? 16.453 9.094 7.457 1 87.19 130 ARG B C 1
ATOM 5240 O O . ARG B 1 130 ? 17.031 8.039 7.723 1 87.19 130 ARG B O 1
ATOM 5247 N N . ALA B 1 131 ? 16.031 9.961 8.359 1 87 131 ALA B N 1
ATOM 5248 C CA . ALA B 1 131 ? 16.328 9.758 9.773 1 87 131 ALA B CA 1
ATOM 5249 C C . ALA B 1 131 ? 15.336 10.523 10.656 1 87 131 ALA B C 1
ATOM 5251 O O . ALA B 1 131 ? 14.617 11.406 10.18 1 87 131 ALA B O 1
ATOM 5252 N N . ASP B 1 132 ? 15.266 10.039 11.875 1 91.56 132 ASP B N 1
ATOM 5253 C CA . ASP B 1 132 ? 14.445 10.68 12.898 1 91.56 132 ASP B CA 1
ATOM 5254 C C . ASP B 1 132 ? 15.289 11.57 13.805 1 91.56 132 ASP B C 1
ATOM 5256 O O . ASP B 1 132 ? 16.109 11.07 14.586 1 91.56 132 ASP B O 1
ATOM 5260 N N . ALA B 1 133 ? 15.133 12.914 13.68 1 95.06 133 ALA B N 1
ATOM 5261 C CA . ALA B 1 133 ? 15.852 13.82 14.57 1 95.06 133 ALA B CA 1
ATOM 5262 C C . ALA B 1 133 ? 15.367 13.672 16.016 1 95.06 133 ALA B C 1
ATOM 5264 O O . ALA B 1 133 ? 14.172 13.805 16.281 1 95.06 133 ALA B O 1
ATOM 5265 N N . ARG B 1 134 ? 16.297 13.484 16.953 1 94.12 134 ARG B N 1
ATOM 5266 C CA . ARG B 1 134 ? 15.898 13.148 18.312 1 94.12 134 ARG B CA 1
ATOM 5267 C C . ARG B 1 134 ? 16.375 14.211 19.297 1 94.12 134 ARG B C 1
ATOM 5269 O O . ARG B 1 134 ? 15.773 14.383 20.359 1 94.12 134 ARG B O 1
ATOM 5276 N N . HIS B 1 135 ? 17.438 14.883 18.938 1 95.62 135 HIS B N 1
ATOM 5277 C CA . HIS B 1 135 ? 18 15.859 19.859 1 95.62 135 HIS B CA 1
ATOM 5278 C C . HIS B 1 135 ? 18.75 16.953 19.094 1 95.62 135 HIS B C 1
ATOM 5280 O O . HIS B 1 135 ? 19.406 16.688 18.078 1 95.62 135 HIS B O 1
ATOM 5286 N N . ILE B 1 136 ? 18.594 18.172 19.625 1 97.12 136 ILE B N 1
ATOM 5287 C CA . ILE B 1 136 ? 19.297 19.312 19.078 1 97.12 136 ILE B CA 1
ATOM 5288 C C . ILE B 1 136 ? 20.188 19.938 20.156 1 97.12 136 ILE B C 1
ATOM 5290 O O . ILE B 1 136 ? 19.688 20.359 21.203 1 97.12 136 ILE B O 1
ATOM 5294 N N . ASP B 1 137 ? 21.453 19.969 19.891 1 96.25 137 ASP B N 1
ATOM 5295 C CA . ASP B 1 137 ? 22.422 20.656 20.734 1 96.25 137 ASP B CA 1
ATOM 5296 C C . ASP B 1 137 ? 22.688 22.078 20.219 1 96.25 137 ASP B C 1
ATOM 5298 O O . ASP B 1 137 ? 23.562 22.281 19.375 1 96.25 137 ASP B O 1
ATOM 5302 N N . VAL B 1 138 ? 22.031 23 20.812 1 96.69 138 VAL B N 1
ATOM 5303 C CA . VAL B 1 138 ? 22.078 24.391 20.344 1 96.69 138 VAL B CA 1
ATOM 5304 C C . VAL B 1 138 ? 23.453 24.984 20.609 1 96.69 138 VAL B C 1
ATOM 5306 O O . VAL B 1 138 ? 23.969 25.766 19.812 1 96.69 138 VAL B O 1
ATOM 5309 N N . GLU B 1 139 ? 24.062 24.656 21.656 1 95.06 139 GLU B N 1
ATOM 5310 C CA . GLU B 1 139 ? 25.375 25.203 22.047 1 95.06 139 GLU B CA 1
ATOM 5311 C C . GLU B 1 139 ? 26.453 24.781 21.062 1 95.06 139 GLU B C 1
ATOM 5313 O O . GLU B 1 139 ? 27.281 25.594 20.672 1 95.06 139 GLU B O 1
ATOM 5318 N N . ASN B 1 140 ? 26.438 23.547 20.719 1 95.12 140 ASN B N 1
ATOM 5319 C CA . ASN B 1 140 ? 27.453 23.047 19.812 1 95.12 140 ASN B CA 1
ATOM 5320 C C . ASN B 1 140 ? 26.969 23.016 18.359 1 95.12 140 ASN B C 1
ATOM 5322 O O . ASN B 1 140 ? 27.688 22.594 17.469 1 95.12 140 ASN B O 1
ATOM 5326 N N . LYS B 1 141 ? 25.766 23.438 18.109 1 95.75 141 LYS B N 1
ATOM 5327 C CA . LYS B 1 141 ? 25.141 23.531 16.781 1 95.75 141 LYS B CA 1
ATOM 5328 C C . LYS B 1 141 ? 25.172 22.188 16.062 1 95.75 141 LYS B C 1
ATOM 5330 O O . LYS B 1 141 ? 25.656 22.094 14.938 1 95.75 141 LYS B O 1
ATOM 5335 N N . ARG B 1 142 ? 24.531 21.203 16.766 1 94.62 142 ARG B N 1
ATOM 5336 C CA . ARG B 1 142 ? 24.484 19.844 16.234 1 94.62 142 ARG B CA 1
ATOM 5337 C C . ARG B 1 142 ? 23.078 19.266 16.344 1 94.62 142 ARG B C 1
ATOM 5339 O O . ARG B 1 142 ? 22.359 19.547 17.312 1 94.62 142 ARG B O 1
ATOM 5346 N N . VAL B 1 143 ? 22.719 18.406 15.352 1 94.44 143 VAL B N 1
ATOM 5347 C CA . VAL B 1 143 ? 21.484 17.625 15.375 1 94.44 143 VAL B CA 1
ATOM 5348 C C . VAL B 1 143 ? 21.812 16.141 15.5 1 94.44 143 VAL B C 1
ATOM 5350 O O . VAL B 1 143 ? 22.672 15.633 14.789 1 94.44 143 VAL B O 1
ATOM 5353 N N . TYR B 1 144 ? 21.172 15.523 16.422 1 92.5 144 TYR B N 1
ATOM 5354 C CA . TYR B 1 144 ? 21.297 14.078 16.594 1 92.5 144 TYR B CA 1
ATOM 5355 C C . TYR B 1 144 ? 20.062 13.359 16.062 1 92.5 144 TYR B C 1
ATOM 5357 O O . TYR B 1 144 ? 18.938 13.695 16.438 1 92.5 144 TYR B O 1
ATOM 5365 N N . ALA B 1 145 ? 20.297 12.438 15.102 1 89.44 145 ALA B N 1
ATOM 5366 C CA . ALA B 1 145 ? 19.203 11.711 14.469 1 89.44 145 ALA B CA 1
ATOM 5367 C C . ALA B 1 145 ? 19.484 10.211 14.43 1 89.44 145 ALA B C 1
ATOM 5369 O O . ALA B 1 145 ? 20.625 9.789 14.594 1 89.44 145 ALA B O 1
ATOM 5370 N N . THR B 1 146 ? 18.375 9.461 14.328 1 85.19 146 THR B N 1
ATOM 5371 C CA . THR B 1 146 ? 18.469 8.008 14.227 1 85.19 146 THR B CA 1
ATOM 5372 C C . THR B 1 146 ? 17.828 7.512 12.938 1 85.19 146 THR B C 1
ATOM 5374 O O . THR B 1 146 ? 16.703 7.891 12.609 1 85.19 146 THR B O 1
ATOM 5377 N N . GLU B 1 147 ? 18.609 6.738 12.211 1 74.19 147 GLU B N 1
ATOM 5378 C CA . GLU B 1 147 ? 18.094 6.109 11 1 74.19 147 GLU B CA 1
ATOM 5379 C C . GLU B 1 147 ? 17.516 4.723 11.297 1 74.19 147 GLU B C 1
ATOM 5381 O O . GLU B 1 147 ? 18.266 3.809 11.664 1 74.19 147 GLU B O 1
ATOM 5386 N N . ASP B 1 148 ? 16.266 4.523 11 1 65.88 148 ASP B N 1
ATOM 5387 C CA . ASP B 1 148 ? 15.547 3.27 11.172 1 65.88 148 ASP B CA 1
ATOM 5388 C C . ASP B 1 148 ? 15.891 2.617 12.508 1 65.88 148 ASP B C 1
ATOM 5390 O O . ASP B 1 148 ? 15.969 1.39 12.609 1 65.88 148 ASP B O 1
ATOM 5394 N N . GLY B 1 149 ? 16.203 3.396 13.453 1 61.28 149 GLY B N 1
ATOM 5395 C CA . GLY B 1 149 ? 16.516 2.898 14.789 1 61.28 149 GLY B CA 1
ATOM 5396 C C . GLY B 1 149 ? 17.828 2.141 14.852 1 61.28 149 GLY B C 1
ATOM 5397 O O . GLY B 1 149 ? 18.156 1.549 15.883 1 61.28 149 GLY B O 1
ATOM 5398 N N . VAL B 1 150 ? 18.594 2.18 13.836 1 65 150 VAL B N 1
ATOM 5399 C CA . VAL B 1 150 ? 19.75 1.298 13.766 1 65 150 VAL B CA 1
ATOM 5400 C C . VAL B 1 150 ? 21.031 2.127 13.805 1 65 150 VAL B C 1
ATOM 5402 O O . VAL B 1 150 ? 22.031 1.722 14.414 1 65 150 VAL B O 1
ATOM 5405 N N . MET B 1 151 ? 20.984 3.338 13.227 1 68.88 151 MET B N 1
ATOM 5406 C CA . MET B 1 151 ? 22.188 4.152 13.102 1 68.88 151 MET B CA 1
ATOM 5407 C C . MET B 1 151 ? 21.969 5.555 13.648 1 68.88 151 MET B C 1
ATOM 5409 O O . MET B 1 151 ? 20.953 6.191 13.344 1 68.88 151 MET B O 1
ATOM 5413 N N . ASP B 1 152 ? 22.906 5.949 14.609 1 81.06 152 ASP B N 1
ATOM 5414 C CA . ASP B 1 152 ? 22.859 7.312 15.117 1 81.06 152 ASP B CA 1
ATOM 5415 C C . ASP B 1 152 ? 23.703 8.25 14.25 1 81.06 152 ASP B C 1
ATOM 5417 O O . ASP B 1 152 ? 24.797 7.898 13.836 1 81.06 152 ASP B O 1
ATOM 5421 N N . LEU B 1 153 ? 23.062 9.359 13.961 1 78.12 153 LEU B N 1
ATOM 5422 C CA . LEU B 1 153 ? 23.703 10.352 13.109 1 78.12 153 LEU B CA 1
ATOM 5423 C C . LEU B 1 153 ? 23.859 11.68 13.844 1 78.12 153 LEU B C 1
ATOM 5425 O O . LEU B 1 153 ? 23 12.047 14.656 1 78.12 153 LEU B O 1
ATOM 5429 N N . GLU B 1 154 ? 25.016 12.305 13.609 1 84.69 154 GLU B N 1
ATOM 5430 C CA . GLU B 1 154 ? 25.281 13.656 14.109 1 84.69 154 GLU B CA 1
ATOM 5431 C C . GLU B 1 154 ? 25.594 14.609 12.969 1 84.69 154 GLU B C 1
ATOM 5433 O O . GLU B 1 154 ? 26.469 14.328 12.141 1 84.69 154 GLU B O 1
ATOM 5438 N N . LEU B 1 155 ? 24.906 15.703 12.922 1 84.94 155 LEU B N 1
ATOM 5439 C CA . LEU B 1 155 ? 25.109 16.672 11.859 1 84.94 155 LEU B CA 1
ATOM 5440 C C . LEU B 1 155 ? 25.297 18.078 12.43 1 84.94 155 LEU B C 1
ATOM 5442 O O . LEU B 1 155 ? 24.531 18.516 13.281 1 84.94 155 LEU B O 1
ATOM 5446 N N . SER B 1 156 ? 26.375 18.734 11.969 1 90.25 156 SER B N 1
ATOM 5447 C CA . SER B 1 156 ? 26.562 20.141 12.312 1 90.25 156 SER B CA 1
ATOM 5448 C C . SER B 1 156 ? 25.75 21.047 11.398 1 90.25 156 SER B C 1
ATOM 5450 O O . SER B 1 156 ? 25.344 20.641 10.305 1 90.25 156 SER B O 1
ATOM 5452 N N . TYR B 1 157 ? 25.484 22.219 11.906 1 92.81 157 TYR B N 1
ATOM 5453 C CA . TYR B 1 157 ? 24.75 23.172 11.078 1 92.81 157 TYR B CA 1
ATOM 5454 C C . TYR B 1 157 ? 25.25 24.594 11.336 1 92.81 157 TYR B C 1
ATOM 5456 O O . TYR B 1 157 ? 25.75 24.906 12.422 1 92.81 157 TYR B O 1
ATOM 5464 N N . ASP B 1 158 ? 25.172 25.422 10.281 1 94.31 158 ASP B N 1
ATOM 5465 C CA . ASP B 1 158 ? 25.281 26.875 10.438 1 94.31 158 ASP B CA 1
ATOM 5466 C C . ASP B 1 158 ? 23.906 27.5 10.695 1 94.31 158 ASP B C 1
ATOM 5468 O O . ASP B 1 158 ? 23.781 28.406 11.531 1 94.31 158 ASP B O 1
ATOM 5472 N N . LYS B 1 159 ? 22.922 27 10 1 96.25 159 LYS B N 1
ATOM 5473 C CA . LYS B 1 159 ? 21.516 27.328 10.219 1 96.25 159 LYS B CA 1
ATOM 5474 C C . LYS B 1 159 ? 20.672 26.062 10.312 1 96.25 159 LYS B C 1
ATOM 5476 O O . LYS B 1 159 ? 20.922 25.078 9.602 1 96.25 159 LYS B O 1
ATOM 5481 N N . LEU B 1 160 ? 19.75 26.094 11.234 1 98.12 160 LEU B N 1
ATOM 5482 C CA . LEU B 1 160 ? 18.844 24.984 11.445 1 98.12 160 LEU B CA 1
ATOM 5483 C C . LEU B 1 160 ? 17.391 25.438 11.344 1 98.12 160 LEU B C 1
ATOM 5485 O O . LEU B 1 160 ? 17 26.422 11.977 1 98.12 160 LEU B O 1
ATOM 5489 N N . LEU B 1 161 ? 16.625 24.797 10.523 1 98.56 161 LEU B N 1
ATOM 5490 C CA . LEU B 1 161 ? 15.188 25.031 10.438 1 98.56 161 LEU B CA 1
ATOM 5491 C C . LEU B 1 161 ? 14.406 23.859 11.008 1 98.56 161 LEU B C 1
ATOM 5493 O O . LEU B 1 161 ? 14.484 22.734 10.492 1 98.56 161 LEU B O 1
ATOM 5497 N N . VAL B 1 162 ? 13.664 24.109 12.039 1 98.75 162 VAL B N 1
ATOM 5498 C CA . VAL B 1 162 ? 12.789 23.109 12.633 1 98.75 162 VAL B CA 1
ATOM 5499 C C . VAL B 1 162 ? 11.398 23.203 12.008 1 98.75 162 VAL B C 1
ATOM 5501 O O . VAL B 1 162 ? 10.602 24.078 12.375 1 98.75 162 VAL B O 1
ATOM 5504 N N . ALA B 1 163 ? 11.078 22.328 11.141 1 98.44 163 ALA B N 1
ATOM 5505 C CA . ALA B 1 163 ? 9.797 22.266 10.438 1 98.44 163 ALA B CA 1
ATOM 5506 C C . ALA B 1 163 ? 9.195 20.859 10.531 1 98.44 163 ALA B C 1
ATOM 5508 O O . ALA B 1 163 ? 8.742 20.312 9.531 1 98.44 163 ALA B O 1
ATOM 5509 N N . VAL B 1 164 ? 9.172 20.266 11.711 1 97.81 164 VAL B N 1
ATOM 5510 C CA . VAL B 1 164 ? 8.797 18.859 11.898 1 97.81 164 VAL B CA 1
ATOM 5511 C C . VAL B 1 164 ? 7.285 18.75 12.07 1 97.81 164 VAL B C 1
ATOM 5513 O O . VAL B 1 164 ? 6.742 17.641 12.148 1 97.81 164 VAL B O 1
ATOM 5516 N N . GLY B 1 165 ? 6.621 19.859 12.148 1 96.44 165 GLY B N 1
ATOM 5517 C CA . GLY B 1 165 ? 5.172 19.844 12.297 1 96.44 165 GLY B CA 1
ATOM 5518 C C . GLY B 1 165 ? 4.715 19.328 13.648 1 96.44 165 GLY B C 1
ATOM 5519 O O . GLY B 1 165 ? 5.383 19.562 14.664 1 96.44 165 GLY B O 1
ATOM 5520 N N . ALA B 1 166 ? 3.482 18.859 13.648 1 96 166 ALA B N 1
ATOM 5521 C CA . ALA B 1 166 ? 2.84 18.391 14.867 1 96 166 ALA B CA 1
ATOM 5522 C C . ALA B 1 166 ? 2.369 16.953 14.719 1 96 166 ALA B C 1
ATOM 5524 O O . ALA B 1 166 ? 2.488 16.359 13.641 1 96 166 ALA B O 1
ATOM 5525 N N . GLN B 1 167 ? 2.066 16.328 15.789 1 94.38 167 GLN B N 1
ATOM 5526 C CA . GLN B 1 167 ? 1.468 15 15.797 1 94.38 167 GLN B CA 1
ATOM 5527 C C . GLN B 1 167 ? 0.059 15.031 16.391 1 94.38 167 GLN B C 1
ATOM 5529 O O . GLN B 1 167 ? -0.364 16.047 16.938 1 94.38 167 GLN B O 1
ATOM 5534 N N . THR B 1 168 ? -0.678 13.93 16.219 1 93.38 168 THR B N 1
ATOM 5535 C CA . THR B 1 168 ? -2.031 13.859 16.766 1 93.38 168 THR B CA 1
ATOM 5536 C C . THR B 1 168 ? -2.01 13.953 18.281 1 93.38 168 THR B C 1
ATOM 5538 O O . THR B 1 168 ? -1.159 13.352 18.938 1 93.38 168 THR B O 1
ATOM 5541 N N . ASN B 1 169 ? -2.902 14.742 18.797 1 93.38 169 ASN B N 1
ATOM 5542 C CA . ASN B 1 169 ? -3.076 14.883 20.234 1 93.38 169 ASN B CA 1
ATOM 5543 C C . ASN B 1 169 ? -4.309 14.133 20.719 1 93.38 169 ASN B C 1
ATOM 5545 O O . ASN B 1 169 ? -5.434 14.453 20.344 1 93.38 169 ASN B O 1
ATOM 5549 N N . THR B 1 170 ? -4.133 13.148 21.578 1 92.75 170 THR B N 1
ATOM 5550 C CA . THR B 1 170 ? -5.242 12.352 22.094 1 92.75 170 THR B CA 1
ATOM 5551 C C . THR B 1 170 ? -5.84 13 23.344 1 92.75 170 THR B C 1
ATOM 5553 O O . THR B 1 170 ? -6.875 12.562 23.844 1 92.75 170 THR B O 1
ATOM 5556 N N . PHE B 1 171 ? -5.125 14.023 23.844 1 88.94 171 PHE B N 1
ATOM 5557 C CA . PHE B 1 171 ? -5.512 14.766 25.047 1 88.94 171 PHE B CA 1
ATOM 5558 C C . PHE B 1 171 ? -5.594 13.836 26.25 1 88.94 171 PHE B C 1
ATOM 5560 O O . PHE B 1 171 ? -6.402 14.055 27.156 1 88.94 171 PHE B O 1
ATOM 5567 N N . GLY B 1 172 ? -4.961 12.688 26.125 1 90.12 172 GLY B N 1
ATOM 5568 C CA . GLY B 1 172 ? -4.855 11.758 27.234 1 90.12 172 GLY B CA 1
ATOM 5569 C C . GLY B 1 172 ? -6.105 10.914 27.422 1 90.12 172 GLY B C 1
ATOM 5570 O O . GLY B 1 172 ? -6.254 10.242 28.453 1 90.12 172 GLY B O 1
ATOM 5571 N N . VAL B 1 173 ? -7.074 11.008 26.547 1 93 173 VAL B N 1
ATOM 5572 C CA . VAL B 1 173 ? -8.266 10.18 26.656 1 93 173 VAL B CA 1
ATOM 5573 C C . VAL B 1 173 ? -7.867 8.703 26.688 1 93 173 VAL B C 1
ATOM 5575 O O . VAL B 1 173 ? -7.215 8.211 25.766 1 93 173 VAL B O 1
ATOM 5578 N N . PRO B 1 174 ? -8.266 7.996 27.75 1 95 174 PRO B N 1
ATOM 5579 C CA . PRO B 1 174 ? -7.82 6.609 27.906 1 95 174 PRO B CA 1
ATOM 5580 C C . PRO B 1 174 ? -8.273 5.715 26.75 1 95 174 PRO B C 1
ATOM 5582 O O . PRO B 1 174 ? -9.438 5.766 26.344 1 95 174 PRO B O 1
ATOM 5585 N N . GLY B 1 175 ? -7.336 4.977 26.203 1 95.88 175 GLY B N 1
ATOM 5586 C CA . GLY B 1 175 ? -7.652 3.953 25.219 1 95.88 175 GLY B CA 1
ATOM 5587 C C . GLY B 1 175 ? -7.539 4.441 23.797 1 95.88 175 GLY B C 1
ATOM 5588 O O . GLY B 1 175 ? -7.461 3.641 22.859 1 95.88 175 GLY B O 1
ATOM 5589 N N . VAL B 1 176 ? -7.551 5.785 23.562 1 95.19 176 VAL B N 1
ATOM 5590 C CA . VAL B 1 176 ? -7.535 6.324 22.203 1 95.19 176 VAL B CA 1
ATOM 5591 C C . VAL B 1 176 ? -6.223 5.957 21.516 1 95.19 176 VAL B C 1
ATOM 5593 O O . VAL B 1 176 ? -6.219 5.539 20.359 1 95.19 176 VAL B O 1
ATOM 5596 N N . GLN B 1 177 ? -5.156 6.047 22.234 1 93 177 GLN B N 1
ATOM 5597 C CA . GLN B 1 177 ? -3.852 5.727 21.656 1 93 177 GLN B CA 1
ATOM 5598 C C . GLN B 1 177 ? -3.752 4.246 21.297 1 93 177 GLN B C 1
ATOM 5600 O O . GLN B 1 177 ? -3.16 3.883 20.281 1 93 177 GLN B O 1
ATOM 5605 N N . GLU B 1 178 ? -4.371 3.441 22.094 1 92.94 178 GLU B N 1
ATOM 5606 C CA . GLU B 1 178 ? -4.25 1.992 21.953 1 92.94 178 GLU B CA 1
ATOM 5607 C C . GLU B 1 178 ? -5.211 1.459 20.891 1 92.94 178 GLU B C 1
ATOM 5609 O O . GLU B 1 178 ? -4.852 0.58 20.109 1 92.94 178 GLU B O 1
ATOM 5614 N N . TYR B 1 179 ? -6.379 2.045 20.844 1 93.75 179 TYR B N 1
ATOM 5615 C CA . TYR B 1 179 ? -7.418 1.387 20.062 1 93.75 179 TYR B CA 1
ATOM 5616 C C . TYR B 1 179 ? -7.922 2.299 18.953 1 93.75 179 TYR B C 1
ATOM 5618 O O . TYR B 1 179 ? -8.594 1.842 18.016 1 93.75 179 TYR B O 1
ATOM 5626 N N . GLY B 1 180 ? -7.562 3.549 19.047 1 95.12 180 GLY B N 1
ATOM 5627 C CA . GLY B 1 180 ? -8.031 4.488 18.047 1 95.12 180 GLY B CA 1
ATOM 5628 C C . GLY B 1 180 ? -7.188 4.488 16.781 1 95.12 180 GLY B C 1
ATOM 5629 O O . GLY B 1 180 ? -6.008 4.133 16.828 1 95.12 180 GLY B O 1
ATOM 5630 N N . LEU B 1 181 ? -7.832 4.762 15.695 1 95.94 181 LEU B N 1
ATOM 5631 C CA . LEU B 1 181 ? -7.129 5.055 14.453 1 95.94 181 LEU B CA 1
ATOM 5632 C C . LEU B 1 181 ? -6.996 6.559 14.242 1 95.94 181 LEU B C 1
ATOM 5634 O O . LEU B 1 181 ? -7.727 7.344 14.852 1 95.94 181 LEU B O 1
ATOM 5638 N N . PHE B 1 182 ? -6.059 6.922 13.414 1 95.81 182 PHE B N 1
ATOM 5639 C CA . PHE B 1 182 ? -5.762 8.328 13.18 1 95.81 182 PHE B CA 1
ATOM 5640 C C . PHE B 1 182 ? -5.762 8.648 11.695 1 95.81 182 PHE B C 1
ATOM 5642 O O . PHE B 1 182 ? -5.988 7.766 10.859 1 95.81 182 PHE B O 1
ATOM 5649 N N . LEU B 1 183 ? -5.629 9.914 11.344 1 94.69 183 LEU B N 1
ATOM 5650 C CA . LEU B 1 183 ? -5.602 10.328 9.945 1 94.69 183 LEU B CA 1
ATOM 5651 C C . LEU B 1 183 ? -4.648 11.5 9.75 1 94.69 183 LEU B C 1
ATOM 5653 O O . LEU B 1 183 ? -5.039 12.539 9.211 1 94.69 183 LEU B O 1
ATOM 5657 N N . LYS B 1 184 ? -3.473 11.273 10.117 1 93.31 184 LYS B N 1
ATOM 5658 C CA . LYS B 1 184 ? -2.463 12.328 10.039 1 93.31 184 LYS B CA 1
ATOM 5659 C C . LYS B 1 184 ? -1.318 11.922 9.109 1 93.31 184 LYS B C 1
ATOM 5661 O O . LYS B 1 184 ? -0.726 12.766 8.438 1 93.31 184 LYS B O 1
ATOM 5666 N N . GLU B 1 185 ? -0.978 10.727 9.125 1 91.19 185 GLU B N 1
ATOM 5667 C CA . GLU B 1 185 ? 0.111 10.172 8.32 1 91.19 185 GLU B CA 1
ATOM 5668 C C . GLU B 1 185 ? -0.418 9.234 7.242 1 91.19 185 GLU B C 1
ATOM 5670 O O . GLU B 1 185 ? -1.57 8.797 7.301 1 91.19 185 GLU B O 1
ATOM 5675 N N . ALA B 1 186 ? 0.416 8.977 6.27 1 87.06 186 ALA B N 1
ATOM 5676 C CA . ALA B 1 186 ? 0.043 8.047 5.207 1 87.06 186 ALA B CA 1
ATOM 5677 C C . ALA B 1 186 ? -0.339 6.684 5.777 1 87.06 186 ALA B C 1
ATOM 5679 O O . ALA B 1 186 ? -1.314 6.07 5.336 1 87.06 186 ALA B O 1
ATOM 5680 N N . GLU B 1 187 ? 0.382 6.262 6.734 1 86.56 187 GLU B N 1
ATOM 5681 C CA . GLU B 1 187 ? 0.119 4.973 7.367 1 86.56 187 GLU B CA 1
ATOM 5682 C C . GLU B 1 187 ? -1.26 4.949 8.023 1 86.56 187 GLU B C 1
ATOM 5684 O O . GLU B 1 187 ? -1.922 3.91 8.055 1 86.56 187 GLU B O 1
ATOM 5689 N N . ASP B 1 188 ? -1.632 6.074 8.531 1 91.44 188 ASP B N 1
ATOM 5690 C CA . ASP B 1 188 ? -2.947 6.172 9.156 1 91.44 188 ASP B CA 1
ATOM 5691 C C . ASP B 1 188 ? -4.059 5.883 8.148 1 91.44 188 ASP B C 1
ATOM 5693 O O . ASP B 1 188 ? -4.992 5.137 8.445 1 91.44 188 ASP B O 1
ATOM 5697 N N . SER B 1 189 ? -3.918 6.531 7.039 1 90.38 189 SER B N 1
ATOM 5698 C CA . SER B 1 189 ? -4.91 6.336 5.984 1 90.38 189 SER B CA 1
ATOM 5699 C C . SER B 1 189 ? -4.973 4.875 5.551 1 90.38 189 SER B C 1
ATOM 5701 O O . SER B 1 189 ? -6.062 4.32 5.375 1 90.38 189 SER B O 1
ATOM 5703 N N . ALA B 1 190 ? -3.85 4.234 5.391 1 85.56 190 ALA B N 1
ATOM 5704 C CA . ALA B 1 190 ? -3.779 2.834 4.984 1 85.56 190 ALA B CA 1
ATOM 5705 C C . ALA B 1 190 ? -4.418 1.926 6.031 1 85.56 190 ALA B C 1
ATOM 5707 O O . ALA B 1 190 ? -5.172 1.009 5.691 1 85.56 190 ALA B O 1
ATOM 5708 N N . LYS B 1 191 ? -4.133 2.178 7.281 1 88.38 191 LYS B N 1
ATOM 5709 C CA . LYS B 1 191 ? -4.691 1.385 8.375 1 88.38 191 LYS B CA 1
ATOM 5710 C C . LYS B 1 191 ? -6.211 1.516 8.422 1 88.38 191 LYS B C 1
ATOM 5712 O O . LYS B 1 191 ? -6.918 0.528 8.641 1 88.38 191 LYS B O 1
ATOM 5717 N N . LEU B 1 192 ? -6.633 2.711 8.289 1 92.44 192 LEU B N 1
ATOM 5718 C CA . LEU B 1 192 ? -8.07 2.939 8.305 1 92.44 192 LEU B CA 1
ATOM 5719 C C . LEU B 1 192 ? -8.75 2.215 7.148 1 92.44 192 LEU B C 1
ATOM 5721 O O . LEU B 1 192 ? -9.781 1.561 7.34 1 92.44 192 LEU B O 1
ATOM 5725 N N . HIS B 1 193 ? -8.156 2.336 5.98 1 88.62 193 HIS B N 1
ATOM 5726 C CA . HIS B 1 193 ? -8.695 1.654 4.805 1 88.62 193 HIS B CA 1
ATOM 5727 C C . HIS B 1 193 ? -8.781 0.149 5.035 1 88.62 193 HIS B C 1
ATOM 5729 O O . HIS B 1 193 ? -9.812 -0.465 4.762 1 88.62 193 HIS B O 1
ATOM 5735 N N . ALA B 1 194 ? -7.75 -0.413 5.543 1 84.38 194 ALA B N 1
ATOM 5736 C CA . ALA B 1 194 ? -7.695 -1.847 5.82 1 84.38 194 ALA B CA 1
ATOM 5737 C C . ALA B 1 194 ? -8.75 -2.246 6.848 1 84.38 194 ALA B C 1
ATOM 5739 O O . ALA B 1 194 ? -9.422 -3.271 6.691 1 84.38 194 ALA B O 1
ATOM 5740 N N . LYS B 1 195 ? -8.883 -1.469 7.852 1 89.31 195 LYS B N 1
ATOM 5741 C CA . LYS B 1 195 ? -9.852 -1.752 8.906 1 89.31 195 LYS B CA 1
ATOM 5742 C C . LYS B 1 195 ? -11.273 -1.723 8.367 1 89.31 195 LYS B C 1
ATOM 5744 O O . LYS B 1 195 ? -12.086 -2.596 8.695 1 89.31 195 LYS B O 1
ATOM 5749 N N . LEU B 1 196 ? -11.555 -0.746 7.637 1 91.62 196 LEU B N 1
ATOM 5750 C CA . LEU B 1 196 ? -12.891 -0.619 7.055 1 91.62 196 LEU B CA 1
ATOM 5751 C C . LEU B 1 196 ? -13.227 -1.841 6.207 1 91.62 196 LEU B C 1
ATOM 5753 O O . LEU B 1 196 ? -14.305 -2.43 6.359 1 91.62 196 LEU B O 1
ATOM 5757 N N . LEU B 1 197 ? -12.328 -2.232 5.383 1 84.94 197 LEU B N 1
ATOM 5758 C CA . LEU B 1 197 ? -12.562 -3.367 4.496 1 84.94 197 LEU B CA 1
ATOM 5759 C C . LEU B 1 197 ? -12.664 -4.664 5.289 1 84.94 197 LEU B C 1
ATOM 5761 O O . LEU B 1 197 ? -13.5 -5.523 4.984 1 84.94 197 LEU B O 1
ATOM 5765 N N . SER B 1 198 ? -11.789 -4.785 6.238 1 84.88 198 SER B N 1
ATOM 5766 C CA . SER B 1 198 ? -11.836 -5.977 7.082 1 84.88 198 SER B CA 1
ATOM 5767 C C . SER B 1 198 ? -13.188 -6.109 7.773 1 84.88 198 SER B C 1
ATOM 5769 O O . SER B 1 198 ? -13.758 -7.203 7.832 1 84.88 198 SER B O 1
ATOM 5771 N N . ASN B 1 199 ? -13.688 -5.004 8.305 1 90.06 199 ASN B N 1
ATOM 5772 C CA . ASN B 1 199 ? -14.984 -5.023 8.969 1 90.06 199 ASN B CA 1
ATOM 5773 C C . ASN B 1 199 ? -16.109 -5.379 8 1 90.06 199 ASN B C 1
ATOM 5775 O O . ASN B 1 199 ? -17.016 -6.133 8.352 1 90.06 199 ASN B O 1
ATOM 5779 N N . LEU B 1 200 ? -16.031 -4.836 6.848 1 89.12 200 LEU B N 1
ATOM 5780 C CA . LEU B 1 200 ? -17.031 -5.129 5.836 1 89.12 200 LEU B CA 1
ATOM 5781 C C . LEU B 1 200 ? -17.016 -6.605 5.453 1 89.12 200 LEU B C 1
ATOM 5783 O O . LEU B 1 200 ? -18.062 -7.23 5.32 1 89.12 200 LEU B O 1
ATOM 5787 N N . GLU B 1 201 ? -15.797 -7.125 5.273 1 82.12 201 GLU B N 1
ATOM 5788 C CA . GLU B 1 201 ? -15.656 -8.539 4.926 1 82.12 201 GLU B CA 1
ATOM 5789 C C . GLU B 1 201 ? -16.203 -9.438 6.039 1 82.12 201 GLU B C 1
ATOM 5791 O O . GLU B 1 201 ? -16.875 -10.43 5.766 1 82.12 201 GLU B O 1
ATOM 5796 N N . ARG B 1 202 ? -15.922 -9.078 7.242 1 83.81 202 ARG B N 1
ATOM 5797 C CA . ARG B 1 202 ? -16.406 -9.859 8.375 1 83.81 202 ARG B CA 1
ATOM 5798 C C . ARG B 1 202 ? -17.922 -9.812 8.461 1 83.81 202 ARG B C 1
ATOM 5800 O O . ARG B 1 202 ? -18.578 -10.828 8.711 1 83.81 202 ARG B O 1
ATOM 5807 N N . ALA B 1 203 ? -18.438 -8.648 8.266 1 88.06 203 ALA B N 1
ATOM 5808 C CA . ALA B 1 203 ? -19.891 -8.508 8.258 1 88.06 203 ALA B CA 1
ATOM 5809 C C . ALA B 1 203 ? -20.516 -9.359 7.164 1 88.06 203 ALA B C 1
ATOM 5811 O O . ALA B 1 203 ? -21.516 -10.047 7.402 1 88.06 203 ALA B O 1
ATOM 5812 N N . SER B 1 204 ? -19.906 -9.297 6.004 1 82.44 204 SER B N 1
ATOM 5813 C CA . SER B 1 204 ? -20.406 -10.078 4.875 1 82.44 204 SER B CA 1
ATOM 5814 C C . SER B 1 204 ? -20.344 -11.57 5.168 1 82.44 204 SER B C 1
ATOM 5816 O O . SER B 1 204 ? -21.266 -12.32 4.824 1 82.44 204 SER B O 1
ATOM 5818 N N . ALA B 1 205 ? -19.25 -11.953 5.77 1 77.69 205 ALA B N 1
ATOM 5819 C CA . ALA B 1 205 ? -19.078 -13.359 6.117 1 77.69 205 ALA B CA 1
ATOM 5820 C C . ALA B 1 205 ? -20.141 -13.812 7.113 1 77.69 205 ALA B C 1
ATOM 5822 O O . ALA B 1 205 ? -20.703 -14.898 6.977 1 77.69 205 ALA B O 1
ATOM 5823 N N . LEU B 1 206 ? -20.453 -12.953 8.031 1 78.31 206 LEU B N 1
ATOM 5824 C CA . LEU B 1 206 ? -21.438 -13.281 9.055 1 78.31 206 LEU B CA 1
ATOM 5825 C C . LEU B 1 206 ? -22.828 -13.367 8.453 1 78.31 206 LEU B C 1
ATOM 5827 O O . LEU B 1 206 ? -23.641 -14.211 8.859 1 78.31 206 LEU B O 1
ATOM 5831 N N . ILE B 1 207 ? -23.094 -12.555 7.52 1 77.44 207 ILE B N 1
ATOM 5832 C CA . ILE B 1 207 ? -24.391 -12.586 6.836 1 77.44 207 ILE B CA 1
ATOM 5833 C C . ILE B 1 207 ? -24.5 -13.852 5.996 1 77.44 207 ILE B C 1
ATOM 5835 O O . ILE B 1 207 ? -25.562 -14.484 5.949 1 77.44 207 ILE B O 1
ATOM 5839 N N . GLY B 1 208 ? -23.484 -14.156 5.344 1 69.62 208 GLY B N 1
ATOM 5840 C CA . GLY B 1 208 ? -23.453 -15.312 4.469 1 69.62 208 GLY B CA 1
ATOM 5841 C C . GLY B 1 208 ? -23.672 -16.625 5.203 1 69.62 208 GLY B C 1
ATOM 5842 O O . GLY B 1 208 ? -24.219 -17.578 4.641 1 69.62 208 GLY B O 1
ATOM 5843 N N . ILE B 1 209 ? -23.25 -16.703 6.434 1 64.5 209 ILE B N 1
ATOM 5844 C CA . ILE B 1 209 ? -23.359 -17.938 7.211 1 64.5 209 ILE B CA 1
ATOM 5845 C C . ILE B 1 209 ? -24.812 -18.141 7.66 1 64.5 209 ILE B C 1
ATOM 5847 O O . ILE B 1 209 ? -25.234 -19.25 7.957 1 64.5 209 ILE B O 1
ATOM 5851 N N . GLY B 1 210 ? -25.781 -17.219 7.379 1 60.72 210 GLY B N 1
ATOM 5852 C CA . GLY B 1 210 ? -27.219 -17.406 7.418 1 60.72 210 GLY B CA 1
ATOM 5853 C C . GLY B 1 210 ? -27.812 -17.234 8.805 1 60.72 210 GLY B C 1
ATOM 5854 O O . GLY B 1 210 ? -29.031 -17.25 8.977 1 60.72 210 GLY B O 1
ATOM 5855 N N . ASP B 1 211 ? -27.109 -17.188 9.938 1 61.44 211 ASP B N 1
ATOM 5856 C CA . ASP B 1 211 ? -27.781 -16.953 11.203 1 61.44 211 ASP B CA 1
ATOM 5857 C C . ASP B 1 211 ? -27.875 -15.461 11.516 1 61.44 211 ASP B C 1
ATOM 5859 O O . ASP B 1 211 ? -27.156 -14.961 12.391 1 61.44 211 ASP B O 1
ATOM 5863 N N . HIS B 1 212 ? -28.781 -14.812 10.789 1 61.94 212 HIS B N 1
ATOM 5864 C CA . HIS B 1 212 ? -28.891 -13.359 10.797 1 61.94 212 HIS B CA 1
ATOM 5865 C C . HIS B 1 212 ? -29.219 -12.836 12.188 1 61.94 212 HIS B C 1
ATOM 5867 O O . HIS B 1 212 ? -28.719 -11.789 12.602 1 61.94 212 HIS B O 1
ATOM 5873 N N . GLU B 1 213 ? -29.969 -13.578 12.883 1 67.31 213 GLU B N 1
ATOM 5874 C CA . GLU B 1 213 ? -30.391 -13.078 14.188 1 67.31 213 GLU B CA 1
ATOM 5875 C C . GLU B 1 213 ? -29.266 -13.195 15.219 1 67.31 213 GLU B C 1
ATOM 5877 O O . GLU B 1 213 ? -29.062 -12.289 16.016 1 67.31 213 GLU B O 1
ATOM 5882 N N . LYS B 1 214 ? -28.531 -14.242 15.07 1 76.56 214 LYS B N 1
ATOM 5883 C CA . LYS B 1 214 ? -27.469 -14.508 16.047 1 76.56 214 LYS B CA 1
ATOM 5884 C C . LYS B 1 214 ? -26.344 -13.484 15.922 1 76.56 214 LYS B C 1
ATOM 5886 O O . LYS B 1 214 ? -25.781 -13.047 16.938 1 76.56 214 LYS B O 1
ATOM 5891 N N . TYR B 1 215 ? -26.141 -12.953 14.75 1 82.62 215 TYR B N 1
ATOM 5892 C CA . TYR B 1 215 ? -24.938 -12.141 14.547 1 82.62 215 TYR B CA 1
ATOM 5893 C C . TYR B 1 215 ? -25.312 -10.695 14.234 1 82.62 215 TYR B C 1
ATOM 5895 O O . TYR B 1 215 ? -24.438 -9.883 13.93 1 82.62 215 TYR B O 1
ATOM 5903 N N . SER B 1 216 ? -26.531 -10.352 14.406 1 89.75 216 SER B N 1
ATOM 5904 C CA . SER B 1 216 ? -27 -9.031 14.016 1 89.75 216 SER B CA 1
ATOM 5905 C C . SER B 1 216 ? -26.281 -7.934 14.805 1 89.75 216 SER B C 1
ATOM 5907 O O . SER B 1 216 ? -25.828 -6.945 14.227 1 89.75 216 SER B O 1
ATOM 5909 N N . ASP B 1 217 ? -26.188 -8.164 16.125 1 92.56 217 ASP B N 1
ATOM 5910 C CA . ASP B 1 217 ? -25.547 -7.152 16.953 1 92.56 217 ASP B CA 1
ATOM 5911 C C . ASP B 1 217 ? -24.062 -6.992 16.594 1 92.56 217 ASP B C 1
ATOM 5913 O O . ASP B 1 217 ? -23.547 -5.875 16.562 1 92.56 217 ASP B O 1
ATOM 5917 N N . GLU B 1 218 ? -23.453 -8.109 16.328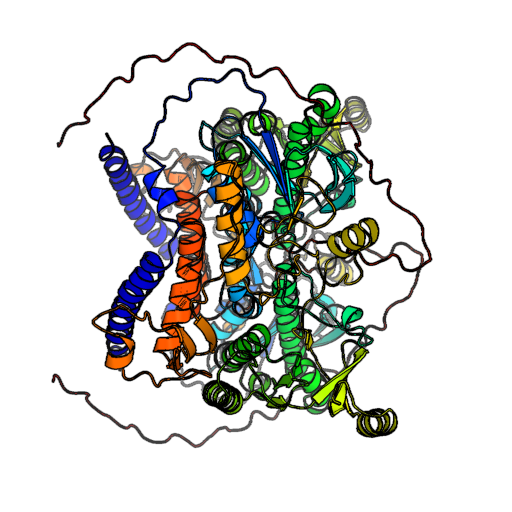 1 90.25 218 GLU B N 1
ATOM 5918 C CA . GLU B 1 218 ? -22.047 -8.062 15.961 1 90.25 218 GLU B CA 1
ATOM 5919 C C . GLU B 1 218 ? -21.844 -7.379 14.609 1 90.25 218 GLU B C 1
ATOM 5921 O O . GLU B 1 218 ? -20.906 -6.613 14.43 1 90.25 218 GLU B O 1
ATOM 5926 N N . ILE B 1 219 ? -22.766 -7.664 13.703 1 92.12 219 ILE B N 1
ATOM 5927 C CA . ILE B 1 219 ? -22.703 -7.039 12.383 1 92.12 219 ILE B CA 1
ATOM 5928 C C . ILE B 1 219 ? -22.891 -5.531 12.516 1 92.12 219 ILE B C 1
ATOM 5930 O O . ILE B 1 219 ? -22.109 -4.754 11.945 1 92.12 219 ILE B O 1
ATOM 5934 N N . ASN B 1 220 ? -23.859 -5.152 13.367 1 95.69 220 ASN B N 1
ATOM 5935 C CA . ASN B 1 220 ? -24.094 -3.729 13.602 1 95.69 220 ASN B CA 1
ATOM 5936 C C . ASN B 1 220 ? -22.875 -3.066 14.242 1 95.69 220 ASN B C 1
ATOM 5938 O O . ASN B 1 220 ? -22.5 -1.951 13.875 1 95.69 220 ASN B O 1
ATOM 5942 N N . ARG B 1 221 ? -22.266 -3.701 15.141 1 95.81 221 ARG B N 1
ATOM 5943 C CA . ARG B 1 221 ? -21.094 -3.162 15.812 1 95.81 221 ARG B CA 1
ATOM 5944 C C . ARG B 1 221 ? -19.953 -2.963 14.836 1 95.81 221 ARG B C 1
ATOM 5946 O O . ARG B 1 221 ? -19.328 -1.897 14.805 1 95.81 221 ARG B O 1
ATOM 5953 N N . LEU B 1 222 ? -19.688 -3.992 14 1 94 222 LEU B N 1
ATOM 5954 C CA . LEU B 1 222 ? -18.609 -3.957 13.023 1 94 222 LEU B CA 1
ATOM 5955 C C . LEU B 1 222 ? -18.766 -2.775 12.078 1 94 222 LEU B C 1
ATOM 5957 O O . LEU B 1 222 ? -17.766 -2.188 11.641 1 94 222 LEU B O 1
ATOM 5961 N N . LEU B 1 223 ? -20.031 -2.455 11.844 1 97.38 223 LEU B N 1
ATOM 5962 C CA . LEU B 1 223 ? -20.328 -1.504 10.773 1 97.38 223 LEU B CA 1
ATOM 5963 C C . LEU B 1 223 ? -20.578 -0.113 11.344 1 97.38 223 LEU B C 1
ATOM 5965 O O . LEU B 1 223 ? -21.047 0.776 10.641 1 97.38 223 LEU B O 1
ATOM 5969 N N . LYS B 1 224 ? -20.234 0.131 12.594 1 98.06 224 LYS B N 1
ATOM 5970 C CA . LYS B 1 224 ? -20.344 1.453 13.203 1 98.06 224 LYS B CA 1
ATOM 5971 C C . LYS B 1 224 ? -18.984 2.162 13.211 1 98.06 224 LYS B C 1
ATOM 5973 O O . LYS B 1 224 ? -18.047 1.691 13.844 1 98.06 224 LYS B O 1
ATOM 5978 N N . ILE B 1 225 ? -18.906 3.279 12.555 1 98.25 225 ILE B N 1
ATOM 5979 C CA . ILE B 1 225 ? -17.703 4.082 12.453 1 98.25 225 ILE B CA 1
ATOM 5980 C C . ILE B 1 225 ? -17.891 5.402 13.195 1 98.25 225 ILE B C 1
ATOM 5982 O O . ILE B 1 225 ? -18.844 6.141 12.93 1 98.25 225 ILE B O 1
ATOM 5986 N N . VAL B 1 226 ? -17 5.695 14.094 1 98.44 226 VAL B N 1
ATOM 5987 C CA . VAL B 1 226 ? -17.062 6.949 14.844 1 98.44 226 VAL B CA 1
ATOM 5988 C C . VAL B 1 226 ? -15.859 7.82 14.477 1 98.44 226 VAL B C 1
ATOM 5990 O O . VAL B 1 226 ? -14.711 7.391 14.602 1 98.44 226 VAL B O 1
ATOM 5993 N N . VAL B 1 227 ? -16.094 8.977 13.992 1 98.56 227 VAL B N 1
ATOM 5994 C CA . VAL B 1 227 ? -15.078 9.984 13.711 1 98.56 227 VAL B CA 1
ATOM 5995 C C . VAL B 1 227 ? -15.117 11.062 14.797 1 98.56 227 VAL B C 1
ATOM 5997 O O . VAL B 1 227 ? -16.141 11.727 14.984 1 98.56 227 VAL B O 1
ATOM 6000 N N . VAL B 1 228 ? -14 11.211 15.492 1 98.19 228 VAL B N 1
ATOM 6001 C CA . VAL B 1 228 ? -13.922 12.172 16.578 1 98.19 228 VAL B CA 1
ATOM 6002 C C . VAL B 1 228 ? -13.203 13.438 16.109 1 98.19 228 VAL B C 1
ATOM 6004 O O . VAL B 1 228 ? -12.062 13.367 15.656 1 98.19 228 VAL B O 1
ATOM 6007 N N . GLY B 1 229 ? -13.844 14.594 16.297 1 97 229 GLY B N 1
ATOM 6008 C CA . GLY B 1 229 ? -13.328 15.867 15.805 1 97 229 GLY B CA 1
ATOM 6009 C C . GLY B 1 229 ? -13.969 16.297 14.5 1 97 229 GLY B C 1
ATOM 6010 O O . GLY B 1 229 ? -13.781 15.664 13.461 1 97 229 GLY B O 1
ATOM 6011 N N . ALA B 1 230 ? -14.688 17.422 14.586 1 97.12 230 ALA B N 1
ATOM 6012 C CA . ALA B 1 230 ? -15.422 17.875 13.398 1 97.12 230 ALA B CA 1
ATOM 6013 C C . ALA B 1 230 ? -14.773 19.125 12.812 1 97.12 230 ALA B C 1
ATOM 6015 O O . ALA B 1 230 ? -15.469 20.094 12.461 1 97.12 230 ALA B O 1
ATOM 6016 N N . GLY B 1 231 ? -13.461 19.156 12.836 1 94.5 231 GLY B N 1
ATOM 6017 C CA . GLY B 1 231 ? -12.758 20.062 11.953 1 94.5 231 GLY B CA 1
ATOM 6018 C C . GLY B 1 231 ? -12.805 19.656 10.5 1 94.5 231 GLY B C 1
ATOM 6019 O O . GLY B 1 231 ? -13.516 18.703 10.141 1 94.5 231 GLY B O 1
ATOM 6020 N N . PRO B 1 232 ? -12.039 20.344 9.68 1 92.88 232 PRO B N 1
ATOM 6021 C CA . PRO B 1 232 ? -12.07 19.984 8.258 1 92.88 232 PRO B CA 1
ATOM 6022 C C . PRO B 1 232 ? -11.727 18.516 8.008 1 92.88 232 PRO B C 1
ATOM 6024 O O . PRO B 1 232 ? -12.383 17.859 7.203 1 92.88 232 PRO B O 1
ATOM 6027 N N . THR B 1 233 ? -10.727 17.969 8.719 1 93.81 233 THR B N 1
ATOM 6028 C CA . THR B 1 233 ? -10.305 16.578 8.531 1 93.81 233 THR B CA 1
ATOM 6029 C C . THR B 1 233 ? -11.445 15.617 8.844 1 93.81 233 THR B C 1
ATOM 6031 O O . THR B 1 233 ? -11.758 14.734 8.039 1 93.81 233 THR B O 1
ATOM 6034 N N . GLY B 1 234 ? -12.086 15.781 9.969 1 96.88 234 GLY B N 1
ATOM 6035 C CA . GLY B 1 234 ? -13.18 14.906 10.359 1 96.88 234 GLY B CA 1
ATOM 6036 C C . GLY B 1 234 ? -14.391 15.023 9.453 1 96.88 234 GLY B C 1
ATOM 6037 O O . GLY B 1 234 ? -15.016 14.023 9.102 1 96.88 234 GLY B O 1
ATOM 6038 N N . VAL B 1 235 ? -14.719 16.234 9.109 1 96.81 235 VAL B N 1
ATOM 6039 C CA . VAL B 1 235 ? -15.867 16.5 8.25 1 96.81 235 VAL B CA 1
ATOM 6040 C C . VAL B 1 235 ? -15.633 15.891 6.875 1 96.81 235 VAL B C 1
ATOM 6042 O O . VAL B 1 235 ? -16.516 15.234 6.32 1 96.81 235 VAL B O 1
ATOM 6045 N N . GLU B 1 236 ? -14.461 16.109 6.344 1 95.19 236 GLU B N 1
ATOM 6046 C CA . GLU B 1 236 ? -14.148 15.555 5.031 1 95.19 236 GLU B CA 1
ATOM 6047 C C . GLU B 1 236 ? -14.164 14.031 5.055 1 95.19 236 GLU B C 1
ATOM 6049 O O . GLU B 1 236 ? -14.656 13.398 4.117 1 95.19 236 GLU B O 1
ATOM 6054 N N . LEU B 1 237 ? -13.633 13.445 6.078 1 96.94 237 LEU B N 1
ATOM 6055 C CA . LEU B 1 237 ? -13.648 11.992 6.188 1 96.94 237 LEU B CA 1
ATOM 6056 C C . LEU B 1 237 ? -15.078 11.469 6.27 1 96.94 237 LEU B C 1
ATOM 6058 O O . LEU B 1 237 ? -15.43 10.5 5.594 1 96.94 237 LEU B O 1
ATOM 6062 N N . ALA B 1 238 ? -15.891 12.109 7.102 1 97.62 238 ALA B N 1
ATOM 6063 C CA . ALA B 1 238 ? -17.281 11.703 7.23 1 97.62 238 ALA B CA 1
ATOM 6064 C C . ALA B 1 238 ? -18 11.758 5.883 1 97.62 238 ALA B C 1
ATOM 6066 O O . ALA B 1 238 ? -18.766 10.859 5.539 1 97.62 238 ALA B O 1
ATOM 6067 N N . ALA B 1 239 ? -17.734 12.828 5.168 1 95.56 239 ALA B N 1
ATOM 6068 C CA . ALA B 1 239 ? -18.344 12.992 3.848 1 95.56 239 ALA B CA 1
ATOM 6069 C C . ALA B 1 239 ? -17.891 11.883 2.9 1 95.56 239 ALA B C 1
ATOM 6071 O O . ALA B 1 239 ? -18.719 11.312 2.178 1 95.56 239 ALA B O 1
ATOM 6072 N N . GLU B 1 240 ? -16.609 11.578 2.893 1 93.44 240 GLU B N 1
ATOM 6073 C CA . GLU B 1 240 ? -16.078 10.516 2.053 1 93.44 240 GLU B CA 1
ATOM 6074 C C . GLU B 1 240 ? -16.672 9.164 2.434 1 93.44 240 GLU B C 1
ATOM 6076 O O . GLU B 1 240 ? -16.969 8.336 1.562 1 93.44 240 GLU B O 1
ATOM 6081 N N . LEU B 1 241 ? -16.797 8.938 3.697 1 96.12 241 LEU B N 1
ATOM 6082 C CA . LEU B 1 241 ? -17.375 7.688 4.176 1 96.12 241 LEU B CA 1
ATOM 6083 C C . LEU B 1 241 ? -18.828 7.551 3.717 1 96.12 241 LEU B C 1
ATOM 6085 O O . LEU B 1 241 ? -19.266 6.457 3.357 1 96.12 241 LEU B O 1
ATOM 6089 N N . ALA B 1 242 ? -19.547 8.656 3.801 1 95.62 242 ALA B N 1
ATOM 6090 C CA . ALA B 1 242 ? -20.938 8.641 3.334 1 95.62 242 ALA B CA 1
ATOM 6091 C C . ALA B 1 242 ? -21.016 8.266 1.857 1 95.62 242 ALA B C 1
ATOM 6093 O O . ALA B 1 242 ? -21.859 7.461 1.46 1 95.62 242 ALA B O 1
ATOM 6094 N N . ASP B 1 243 ? -20.156 8.852 1.053 1 91.31 243 ASP B N 1
ATOM 6095 C CA . ASP B 1 243 ? -20.078 8.5 -0.361 1 91.31 243 ASP B CA 1
ATOM 6096 C C . ASP B 1 243 ? -19.719 7.027 -0.54 1 91.31 243 ASP B C 1
ATOM 6098 O O . ASP B 1 243 ? -20.312 6.332 -1.361 1 91.31 243 ASP B O 1
ATOM 6102 N N . PHE B 1 244 ? -18.781 6.59 0.196 1 92.19 244 PHE B N 1
ATOM 6103 C CA . PHE B 1 244 ? -18.312 5.207 0.161 1 92.19 244 PHE B CA 1
ATOM 6104 C C . PHE B 1 244 ? -19.469 4.25 0.457 1 92.19 244 PHE B C 1
ATOM 6106 O O . PHE B 1 244 ? -19.625 3.236 -0.228 1 92.19 244 PHE B O 1
ATOM 6113 N N . LYS B 1 245 ? -20.203 4.594 1.455 1 94.19 245 LYS B N 1
ATOM 6114 C CA . LYS B 1 245 ? -21.375 3.805 1.834 1 94.19 245 LYS B CA 1
ATOM 6115 C C . LYS B 1 245 ? -22.375 3.703 0.68 1 94.19 245 LYS B C 1
ATOM 6117 O O . LYS B 1 245 ? -22.766 2.602 0.297 1 94.19 245 LYS B O 1
ATOM 6122 N N . GLU B 1 246 ? -22.672 4.773 0.092 1 90.69 246 GLU B N 1
ATOM 6123 C CA . GLU B 1 246 ? -23.766 4.875 -0.879 1 90.69 246 GLU B CA 1
ATOM 6124 C C . GLU B 1 246 ? -23.344 4.293 -2.229 1 90.69 246 GLU B C 1
ATOM 6126 O O . GLU B 1 246 ? -24.141 3.619 -2.887 1 90.69 246 GLU B O 1
ATOM 6131 N N . TYR B 1 247 ? -22.109 4.5 -2.604 1 86.25 247 TYR B N 1
ATOM 6132 C CA . TYR B 1 247 ? -21.766 4.207 -3.99 1 86.25 247 TYR B CA 1
ATOM 6133 C C . TYR B 1 247 ? -20.938 2.934 -4.086 1 86.25 247 TYR B C 1
ATOM 6135 O O . TYR B 1 247 ? -20.953 2.252 -5.113 1 86.25 247 TYR B O 1
ATOM 6143 N N . ASP B 1 248 ? -20.203 2.592 -3.08 1 86.62 248 ASP B N 1
ATOM 6144 C CA . ASP B 1 248 ? -19.281 1.465 -3.189 1 86.62 248 ASP B CA 1
ATOM 6145 C C . ASP B 1 248 ? -19.75 0.286 -2.34 1 86.62 248 ASP B C 1
ATOM 6147 O O . ASP B 1 248 ? -19.859 -0.836 -2.838 1 86.62 248 ASP B O 1
ATOM 6151 N N . VAL B 1 249 ? -20.047 0.58 -1.073 1 90.06 249 VAL B N 1
ATOM 6152 C CA . VAL B 1 249 ? -20.438 -0.505 -0.182 1 90.06 249 VAL B CA 1
ATOM 6153 C C . VAL B 1 249 ? -21.734 -1.135 -0.68 1 90.06 249 VAL B C 1
ATOM 6155 O O . VAL B 1 249 ? -21.859 -2.361 -0.738 1 90.06 249 VAL B O 1
ATOM 6158 N N . LYS B 1 250 ? -22.688 -0.324 -1.05 1 88.19 250 LYS B N 1
ATOM 6159 C CA . LYS B 1 250 ? -23.969 -0.818 -1.543 1 88.19 250 LYS B CA 1
ATOM 6160 C C . LYS B 1 250 ? -23.781 -1.699 -2.775 1 88.19 250 LYS B C 1
ATOM 6162 O O . LYS B 1 250 ? -24.375 -2.771 -2.875 1 88.19 250 LYS B O 1
ATOM 6167 N N . ARG B 1 251 ? -22.922 -1.304 -3.637 1 81.75 251 ARG B N 1
ATOM 6168 C CA . ARG B 1 251 ? -22.688 -2.008 -4.895 1 81.75 251 ARG B CA 1
ATOM 6169 C C . ARG B 1 251 ? -21.906 -3.295 -4.664 1 81.75 251 ARG B C 1
ATOM 6171 O O . ARG B 1 251 ? -22.234 -4.34 -5.23 1 81.75 251 ARG B O 1
ATOM 6178 N N . LEU B 1 252 ? -20.969 -3.293 -3.783 1 80.75 252 LEU B N 1
ATOM 6179 C CA . LEU B 1 252 ? -20 -4.387 -3.676 1 80.75 252 LEU B CA 1
ATOM 6180 C C . LEU B 1 252 ? -20.422 -5.375 -2.592 1 80.75 252 LEU B C 1
ATOM 6182 O O . LEU B 1 252 ? -20.109 -6.566 -2.678 1 80.75 252 LEU B O 1
ATOM 6186 N N . TYR B 1 253 ? -21.125 -4.879 -1.528 1 84.94 253 TYR B N 1
ATOM 6187 C CA . TYR B 1 253 ? -21.438 -5.738 -0.391 1 84.94 253 TYR B CA 1
ATOM 6188 C C . TYR B 1 253 ? -22.938 -5.922 -0.245 1 84.94 253 TYR B C 1
ATOM 6190 O O . TYR B 1 253 ? -23.391 -6.75 0.546 1 84.94 253 TYR B O 1
ATOM 6198 N N . GLY B 1 254 ? -23.734 -5.125 -0.996 1 84.31 254 GLY B N 1
ATOM 6199 C CA . GLY B 1 254 ? -25.188 -5.293 -0.992 1 84.31 254 GLY B CA 1
ATOM 6200 C C . GLY B 1 254 ? -25.891 -4.297 -0.099 1 84.31 254 GLY B C 1
ATOM 6201 O O . GLY B 1 254 ? -25.266 -3.652 0.744 1 84.31 254 GLY B O 1
ATOM 6202 N N . GLU B 1 255 ? -27.172 -4.195 -0.231 1 88.62 255 GLU B N 1
ATOM 6203 C CA . GLU B 1 255 ? -28.016 -3.217 0.457 1 88.62 255 GLU B CA 1
ATOM 6204 C C . GLU B 1 255 ? -28.078 -3.5 1.955 1 88.62 255 GLU B C 1
ATOM 6206 O O . GLU B 1 255 ? -28.125 -2.572 2.766 1 88.62 255 GLU B O 1
ATOM 6211 N N . GLU B 1 256 ? -28.016 -4.688 2.297 1 89.12 256 GLU B N 1
ATOM 6212 C CA . GLU B 1 256 ? -28.141 -5.043 3.707 1 89.12 256 GLU B CA 1
ATOM 6213 C C . GLU B 1 256 ? -26.969 -4.496 4.52 1 89.12 256 GLU B C 1
ATOM 6215 O O . GLU B 1 256 ? -27.172 -3.896 5.578 1 89.12 256 GLU B O 1
ATOM 6220 N N . ILE B 1 257 ? -25.844 -4.695 4.023 1 91.88 257 ILE B N 1
ATOM 6221 C CA . ILE B 1 257 ? -24.641 -4.211 4.711 1 91.88 257 ILE B CA 1
ATOM 6222 C C . ILE B 1 257 ? -24.609 -2.684 4.656 1 91.88 257 ILE B C 1
ATOM 6224 O O . ILE B 1 257 ? -24.312 -2.027 5.66 1 91.88 257 ILE B O 1
ATOM 6228 N N . ALA B 1 258 ? -24.906 -2.123 3.535 1 94.06 258 ALA B N 1
ATOM 6229 C CA . ALA B 1 258 ? -24.875 -0.673 3.363 1 94.06 258 ALA B CA 1
ATOM 6230 C C . ALA B 1 258 ? -25.844 0.021 4.32 1 94.06 258 ALA B C 1
ATOM 6232 O O . ALA B 1 258 ? -25.5 1.049 4.914 1 94.06 258 ALA B O 1
ATOM 6233 N N . SER B 1 259 ? -27.016 -0.59 4.449 1 95.06 259 SER B N 1
ATOM 6234 C CA . SER B 1 259 ? -28.047 0.027 5.289 1 95.06 259 SER B CA 1
ATOM 6235 C C . SER B 1 259 ? -27.656 -0.034 6.762 1 95.06 259 SER B C 1
ATOM 6237 O O . SER B 1 259 ? -28.109 0.781 7.566 1 95.06 259 SER B O 1
ATOM 6239 N N . ARG B 1 260 ? -26.812 -0.886 7.102 1 95.81 260 ARG B N 1
ATOM 6240 C CA . ARG B 1 260 ? -26.406 -1.075 8.492 1 95.81 260 ARG B CA 1
ATOM 6241 C C . ARG B 1 260 ? -25.156 -0.269 8.82 1 95.81 260 ARG B C 1
ATOM 6243 O O . ARG B 1 260 ? -24.797 -0.108 9.984 1 95.81 260 ARG B O 1
ATOM 6250 N N . LEU B 1 261 ? -24.422 0.172 7.82 1 97.38 261 LEU B N 1
ATOM 6251 C CA . LEU B 1 261 ? -23.234 0.979 8.039 1 97.38 261 LEU B CA 1
ATOM 6252 C C . LEU B 1 261 ? -23.594 2.338 8.633 1 97.38 261 LEU B C 1
ATOM 6254 O O . LEU B 1 261 ? -24.297 3.129 7.992 1 97.38 261 LEU B O 1
ATOM 6258 N N . GLN B 1 262 ? -23.141 2.613 9.844 1 98.19 262 GLN B N 1
ATOM 6259 C CA . GLN B 1 262 ? -23.453 3.855 10.539 1 98.19 262 GLN B CA 1
ATOM 6260 C C . GLN B 1 262 ? -22.203 4.715 10.711 1 98.19 262 GLN B C 1
ATOM 6262 O O . GLN B 1 262 ? -21.172 4.23 11.156 1 98.19 262 GLN B O 1
ATOM 6267 N N . ILE B 1 263 ? -22.312 5.926 10.328 1 98.56 263 ILE B N 1
ATOM 6268 C CA . ILE B 1 263 ? -21.234 6.898 10.469 1 98.56 263 ILE B CA 1
ATOM 6269 C C . ILE B 1 263 ? -21.641 7.969 11.484 1 98.56 263 ILE B C 1
ATOM 6271 O O . ILE B 1 263 ? -22.656 8.641 11.312 1 98.56 263 ILE B O 1
ATOM 6275 N N . THR B 1 264 ? -20.859 8.141 12.531 1 98.62 264 THR B N 1
ATOM 6276 C CA . THR B 1 264 ? -21.109 9.156 13.547 1 98.62 264 THR B CA 1
ATOM 6277 C C . THR B 1 264 ? -19.938 10.141 13.641 1 98.62 264 THR B C 1
ATOM 6279 O O . THR B 1 264 ? -18.781 9.727 13.781 1 98.62 264 THR B O 1
ATOM 6282 N N . LEU B 1 265 ? -20.188 11.367 13.461 1 98.56 265 LEU B N 1
ATOM 6283 C CA . LEU B 1 265 ? -19.234 12.445 13.641 1 98.56 265 LEU B CA 1
ATOM 6284 C C . LEU B 1 265 ? -19.453 13.156 14.977 1 98.56 265 LEU B C 1
ATOM 6286 O O . LEU B 1 265 ? -20.516 13.734 15.203 1 98.56 265 LEU B O 1
ATOM 6290 N N . VAL B 1 266 ? -18.438 13.094 15.828 1 98.06 266 VAL B N 1
ATOM 6291 C CA . VAL B 1 266 ? -18.578 13.617 17.188 1 98.06 266 VAL B CA 1
ATOM 6292 C C . VAL B 1 266 ? -17.688 14.852 17.359 1 98.06 266 VAL B C 1
ATOM 6294 O O . VAL B 1 266 ? -16.516 14.836 16.969 1 98.06 266 VAL B O 1
ATOM 6297 N N . GLU B 1 267 ? -18.219 15.875 17.922 1 96.88 267 GLU B N 1
ATOM 6298 C CA . GLU B 1 267 ? -17.516 17.125 18.203 1 96.88 267 GLU B CA 1
ATOM 6299 C C . GLU B 1 267 ? -17.828 17.641 19.609 1 96.88 267 GLU B C 1
ATOM 6301 O O . GLU B 1 267 ? -19 17.75 19.984 1 96.88 267 GLU B O 1
ATOM 6306 N N . ALA B 1 268 ? -16.766 17.891 20.375 1 93.5 268 ALA B N 1
ATOM 6307 C CA . ALA B 1 268 ? -16.953 18.359 21.734 1 93.5 268 ALA B CA 1
ATOM 6308 C C . ALA B 1 268 ? -17.531 19.781 21.75 1 93.5 268 ALA B C 1
ATOM 6310 O O . ALA B 1 268 ? -18.266 20.156 22.672 1 93.5 268 ALA B O 1
ATOM 6311 N N . LEU B 1 269 ? -17.25 20.578 20.797 1 92.5 269 LEU B N 1
ATOM 6312 C CA . LEU B 1 269 ? -17.703 21.969 20.719 1 92.5 269 LEU B CA 1
ATOM 6313 C C . LEU B 1 269 ? -19.141 22.031 20.219 1 92.5 269 LEU B C 1
ATOM 6315 O O . LEU B 1 269 ? -19.672 21.047 19.688 1 92.5 269 LEU B O 1
ATOM 6319 N N . PRO B 1 270 ? -19.812 23.172 20.344 1 91.94 270 PRO B N 1
ATOM 6320 C CA . PRO B 1 270 ? -21.234 23.281 20 1 91.94 270 PRO B CA 1
ATOM 6321 C C . PRO B 1 270 ? -21.469 23.266 18.484 1 91.94 270 PRO B C 1
ATOM 6323 O O . PRO B 1 270 ? -22.594 23.078 18.031 1 91.94 270 PRO B O 1
ATOM 6326 N N . ARG B 1 271 ? -20.453 23.531 17.75 1 93.56 271 ARG B N 1
ATOM 6327 C CA . ARG B 1 271 ? -20.625 23.531 16.297 1 93.56 271 ARG B CA 1
ATOM 6328 C C . ARG B 1 271 ? -19.438 22.859 15.602 1 93.56 271 ARG B C 1
ATOM 6330 O O . ARG B 1 271 ? -18.359 22.766 16.172 1 93.56 271 ARG B O 1
ATOM 6337 N N . ILE B 1 272 ? -19.656 22.375 14.367 1 95.94 272 ILE B N 1
ATOM 6338 C CA . ILE B 1 272 ? -18.578 21.797 13.562 1 95.94 272 ILE B CA 1
ATOM 6339 C C . ILE B 1 272 ? -17.891 22.891 12.758 1 95.94 272 ILE B C 1
ATOM 6341 O O . ILE B 1 272 ? -18.422 24 12.609 1 95.94 272 ILE B O 1
ATOM 6345 N N . LEU B 1 273 ? -16.719 22.641 12.242 1 94.44 273 LEU B N 1
ATOM 6346 C CA . LEU B 1 273 ? -15.969 23.547 11.375 1 94.44 273 LEU B CA 1
ATOM 6347 C C . LEU B 1 273 ? -15.828 24.922 12.008 1 94.44 273 LEU B C 1
ATOM 6349 O O . LEU B 1 273 ? -16.188 25.938 11.398 1 94.44 273 LEU B O 1
ATOM 6353 N N . GLY B 1 274 ? -15.188 24.984 13.102 1 87.12 274 GLY B N 1
ATOM 6354 C CA . GLY B 1 274 ? -14.992 26.188 13.891 1 87.12 274 GLY B CA 1
ATOM 6355 C C . GLY B 1 274 ? -14.414 27.328 13.094 1 87.12 274 GLY B C 1
ATOM 6356 O O . GLY B 1 274 ? -14.852 28.484 13.234 1 87.12 274 GLY B O 1
ATOM 6357 N N . PRO B 1 275 ? -13.508 27.109 12.18 1 82.5 275 PRO B N 1
ATOM 6358 C CA . PRO B 1 275 ? -12.859 28.203 11.438 1 82.5 275 PRO B CA 1
ATOM 6359 C C . PRO B 1 275 ? -13.773 28.812 10.375 1 82.5 275 PRO B C 1
ATOM 6361 O O . PRO B 1 275 ? -13.461 29.875 9.828 1 82.5 275 PRO B O 1
ATOM 6364 N N . PHE B 1 276 ? -14.859 28.219 10.07 1 88.62 276 PHE B N 1
ATOM 6365 C CA . PHE B 1 276 ? -15.773 28.719 9.039 1 88.62 276 PHE B CA 1
ATOM 6366 C C . PHE B 1 276 ? -16.875 29.578 9.664 1 88.62 276 PHE B C 1
ATOM 6368 O O . PHE B 1 276 ? -17.156 29.469 10.859 1 88.62 276 PHE B O 1
ATOM 6375 N N . ASP B 1 277 ? -17.406 30.406 8.789 1 88.94 277 ASP B N 1
ATOM 6376 C CA . ASP B 1 277 ? -18.609 31.141 9.188 1 88.94 277 ASP B CA 1
ATOM 6377 C C . ASP B 1 277 ? -19.703 30.172 9.617 1 88.94 277 ASP B C 1
ATOM 6379 O O . ASP B 1 277 ? -19.859 29.094 9.047 1 88.94 277 ASP B O 1
ATOM 6383 N N . LYS B 1 278 ? -20.516 30.672 10.578 1 90.19 278 LYS B N 1
ATOM 6384 C CA . LYS B 1 278 ? -21.547 29.844 11.18 1 90.19 278 LYS B CA 1
ATOM 6385 C C . LYS B 1 278 ? -22.531 29.328 10.125 1 90.19 278 LYS B C 1
ATOM 6387 O O . LYS B 1 278 ? -22.922 28.156 10.148 1 90.19 278 LYS B O 1
ATOM 6392 N N . ASP B 1 279 ? -22.906 30.172 9.258 1 87.19 279 ASP B N 1
ATOM 6393 C CA . ASP B 1 279 ? -23.891 29.781 8.25 1 87.19 279 ASP B CA 1
ATOM 6394 C C . ASP B 1 279 ? -23.328 28.719 7.312 1 87.19 279 ASP B C 1
ATOM 6396 O O . ASP B 1 279 ? -24.047 27.797 6.914 1 87.19 279 ASP B O 1
ATOM 6400 N N . LEU B 1 280 ? -22.109 28.891 6.961 1 89 280 LEU B N 1
ATOM 6401 C CA . LEU B 1 280 ? -21.469 27.922 6.098 1 89 280 LEU B CA 1
ATOM 6402 C C . LEU B 1 280 ? -21.328 26.578 6.809 1 89 280 LEU B C 1
ATOM 6404 O O . LEU B 1 280 ? -21.547 25.516 6.203 1 89 280 LEU B O 1
ATOM 6408 N N . ALA B 1 281 ? -20.984 26.625 8.055 1 93.5 281 ALA B N 1
ATOM 6409 C CA . ALA B 1 281 ? -20.859 25.406 8.852 1 93.5 281 ALA B CA 1
ATOM 6410 C C . ALA B 1 281 ? -22.203 24.672 8.961 1 93.5 281 ALA B C 1
ATOM 6412 O O . ALA B 1 281 ? -22.25 23.453 8.938 1 93.5 281 ALA B O 1
ATOM 6413 N N . ASP B 1 282 ? -23.234 25.453 9.062 1 93.69 282 ASP B N 1
ATOM 6414 C CA . ASP B 1 282 ? -24.578 24.875 9.148 1 93.69 282 ASP B CA 1
ATOM 6415 C C . ASP B 1 282 ? -24.953 24.172 7.844 1 93.69 282 ASP B C 1
ATOM 6417 O O . ASP B 1 282 ? -25.625 23.141 7.859 1 93.69 282 ASP B O 1
ATOM 6421 N N . VAL B 1 283 ? -24.547 24.797 6.789 1 91.06 283 VAL B N 1
ATOM 6422 C CA . VAL B 1 283 ? -24.797 24.172 5.492 1 91.06 283 VAL B CA 1
ATOM 6423 C C . VAL B 1 283 ? -24.078 22.828 5.422 1 91.06 283 VAL B C 1
ATOM 6425 O O . VAL B 1 283 ? -24.656 21.828 4.961 1 91.06 283 VAL B O 1
ATOM 6428 N N . ALA B 1 284 ? -22.875 22.781 5.84 1 94.75 284 ALA B N 1
ATOM 6429 C CA . ALA B 1 284 ? -22.109 21.547 5.84 1 94.75 284 ALA B CA 1
ATOM 6430 C C . ALA B 1 284 ? -22.75 20.5 6.742 1 94.75 284 ALA B C 1
ATOM 6432 O O . ALA B 1 284 ? -22.875 19.328 6.363 1 94.75 284 ALA B O 1
ATOM 6433 N N . LYS B 1 285 ? -23.203 20.922 7.906 1 96.75 285 LYS B N 1
ATOM 6434 C CA . LYS B 1 285 ? -23.844 20.016 8.859 1 96.75 285 LYS B CA 1
ATOM 6435 C C . LYS B 1 285 ? -25.109 19.406 8.266 1 96.75 285 LYS B C 1
ATOM 6437 O O . LYS B 1 285 ? -25.312 18.188 8.336 1 96.75 285 LYS B O 1
ATOM 6442 N N . LYS B 1 286 ? -25.891 20.219 7.723 1 95.5 286 LYS B N 1
ATOM 6443 C CA . LYS B 1 286 ? -27.141 19.75 7.117 1 95.5 286 LYS B CA 1
ATOM 6444 C C . LYS B 1 286 ? -26.859 18.75 5.996 1 95.5 286 LYS B C 1
ATOM 6446 O O . LYS B 1 286 ? -27.531 17.719 5.891 1 95.5 286 LYS B O 1
ATOM 6451 N N . HIS B 1 287 ? -25.875 19.094 5.195 1 94.25 287 HIS B N 1
ATOM 6452 C CA . HIS B 1 287 ? -25.516 18.219 4.094 1 94.25 287 HIS B CA 1
ATOM 6453 C C . HIS B 1 287 ? -25.109 16.844 4.609 1 94.25 287 HIS B C 1
ATOM 6455 O O . HIS B 1 287 ? -25.547 15.812 4.09 1 94.25 287 HIS B O 1
ATOM 6461 N N . LEU B 1 288 ? -24.266 16.766 5.598 1 96.94 288 LEU B N 1
ATOM 6462 C CA . LEU B 1 288 ? -23.797 15.508 6.164 1 96.94 288 LEU B CA 1
ATOM 6463 C C . LEU B 1 288 ? -24.953 14.695 6.723 1 96.94 288 LEU B C 1
ATOM 6465 O O . LEU B 1 288 ? -25.047 13.492 6.488 1 96.94 288 LEU B O 1
ATOM 6469 N N . MET B 1 289 ? -25.844 15.406 7.398 1 97.44 289 MET B N 1
ATOM 6470 C CA . MET B 1 289 ? -27 14.727 7.984 1 97.44 289 MET B CA 1
ATOM 6471 C C . MET B 1 289 ? -27.906 14.172 6.898 1 97.44 289 MET B C 1
ATOM 6473 O O . MET B 1 289 ? -28.406 13.055 7.016 1 97.44 289 MET B O 1
ATOM 6477 N N . ASP B 1 290 ? -28.078 14.922 5.871 1 95.44 290 ASP B N 1
ATOM 6478 C CA . ASP B 1 290 ? -28.906 14.477 4.746 1 95.44 290 ASP B CA 1
ATOM 6479 C C . ASP B 1 290 ? -28.297 13.242 4.086 1 95.44 290 ASP B C 1
ATOM 6481 O O . ASP B 1 290 ? -29.016 12.438 3.494 1 95.44 290 ASP B O 1
ATOM 6485 N N . ARG B 1 291 ? -27.031 13.102 4.219 1 94.62 291 ARG B N 1
ATOM 6486 C CA . ARG B 1 291 ? -26.344 11.977 3.607 1 94.62 291 ARG B CA 1
ATOM 6487 C C . ARG B 1 291 ? -26.234 10.805 4.578 1 94.62 291 ARG B C 1
ATOM 6489 O O . ARG B 1 291 ? -25.547 9.82 4.301 1 94.62 291 ARG B O 1
ATOM 6496 N N . GLY B 1 292 ? -26.828 10.953 5.699 1 95.5 292 GLY B N 1
ATOM 6497 C CA . GLY B 1 292 ? -26.953 9.828 6.609 1 95.5 292 GLY B CA 1
ATOM 6498 C C . GLY B 1 292 ? -25.906 9.828 7.711 1 95.5 292 GLY B C 1
ATOM 6499 O O . GLY B 1 292 ? -25.766 8.844 8.438 1 95.5 292 GLY B O 1
ATOM 6500 N N . VAL B 1 293 ? -25.141 10.859 7.906 1 98 293 VAL B N 1
ATOM 6501 C CA . VAL B 1 293 ? -24.156 10.953 8.977 1 98 293 VAL B CA 1
ATOM 6502 C C . VAL B 1 293 ? -24.828 11.43 10.258 1 98 293 VAL B C 1
ATOM 6504 O O . VAL B 1 293 ? -25.594 12.398 10.25 1 98 293 VAL B O 1
ATOM 6507 N N . ASP B 1 294 ? -24.609 10.703 11.328 1 98.5 294 ASP B N 1
ATOM 6508 C CA . ASP B 1 294 ? -25.047 11.133 12.648 1 98.5 294 ASP B CA 1
ATOM 6509 C C . ASP B 1 294 ? -24.062 12.148 13.25 1 98.5 294 ASP B C 1
ATOM 6511 O O . ASP B 1 294 ? -23.016 11.766 13.773 1 98.5 294 ASP B O 1
ATOM 6515 N N . VAL B 1 295 ? -24.453 13.438 13.18 1 98.44 295 VAL B N 1
ATOM 6516 C CA . VAL B 1 295 ? -23.578 14.492 13.68 1 98.44 295 VAL B CA 1
ATOM 6517 C C . VAL B 1 295 ? -23.969 14.859 15.109 1 98.44 295 VAL B C 1
ATOM 6519 O O . VAL B 1 295 ? -25.078 15.305 15.359 1 98.44 295 VAL B O 1
ATOM 6522 N N . ARG B 1 296 ? -23 14.648 16.016 1 97.94 296 ARG B N 1
ATOM 6523 C CA . ARG B 1 296 ? -23.234 14.93 17.422 1 97.94 296 ARG B CA 1
ATOM 6524 C C . ARG B 1 296 ? -22.312 16.047 17.922 1 97.94 296 ARG B C 1
ATOM 6526 O O . ARG B 1 296 ? -21.109 15.82 18.094 1 97.94 296 ARG B O 1
ATOM 6533 N N . THR B 1 297 ? -22.891 17.203 18.203 1 96.69 297 THR B N 1
ATOM 6534 C CA . THR B 1 297 ? -22.125 18.312 18.766 1 96.69 297 THR B CA 1
ATOM 6535 C C . THR B 1 297 ? -22.344 18.406 20.281 1 96.69 297 THR B C 1
ATOM 6537 O O . THR B 1 297 ? -23.344 17.906 20.797 1 96.69 297 THR B O 1
ATOM 6540 N N . GLY B 1 298 ? -21.359 18.938 21 1 95.19 298 GLY B N 1
ATOM 6541 C CA . GLY B 1 298 ? -21.453 19.031 22.453 1 95.19 298 GLY B CA 1
ATOM 6542 C C . GLY B 1 298 ? -21.25 17.703 23.141 1 95.19 298 GLY B C 1
ATOM 6543 O O . GLY B 1 298 ? -21.703 17.516 24.281 1 95.19 298 GLY B O 1
ATOM 6544 N N . VAL B 1 299 ? -20.703 16.781 22.453 1 96.19 299 VAL B N 1
ATOM 6545 C CA . VAL B 1 299 ? -20.469 15.43 22.969 1 96.19 299 VAL B CA 1
ATOM 6546 C C . VAL B 1 299 ? -18.984 15.094 22.875 1 96.19 299 VAL B C 1
ATOM 6548 O O . VAL B 1 299 ? -18.328 15.414 21.875 1 96.19 299 VAL B O 1
ATOM 6551 N N . ALA B 1 300 ? -18.453 14.547 23.969 1 94.81 300 ALA B N 1
ATOM 6552 C CA . ALA B 1 300 ? -17.047 14.164 24 1 94.81 300 ALA B CA 1
ATOM 6553 C C . ALA B 1 300 ? -16.891 12.656 24.172 1 94.81 300 ALA B C 1
ATOM 6555 O O . ALA B 1 300 ? -17.719 12.008 24.797 1 94.81 300 ALA B O 1
ATOM 6556 N N . VAL B 1 301 ? -15.898 12.102 23.438 1 95.62 301 VAL B N 1
ATOM 6557 C CA . VAL B 1 301 ? -15.469 10.75 23.766 1 95.62 301 VAL B CA 1
ATOM 6558 C C . VAL B 1 301 ? -14.555 10.773 24.984 1 95.62 301 VAL B C 1
ATOM 6560 O O . VAL B 1 301 ? -13.523 11.445 24.984 1 95.62 301 VAL B O 1
ATOM 6563 N N . THR B 1 302 ? -14.898 10.016 26 1 94.12 302 THR B N 1
ATOM 6564 C CA . THR B 1 302 ? -14.18 10.141 27.25 1 94.12 302 THR B CA 1
ATOM 6565 C C . THR B 1 302 ? -13.312 8.906 27.516 1 94.12 302 THR B C 1
ATOM 6567 O O . THR B 1 302 ? -12.414 8.938 28.344 1 94.12 302 THR B O 1
ATOM 6570 N N . ARG B 1 303 ? -13.68 7.855 26.781 1 94.94 303 ARG B N 1
ATOM 6571 C CA . ARG B 1 303 ? -12.906 6.629 26.969 1 94.94 303 ARG B CA 1
ATOM 6572 C C . ARG B 1 303 ? -13.148 5.656 25.812 1 94.94 303 ARG B C 1
ATOM 6574 O O . ARG B 1 303 ? -14.242 5.602 25.266 1 94.94 303 ARG B O 1
ATOM 6581 N N . VAL B 1 304 ? -12.102 4.949 25.453 1 94.56 304 VAL B N 1
ATOM 6582 C CA . VAL B 1 304 ? -12.188 3.807 24.547 1 94.56 304 VAL B CA 1
ATOM 6583 C C . VAL B 1 304 ? -11.688 2.551 25.25 1 94.56 304 VAL B C 1
ATOM 6585 O O . VAL B 1 304 ? -10.484 2.328 25.359 1 94.56 304 VAL B O 1
ATOM 6588 N N . ASP B 1 305 ? -12.57 1.732 25.656 1 86.75 305 ASP B N 1
ATOM 6589 C CA . ASP B 1 305 ? -12.273 0.614 26.547 1 86.75 305 ASP B CA 1
ATOM 6590 C C . ASP B 1 305 ? -11.664 -0.553 25.781 1 86.75 305 ASP B C 1
ATOM 6592 O O . ASP B 1 305 ? -10.867 -1.32 26.328 1 86.75 305 ASP B O 1
ATOM 6596 N N . SER B 1 306 ? -12.07 -0.739 24.656 1 87.44 306 SER B N 1
ATOM 6597 C CA . SER B 1 306 ? -11.633 -1.783 23.734 1 87.44 306 SER B CA 1
ATOM 6598 C C . SER B 1 306 ? -11.805 -1.349 22.281 1 87.44 306 SER B C 1
ATOM 6600 O O . SER B 1 306 ? -12.375 -0.286 22.016 1 87.44 306 SER B O 1
ATOM 6602 N N . PRO B 1 307 ? -11.242 -2.182 21.438 1 86.75 307 PRO B N 1
ATOM 6603 C CA . PRO B 1 307 ? -11.484 -1.853 20.031 1 86.75 307 PRO B CA 1
ATOM 6604 C C . PRO B 1 307 ? -12.961 -1.945 19.656 1 86.75 307 PRO B C 1
ATOM 6606 O O . PRO B 1 307 ? -13.344 -1.546 18.547 1 86.75 307 PRO B O 1
ATOM 6609 N N . LYS B 1 308 ? -13.805 -2.344 20.656 1 92.94 308 LYS B N 1
ATOM 6610 C CA . LYS B 1 308 ? -15.188 -2.652 20.297 1 92.94 308 LYS B CA 1
ATOM 6611 C C . LYS B 1 308 ? -16.156 -1.696 20.984 1 92.94 308 LYS B C 1
ATOM 6613 O O . LYS B 1 308 ? -17.375 -1.823 20.828 1 92.94 308 LYS B O 1
ATOM 6618 N N . ALA B 1 309 ? -15.594 -0.744 21.719 1 96.31 309 ALA B N 1
ATOM 6619 C CA . ALA B 1 309 ? -16.531 0.111 22.453 1 96.31 309 ALA B CA 1
ATOM 6620 C C . ALA B 1 309 ? -15.898 1.469 22.766 1 96.31 309 ALA B C 1
ATOM 6622 O O . ALA B 1 309 ? -14.695 1.562 23.016 1 96.31 309 ALA B O 1
ATOM 6623 N N . ALA B 1 310 ? -16.688 2.486 22.766 1 97.25 310 ALA B N 1
ATOM 6624 C CA . ALA B 1 310 ? -16.312 3.846 23.141 1 97.25 310 ALA B CA 1
ATOM 6625 C C . ALA B 1 310 ? -17.359 4.484 24.031 1 97.25 310 ALA B C 1
ATOM 6627 O O . ALA B 1 310 ? -18.562 4.203 23.906 1 97.25 310 ALA B O 1
ATOM 6628 N N . THR B 1 311 ? -16.875 5.312 24.906 1 97.31 311 THR B N 1
ATOM 6629 C CA . THR B 1 311 ? -17.766 5.992 25.828 1 97.31 311 THR B CA 1
ATOM 6630 C C . THR B 1 311 ? -17.938 7.461 25.453 1 97.31 311 THR B C 1
ATOM 6632 O O . THR B 1 311 ? -16.938 8.164 25.234 1 97.31 311 THR B O 1
ATOM 6635 N N . PHE B 1 312 ? -19.188 7.891 25.453 1 97.06 312 PHE B N 1
ATOM 6636 C CA . PHE B 1 312 ? -19.562 9.25 25.094 1 97.06 312 PHE B CA 1
ATOM 6637 C C . PHE B 1 312 ? -20.188 9.977 26.281 1 97.06 312 PHE B C 1
ATOM 6639 O O . PHE B 1 312 ? -20.922 9.375 27.062 1 97.06 312 PHE B O 1
ATOM 6646 N N . ALA B 1 313 ? -19.828 11.234 26.453 1 96.12 313 ALA B N 1
ATOM 6647 C CA . ALA B 1 313 ? -20.422 12.07 27.5 1 96.12 313 ALA B CA 1
ATOM 6648 C C . ALA B 1 313 ? -20.609 13.508 27 1 96.12 313 ALA B C 1
ATOM 6650 O O . ALA B 1 313 ? -19.953 13.93 26.062 1 96.12 313 ALA B O 1
ATOM 6651 N N . PRO B 1 314 ? -21.578 14.18 27.641 1 94.94 314 PRO B N 1
ATOM 6652 C CA . PRO B 1 314 ? -21.656 15.602 27.297 1 94.94 314 PRO B CA 1
ATOM 6653 C C . PRO B 1 314 ? -20.344 16.344 27.547 1 94.94 314 PRO B C 1
ATOM 6655 O O . PRO B 1 314 ? -19.656 16.078 28.531 1 94.94 314 PRO B O 1
ATOM 6658 N N . SER B 1 315 ? -20.062 17.188 26.5 1 93.19 315 SER B N 1
ATOM 6659 C CA . SER B 1 315 ? -18.828 17.953 26.656 1 93.19 315 SER B CA 1
ATOM 6660 C C . SER B 1 315 ? -18.984 19.062 27.688 1 93.19 315 SER B C 1
ATOM 6662 O O . SER B 1 315 ? -20.078 19.641 27.828 1 93.19 315 SER B O 1
ATOM 6664 N N . THR B 1 316 ? -17.891 19.25 28.422 1 88.56 316 THR B N 1
ATOM 6665 C CA . THR B 1 316 ? -17.891 20.328 29.391 1 88.56 316 THR B CA 1
ATOM 6666 C C . THR B 1 316 ? -16.875 21.391 29.031 1 88.56 316 THR B C 1
ATOM 6668 O O . THR B 1 316 ? -15.797 21.078 28.516 1 88.56 316 THR B O 1
ATOM 6671 N N . PRO B 1 317 ? -17.281 22.641 29.203 1 81.62 317 PRO B N 1
ATOM 6672 C CA . PRO B 1 317 ? -16.297 23.688 28.922 1 81.62 317 PRO B CA 1
ATOM 6673 C C . PRO B 1 317 ? -15.062 23.594 29.828 1 81.62 317 PRO B C 1
ATOM 6675 O O . PRO B 1 317 ? -15.078 22.875 30.828 1 81.62 317 PRO B O 1
ATOM 6678 N N . ARG B 1 318 ? -14.016 24.25 29.328 1 74.69 318 ARG B N 1
ATOM 6679 C CA . ARG B 1 318 ? -12.75 24.203 30.047 1 74.69 318 ARG B CA 1
ATOM 6680 C C . ARG B 1 318 ? -12.914 24.75 31.469 1 74.69 318 ARG B C 1
ATOM 6682 O O . ARG B 1 318 ? -12.266 24.281 32.406 1 74.69 318 ARG B O 1
ATOM 6689 N N . ASP B 1 319 ? -13.859 25.703 31.656 1 81.81 319 ASP B N 1
ATOM 6690 C CA . ASP B 1 319 ? -14.031 26.375 32.938 1 81.81 319 ASP B CA 1
ATOM 6691 C C . ASP B 1 319 ? -15.164 25.734 33.75 1 81.81 319 ASP B C 1
ATOM 6693 O O . ASP B 1 319 ? -15.641 26.297 34.719 1 81.81 319 ASP B O 1
ATOM 6697 N N . ALA B 1 320 ? -15.531 24.578 33.312 1 85.94 320 ALA B N 1
ATOM 6698 C CA . ALA B 1 320 ? -16.609 23.875 34.031 1 85.94 320 ALA B CA 1
ATOM 6699 C C . ALA B 1 320 ? -16.188 23.5 35.438 1 85.94 320 ALA B C 1
ATOM 6701 O O . ALA B 1 320 ? -15.023 23.188 35.688 1 85.94 320 ALA B O 1
ATOM 6702 N N . THR B 1 321 ? -17.109 23.562 36.406 1 89.31 321 THR B N 1
ATOM 6703 C CA . THR B 1 321 ? -16.844 23.172 37.781 1 89.31 321 THR B CA 1
ATOM 6704 C C . THR B 1 321 ? -16.703 21.672 37.906 1 89.31 321 THR B C 1
ATOM 6706 O O . THR B 1 321 ? -17.141 20.922 37.031 1 89.31 321 THR B O 1
ATOM 6709 N N . PRO B 1 322 ? -16 21.25 38.938 1 89.94 322 PRO B N 1
ATOM 6710 C CA . PRO B 1 322 ? -15.891 19.812 39.156 1 89.94 322 PRO B CA 1
ATOM 6711 C C . PRO B 1 322 ? -17.25 19.109 39.219 1 89.94 322 PRO B C 1
ATOM 6713 O O . PRO B 1 322 ? -17.375 17.969 38.781 1 89.94 322 PRO B O 1
ATOM 6716 N N . GLU B 1 323 ? -18.234 19.828 39.812 1 88.75 323 GLU B N 1
ATOM 6717 C CA . GLU B 1 323 ? -19.578 19.266 39.875 1 88.75 323 GLU B CA 1
ATOM 6718 C C . GLU B 1 323 ? -20.188 19.078 38.5 1 88.75 323 GLU B C 1
ATOM 6720 O O . GLU B 1 323 ? -20.812 18.047 38.219 1 88.75 323 GLU B O 1
ATOM 6725 N N . GLU B 1 324 ? -20 20.031 37.594 1 89 324 GLU B N 1
ATOM 6726 C CA . GLU B 1 324 ? -20.5 19.953 36.25 1 89 324 GLU B CA 1
ATOM 6727 C C . GLU B 1 324 ? -19.828 18.812 35.469 1 89 324 GLU B C 1
ATOM 6729 O O . GLU B 1 324 ? -20.469 18.125 34.688 1 89 324 GLU B O 1
ATOM 6734 N N . LYS B 1 325 ? -18.531 18.672 35.656 1 88.56 325 LYS B N 1
ATOM 6735 C CA . LYS B 1 325 ? -17.797 17.594 35.031 1 88.56 325 LYS B CA 1
ATOM 6736 C C . LYS B 1 325 ? -18.266 16.219 35.5 1 88.56 325 LYS B C 1
ATOM 6738 O O . LYS B 1 325 ? -18.406 15.289 34.719 1 88.56 325 LYS B O 1
ATOM 6743 N N . ALA B 1 326 ? -18.547 16.156 36.812 1 89.69 326 ALA B N 1
ATOM 6744 C CA . ALA B 1 326 ? -19.047 14.906 37.375 1 89.69 326 ALA B CA 1
ATOM 6745 C C . ALA B 1 326 ? -20.438 14.578 36.844 1 89.69 326 ALA B C 1
ATOM 6747 O O . ALA B 1 326 ? -20.75 13.414 36.594 1 89.69 326 ALA B O 1
ATOM 6748 N N . ASP B 1 327 ? -21.266 15.547 36.719 1 91.06 327 ASP B N 1
ATOM 6749 C CA . ASP B 1 327 ? -22.594 15.352 36.156 1 91.06 327 ASP B CA 1
ATOM 6750 C C . ASP B 1 327 ? -22.531 14.852 34.719 1 91.06 327 ASP B C 1
ATOM 6752 O O . ASP B 1 327 ? -23.297 13.977 34.312 1 91.06 327 ASP B O 1
ATOM 6756 N N . ALA B 1 328 ? -21.672 15.453 33.938 1 90 328 ALA B N 1
ATOM 6757 C CA . ALA B 1 328 ? -21.5 15.031 32.562 1 90 328 ALA B CA 1
ATOM 6758 C C . ALA B 1 328 ? -21.031 13.578 32.469 1 90 328 ALA B C 1
ATOM 6760 O O . ALA B 1 328 ? -21.547 12.805 31.656 1 90 328 ALA B O 1
ATOM 6761 N N . LEU B 1 329 ? -20.156 13.211 33.344 1 89.44 329 LEU B N 1
ATOM 6762 C CA . LEU B 1 329 ? -19.641 11.852 33.375 1 89.44 329 LEU B CA 1
ATOM 6763 C C . LEU B 1 329 ? -20.719 10.859 33.781 1 89.44 329 LEU B C 1
ATOM 6765 O O . LEU B 1 329 ? -20.734 9.719 33.344 1 89.44 329 LEU B O 1
ATOM 6769 N N . ALA B 1 330 ? -21.547 11.328 34.656 1 90.88 330 ALA B N 1
ATOM 6770 C CA . ALA B 1 330 ? -22.656 10.484 35.094 1 90.88 330 ALA B CA 1
ATOM 6771 C C . ALA B 1 330 ? -23.609 10.156 33.969 1 90.88 330 ALA B C 1
ATOM 6773 O O . ALA B 1 330 ? -24.281 9.125 34 1 90.88 330 ALA B O 1
ATOM 6774 N N . GLN B 1 331 ? -23.594 10.969 32.969 1 94.12 331 GLN B N 1
ATOM 6775 C CA . GLN B 1 331 ? -24.469 10.766 31.812 1 94.12 331 GLN B CA 1
ATOM 6776 C C . GLN B 1 331 ? -23.734 10.016 30.703 1 94.12 331 GLN B C 1
ATOM 6778 O O . GLN B 1 331 ? -24.297 9.805 29.625 1 94.12 331 GLN B O 1
ATOM 6783 N N . ALA B 1 332 ? -22.578 9.57 31.016 1 94.75 332 ALA B N 1
ATOM 6784 C CA . ALA B 1 332 ? -21.766 8.906 30 1 94.75 332 ALA B CA 1
ATOM 6785 C C . ALA B 1 332 ? -22.406 7.598 29.547 1 94.75 332 ALA B C 1
ATOM 6787 O O . ALA B 1 332 ? -23.016 6.887 30.344 1 94.75 332 ALA B O 1
ATOM 6788 N N . LYS B 1 333 ? -22.391 7.332 28.297 1 95.81 333 LYS B N 1
ATOM 6789 C CA . LYS B 1 333 ? -22.906 6.105 27.703 1 95.81 333 LYS B CA 1
ATOM 6790 C C . LYS B 1 333 ? -21.844 5.41 26.859 1 95.81 333 LYS B C 1
ATOM 6792 O O . LYS B 1 333 ? -21.156 6.055 26.062 1 95.81 333 LYS B O 1
ATOM 6797 N N . THR B 1 334 ? -21.734 4.094 27.078 1 96.56 334 THR B N 1
ATOM 6798 C CA . THR B 1 334 ? -20.812 3.287 26.281 1 96.56 334 THR B CA 1
ATOM 6799 C C . THR B 1 334 ? -21.547 2.621 25.109 1 96.56 334 THR B C 1
ATOM 6801 O O . THR B 1 334 ? -22.594 2.018 25.297 1 96.56 334 THR B O 1
ATOM 6804 N N . GLU B 1 335 ? -21.109 2.824 23.953 1 96.88 335 GLU B N 1
ATOM 6805 C CA . GLU B 1 335 ? -21.703 2.246 22.75 1 96.88 335 GLU B CA 1
ATOM 6806 C C . GLU B 1 335 ? -20.734 1.289 22.062 1 96.88 335 GLU B C 1
ATOM 6808 O O . GLU B 1 335 ? -19.516 1.521 22.062 1 96.88 335 GLU B O 1
ATOM 6813 N N . PRO B 1 336 ? -21.266 0.174 21.531 1 96.75 336 PRO B N 1
ATOM 6814 C CA . PRO B 1 336 ? -20.438 -0.686 20.688 1 96.75 336 PRO B CA 1
ATOM 6815 C C . PRO B 1 336 ? -20.062 -0.026 19.359 1 96.75 336 PRO B C 1
ATOM 6817 O O . PRO B 1 336 ? -20.891 0.628 18.734 1 96.75 336 PRO B O 1
ATOM 6820 N N . ILE B 1 337 ? -18.766 -0.095 19 1 97.12 337 ILE B N 1
ATOM 6821 C CA . ILE B 1 337 ? -18.297 0.506 17.75 1 97.12 337 ILE B CA 1
ATOM 6822 C C . ILE B 1 337 ? -17.375 -0.462 17.016 1 97.12 337 ILE B C 1
ATOM 6824 O O . ILE B 1 337 ? -16.797 -1.36 17.641 1 97.12 337 ILE B O 1
ATOM 6828 N N . GLY B 1 338 ? -17.266 -0.295 15.711 1 96.44 338 GLY B N 1
ATOM 6829 C CA . GLY B 1 338 ? -16.344 -1.083 14.914 1 96.44 338 GLY B CA 1
ATOM 6830 C C . GLY B 1 338 ? -15.023 -0.378 14.672 1 96.44 338 GLY B C 1
ATOM 6831 O O . GLY B 1 338 ? -13.977 -1.026 14.539 1 96.44 338 GLY B O 1
ATOM 6832 N N . THR B 1 339 ? -15.109 0.905 14.523 1 96.44 339 THR B N 1
ATOM 6833 C CA . THR B 1 339 ? -13.93 1.708 14.211 1 96.44 339 THR B CA 1
ATOM 6834 C C . THR B 1 339 ? -14.047 3.104 14.82 1 96.44 339 THR B C 1
ATOM 6836 O O . THR B 1 339 ? -15.109 3.73 14.742 1 96.44 339 THR B O 1
ATOM 6839 N N . LEU B 1 340 ? -13.023 3.551 15.469 1 97.94 340 LEU B N 1
ATOM 6840 C CA . LEU B 1 340 ? -12.93 4.926 15.945 1 97.94 340 LEU B CA 1
ATOM 6841 C C . LEU B 1 340 ? -11.758 5.648 15.289 1 97.94 340 LEU B C 1
ATOM 6843 O O . LEU B 1 340 ? -10.617 5.18 15.359 1 97.94 340 LEU B O 1
ATOM 6847 N N . VAL B 1 341 ? -12.023 6.684 14.617 1 98 341 VAL B N 1
ATOM 6848 C CA . VAL B 1 341 ? -10.992 7.523 14.016 1 98 341 VAL B CA 1
ATOM 6849 C C . VAL B 1 341 ? -10.875 8.836 14.789 1 98 341 VAL B C 1
ATOM 6851 O O . VAL B 1 341 ? -11.844 9.602 14.875 1 98 341 VAL B O 1
ATOM 6854 N N . TRP B 1 342 ? -9.727 9.039 15.297 1 97.81 342 TRP B N 1
ATOM 6855 C CA . TRP B 1 342 ? -9.469 10.227 16.109 1 97.81 342 TRP B CA 1
ATOM 6856 C C . TRP B 1 342 ? -8.852 11.336 15.266 1 97.81 342 TRP B C 1
ATOM 6858 O O . TRP B 1 342 ? -7.672 11.273 14.906 1 97.81 342 TRP B O 1
ATOM 6868 N N . ALA B 1 343 ? -9.641 12.289 14.961 1 95.5 343 ALA B N 1
ATOM 6869 C CA . ALA B 1 343 ? -9.203 13.508 14.281 1 95.5 343 ALA B CA 1
ATOM 6870 C C . ALA B 1 343 ? -9.453 14.742 15.156 1 95.5 343 ALA B C 1
ATOM 6872 O O . ALA B 1 343 ? -9.914 15.773 14.664 1 95.5 343 ALA B O 1
ATOM 6873 N N . GLY B 1 344 ? -9.148 14.633 16.453 1 89.25 344 GLY B N 1
ATOM 6874 C CA . GLY B 1 344 ? -9.57 15.602 17.453 1 89.25 344 GLY B CA 1
ATOM 6875 C C . GLY B 1 344 ? -8.523 16.656 17.75 1 89.25 344 GLY B C 1
ATOM 6876 O O . GLY B 1 344 ? -8.68 17.453 18.672 1 89.25 344 GLY B O 1
ATOM 6877 N N . GLY B 1 345 ? -7.449 16.703 17.047 1 89.06 345 GLY B N 1
ATOM 6878 C CA . GLY B 1 345 ? -6.508 17.781 17.312 1 89.06 345 GLY B CA 1
ATOM 6879 C C . GLY B 1 345 ? -5.059 17.344 17.219 1 89.06 345 GLY B C 1
ATOM 6880 O O . GLY B 1 345 ? -4.773 16.156 17.047 1 89.06 345 GLY B O 1
ATOM 6881 N N . ILE B 1 346 ? -4.176 18.359 17.312 1 92.5 346 ILE B N 1
ATOM 6882 C CA . ILE B 1 346 ? -2.752 18.094 17.141 1 92.5 346 ILE B CA 1
ATOM 6883 C C . ILE B 1 346 ? -1.983 18.609 18.344 1 92.5 346 ILE B C 1
ATOM 6885 O O . ILE B 1 346 ? -2.518 19.391 19.156 1 92.5 346 ILE B O 1
ATOM 6889 N N . GLY B 1 347 ? -0.841 18.109 18.609 1 93.88 347 GLY B N 1
ATOM 6890 C CA . GLY B 1 347 ? 0.076 18.5 19.672 1 93.88 347 GLY B CA 1
ATOM 6891 C C . GLY B 1 347 ? 1.532 18.453 19.25 1 93.88 347 GLY B C 1
ATOM 6892 O O . GLY B 1 347 ? 1.85 17.969 18.156 1 93.88 347 GLY B O 1
ATOM 6893 N N . PRO B 1 348 ? 2.389 19 20.094 1 95.44 348 PRO B N 1
ATOM 6894 C CA . PRO B 1 348 ? 3.807 19.094 19.75 1 95.44 348 PRO B CA 1
ATOM 6895 C C . PRO B 1 348 ? 4.488 17.734 19.672 1 95.44 348 PRO B C 1
ATOM 6897 O O . PRO B 1 348 ? 4.098 16.812 20.391 1 95.44 348 PRO B O 1
ATOM 6900 N N . ARG B 1 349 ? 5.441 17.641 18.828 1 95.81 349 ARG B N 1
ATOM 6901 C CA . ARG B 1 349 ? 6.273 16.438 18.766 1 95.81 349 ARG B CA 1
ATOM 6902 C C . ARG B 1 349 ? 7.312 16.438 19.891 1 95.81 349 ARG B C 1
ATOM 6904 O O . ARG B 1 349 ? 7.711 17.5 20.375 1 95.81 349 ARG B O 1
ATOM 6911 N N . PRO B 1 350 ? 7.797 15.266 20.25 1 94.94 350 PRO B N 1
ATOM 6912 C CA . PRO B 1 350 ? 8.758 15.164 21.344 1 94.94 350 PRO B CA 1
ATOM 6913 C C . PRO B 1 350 ? 10.008 16.016 21.125 1 94.94 350 PRO B C 1
ATOM 6915 O O . PRO B 1 350 ? 10.516 16.625 22.062 1 94.94 350 PRO B O 1
ATOM 6918 N N . LEU B 1 351 ? 10.484 16.078 19.938 1 97.06 351 LEU B N 1
ATOM 6919 C CA . LEU B 1 351 ? 11.672 16.875 19.625 1 97.06 351 LEU B CA 1
ATOM 6920 C C . LEU B 1 351 ? 11.453 18.328 19.984 1 97.06 351 LEU B C 1
ATOM 6922 O O . LEU B 1 351 ? 12.336 18.984 20.547 1 97.06 351 LEU B O 1
ATOM 6926 N N . VAL B 1 352 ? 10.305 18.859 19.672 1 97.81 352 VAL B N 1
ATOM 6927 C CA . VAL B 1 352 ? 9.945 20.266 19.891 1 97.81 352 VAL B CA 1
ATOM 6928 C C . VAL B 1 352 ? 9.852 20.531 21.391 1 97.81 352 VAL B C 1
ATOM 6930 O O . VAL B 1 352 ? 10.375 21.531 21.891 1 97.81 352 VAL B O 1
ATOM 6933 N N . GLN B 1 353 ? 9.234 19.609 22.109 1 97 353 GLN B N 1
ATOM 6934 C CA . GLN B 1 353 ? 9.07 19.75 23.547 1 97 353 GLN B CA 1
ATOM 6935 C C . GLN B 1 353 ? 10.422 19.719 24.266 1 97 353 GLN B C 1
ATOM 6937 O O . GLN B 1 353 ? 10.68 20.531 25.156 1 97 353 GLN B O 1
ATOM 6942 N N . LYS B 1 354 ? 11.234 18.797 23.828 1 96.88 354 LYS B N 1
ATOM 6943 C CA . LYS B 1 354 ? 12.562 18.656 24.422 1 96.88 354 LYS B CA 1
ATOM 6944 C C . LYS B 1 354 ? 13.391 19.922 24.203 1 96.88 354 LYS B C 1
ATOM 6946 O O . LYS B 1 354 ? 14.055 20.406 25.125 1 96.88 354 LYS B O 1
ATOM 6951 N N . LEU B 1 355 ? 13.367 20.453 23.031 1 97.56 355 LEU B N 1
ATOM 6952 C CA . LEU B 1 355 ? 14.133 21.672 22.734 1 97.56 355 LEU B CA 1
ATOM 6953 C C . LEU B 1 355 ? 13.594 22.859 23.516 1 97.56 355 LEU B C 1
ATOM 6955 O O . LEU B 1 355 ? 14.367 23.641 24.094 1 97.56 355 LEU B O 1
ATOM 6959 N N . ALA B 1 356 ? 12.305 23 23.547 1 97.44 356 ALA B N 1
ATOM 6960 C CA . ALA B 1 356 ? 11.688 24.094 24.297 1 97.44 356 ALA B CA 1
ATOM 6961 C C . ALA B 1 356 ? 12.117 24.062 25.766 1 97.44 356 ALA B C 1
ATOM 6963 O O . ALA B 1 356 ? 12.5 25.094 26.328 1 97.44 356 ALA B O 1
ATOM 6964 N N . ARG B 1 357 ? 12.094 22.922 26.375 1 96.06 357 ARG B N 1
ATOM 6965 C CA . ARG B 1 357 ? 12.492 22.766 27.766 1 96.06 357 ARG B CA 1
ATOM 6966 C C . ARG B 1 357 ? 13.969 23.109 27.953 1 96.06 357 ARG B C 1
ATOM 6968 O O . ARG B 1 357 ? 14.328 23.766 28.938 1 96.06 357 ARG B O 1
ATOM 6975 N N . SER B 1 358 ? 14.734 22.656 27.016 1 96.31 358 SER B N 1
ATOM 6976 C CA . SER B 1 358 ? 16.172 22.891 27.125 1 96.31 358 SER B CA 1
ATOM 6977 C C . SER B 1 358 ? 16.484 24.375 27.016 1 96.31 358 SER B C 1
ATOM 6979 O O . SER B 1 358 ? 17.5 24.844 27.562 1 96.31 358 SER B O 1
ATOM 6981 N N . LEU B 1 359 ? 15.664 25.094 26.359 1 96.62 359 LEU B N 1
ATOM 6982 C CA . LEU B 1 359 ? 15.883 26.531 26.172 1 96.62 359 LEU B CA 1
ATOM 6983 C C . LEU B 1 359 ? 15.188 27.328 27.281 1 96.62 359 LEU B C 1
ATOM 6985 O O . LEU B 1 359 ? 15.234 28.562 27.266 1 96.62 359 LEU B O 1
ATOM 6989 N N . GLY B 1 360 ? 14.43 26.656 28.172 1 95.12 360 GLY B N 1
ATOM 6990 C CA . GLY B 1 360 ? 13.766 27.312 29.281 1 95.12 360 GLY B CA 1
ATOM 6991 C C . GLY B 1 360 ? 12.469 28 28.891 1 95.12 360 GLY B C 1
ATOM 6992 O O . GLY B 1 360 ? 12.023 28.938 29.562 1 95.12 360 GLY B O 1
ATOM 6993 N N . GLN B 1 361 ? 11.906 27.531 27.828 1 94.88 361 GLN B N 1
ATOM 6994 C CA . GLN B 1 361 ? 10.625 28.094 27.422 1 94.88 361 GLN B CA 1
ATOM 6995 C C . GLN B 1 361 ? 9.484 27.547 28.266 1 94.88 361 GLN B C 1
ATOM 6997 O O . GLN B 1 361 ? 9.461 26.359 28.594 1 94.88 361 GLN B O 1
ATOM 7002 N N . SER B 1 362 ? 8.539 28.375 28.656 1 91.69 362 SER B N 1
ATOM 7003 C CA . SER B 1 362 ? 7.445 27.984 29.531 1 91.69 362 SER B CA 1
ATOM 7004 C C . SER B 1 362 ? 6.355 27.234 28.781 1 91.69 362 SER B C 1
ATOM 7006 O O . SER B 1 362 ? 5.734 26.328 29.328 1 91.69 362 SER B O 1
ATOM 7008 N N . ASP B 1 363 ? 6.117 27.625 27.594 1 92.75 363 ASP B N 1
ATOM 7009 C CA . ASP B 1 363 ? 5.109 27 26.75 1 92.75 363 ASP B CA 1
ATOM 7010 C C . ASP B 1 363 ? 5.738 25.938 25.844 1 92.75 363 ASP B C 1
ATOM 7012 O O . ASP B 1 363 ? 6.523 26.266 24.938 1 92.75 363 ASP B O 1
ATOM 7016 N N . THR B 1 364 ? 5.445 24.688 26.078 1 90.56 364 THR B N 1
ATOM 7017 C CA . THR B 1 364 ? 6.105 23.609 25.344 1 90.56 364 THR B CA 1
ATOM 7018 C C . THR B 1 364 ? 5.199 23.078 24.234 1 90.56 364 THR B C 1
ATOM 7020 O O . THR B 1 364 ? 5.469 22.031 23.656 1 90.56 364 THR B O 1
ATOM 7023 N N . ARG B 1 365 ? 4.109 23.797 23.875 1 92.38 365 ARG B N 1
ATOM 7024 C CA . ARG B 1 365 ? 3.207 23.391 22.797 1 92.38 365 ARG B CA 1
ATOM 7025 C C . ARG B 1 365 ? 3.828 23.625 21.438 1 92.38 365 ARG B C 1
ATOM 7027 O O . ARG B 1 365 ? 3.312 23.156 20.422 1 92.38 365 ARG B O 1
ATOM 7034 N N . GLY B 1 366 ? 4.887 24.344 21.453 1 96.25 366 GLY B N 1
ATOM 7035 C CA . GLY B 1 366 ? 5.703 24.703 20.312 1 96.25 366 GLY B CA 1
ATOM 7036 C C . GLY B 1 366 ? 6.949 25.484 20.688 1 96.25 366 GLY B C 1
ATOM 7037 O O . GLY B 1 366 ? 7.215 25.703 21.859 1 96.25 366 GLY B O 1
ATOM 7038 N N . LEU B 1 367 ? 7.715 25.875 19.672 1 98.31 367 LEU B N 1
ATOM 7039 C CA . LEU B 1 367 ? 8.891 26.703 19.922 1 98.31 367 LEU B CA 1
ATOM 7040 C C . LEU B 1 367 ? 8.547 28.188 19.797 1 98.31 367 LEU B C 1
ATOM 7042 O O . LEU B 1 367 ? 7.988 28.609 18.781 1 98.31 367 LEU B O 1
ATOM 7046 N N . LYS B 1 368 ? 8.867 28.906 20.844 1 97.94 368 LYS B N 1
ATOM 7047 C CA . LYS B 1 368 ? 8.664 30.344 20.781 1 97.94 368 LYS B CA 1
ATOM 7048 C C . LYS B 1 368 ? 9.633 30.984 19.781 1 97.94 368 LYS B C 1
ATOM 7050 O O . LYS B 1 368 ? 10.844 30.734 19.844 1 97.94 368 LYS B O 1
ATOM 7055 N N . VAL B 1 369 ? 9.109 31.812 18.906 1 98 369 VAL B N 1
ATOM 7056 C CA . VAL B 1 369 ? 9.938 32.438 17.875 1 98 369 VAL B CA 1
ATOM 7057 C C . VAL B 1 369 ? 9.688 33.938 17.859 1 98 369 VAL B C 1
ATOM 7059 O O . VAL B 1 369 ? 8.664 34.406 18.359 1 98 369 VAL B O 1
ATOM 7062 N N . ASP B 1 370 ? 10.625 34.688 17.328 1 97.25 370 ASP B N 1
ATOM 7063 C CA . ASP B 1 370 ? 10.445 36.125 17.156 1 97.25 370 ASP B CA 1
ATOM 7064 C C . ASP B 1 370 ? 9.773 36.438 15.812 1 97.25 370 ASP B C 1
ATOM 7066 O O . ASP B 1 370 ? 9.266 35.531 15.148 1 97.25 370 ASP B O 1
ATOM 7070 N N . GLU B 1 371 ? 9.719 37.688 15.383 1 96.44 371 GLU B N 1
ATOM 7071 C CA . GLU B 1 371 ? 8.992 38.094 14.195 1 96.44 371 GLU B CA 1
ATOM 7072 C C . GLU B 1 371 ? 9.656 37.594 12.922 1 96.44 371 GLU B C 1
ATOM 7074 O O . GLU B 1 371 ? 9.031 37.531 11.859 1 96.44 371 GLU B O 1
ATOM 7079 N N . CYS B 1 372 ? 10.992 37.25 13.062 1 97.19 372 CYS B N 1
ATOM 7080 C CA . CYS B 1 372 ? 11.727 36.688 11.922 1 97.19 372 CYS B CA 1
ATOM 7081 C C . CYS B 1 372 ? 11.773 35.188 11.977 1 97.19 372 CYS B C 1
ATOM 7083 O O . CYS B 1 372 ? 12.547 34.562 11.25 1 97.19 372 CYS B O 1
ATOM 7085 N N . GLN B 1 373 ? 11 34.531 12.836 1 97.94 373 GLN B N 1
ATOM 7086 C CA . GLN B 1 373 ? 10.844 33.094 13.008 1 97.94 373 GLN B CA 1
ATOM 7087 C C . GLN B 1 373 ? 12.094 32.469 13.617 1 97.94 373 GLN B C 1
ATOM 7089 O O . GLN B 1 373 ? 12.344 31.266 13.445 1 97.94 373 GLN B O 1
ATOM 7094 N N . ARG B 1 374 ? 12.945 33.281 14.219 1 98.19 374 ARG B N 1
ATOM 7095 C CA . ARG B 1 374 ? 14.094 32.75 14.961 1 98.19 374 ARG B CA 1
ATOM 7096 C C . ARG B 1 374 ? 13.672 32.219 16.328 1 98.19 374 ARG B C 1
ATOM 7098 O O . ARG B 1 374 ? 12.891 32.875 17.031 1 98.19 374 ARG B O 1
ATOM 7105 N N . VAL B 1 375 ? 14.164 31.109 16.672 1 98.44 375 VAL B N 1
ATOM 7106 C CA . VAL B 1 375 ? 13.836 30.531 17.969 1 98.44 375 VAL B CA 1
ATOM 7107 C C . VAL B 1 375 ? 14.477 31.344 19.094 1 98.44 375 VAL B C 1
ATOM 7109 O O . VAL B 1 375 ? 15.688 31.578 19.078 1 98.44 375 VAL B O 1
ATOM 7112 N N . VAL B 1 376 ? 13.656 31.688 20.031 1 97.5 376 VAL B N 1
ATOM 7113 C CA . VAL B 1 376 ? 14.141 32.5 21.125 1 97.5 376 VAL B CA 1
ATOM 7114 C C . VAL B 1 376 ? 15.109 31.703 21.984 1 97.5 376 VAL B C 1
ATOM 7116 O O . VAL B 1 376 ? 14.781 30.609 22.453 1 97.5 376 VAL B O 1
ATOM 7119 N N . GLY B 1 377 ? 16.281 32.188 22.141 1 95.38 377 GLY B N 1
ATOM 7120 C CA . GLY B 1 377 ? 17.266 31.547 23 1 95.38 377 GLY B CA 1
ATOM 7121 C C . GLY B 1 377 ? 18.219 30.656 22.234 1 95.38 377 GLY B C 1
ATOM 7122 O O . GLY B 1 377 ? 19.109 30.047 22.844 1 95.38 377 GLY B O 1
ATOM 7123 N N . ALA B 1 378 ? 18.094 30.562 20.938 1 96.5 378 ALA B N 1
ATOM 7124 C CA . ALA B 1 378 ? 18.953 29.688 20.141 1 96.5 378 ALA B CA 1
ATOM 7125 C C . ALA B 1 378 ? 19.469 30.406 18.906 1 96.5 378 ALA B C 1
ATOM 7127 O O . ALA B 1 378 ? 18.688 30.75 18.016 1 96.5 378 ALA B O 1
ATOM 7128 N N . ASP B 1 379 ? 20.719 30.547 18.844 1 94.56 379 ASP B N 1
ATOM 7129 C CA . ASP B 1 379 ? 21.328 31.219 17.703 1 94.56 379 ASP B CA 1
ATOM 7130 C C . ASP B 1 379 ? 21.359 30.312 16.469 1 94.56 379 ASP B C 1
ATOM 7132 O O . ASP B 1 379 ? 21.75 29.156 16.547 1 94.56 379 ASP B O 1
ATOM 7136 N N . GLY B 1 380 ? 20.828 30.859 15.391 1 95.94 380 GLY B N 1
ATOM 7137 C CA . GLY B 1 380 ? 20.906 30.141 14.125 1 95.94 380 GLY B CA 1
ATOM 7138 C C . GLY B 1 380 ? 19.797 29.109 13.961 1 95.94 380 GLY B C 1
ATOM 7139 O O . GLY B 1 380 ? 19.828 28.328 13.016 1 95.94 380 GLY B O 1
ATOM 7140 N N . VAL B 1 381 ? 18.891 29.109 14.906 1 98.31 381 VAL B N 1
ATOM 7141 C CA . VAL B 1 381 ? 17.812 28.109 14.859 1 98.31 381 VAL B CA 1
ATOM 7142 C C . VAL B 1 381 ? 16.484 28.812 14.562 1 98.31 381 VAL B C 1
ATOM 7144 O O . VAL B 1 381 ? 16.156 29.812 15.195 1 98.31 381 VAL B O 1
ATOM 7147 N N . TYR B 1 382 ? 15.781 28.328 13.578 1 98.62 382 TYR B N 1
ATOM 7148 C CA . TYR B 1 382 ? 14.477 28.828 13.156 1 98.62 382 TYR B CA 1
ATOM 7149 C C . TYR B 1 382 ? 13.406 27.75 13.297 1 98.62 382 TYR B C 1
ATOM 7151 O O . TYR B 1 382 ? 13.719 26.562 13.289 1 98.62 382 TYR B O 1
ATOM 7159 N N . ALA B 1 383 ? 12.156 28.141 13.523 1 98.69 383 ALA B N 1
ATOM 7160 C CA . ALA B 1 383 ? 11.031 27.203 13.562 1 98.69 383 ALA B CA 1
ATOM 7161 C C . ALA B 1 383 ? 9.82 27.781 12.844 1 98.69 383 ALA B C 1
ATOM 7163 O O . ALA B 1 383 ? 9.555 28.984 12.914 1 98.69 383 ALA B O 1
ATOM 7164 N N . ILE B 1 384 ? 9.102 26.906 12.164 1 98.38 384 ILE B N 1
ATOM 7165 C CA . ILE B 1 384 ? 7.949 27.359 11.398 1 98.38 384 ILE B CA 1
ATOM 7166 C C . ILE B 1 384 ? 6.84 26.312 11.453 1 98.38 384 ILE B C 1
ATOM 7168 O O . ILE B 1 384 ? 7.066 25.188 11.906 1 98.38 384 ILE B O 1
ATOM 7172 N N . GLY B 1 385 ? 5.648 26.734 10.984 1 97.56 385 GLY B N 1
ATOM 7173 C CA . GLY B 1 385 ? 4.508 25.828 10.938 1 97.56 385 GLY B CA 1
ATOM 7174 C C . GLY B 1 385 ? 4.004 25.438 12.312 1 97.56 385 GLY B C 1
ATOM 7175 O O . GLY B 1 385 ? 4.02 26.25 13.242 1 97.56 385 GLY B O 1
ATOM 7176 N N . ASP B 1 386 ? 3.555 24.156 12.375 1 96.75 386 ASP B N 1
ATOM 7177 C CA . ASP B 1 386 ? 2.9 23.688 13.594 1 96.75 386 ASP B CA 1
ATOM 7178 C C . ASP B 1 386 ? 3.912 23.484 14.719 1 96.75 386 ASP B C 1
ATOM 7180 O O . ASP B 1 386 ? 3.533 23.312 15.875 1 96.75 386 ASP B O 1
ATOM 7184 N N . ALA B 1 387 ? 5.199 23.562 14.391 1 98.12 387 ALA B N 1
ATOM 7185 C CA . ALA B 1 387 ? 6.238 23.391 15.406 1 98.12 387 ALA B CA 1
ATOM 7186 C C . ALA B 1 387 ? 6.523 24.703 16.125 1 98.12 387 ALA B C 1
ATOM 7188 O O . ALA B 1 387 ? 7.195 24.719 17.156 1 98.12 387 ALA B O 1
ATOM 7189 N N . ALA B 1 388 ? 6 25.766 15.625 1 97.88 388 ALA B N 1
ATOM 7190 C CA . ALA B 1 388 ? 6.324 27.094 16.156 1 97.88 388 ALA B CA 1
ATOM 7191 C C . ALA B 1 388 ? 5.129 27.703 16.875 1 97.88 388 ALA B C 1
ATOM 7193 O O . ALA B 1 388 ? 3.977 27.422 16.531 1 97.88 388 ALA B O 1
ATOM 7194 N N . LEU B 1 389 ? 5.395 28.453 17.906 1 96.12 389 LEU B N 1
ATOM 7195 C CA . LEU B 1 389 ? 4.414 29.312 18.562 1 96.12 389 LEU B CA 1
ATOM 7196 C C . LEU B 1 389 ? 4.531 30.75 18.078 1 96.12 389 LEU B C 1
ATOM 7198 O O . LEU B 1 389 ? 5.211 31.562 18.688 1 96.12 389 LEU B O 1
ATOM 7202 N N . ASP B 1 390 ? 3.912 31.094 17.016 1 93.75 390 ASP B N 1
ATOM 7203 C CA . ASP B 1 390 ? 4.039 32.438 16.422 1 93.75 390 ASP B CA 1
ATOM 7204 C C . ASP B 1 390 ? 2.684 33.125 16.328 1 93.75 390 ASP B C 1
ATOM 7206 O O . ASP B 1 390 ? 2.568 34.188 15.742 1 93.75 390 ASP B O 1
ATOM 7210 N N . GLY B 1 391 ? 1.658 32.5 16.828 1 91.75 391 GLY B N 1
ATOM 7211 C CA . GLY B 1 391 ? 0.347 33.125 16.891 1 91.75 391 GLY B CA 1
ATOM 7212 C C . GLY B 1 391 ? -0.516 32.781 15.68 1 91.75 391 GLY B C 1
ATOM 7213 O O . GLY B 1 391 ? -1.681 33.188 15.617 1 91.75 391 GLY B O 1
ATOM 7214 N N . TYR B 1 392 ? 0.024 32.125 14.75 1 92.19 392 TYR B N 1
ATOM 7215 C CA . TYR B 1 392 ? -0.755 31.75 13.57 1 92.19 392 TYR B CA 1
ATOM 7216 C C . TYR B 1 392 ? -1.385 30.375 13.734 1 92.19 392 TYR B C 1
ATOM 7218 O O . TYR B 1 392 ? -0.892 29.547 14.508 1 92.19 392 TYR B O 1
ATOM 7226 N N . ALA B 1 393 ? -2.498 30.172 12.984 1 89.06 393 ALA B N 1
ATOM 7227 C CA . ALA B 1 393 ? -3.189 28.891 13.023 1 89.06 393 ALA B CA 1
ATOM 7228 C C . ALA B 1 393 ? -2.336 27.797 12.398 1 89.06 393 ALA B C 1
ATOM 7230 O O . ALA B 1 393 ? -1.595 28.031 11.445 1 89.06 393 ALA B O 1
ATOM 7231 N N . PRO B 1 394 ? -2.406 26.578 12.938 1 90.94 394 PRO B N 1
ATOM 7232 C CA . PRO B 1 394 ? -1.642 25.453 12.391 1 90.94 394 PRO B CA 1
ATOM 7233 C C . PRO B 1 394 ? -2.229 24.922 11.086 1 90.94 394 PRO B C 1
ATOM 7235 O O . PRO B 1 394 ? -2.896 23.875 11.094 1 90.94 394 PRO B O 1
ATOM 7238 N N . THR B 1 395 ? -1.976 25.547 10.016 1 90.44 395 THR B N 1
ATOM 7239 C CA . THR B 1 395 ? -2.504 25.172 8.711 1 90.44 395 THR B CA 1
ATOM 7240 C C . THR B 1 395 ? -1.376 25 7.695 1 90.44 395 THR B C 1
ATOM 7242 O O . THR B 1 395 ? -0.295 25.578 7.863 1 90.44 395 THR B O 1
ATOM 7245 N N . ALA B 1 396 ? -1.719 24.234 6.691 1 90.25 396 ALA B N 1
ATOM 7246 C CA . ALA B 1 396 ? -0.771 24.047 5.598 1 90.25 396 ALA B CA 1
ATOM 7247 C C . ALA B 1 396 ? -0.441 25.375 4.926 1 90.25 396 ALA B C 1
ATOM 7249 O O . ALA B 1 396 ? 0.695 25.594 4.504 1 90.25 396 ALA B O 1
ATOM 7250 N N . GLN B 1 397 ? -1.344 26.25 4.895 1 88.38 397 GLN B N 1
ATOM 7251 C CA . GLN B 1 397 ? -1.166 27.547 4.262 1 88.38 397 GLN B CA 1
ATOM 7252 C C . GLN B 1 397 ? -0.115 28.375 4.992 1 88.38 397 GLN B C 1
ATOM 7254 O O . GLN B 1 397 ? 0.767 28.969 4.363 1 88.38 397 GLN B O 1
ATOM 7259 N N . VAL B 1 398 ? -0.228 28.406 6.27 1 93.5 398 VAL B N 1
ATOM 7260 C CA . VAL B 1 398 ? 0.726 29.156 7.078 1 93.5 398 VAL B CA 1
ATOM 7261 C C . VAL B 1 398 ? 2.119 28.547 6.934 1 93.5 398 VAL B C 1
ATOM 7263 O O . VAL B 1 398 ? 3.088 29.266 6.652 1 93.5 398 VAL B O 1
ATOM 7266 N N . ALA B 1 399 ? 2.182 27.25 7.082 1 95.62 399 ALA B N 1
ATOM 7267 C CA . ALA B 1 399 ? 3.461 26.547 7.004 1 95.62 399 ALA B CA 1
ATOM 7268 C C . ALA B 1 399 ? 4.137 26.797 5.656 1 95.62 399 ALA B C 1
ATOM 7270 O O . ALA B 1 399 ? 5.344 27.047 5.598 1 95.62 399 ALA B O 1
ATOM 7271 N N . THR B 1 400 ? 3.377 26.734 4.633 1 93 400 THR B N 1
ATOM 7272 C CA . THR B 1 400 ? 3.912 26.922 3.289 1 93 400 THR B CA 1
ATOM 7273 C C . THR B 1 400 ? 4.469 28.328 3.121 1 93 400 THR B C 1
ATOM 7275 O O . THR B 1 400 ? 5.582 28.516 2.623 1 93 400 THR B O 1
ATOM 7278 N N . GLN B 1 401 ? 3.74 29.344 3.502 1 93.31 401 GLN B N 1
ATOM 7279 C CA . GLN B 1 401 ? 4.184 30.734 3.373 1 93.31 401 GLN B CA 1
ATOM 7280 C C . GLN B 1 401 ? 5.418 31 4.23 1 93.31 401 GLN B C 1
ATOM 7282 O O . GLN B 1 401 ? 6.348 31.672 3.795 1 93.31 401 GLN B O 1
ATOM 7287 N N . GLN B 1 402 ? 5.379 30.438 5.379 1 97 402 GLN B N 1
ATOM 7288 C CA . GLN B 1 402 ? 6.539 30.578 6.246 1 97 402 GLN B CA 1
ATOM 7289 C C . GLN B 1 402 ? 7.766 29.906 5.637 1 97 402 GLN B C 1
ATOM 7291 O O . GLN B 1 402 ? 8.875 30.453 5.707 1 97 402 GLN B O 1
ATOM 7296 N N . GLY B 1 403 ? 7.523 28.734 5.133 1 96.62 403 GLY B N 1
ATOM 7297 C CA . GLY B 1 403 ? 8.609 28.031 4.473 1 96.62 403 GLY B CA 1
ATOM 7298 C C . GLY B 1 403 ? 9.242 28.828 3.35 1 96.62 403 GLY B C 1
ATOM 7299 O O . GLY B 1 403 ? 10.469 28.953 3.289 1 96.62 403 GLY B O 1
ATOM 7300 N N . LYS B 1 404 ? 8.453 29.375 2.506 1 93.31 404 LYS B N 1
ATOM 7301 C CA . LYS B 1 404 ? 8.945 30.203 1.413 1 93.31 404 LYS B CA 1
ATOM 7302 C C . LYS B 1 404 ? 9.703 31.422 1.945 1 93.31 404 LYS B C 1
ATOM 7304 O O . LYS B 1 404 ? 10.766 31.766 1.429 1 93.31 404 LYS B O 1
ATOM 7309 N N . HIS B 1 405 ? 9.164 31.984 2.932 1 95.44 405 HIS B N 1
ATOM 7310 C CA . HIS B 1 405 ? 9.75 33.188 3.539 1 95.44 405 HIS B CA 1
ATOM 7311 C C . HIS B 1 405 ? 11.141 32.875 4.09 1 95.44 405 HIS B C 1
ATOM 7313 O O . HIS B 1 405 ? 12.102 33.594 3.775 1 95.44 405 HIS B O 1
ATOM 7319 N N . ILE B 1 406 ? 11.25 31.844 4.828 1 96.56 406 ILE B N 1
ATOM 7320 C CA . ILE B 1 406 ? 12.516 31.484 5.469 1 96.56 406 ILE B CA 1
ATOM 7321 C C . ILE B 1 406 ? 13.516 31.016 4.414 1 96.56 406 ILE B C 1
ATOM 7323 O O . ILE B 1 406 ? 14.711 31.281 4.52 1 96.56 406 ILE B O 1
ATOM 7327 N N . GLY B 1 407 ? 13.016 30.219 3.48 1 93.69 407 GLY B N 1
ATOM 7328 C CA . GLY B 1 407 ? 13.883 29.812 2.391 1 93.69 407 GLY B CA 1
ATOM 7329 C C . GLY B 1 407 ? 14.555 30.984 1.69 1 93.69 407 GLY B C 1
ATOM 7330 O O . GLY B 1 407 ? 15.758 30.969 1.452 1 93.69 407 GLY B O 1
ATOM 7331 N N . ARG B 1 408 ? 13.828 32.031 1.416 1 92 408 ARG B N 1
ATOM 7332 C CA . ARG B 1 408 ? 14.359 33.219 0.782 1 92 408 ARG B CA 1
ATOM 7333 C C . ARG B 1 408 ? 15.336 33.938 1.705 1 92 408 ARG B C 1
ATOM 7335 O O . ARG B 1 408 ? 16.359 34.469 1.25 1 92 408 ARG B O 1
ATOM 7342 N N . ALA B 1 409 ? 14.992 33.969 2.939 1 94.38 409 ALA B N 1
ATOM 7343 C CA . ALA B 1 409 ? 15.883 34.594 3.912 1 94.38 409 ALA B CA 1
ATOM 7344 C C . ALA B 1 409 ? 17.234 33.906 3.949 1 94.38 409 ALA B C 1
ATOM 7346 O O . ALA B 1 409 ? 18.281 34.562 3.988 1 94.38 409 ALA B O 1
ATOM 7347 N N . PHE B 1 410 ? 17.188 32.562 3.949 1 92.62 410 PHE B N 1
ATOM 7348 C CA . PHE B 1 410 ? 18.422 31.781 3.959 1 92.62 410 PHE B CA 1
ATOM 7349 C C . PHE B 1 410 ? 19.219 32 2.682 1 92.62 410 PHE B C 1
ATOM 7351 O O . PHE B 1 410 ? 20.453 32.156 2.729 1 92.62 410 PHE B O 1
ATOM 7358 N N . ARG B 1 411 ? 18.531 31.984 1.625 1 87.25 411 ARG B N 1
ATOM 7359 C CA . ARG B 1 411 ? 19.172 32.188 0.331 1 87.25 411 ARG B CA 1
ATOM 7360 C C . ARG B 1 411 ? 19.875 33.562 0.279 1 87.25 411 ARG B C 1
ATOM 7362 O O . ARG B 1 411 ? 21.031 33.656 -0.122 1 87.25 411 ARG B O 1
ATOM 7369 N N . ASP B 1 412 ? 19.172 34.594 0.808 1 88.56 412 ASP B N 1
ATOM 7370 C CA . ASP B 1 412 ? 19.641 36 0.683 1 88.56 412 ASP B CA 1
ATOM 7371 C C . ASP B 1 412 ? 20.547 36.375 1.849 1 88.56 412 ASP B C 1
ATOM 7373 O O . ASP B 1 412 ? 21.281 37.375 1.771 1 88.56 412 ASP B O 1
ATOM 7377 N N . GLY B 1 413 ? 20.469 35.688 2.885 1 89.06 413 GLY B N 1
ATOM 7378 C CA . GLY B 1 413 ? 21.266 35.969 4.062 1 89.06 413 GLY B CA 1
ATOM 7379 C C . GLY B 1 413 ? 20.75 37.156 4.859 1 89.06 413 GLY B C 1
ATOM 7380 O O . GLY B 1 413 ? 21.516 37.875 5.508 1 89.06 413 GLY B O 1
ATOM 7381 N N . VAL B 1 414 ? 19.469 37.438 4.707 1 90.69 414 VAL B N 1
ATOM 7382 C CA . VAL B 1 414 ? 18.844 38.562 5.402 1 90.69 414 VAL B CA 1
ATOM 7383 C C . VAL B 1 414 ? 17.531 38.125 6.039 1 90.69 414 VAL B C 1
ATOM 7385 O O . VAL B 1 414 ? 16.656 37.594 5.352 1 90.69 414 VAL B O 1
ATOM 7388 N N . ASP B 1 415 ? 17.438 38.344 7.324 1 93 415 ASP B N 1
ATOM 7389 C CA . ASP B 1 415 ? 16.203 38.031 8.039 1 93 415 ASP B CA 1
ATOM 7390 C C . ASP B 1 415 ? 15.18 39.156 7.898 1 93 415 ASP B C 1
ATOM 7392 O O . ASP B 1 415 ? 15.531 40.344 7.949 1 93 415 ASP B O 1
ATOM 7396 N N . ARG B 1 416 ? 13.953 38.812 7.617 1 93.56 416 ARG B N 1
ATOM 7397 C CA . ARG B 1 416 ? 12.836 39.75 7.527 1 93.56 416 ARG B CA 1
ATOM 7398 C C . ARG B 1 416 ? 11.633 39.25 8.32 1 93.56 416 ARG B C 1
ATOM 7400 O O . ARG B 1 416 ? 11.445 38.031 8.469 1 93.56 416 ARG B O 1
ATOM 7407 N N . PRO B 1 417 ? 10.906 40.219 8.852 1 96.25 417 PRO B N 1
ATOM 7408 C CA . PRO B 1 417 ? 9.695 39.781 9.562 1 96.25 417 PRO B CA 1
ATOM 7409 C C . PRO B 1 417 ? 8.703 39.062 8.641 1 96.25 417 PRO B C 1
ATOM 7411 O O . PRO B 1 417 ? 8.539 39.469 7.484 1 96.25 417 PRO B O 1
ATOM 7414 N N . PHE B 1 418 ? 8.078 38.094 9.234 1 96.81 418 PHE B N 1
ATOM 7415 C CA . PHE B 1 418 ? 7.102 37.312 8.484 1 96.81 418 PHE B CA 1
ATOM 7416 C C . PHE B 1 418 ? 5.707 37.906 8.633 1 96.81 418 PHE B C 1
ATOM 7418 O O . PHE B 1 418 ? 5.281 38.219 9.75 1 96.81 418 PHE B O 1
ATOM 7425 N N . VAL B 1 419 ? 4.941 38.062 7.523 1 94.19 419 VAL B N 1
ATOM 7426 C CA . VAL B 1 419 ? 3.551 38.5 7.512 1 94.19 419 VAL B CA 1
ATOM 7427 C C . VAL B 1 419 ? 2.689 37.469 6.793 1 94.19 419 VAL B C 1
ATOM 7429 O O . VAL B 1 419 ? 2.898 37.188 5.605 1 94.19 419 VAL B O 1
ATOM 7432 N N . TYR B 1 420 ? 1.749 36.938 7.492 1 92.12 420 TYR B N 1
ATOM 7433 C CA . TYR B 1 420 ? 0.87 35.906 6.949 1 92.12 420 TYR B CA 1
ATOM 7434 C C . TYR B 1 420 ? -0.259 36.531 6.133 1 92.12 420 TYR B C 1
ATOM 7436 O O . TYR B 1 420 ? -0.878 37.5 6.566 1 92.12 420 TYR B O 1
ATOM 7444 N N . LYS B 1 421 ? -0.521 36 4.961 1 85.94 421 LYS B N 1
ATOM 7445 C CA . LYS B 1 421 ? -1.652 36.406 4.121 1 85.94 421 LYS B CA 1
ATOM 7446 C C . LYS B 1 421 ? -2.637 35.25 3.967 1 85.94 421 LYS B C 1
ATOM 7448 O O . LYS B 1 421 ? -2.348 34.25 3.279 1 85.94 421 LYS B O 1
ATOM 7453 N N . HIS B 1 422 ? -3.771 35.375 4.52 1 86.19 422 HIS B N 1
ATOM 7454 C CA . HIS B 1 422 ? -4.805 34.344 4.465 1 86.19 422 HIS B CA 1
ATOM 7455 C C . HIS B 1 422 ? -5.559 34.406 3.141 1 86.19 422 HIS B C 1
ATOM 7457 O O . HIS B 1 422 ? -6.094 35.438 2.764 1 86.19 422 HIS B O 1
ATOM 7463 N N . ALA B 1 423 ? -5.637 33.25 2.488 1 78.81 423 ALA B N 1
ATOM 7464 C CA . ALA B 1 423 ? -6.281 33.219 1.18 1 78.81 423 ALA B CA 1
ATOM 7465 C C . ALA B 1 423 ? -7.703 32.688 1.283 1 78.81 423 ALA B C 1
ATOM 7467 O O . ALA B 1 423 ? -8.539 32.938 0.412 1 78.81 423 ALA B O 1
ATOM 7468 N N . GLY B 1 424 ? -7.965 31.938 2.283 1 83.62 424 GLY B N 1
ATOM 7469 C CA . GLY B 1 424 ? -9.273 31.312 2.43 1 83.62 424 GLY B CA 1
ATOM 7470 C C . GLY B 1 424 ? -9.219 29.891 2.943 1 83.62 424 GLY B C 1
ATOM 7471 O O . GLY B 1 424 ? -8.133 29.375 3.236 1 83.62 424 GLY B O 1
ATOM 7472 N N . SER B 1 425 ? -10.422 29.328 3.143 1 87.06 425 SER B N 1
ATOM 7473 C CA . SER B 1 425 ? -10.562 27.953 3.621 1 87.06 425 SER B CA 1
ATOM 7474 C C . SER B 1 425 ? -11.547 27.172 2.754 1 87.06 425 SER B C 1
ATOM 7476 O O . SER B 1 425 ? -12.539 27.719 2.279 1 87.06 425 SER B O 1
ATOM 7478 N N . LEU B 1 426 ? -11.164 25.984 2.492 1 87.94 426 LEU B N 1
ATOM 7479 C CA . LEU B 1 426 ? -12 25.094 1.703 1 87.94 426 LEU B CA 1
ATOM 7480 C C . LEU B 1 426 ? -12.258 23.797 2.455 1 87.94 426 LEU B C 1
ATOM 7482 O O . LEU B 1 426 ? -11.43 23.359 3.258 1 87.94 426 LEU B O 1
ATOM 7486 N N . CYS B 1 427 ? -13.398 23.188 2.215 1 91.12 427 CYS B N 1
ATOM 7487 C CA . CYS B 1 427 ? -13.75 21.875 2.779 1 91.12 427 CYS B CA 1
ATOM 7488 C C . CYS B 1 427 ? -14.641 21.094 1.821 1 91.12 427 CYS B C 1
ATOM 7490 O O . CYS B 1 427 ? -15.695 21.578 1.406 1 91.12 427 CYS B O 1
ATOM 7492 N N . SER B 1 428 ? -14.164 19.953 1.454 1 91.25 428 SER B N 1
ATOM 7493 C CA . SER B 1 428 ? -14.953 19.062 0.602 1 91.25 428 SER B CA 1
ATOM 7494 C C . SER B 1 428 ? -16.016 18.312 1.409 1 91.25 428 SER B C 1
ATOM 7496 O O . SER B 1 428 ? -15.742 17.875 2.527 1 91.25 428 SER B O 1
ATOM 7498 N N . LEU B 1 429 ? -17.203 18.219 0.878 1 90.56 429 LEU B N 1
ATOM 7499 C CA . LEU B 1 429 ? -18.297 17.531 1.561 1 90.56 429 LEU B CA 1
ATOM 7500 C C . LEU B 1 429 ? -18.703 16.266 0.8 1 90.56 429 LEU B C 1
ATOM 7502 O O . LEU B 1 429 ? -19.812 15.75 1.002 1 90.56 429 LEU B O 1
ATOM 7506 N N . GLY B 1 430 ? -17.859 15.867 -0.08 1 83.25 430 GLY B N 1
ATOM 7507 C CA . GLY B 1 430 ? -18.172 14.656 -0.827 1 83.25 430 GLY B CA 1
ATOM 7508 C C . GLY B 1 430 ? -19.25 14.859 -1.875 1 83.25 430 GLY B C 1
ATOM 7509 O O . GLY B 1 430 ? -19.953 15.875 -1.857 1 83.25 430 GLY B O 1
ATOM 7510 N N . HIS B 1 431 ? -19.328 13.883 -2.848 1 78.62 431 HIS B N 1
ATOM 7511 C CA . HIS B 1 431 ? -20.391 13.82 -3.857 1 78.62 431 HIS B CA 1
ATOM 7512 C C . HIS B 1 431 ? -20.484 15.125 -4.637 1 78.62 431 HIS B C 1
ATOM 7514 O O . HIS B 1 431 ? -21.578 15.656 -4.836 1 78.62 431 HIS B O 1
ATOM 7520 N N . GLY B 1 432 ? -19.391 15.664 -4.887 1 78.56 432 GLY B N 1
ATOM 7521 C CA . GLY B 1 432 ? -19.391 16.875 -5.699 1 78.56 432 GLY B CA 1
ATOM 7522 C C . GLY B 1 432 ? -19.859 18.094 -4.941 1 78.56 432 GLY B C 1
ATOM 7523 O O . GLY B 1 432 ? -20.312 19.078 -5.547 1 78.56 432 GLY B O 1
ATOM 7524 N N . ASN B 1 433 ? -19.828 18.031 -3.648 1 86.69 433 ASN B N 1
ATOM 7525 C CA . ASN B 1 433 ? -20.25 19.141 -2.799 1 86.69 433 ASN B CA 1
ATOM 7526 C C . ASN B 1 433 ? -19.109 19.641 -1.923 1 86.69 433 ASN B C 1
ATOM 7528 O O . ASN B 1 433 ? -18.172 18.891 -1.637 1 86.69 433 ASN B O 1
ATOM 7532 N N . GLY B 1 434 ? -19.172 20.922 -1.621 1 91.38 434 GLY B N 1
ATOM 7533 C CA . GLY B 1 434 ? -18.156 21.531 -0.775 1 91.38 434 GLY B CA 1
ATOM 7534 C C . GLY B 1 434 ? -18.531 22.922 -0.293 1 91.38 434 GLY B C 1
ATOM 7535 O O . GLY B 1 434 ? -19.609 23.422 -0.63 1 91.38 434 GLY B O 1
ATOM 7536 N N . ILE B 1 435 ? -17.734 23.453 0.61 1 89.56 435 ILE B N 1
ATOM 7537 C CA . ILE B 1 435 ? -17.859 24.844 1.047 1 89.56 435 ILE B CA 1
ATOM 7538 C C . ILE B 1 435 ? -16.5 25.547 0.938 1 89.56 435 ILE B C 1
ATOM 7540 O O . ILE B 1 435 ? -15.453 24.906 1.122 1 89.56 435 ILE B O 1
ATOM 7544 N N . ALA B 1 436 ? -16.625 26.781 0.615 1 87.5 436 ALA B N 1
ATOM 7545 C CA . ALA B 1 436 ? -15.422 27.609 0.498 1 87.5 436 ALA B CA 1
ATOM 7546 C C . ALA B 1 436 ? -15.664 29 1.09 1 87.5 436 ALA B C 1
ATOM 7548 O O . ALA B 1 436 ? -16.75 29.562 0.934 1 87.5 436 ALA B O 1
ATOM 7549 N N . GLN B 1 437 ? -14.781 29.406 1.88 1 87.62 437 GLN B N 1
ATOM 7550 C CA . GLN B 1 437 ? -14.719 30.766 2.424 1 87.62 437 GLN B CA 1
ATOM 7551 C C . GLN B 1 437 ? -13.438 31.469 1.994 1 87.62 437 GLN B C 1
ATOM 7553 O O . GLN B 1 437 ? -12.367 31.219 2.545 1 87.62 437 GLN B O 1
ATOM 7558 N N . LEU B 1 438 ? -13.57 32.375 1.064 1 85.12 438 LEU B N 1
ATOM 7559 C CA . LEU B 1 438 ? -12.398 32.938 0.384 1 85.12 438 LEU B CA 1
ATOM 7560 C C . LEU B 1 438 ? -12.273 34.438 0.65 1 85.12 438 LEU B C 1
ATOM 7562 O O . LEU B 1 438 ? -13.281 35.125 0.794 1 85.12 438 LEU B O 1
ATOM 7566 N N . VAL B 1 439 ? -11.008 34.875 0.723 1 78.44 439 VAL B N 1
ATOM 7567 C CA . VAL B 1 439 ? -10.75 36.281 0.852 1 78.44 439 VAL B CA 1
ATOM 7568 C C . VAL B 1 439 ? -10.828 36.969 -0.521 1 78.44 439 VAL B C 1
ATOM 7570 O O . VAL B 1 439 ? -10.289 36.438 -1.5 1 78.44 439 VAL B O 1
ATOM 7573 N N . ALA B 1 440 ? -11.742 37.906 -0.649 1 63.75 440 ALA B N 1
ATOM 7574 C CA . ALA B 1 440 ? -11.922 38.656 -1.898 1 63.75 440 ALA B CA 1
ATOM 7575 C C . ALA B 1 440 ? -10.766 39.625 -2.139 1 63.75 440 ALA B C 1
ATOM 7577 O O . ALA B 1 440 ? -10.328 40.312 -1.216 1 63.75 440 ALA B O 1
ATOM 7578 N N . PRO B 1 441 ? -10.062 39.406 -3.225 1 58.44 441 PRO B N 1
ATOM 7579 C CA . PRO B 1 441 ? -9 40.375 -3.467 1 58.44 441 PRO B CA 1
ATOM 7580 C C . PRO B 1 441 ? -9.516 41.812 -3.529 1 58.44 441 PRO B C 1
ATOM 7582 O O . PRO B 1 441 ? -10.609 42.062 -4.043 1 58.44 441 PRO B O 1
ATOM 7585 N N . ASN B 1 442 ? -9.211 42.625 -2.568 1 53.09 442 ASN B N 1
ATOM 7586 C CA . ASN B 1 442 ? -9.656 44.031 -2.535 1 53.09 442 ASN B CA 1
ATOM 7587 C C . ASN B 1 442 ? -9.562 44.688 -3.912 1 53.09 442 ASN B C 1
ATOM 7589 O O . ASN B 1 442 ? -10.406 45.5 -4.266 1 53.09 442 ASN B O 1
ATOM 7593 N N . ASN B 1 443 ? -8.43 44.594 -4.535 1 49.09 443 ASN B N 1
ATOM 7594 C CA . ASN B 1 443 ? -8.164 45.5 -5.641 1 49.09 443 ASN B CA 1
ATOM 7595 C C . ASN B 1 443 ? -8.734 44.969 -6.953 1 49.09 443 ASN B C 1
ATOM 7597 O O . ASN B 1 443 ? -8.383 45.469 -8.031 1 49.09 443 ASN B O 1
ATOM 7601 N N . ALA B 1 444 ? -9.32 43.75 -6.945 1 47.03 444 ALA B N 1
ATOM 7602 C CA . ALA B 1 444 ? -9.586 43.375 -8.328 1 47.03 444 ALA B CA 1
ATOM 7603 C C . ALA B 1 444 ? -10.859 44.031 -8.852 1 47.03 444 ALA B C 1
ATOM 7605 O O . ALA B 1 444 ? -11.82 44.219 -8.102 1 47.03 444 ALA B O 1
ATOM 7606 N N . ALA B 1 445 ? -10.773 44.875 -9.828 1 46 445 ALA B N 1
ATOM 7607 C CA . ALA B 1 445 ? -11.828 45.562 -10.547 1 46 445 ALA B CA 1
ATOM 7608 C C . ALA B 1 445 ? -13.078 44.719 -10.688 1 46 445 ALA B C 1
ATOM 7610 O O . ALA B 1 445 ? -14.195 45.219 -10.602 1 46 445 ALA B O 1
ATOM 7611 N N . ILE B 1 446 ? -12.945 43.469 -11.141 1 44.44 446 ILE B N 1
ATOM 7612 C CA . ILE B 1 446 ? -14.062 42.531 -11.328 1 44.44 446 ILE B CA 1
ATOM 7613 C C . ILE B 1 446 ? -14.008 41.438 -10.273 1 44.44 446 ILE B C 1
ATOM 7615 O O . ILE B 1 446 ? -13.031 40.688 -10.203 1 44.44 446 ILE B O 1
ATOM 7619 N N . ASN B 1 447 ? -14.688 41.656 -9.172 1 52.31 447 ASN B N 1
ATOM 7620 C CA . ASN B 1 447 ? -14.797 40.656 -8.117 1 52.31 447 ASN B CA 1
ATOM 7621 C C . ASN B 1 447 ? -15.617 39.438 -8.562 1 52.31 447 ASN B C 1
ATOM 7623 O O . ASN B 1 447 ? -16.844 39.5 -8.625 1 52.31 447 ASN B O 1
ATOM 7627 N N . ILE B 1 448 ? -15.008 38.469 -9.203 1 56.72 448 ILE B N 1
ATOM 7628 C CA . ILE B 1 448 ? -15.664 37.281 -9.742 1 56.72 448 ILE B CA 1
ATOM 7629 C C . ILE B 1 448 ? -16.672 36.75 -8.719 1 56.72 448 ILE B C 1
ATOM 7631 O O . ILE B 1 448 ? -17.719 36.219 -9.094 1 56.72 448 ILE B O 1
ATOM 7635 N N . TRP B 1 449 ? -16.484 37.125 -7.559 1 62.34 449 TRP B N 1
ATOM 7636 C CA . TRP B 1 449 ? -17.359 36.625 -6.516 1 62.34 449 TRP B CA 1
ATOM 7637 C C . TRP B 1 449 ? -18.703 37.312 -6.523 1 62.34 449 TRP B C 1
ATOM 7639 O O . TRP B 1 449 ? -19.734 36.719 -6.277 1 62.34 449 TRP B O 1
ATOM 7649 N N . ASP B 1 450 ? -18.516 38.562 -6.789 1 58.88 450 ASP B N 1
ATOM 7650 C CA . ASP B 1 450 ? -19.734 39.344 -6.902 1 58.88 450 ASP B CA 1
ATOM 7651 C C . ASP B 1 450 ? -20.547 38.938 -8.125 1 58.88 450 ASP B C 1
ATOM 7653 O O . ASP B 1 450 ? -21.781 38.906 -8.07 1 58.88 450 ASP B O 1
ATOM 7657 N N . VAL B 1 451 ? -19.703 38.594 -9.055 1 55.12 451 VAL B N 1
ATOM 7658 C CA . VAL B 1 451 ? -20.359 38.219 -10.305 1 55.12 451 VAL B CA 1
ATOM 7659 C C . VAL B 1 451 ? -21.109 36.906 -10.125 1 55.12 451 VAL B C 1
ATOM 7661 O O . VAL B 1 451 ? -22.234 36.75 -10.633 1 55.12 451 VAL B O 1
ATOM 7664 N N . ILE B 1 452 ? -20.547 36.031 -9.32 1 59.53 452 ILE B N 1
ATOM 7665 C CA . ILE B 1 452 ? -21.188 34.719 -9.211 1 59.53 452 ILE B CA 1
ATOM 7666 C C . ILE B 1 452 ? -22.156 34.719 -8.023 1 59.53 452 ILE B C 1
ATOM 7668 O O . ILE B 1 452 ? -22.781 33.688 -7.734 1 59.53 452 ILE B O 1
ATOM 7672 N N . GLY B 1 453 ? -22.312 35.938 -7.422 1 62.06 453 GLY B N 1
ATOM 7673 C CA . GLY B 1 453 ? -23.281 36.125 -6.352 1 62.06 453 GLY B CA 1
ATOM 7674 C C . GLY B 1 453 ? -22.891 35.406 -5.07 1 62.06 453 GLY B C 1
ATOM 7675 O O . GLY B 1 453 ? -23.766 34.938 -4.336 1 62.06 453 GLY B O 1
ATOM 7676 N N . ALA B 1 454 ? -21.594 35.344 -4.832 1 72.44 454 ALA B N 1
ATOM 7677 C CA . ALA B 1 454 ? -21.172 34.688 -3.602 1 72.44 454 ALA B CA 1
ATOM 7678 C C . ALA B 1 454 ? -21.375 35.594 -2.395 1 72.44 454 ALA B C 1
ATOM 7680 O O . ALA B 1 454 ? -20.906 36.75 -2.377 1 72.44 454 ALA B O 1
ATOM 7681 N N . PRO B 1 455 ? -22.156 35.156 -1.419 1 76.88 455 PRO B N 1
ATOM 7682 C CA . PRO B 1 455 ? -22.453 36.031 -0.282 1 76.88 455 PRO B CA 1
ATOM 7683 C C . PRO B 1 455 ? -21.219 36.375 0.543 1 76.88 455 PRO B C 1
ATOM 7685 O O . PRO B 1 455 ? -20.281 35.594 0.615 1 76.88 455 PRO B O 1
ATOM 7688 N N . ALA B 1 456 ? -21.234 37.594 1.104 1 75.94 456 ALA B N 1
ATOM 7689 C CA . ALA B 1 456 ? -20.172 38.062 2.002 1 75.94 456 ALA B CA 1
ATOM 7690 C C . ALA B 1 456 ? -20.297 37.375 3.367 1 75.94 456 ALA B C 1
ATOM 7692 O O . ALA B 1 456 ? -21.391 37.219 3.9 1 75.94 456 ALA B O 1
ATOM 7693 N N . VAL B 1 457 ? -19.156 36.844 3.758 1 78 457 VAL B N 1
ATOM 7694 C CA . VAL B 1 457 ? -19.141 36.188 5.059 1 78 457 VAL B CA 1
ATOM 7695 C C . VAL B 1 457 ? -17.906 36.625 5.848 1 78 457 VAL B C 1
ATOM 7697 O O . VAL B 1 457 ? -17.062 37.344 5.332 1 78 457 VAL B O 1
ATOM 7700 N N . GLY B 1 458 ? -17.812 36.25 7.168 1 72.38 458 GLY B N 1
ATOM 7701 C CA . GLY B 1 458 ? -16.703 36.625 8.039 1 72.38 458 GLY B CA 1
ATOM 7702 C C . GLY B 1 458 ? -17 37.781 8.969 1 72.38 458 GLY B C 1
ATOM 7703 O O . GLY B 1 458 ? -18 38.469 8.781 1 72.38 458 GLY B O 1
ATOM 7704 N N . PRO B 1 459 ? -16.141 37.906 9.93 1 68.62 459 PRO B N 1
ATOM 7705 C CA . PRO B 1 459 ? -16.406 38.969 10.906 1 68.62 459 PRO B CA 1
ATOM 7706 C C . PRO B 1 459 ? -16.438 40.375 10.289 1 68.62 459 PRO B C 1
ATOM 7708 O O . PRO B 1 459 ? -17.219 41.219 10.727 1 68.62 459 PRO B O 1
ATOM 7711 N N . ASN B 1 460 ? -15.609 40.625 9.234 1 71.81 460 ASN B N 1
ATOM 7712 C CA . ASN B 1 460 ? -15.539 41.938 8.6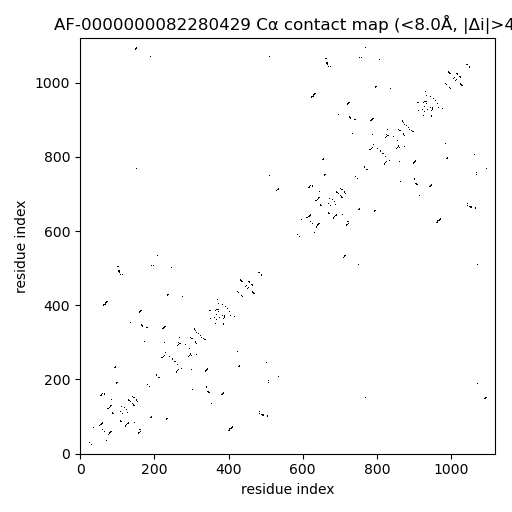09 1 71.81 460 ASN B CA 1
ATOM 7713 C C . ASN B 1 460 ? -16.172 41.938 7.219 1 71.81 460 ASN B C 1
ATOM 7715 O O . ASN B 1 460 ? -15.953 42.844 6.434 1 71.81 460 ASN B O 1
ATOM 7719 N N . ASN B 1 461 ? -16.875 40.875 6.922 1 72.12 461 ASN B N 1
ATOM 7720 C CA . ASN B 1 461 ? -17.5 40.719 5.613 1 72.12 461 ASN B CA 1
ATOM 7721 C C . ASN B 1 461 ? -16.484 40.844 4.484 1 72.12 461 ASN B C 1
ATOM 7723 O O . ASN B 1 461 ? -16.766 41.438 3.447 1 72.12 461 ASN B O 1
ATOM 7727 N N . ASP B 1 462 ? -15.367 40.469 4.742 1 76.06 462 ASP B N 1
ATOM 7728 C CA . ASP B 1 462 ? -14.281 40.625 3.783 1 76.06 462 ASP B CA 1
ATOM 7729 C C . ASP B 1 462 ? -14.008 39.312 3.061 1 76.06 462 ASP B C 1
ATOM 7731 O O . ASP B 1 462 ? -13.062 39.219 2.277 1 76.06 462 ASP B O 1
ATOM 7735 N N . GLN B 1 463 ? -14.938 38.406 3.389 1 83.44 463 GLN B N 1
ATOM 7736 C CA . GLN B 1 463 ? -14.773 37.125 2.736 1 83.44 463 GLN B CA 1
ATOM 7737 C C . GLN B 1 463 ? -16.047 36.719 1.996 1 83.44 463 GLN B C 1
ATOM 7739 O O . GLN B 1 463 ? -17.094 37.344 2.154 1 83.44 463 GLN B O 1
ATOM 7744 N N . ARG B 1 464 ? -15.883 35.812 1.057 1 81.38 464 ARG B N 1
ATOM 7745 C CA . ARG B 1 464 ? -17 35.344 0.261 1 81.38 464 ARG B CA 1
ATOM 7746 C C . ARG B 1 464 ? -17.203 33.844 0.435 1 81.38 464 ARG B C 1
ATOM 7748 O O . ARG B 1 464 ? -16.219 33.094 0.511 1 81.38 464 ARG B O 1
ATOM 7755 N N . ALA B 1 465 ? -18.469 33.531 0.5 1 85.06 465 ALA B N 1
ATOM 7756 C CA . ALA B 1 465 ? -18.812 32.125 0.681 1 85.06 465 ALA B CA 1
ATOM 7757 C C . ALA B 1 465 ? -19.234 31.5 -0.643 1 85.06 465 ALA B C 1
ATOM 7759 O O . ALA B 1 465 ? -19.922 32.125 -1.449 1 85.06 465 ALA B O 1
ATOM 7760 N N . VAL B 1 466 ? -18.703 30.328 -0.955 1 82.56 466 VAL B N 1
ATOM 7761 C CA . VAL B 1 466 ? -19.094 29.516 -2.098 1 82.56 466 VAL B CA 1
ATOM 7762 C C . VAL B 1 466 ? -19.469 28.109 -1.623 1 82.56 466 VAL B C 1
ATOM 7764 O O . VAL B 1 466 ? -18.797 27.547 -0.758 1 82.56 466 VAL B O 1
ATOM 7767 N N . THR B 1 467 ? -20.656 27.609 -2.076 1 86.88 467 THR B N 1
ATOM 7768 C CA . THR B 1 467 ? -21.109 26.281 -1.665 1 86.88 467 THR B CA 1
ATOM 7769 C C . THR B 1 467 ? -21.406 25.422 -2.881 1 86.88 467 THR B C 1
ATOM 7771 O O . THR B 1 467 ? -21.422 25.906 -4.012 1 86.88 467 THR B O 1
ATOM 7774 N N . GLY B 1 468 ? -21.469 24.109 -2.643 1 86.56 468 GLY B N 1
ATOM 7775 C CA . GLY B 1 468 ? -21.922 23.203 -3.678 1 86.56 468 GLY B CA 1
ATOM 7776 C C . GLY B 1 468 ? -20.812 22.781 -4.633 1 86.56 468 GLY B C 1
ATOM 7777 O O . GLY B 1 468 ? -19.656 22.641 -4.227 1 86.56 468 GLY B O 1
ATOM 7778 N N . LEU B 1 469 ? -21.219 22.516 -5.852 1 84.44 469 LEU B N 1
ATOM 7779 C CA . LEU B 1 469 ? -20.328 21.953 -6.867 1 84.44 469 LEU B CA 1
ATOM 7780 C C . LEU B 1 469 ? -19.188 22.922 -7.172 1 84.44 469 LEU B C 1
ATOM 7782 O O . LEU B 1 469 ? -18.031 22.516 -7.32 1 84.44 469 LEU B O 1
ATOM 7786 N N . PRO B 1 470 ? -19.469 24.234 -7.238 1 80.12 470 PRO B N 1
ATOM 7787 C CA . PRO B 1 470 ? -18.359 25.141 -7.496 1 80.12 470 PRO B CA 1
ATOM 7788 C C . PRO B 1 470 ? -17.281 25.094 -6.406 1 80.12 470 PRO B C 1
ATOM 7790 O O . PRO B 1 470 ? -16.094 25.125 -6.707 1 80.12 470 PRO B O 1
ATOM 7793 N N . ALA B 1 471 ? -17.75 25.016 -5.199 1 82.94 471 ALA B N 1
ATOM 7794 C CA . ALA B 1 471 ? -16.797 24.922 -4.098 1 82.94 471 ALA B CA 1
ATOM 7795 C C . ALA B 1 471 ? -16 23.625 -4.176 1 82.94 471 ALA B C 1
ATOM 7797 O O . ALA B 1 471 ? -14.789 23.609 -3.93 1 82.94 471 ALA B O 1
ATOM 7798 N N . PHE B 1 472 ? -16.719 22.641 -4.559 1 86 472 PHE B N 1
ATOM 7799 C CA . PHE B 1 472 ? -16.078 21.344 -4.723 1 86 472 PHE B CA 1
ATOM 7800 C C . PHE B 1 472 ? -15.031 21.391 -5.84 1 86 472 PHE B C 1
ATOM 7802 O O . PHE B 1 472 ? -13.922 20.891 -5.684 1 86 472 PHE B O 1
ATOM 7809 N N . ALA B 1 473 ? -15.328 21.938 -6.891 1 80.38 473 ALA B N 1
ATOM 7810 C CA . ALA B 1 473 ? -14.406 22.062 -8.016 1 80.38 473 ALA B CA 1
ATOM 7811 C C . ALA B 1 473 ? -13.188 22.891 -7.633 1 80.38 473 ALA B C 1
ATOM 7813 O O . ALA B 1 473 ? -12.07 22.594 -8.047 1 80.38 473 ALA B O 1
ATOM 7814 N N . MET B 1 474 ? -13.438 23.906 -6.867 1 79.88 474 MET B N 1
ATOM 7815 C CA . MET B 1 474 ? -12.336 24.719 -6.387 1 79.88 474 MET B CA 1
ATOM 7816 C C . MET B 1 474 ? -11.398 23.922 -5.492 1 79.88 474 MET B C 1
ATOM 7818 O O . MET B 1 474 ? -10.18 24.016 -5.613 1 79.88 474 MET B O 1
ATOM 7822 N N . TRP B 1 475 ? -12.039 23.219 -4.645 1 82.88 475 TRP B N 1
ATOM 7823 C CA . TRP B 1 475 ? -11.273 22.359 -3.754 1 82.88 475 TRP B CA 1
ATOM 7824 C C . TRP B 1 475 ? -10.391 21.406 -4.547 1 82.88 475 TRP B C 1
ATOM 7826 O O . TRP B 1 475 ? -9.18 21.312 -4.301 1 82.88 475 TRP B O 1
ATOM 7836 N N . ARG B 1 476 ? -10.891 20.719 -5.477 1 82.06 476 ARG B N 1
ATOM 7837 C CA . ARG B 1 476 ? -10.156 19.766 -6.297 1 82.06 476 ARG B CA 1
ATOM 7838 C C . ARG B 1 476 ? -9.047 20.453 -7.086 1 82.06 476 ARG B C 1
ATOM 7840 O O . ARG B 1 476 ? -7.926 19.938 -7.164 1 82.06 476 ARG B O 1
ATOM 7847 N N . SER B 1 477 ? -9.359 21.5 -7.617 1 78.19 477 SER B N 1
ATOM 7848 C CA . SER B 1 477 ? -8.398 22.234 -8.438 1 78.19 477 SER B CA 1
ATOM 7849 C C . SER B 1 477 ? -7.234 22.75 -7.598 1 78.19 477 SER B C 1
ATOM 7851 O O . SER B 1 477 ? -6.082 22.703 -8.031 1 78.19 477 SER B O 1
ATOM 7853 N N . LEU B 1 478 ? -7.566 23.25 -6.508 1 76.31 478 LEU B N 1
ATOM 7854 C CA . LEU B 1 478 ? -6.535 23.781 -5.625 1 76.31 478 LEU B CA 1
ATOM 7855 C C . LEU B 1 478 ? -5.547 22.703 -5.219 1 76.31 478 LEU B C 1
ATOM 7857 O O . LEU B 1 478 ? -4.336 22.875 -5.371 1 76.31 478 LEU B O 1
ATOM 7861 N N . TYR B 1 479 ? -6.055 21.703 -4.859 1 76 479 TYR B N 1
ATOM 7862 C CA . TYR B 1 479 ? -5.156 20.672 -4.328 1 76 479 TYR B CA 1
ATOM 7863 C C . TYR B 1 479 ? -4.457 19.922 -5.457 1 76 479 TYR B C 1
ATOM 7865 O O . TYR B 1 479 ? -3.354 19.406 -5.273 1 76 479 TYR B O 1
ATOM 7873 N N . TRP B 1 480 ? -5.066 19.828 -6.582 1 76 480 TRP B N 1
ATOM 7874 C CA . TRP B 1 480 ? -4.371 19.344 -7.77 1 76 480 TRP B CA 1
ATOM 7875 C C . TRP B 1 480 ? -3.191 20.25 -8.117 1 76 480 TRP B C 1
ATOM 7877 O O . TRP B 1 480 ? -2.102 19.766 -8.43 1 76 480 TRP B O 1
ATOM 7887 N N . SER B 1 481 ? -3.363 21.484 -7.941 1 71.19 481 SER B N 1
ATOM 7888 C CA . SER B 1 481 ? -2.342 22.453 -8.312 1 71.19 481 SER B CA 1
ATOM 7889 C C . SER B 1 481 ? -1.223 22.5 -7.277 1 71.19 481 SER B C 1
ATOM 7891 O O . SER B 1 481 ? -0.096 22.891 -7.59 1 71.19 481 SER B O 1
ATOM 7893 N N . LYS B 1 482 ? -1.533 22.156 -6.094 1 74.38 482 LYS B N 1
ATOM 7894 C CA . LYS B 1 482 ? -0.56 22.234 -5.008 1 74.38 482 LYS B CA 1
ATOM 7895 C C . LYS B 1 482 ? 0.402 21.047 -5.047 1 74.38 482 LYS B C 1
ATOM 7897 O O . LYS B 1 482 ? 1.418 21.047 -4.348 1 74.38 482 LYS B O 1
ATOM 7902 N N . LEU B 1 483 ? 0.022 20.125 -5.871 1 71.56 483 LEU B N 1
ATOM 7903 C CA . LEU B 1 483 ? 0.941 19 -6.008 1 71.56 483 LEU B CA 1
ATOM 7904 C C . LEU B 1 483 ? 2.277 19.453 -6.582 1 71.56 483 LEU B C 1
ATOM 7906 O O . LEU B 1 483 ? 2.316 20.312 -7.465 1 71.56 483 LEU B O 1
ATOM 7910 N N . LEU B 1 484 ? 3.324 18.938 -6.094 1 68.5 484 LEU B N 1
ATOM 7911 C CA . LEU B 1 484 ? 4.66 19.469 -6.324 1 68.5 484 LEU B CA 1
ATOM 7912 C C . LEU B 1 484 ? 5.238 18.953 -7.633 1 68.5 484 LEU B C 1
ATOM 7914 O O . LEU B 1 484 ? 6.207 19.516 -8.156 1 68.5 484 LEU B O 1
ATOM 7918 N N . SER B 1 485 ? 4.715 17.844 -8.172 1 69.31 485 SER B N 1
ATOM 7919 C CA . SER B 1 485 ? 5.293 17.266 -9.383 1 69.31 485 SER B CA 1
ATOM 7920 C C . SER B 1 485 ? 4.215 16.953 -10.414 1 69.31 485 SER B C 1
ATOM 7922 O O . SER B 1 485 ? 3.064 16.703 -10.062 1 69.31 485 SER B O 1
ATOM 7924 N N . ASN B 1 486 ? 4.621 17.016 -11.609 1 68.69 486 ASN B N 1
ATOM 7925 C CA . ASN B 1 486 ? 3.715 16.625 -12.688 1 68.69 486 ASN B CA 1
ATOM 7926 C C . ASN B 1 486 ? 3.336 15.156 -12.594 1 68.69 486 ASN B C 1
ATOM 7928 O O . ASN B 1 486 ? 2.229 14.766 -12.969 1 68.69 486 ASN B O 1
ATOM 7932 N N . SER B 1 487 ? 4.262 14.422 -12.078 1 68.31 487 SER B N 1
ATOM 7933 C CA . SER B 1 487 ? 3.969 13.008 -11.891 1 68.31 487 SER B CA 1
ATOM 7934 C C . SER B 1 487 ? 2.832 12.805 -10.898 1 68.31 487 SER B C 1
ATOM 7936 O O . SER B 1 487 ? 1.916 12.016 -11.141 1 68.31 487 SER B O 1
ATOM 7938 N N . SER B 1 488 ? 2.867 13.539 -9.891 1 71.88 488 SER B N 1
ATOM 7939 C CA . SER B 1 488 ? 1.816 13.438 -8.891 1 71.88 488 SER B CA 1
ATOM 7940 C C . SER B 1 488 ? 0.488 13.961 -9.422 1 71.88 488 SER B C 1
ATOM 7942 O O . SER B 1 488 ? -0.57 13.398 -9.125 1 71.88 488 SER B O 1
ATOM 7944 N N . ARG B 1 489 ? 0.587 14.992 -10.164 1 73.62 489 ARG B N 1
ATOM 7945 C CA . ARG B 1 489 ? -0.625 15.539 -10.766 1 73.62 489 ARG B CA 1
ATOM 7946 C C . ARG B 1 489 ? -1.267 14.531 -11.711 1 73.62 489 ARG B C 1
ATOM 7948 O O . ARG B 1 489 ? -2.486 14.352 -11.703 1 73.62 489 ARG B O 1
ATOM 7955 N N . LEU B 1 490 ? -0.449 13.883 -12.484 1 71.88 490 LEU B N 1
ATOM 7956 C CA . LEU B 1 490 ? -0.952 12.859 -13.391 1 71.88 490 LEU B CA 1
ATOM 7957 C C . LEU B 1 490 ? -1.557 11.695 -12.617 1 71.88 490 LEU B C 1
ATOM 7959 O O . LEU B 1 490 ? -2.637 11.203 -12.961 1 71.88 490 LEU B O 1
ATOM 7963 N N . SER B 1 491 ? -0.869 11.328 -11.641 1 76 491 SER B N 1
ATOM 7964 C CA . SER B 1 491 ? -1.354 10.203 -10.844 1 76 491 SER B CA 1
ATOM 7965 C C . SER B 1 491 ? -2.707 10.523 -10.211 1 76 491 SER B C 1
ATOM 7967 O O . SER B 1 491 ? -3.625 9.703 -10.258 1 76 491 SER B O 1
ATOM 7969 N N . LEU B 1 492 ? -2.84 11.648 -9.648 1 70.94 492 LEU B N 1
ATOM 7970 C CA . LEU B 1 492 ? -4.086 12.055 -9.008 1 70.94 492 LEU B CA 1
ATOM 7971 C C . LEU B 1 492 ? -5.219 12.148 -10.023 1 70.94 492 LEU B C 1
ATOM 7973 O O . LEU B 1 492 ? -6.336 11.695 -9.766 1 70.94 492 LEU B O 1
ATOM 7977 N N . SER B 1 493 ? -4.863 12.742 -11.141 1 72.81 493 SER B N 1
ATOM 7978 C CA . SER B 1 493 ? -5.863 12.844 -12.203 1 72.81 493 SER B CA 1
ATOM 7979 C C . SER B 1 493 ? -6.352 11.461 -12.633 1 72.81 493 SER B C 1
ATOM 7981 O O . SER B 1 493 ? -7.555 11.25 -12.805 1 72.81 493 SER B O 1
ATOM 7983 N N . MET B 1 494 ? -5.406 10.609 -12.766 1 74.44 494 MET B N 1
ATOM 7984 C CA . MET B 1 494 ? -5.754 9.25 -13.172 1 74.44 494 MET B CA 1
ATOM 7985 C C . MET B 1 494 ? -6.586 8.555 -12.102 1 74.44 494 MET B C 1
ATOM 7987 O O . MET B 1 494 ? -7.512 7.809 -12.414 1 74.44 494 MET B O 1
ATOM 7991 N N . ASP B 1 495 ? -6.324 8.828 -10.891 1 72.94 495 ASP B N 1
ATOM 7992 C CA . ASP B 1 495 ? -7.078 8.227 -9.797 1 72.94 495 ASP B CA 1
ATOM 7993 C C . ASP B 1 495 ? -8.516 8.742 -9.773 1 72.94 495 ASP B C 1
ATOM 7995 O O . ASP B 1 495 ? -9.461 7.961 -9.625 1 72.94 495 ASP B O 1
ATOM 7999 N N . TRP B 1 496 ? -8.656 10.047 -9.836 1 70.12 496 TRP B N 1
ATOM 8000 C CA . TRP B 1 496 ? -9.992 10.641 -9.836 1 70.12 496 TRP B CA 1
ATOM 8001 C C . TRP B 1 496 ? -10.805 10.141 -11.016 1 70.12 496 TRP B C 1
ATOM 8003 O O . TRP B 1 496 ? -11.992 9.828 -10.875 1 70.12 496 TRP B O 1
ATOM 8013 N N . LEU B 1 497 ? -10.148 10.008 -12.164 1 69.81 497 LEU B N 1
ATOM 8014 C CA . LEU B 1 497 ? -10.82 9.484 -13.352 1 69.81 497 LEU B CA 1
ATOM 8015 C C . LEU B 1 497 ? -11.227 8.031 -13.148 1 69.81 497 LEU B C 1
ATOM 8017 O O . LEU B 1 497 ? -12.352 7.645 -13.477 1 69.81 497 LEU B O 1
ATOM 8021 N N . LYS B 1 498 ? -10.375 7.332 -12.625 1 72.88 498 LYS B N 1
ATOM 8022 C CA . LYS B 1 498 ? -10.656 5.926 -12.367 1 72.88 498 LYS B CA 1
ATOM 8023 C C . LYS B 1 498 ? -11.812 5.77 -11.375 1 72.88 498 LYS B C 1
ATOM 8025 O O . LYS B 1 498 ? -12.711 4.953 -11.586 1 72.88 498 LYS B O 1
ATOM 8030 N N . ALA B 1 499 ? -11.766 6.453 -10.297 1 68.81 499 ALA B N 1
ATOM 8031 C CA . ALA B 1 499 ? -12.82 6.391 -9.281 1 68.81 499 ALA B CA 1
ATOM 8032 C C . ALA B 1 499 ? -14.172 6.77 -9.875 1 68.81 499 ALA B C 1
ATOM 8034 O O . ALA B 1 499 ? -15.195 6.18 -9.531 1 68.81 499 ALA B O 1
ATOM 8035 N N . GLN B 1 500 ? -14.117 7.766 -10.758 1 67.38 500 GLN B N 1
ATOM 8036 C CA . GLN B 1 500 ? -15.344 8.227 -11.398 1 67.38 500 GLN B CA 1
ATOM 8037 C C . GLN B 1 500 ? -15.898 7.172 -12.359 1 67.38 500 GLN B C 1
ATOM 8039 O O . GLN B 1 500 ? -17.109 6.996 -12.461 1 67.38 500 GLN B O 1
ATOM 8044 N N . LEU B 1 501 ? -14.977 6.414 -13.008 1 66.19 501 LEU B N 1
ATOM 8045 C CA . LEU B 1 501 ? -15.398 5.484 -14.047 1 66.19 501 LEU B CA 1
ATOM 8046 C C . LEU B 1 501 ? -15.711 4.113 -13.461 1 66.19 501 LEU B C 1
ATOM 8048 O O . LEU B 1 501 ? -16.641 3.441 -13.898 1 66.19 501 LEU B O 1
ATOM 8052 N N . THR B 1 502 ? -14.922 3.707 -12.453 1 69.12 502 THR B N 1
ATOM 8053 C CA . THR B 1 502 ? -15.016 2.314 -12.023 1 69.12 502 THR B CA 1
ATOM 8054 C C . THR B 1 502 ? -15.344 2.229 -10.539 1 69.12 502 THR B C 1
ATOM 8056 O O . THR B 1 502 ? -15.594 1.14 -10.016 1 69.12 502 THR B O 1
ATOM 8059 N N . GLY B 1 503 ? -15.414 3.355 -9.875 1 68.25 503 GLY B N 1
ATOM 8060 C CA . GLY B 1 503 ? -15.625 3.342 -8.438 1 68.25 503 GLY B CA 1
ATOM 8061 C C . GLY B 1 503 ? -14.336 3.338 -7.648 1 68.25 503 GLY B C 1
ATOM 8062 O O . GLY B 1 503 ? -13.25 3.43 -8.227 1 68.25 503 GLY B O 1
ATOM 8063 N N . ARG B 1 504 ? -14.492 3.283 -6.352 1 69.38 504 ARG B N 1
ATOM 8064 C CA . ARG B 1 504 ? -13.359 3.369 -5.438 1 69.38 504 ARG B CA 1
ATOM 8065 C C . ARG B 1 504 ? -12.648 2.027 -5.32 1 69.38 504 ARG B C 1
ATOM 8067 O O . ARG B 1 504 ? -13.25 0.976 -5.543 1 69.38 504 ARG B O 1
ATOM 8074 N N . GLU B 1 505 ? -11.383 2.129 -5.086 1 62.66 505 GLU B N 1
ATOM 8075 C CA . GLU B 1 505 ? -10.594 0.911 -4.93 1 62.66 505 GLU B CA 1
ATOM 8076 C C . GLU B 1 505 ? -10.859 0.251 -3.58 1 62.66 505 GLU B C 1
ATOM 8078 O O . GLU B 1 505 ? -10.602 0.845 -2.531 1 62.66 505 GLU B O 1
ATOM 8083 N N . VAL B 1 506 ? -11.508 -0.88 -3.57 1 53.97 506 VAL B N 1
ATOM 8084 C CA . VAL B 1 506 ? -11.875 -1.579 -2.342 1 53.97 506 VAL B CA 1
ATOM 8085 C C . VAL B 1 506 ? -10.961 -2.791 -2.15 1 53.97 506 VAL B C 1
ATOM 8087 O O . VAL B 1 506 ? -11.375 -3.791 -1.555 1 53.97 506 VAL B O 1
ATOM 8090 N N . ALA B 1 507 ? -9.773 -2.771 -2.775 1 52.97 507 ALA B N 1
ATOM 8091 C CA . ALA B 1 507 ? -8.828 -3.852 -2.508 1 52.97 507 ALA B CA 1
ATOM 8092 C C . ALA B 1 507 ? -7.953 -3.525 -1.299 1 52.97 507 ALA B C 1
ATOM 8094 O O . ALA B 1 507 ? -7.449 -2.406 -1.174 1 52.97 507 ALA B O 1
ATOM 8095 N N . GLY B 1 508 ? -8.188 -4.305 -0.099 1 49.09 508 GLY B N 1
ATOM 8096 C CA . GLY B 1 508 ? -7.418 -4.082 1.115 1 49.09 508 GLY B CA 1
ATOM 8097 C C . GLY B 1 508 ? -5.926 -3.963 0.864 1 49.09 508 GLY B C 1
ATOM 8098 O O . GLY B 1 508 ? -5.422 -4.438 -0.156 1 49.09 508 GLY B O 1
ATOM 8099 N N . PRO B 1 509 ? -5.309 -3.082 1.619 1 45.06 509 PRO B N 1
ATOM 8100 C CA . PRO B 1 509 ? -3.848 -3.057 1.496 1 45.06 509 PRO B CA 1
ATOM 8101 C C . PRO B 1 509 ? -3.219 -4.438 1.661 1 45.06 509 PRO B C 1
ATOM 8103 O O . PRO B 1 509 ? -3.682 -5.238 2.48 1 45.06 509 PRO B O 1
ATOM 8106 N N . VAL B 1 510 ? -2.713 -5.07 0.646 1 38.94 510 VAL B N 1
ATOM 8107 C CA . VAL B 1 510 ? -2.066 -6.379 0.657 1 38.94 510 VAL B CA 1
ATOM 8108 C C . VAL B 1 510 ? -1.172 -6.5 1.89 1 38.94 510 VAL B C 1
ATOM 8110 O O . VAL B 1 510 ? -0.687 -7.59 2.205 1 38.94 510 VAL B O 1
ATOM 8113 N N . LEU B 1 511 ? -0.767 -5.602 2.662 1 40.09 511 LEU B N 1
ATOM 8114 C CA . LEU B 1 511 ? 0.407 -5.77 3.512 1 40.09 511 LEU B CA 1
ATOM 8115 C C . LEU B 1 511 ? 0.052 -6.527 4.785 1 40.09 511 LEU B C 1
ATOM 8117 O O . LEU B 1 511 ? 0.931 -6.84 5.594 1 40.09 511 LEU B O 1
ATOM 8121 N N . GLN B 1 512 ? -1.223 -6.73 5.16 1 38.22 512 GLN B N 1
ATOM 8122 C CA . GLN B 1 512 ? -1.344 -7.137 6.555 1 38.22 512 GLN B CA 1
ATOM 8123 C C . GLN B 1 512 ? -1.274 -8.656 6.691 1 38.22 512 GLN B C 1
ATOM 8125 O O . GLN B 1 512 ? -1.925 -9.234 7.562 1 38.22 512 GLN B O 1
ATOM 8130 N N . ARG B 1 513 ? -0.898 -9.43 5.793 1 33.28 513 ARG B N 1
ATOM 8131 C CA . ARG B 1 513 ? -1.054 -10.766 6.359 1 33.28 513 ARG B CA 1
ATOM 8132 C C . ARG B 1 513 ? -0.123 -10.969 7.551 1 33.28 513 ARG B C 1
ATOM 8134 O O . ARG B 1 513 ? 1.099 -10.883 7.414 1 33.28 513 ARG B O 1
ATOM 8141 N N . LYS B 1 514 ? -0.566 -10.844 8.734 1 33.44 514 LYS B N 1
ATOM 8142 C CA . LYS B 1 514 ? 0.175 -11.32 9.898 1 33.44 514 LYS B CA 1
ATOM 8143 C C . LYS B 1 514 ? 0.879 -12.641 9.594 1 33.44 514 LYS B C 1
ATOM 8145 O O . LYS B 1 514 ? 0.258 -13.586 9.094 1 33.44 514 LYS B O 1
ATOM 8150 N N . GLY B 1 515 ? 2.129 -12.672 9.234 1 30.09 515 GLY B N 1
ATOM 8151 C CA . GLY B 1 515 ? 2.852 -13.938 9.258 1 30.09 515 GLY B CA 1
ATOM 8152 C C . GLY B 1 515 ? 2.361 -14.883 10.336 1 30.09 515 GLY B C 1
ATOM 8153 O O . GLY B 1 515 ? 2.217 -14.5 11.492 1 30.09 515 GLY B O 1
ATOM 8154 N N . THR B 1 516 ? 1.528 -15.797 10.062 1 27.98 516 THR B N 1
ATOM 8155 C CA . THR B 1 516 ? 1.463 -16.938 10.961 1 27.98 516 THR B CA 1
ATOM 8156 C C . THR B 1 516 ? 2.854 -17.312 11.469 1 27.98 516 THR B C 1
ATOM 8158 O O . THR B 1 516 ? 3.592 -18.031 10.789 1 27.98 516 THR B O 1
ATOM 8161 N N . TYR B 1 517 ? 3.719 -16.406 11.914 1 26.73 517 TYR B N 1
ATOM 8162 C CA . TYR B 1 517 ? 4.828 -16.953 12.688 1 26.73 517 TYR B CA 1
ATOM 8163 C C . TYR B 1 517 ? 4.332 -17.984 13.695 1 26.73 517 TYR B C 1
ATOM 8165 O O . TYR B 1 517 ? 3.32 -17.781 14.367 1 26.73 517 TYR B O 1
ATOM 8173 N N . PHE B 1 518 ? 4.66 -19.203 13.484 1 25.05 518 PHE B N 1
ATOM 8174 C CA . PHE B 1 518 ? 4.641 -20.188 14.562 1 25.05 518 PHE B CA 1
ATOM 8175 C C . PHE B 1 518 ? 5.137 -19.578 15.867 1 25.05 518 PHE B C 1
ATOM 8177 O O . PHE B 1 518 ? 6.16 -18.891 15.883 1 25.05 518 PHE B O 1
ATOM 8184 N N . PRO B 1 519 ? 4.301 -19.375 16.891 1 26.5 519 PRO B N 1
ATOM 8185 C CA . PRO B 1 519 ? 4.82 -19.047 18.234 1 26.5 519 PRO B CA 1
ATOM 8186 C C . PRO B 1 519 ? 6.148 -19.734 18.531 1 26.5 519 PRO B C 1
ATOM 8188 O O . PRO B 1 519 ? 6.348 -20.891 18.141 1 26.5 519 PRO B O 1
ATOM 8191 N N . SER B 1 520 ? 7.254 -19.125 18.547 1 24.95 520 SER B N 1
ATOM 8192 C CA . SER B 1 520 ? 8.195 -19.781 19.438 1 24.95 520 SER B CA 1
ATOM 8193 C C . SER B 1 520 ? 7.496 -20.281 20.703 1 24.95 520 SER B C 1
ATOM 8195 O O . SER B 1 520 ? 6.426 -19.797 21.062 1 24.95 520 SER B O 1
ATOM 8197 N N . LYS B 1 521 ? 8 -21.344 21.531 1 25.52 521 LYS B N 1
ATOM 8198 C CA . LYS B 1 521 ? 7.551 -22 22.766 1 25.52 521 LYS B CA 1
ATOM 8199 C C . LYS B 1 521 ? 7 -20.984 23.75 1 25.52 521 LYS B C 1
ATOM 8201 O O . LYS B 1 521 ? 6.402 -21.359 24.766 1 25.52 521 LYS B O 1
ATOM 8206 N N . GLY B 1 522 ? 7.578 -19.859 24.109 1 24.53 522 GLY B N 1
ATOM 8207 C CA . GLY B 1 522 ? 7.145 -19.375 25.406 1 24.53 522 GLY B CA 1
ATOM 8208 C C . GLY B 1 522 ? 5.77 -18.734 25.375 1 24.53 522 GLY B C 1
ATOM 8209 O O . GLY B 1 522 ? 4.758 -19.406 25.578 1 24.53 522 GLY B O 1
ATOM 8210 N N . SER B 1 523 ? 5.547 -17.328 25.562 1 24.81 523 SER B N 1
ATOM 8211 C CA . SER B 1 523 ? 4.324 -16.906 26.219 1 24.81 523 SER B CA 1
ATOM 8212 C C . SER B 1 523 ? 3.104 -17.094 25.328 1 24.81 523 SER B C 1
ATOM 8214 O O . SER B 1 523 ? 3.17 -16.875 24.125 1 24.81 523 SER B O 1
ATOM 8216 N N . ASN B 1 524 ? 2.057 -17.938 25.719 1 24.17 524 ASN B N 1
ATOM 8217 C CA . ASN B 1 524 ? 0.712 -18.5 25.625 1 24.17 524 ASN B CA 1
ATOM 8218 C C . ASN B 1 524 ? -0.312 -17.438 25.25 1 24.17 524 ASN B C 1
ATOM 8220 O O . ASN B 1 524 ? -1.516 -17.641 25.422 1 24.17 524 ASN B O 1
ATOM 8224 N N . THR B 1 525 ? -0.17 -16.141 25.516 1 24.45 525 THR B N 1
ATOM 8225 C CA . THR B 1 525 ? -1.493 -15.523 25.547 1 24.45 525 THR B CA 1
ATOM 8226 C C . THR B 1 525 ? -2.129 -15.547 24.156 1 24.45 525 THR B C 1
ATOM 8228 O O . THR B 1 525 ? -1.639 -14.891 23.234 1 24.45 525 THR B O 1
ATOM 8231 N N . VAL B 1 526 ? -2.668 -16.688 23.859 1 24.14 526 VAL B N 1
ATOM 8232 C CA . VAL B 1 526 ? -3.645 -16.969 22.828 1 24.14 526 VAL B CA 1
ATOM 8233 C C . VAL B 1 526 ? -4.758 -15.922 22.859 1 24.14 526 VAL B C 1
ATOM 8235 O O . VAL B 1 526 ? -5.52 -15.852 23.812 1 24.14 526 VAL B O 1
ATOM 8238 N N . ARG B 1 527 ? -4.539 -14.711 22.516 1 25.17 527 ARG B N 1
ATOM 8239 C CA . ARG B 1 527 ? -5.828 -14.031 22.531 1 25.17 527 ARG B CA 1
ATOM 8240 C C . ARG B 1 527 ? -6.887 -14.859 21.812 1 25.17 527 ARG B C 1
ATOM 8242 O O . ARG B 1 527 ? -6.602 -15.508 20.797 1 25.17 527 ARG B O 1
ATOM 8249 N N . ALA B 1 528 ? -7.965 -15.273 22.625 1 22.44 528 ALA B N 1
ATOM 8250 C CA . ALA B 1 528 ? -9.195 -16 22.312 1 22.44 528 ALA B CA 1
ATOM 8251 C C . ALA B 1 528 ? -9.773 -15.555 20.969 1 22.44 528 ALA B C 1
ATOM 8253 O O . ALA B 1 528 ? -10 -14.367 20.75 1 22.44 528 ALA B O 1
ATOM 8254 N N . VAL B 1 529 ? -9.367 -16.188 20.062 1 24.05 529 VAL B N 1
ATOM 8255 C CA . VAL B 1 529 ? -10 -16.125 18.75 1 24.05 529 VAL B CA 1
ATOM 8256 C C . VAL B 1 529 ? -11.484 -16.453 18.875 1 24.05 529 VAL B C 1
ATOM 8258 O O . VAL B 1 529 ? -11.859 -17.516 19.359 1 24.05 529 VAL B O 1
ATOM 8261 N N . GLU B 1 530 ? -12.305 -15.523 19.375 1 22.75 530 GLU B N 1
ATOM 8262 C CA . GLU B 1 530 ? -13.711 -15.898 19.469 1 22.75 530 GLU B CA 1
ATOM 8263 C C . GLU B 1 530 ? -14.18 -16.594 18.188 1 22.75 530 GLU B C 1
ATOM 8265 O O . GLU B 1 530 ? -14.031 -16.062 17.094 1 22.75 530 GLU B O 1
ATOM 8270 N N . CYS B 1 531 ? -14.109 -17.875 18.172 1 22.09 531 CYS B N 1
ATOM 8271 C CA . CYS B 1 531 ? -14.586 -18.844 17.203 1 22.09 531 CYS B CA 1
ATOM 8272 C C . CYS B 1 531 ? -16.078 -18.703 16.953 1 22.09 531 CYS B C 1
ATOM 8274 O O . CYS B 1 531 ? -16.875 -18.875 17.875 1 22.09 531 CYS B O 1
ATOM 8276 N N . PHE B 1 532 ? -16.625 -17.781 16.266 1 23.09 532 PHE B N 1
ATOM 8277 C CA . PHE B 1 532 ? -18.062 -17.812 16.078 1 23.09 532 PHE B CA 1
ATOM 8278 C C . PHE B 1 532 ? -18.469 -19.047 15.281 1 23.09 532 PHE B C 1
ATOM 8280 O O . PHE B 1 532 ? -18.328 -19.078 14.062 1 23.09 532 PHE B O 1
ATOM 8287 N N . GLY B 1 533 ? -18.359 -20.219 15.664 1 23.16 533 GLY B N 1
ATOM 8288 C CA . GLY B 1 533 ? -18.734 -21.484 15.062 1 23.16 533 GLY B CA 1
ATOM 8289 C C . GLY B 1 533 ? -20.219 -21.562 14.711 1 23.16 533 GLY B C 1
ATOM 8290 O O . GLY B 1 533 ? -20.75 -22.641 14.508 1 23.16 533 GLY B O 1
ATOM 8291 N N . THR B 1 534 ? -21.078 -20.484 14.664 1 21.98 534 THR B N 1
ATOM 8292 C CA . THR B 1 534 ? -22.406 -21.078 14.531 1 21.98 534 THR B CA 1
ATOM 8293 C C . THR B 1 534 ? -22.578 -21.703 13.148 1 21.98 534 THR B C 1
ATOM 8295 O O . THR B 1 534 ? -22.031 -21.188 12.156 1 21.98 534 THR B O 1
ATOM 8298 N N . PRO B 1 535 ? -23.203 -22.812 12.977 1 20.84 535 PRO B N 1
ATOM 8299 C CA . PRO B 1 535 ? -23.562 -23.578 11.781 1 20.84 535 PRO B CA 1
ATOM 8300 C C . PRO B 1 535 ? -24.344 -22.75 10.766 1 20.84 535 PRO B C 1
ATOM 8302 O O . PRO B 1 535 ? -25.25 -22.016 11.133 1 20.84 535 PRO B O 1
ATOM 8305 N N . LEU B 1 536 ? -23.844 -22.312 9.734 1 24.16 536 LEU B N 1
ATOM 8306 C CA . LEU B 1 536 ? -24.5 -21.594 8.648 1 24.16 536 LEU B CA 1
ATOM 8307 C C . LEU B 1 536 ? -25.734 -22.328 8.164 1 24.16 536 LEU B C 1
ATOM 8309 O O . LEU B 1 536 ? -25.625 -23.391 7.555 1 24.16 536 LEU B O 1
ATOM 8313 N N . ARG B 1 537 ? -26.891 -22.375 8.922 1 23.08 537 ARG B N 1
ATOM 8314 C CA . ARG B 1 537 ? -28.125 -23 8.469 1 23.08 537 ARG B CA 1
ATOM 8315 C C . ARG B 1 537 ? -28.625 -22.344 7.184 1 23.08 537 ARG B C 1
ATOM 8317 O O . ARG B 1 537 ? -28.359 -21.156 6.938 1 23.08 537 ARG B O 1
ATOM 8324 N N . ARG B 1 538 ? -29.438 -22.969 6.363 1 22.38 538 ARG B N 1
ATOM 8325 C CA . ARG B 1 538 ? -30.172 -22.75 5.121 1 22.38 538 ARG B CA 1
ATOM 8326 C C . ARG B 1 538 ? -31.109 -21.547 5.246 1 22.38 538 ARG B C 1
ATOM 8328 O O . ARG B 1 538 ? -31.984 -21.531 6.109 1 22.38 538 ARG B O 1
ATOM 8335 N N . ASN B 1 539 ? -30.703 -20.312 5.195 1 21.25 539 ASN B N 1
ATOM 8336 C CA . ASN B 1 539 ? -31.75 -19.312 5.359 1 21.25 539 ASN B CA 1
ATOM 8337 C C . ASN B 1 539 ? -32.812 -19.453 4.273 1 21.25 539 ASN B C 1
ATOM 8339 O O . ASN B 1 539 ? -32.531 -19.359 3.084 1 21.25 539 ASN B O 1
ATOM 8343 N N . PRO B 1 540 ? -34.062 -19.906 4.492 1 21 540 PRO B N 1
ATOM 8344 C CA . PRO B 1 540 ? -35.25 -20.078 3.635 1 21 540 PRO B CA 1
ATOM 8345 C C . PRO B 1 540 ? -35.719 -18.766 3.027 1 21 540 PRO B C 1
ATOM 8347 O O . PRO B 1 540 ? -36.5 -18.766 2.062 1 21 540 PRO B O 1
ATOM 8350 N N . THR B 1 541 ? -35.656 -17.656 3.74 1 21.11 541 THR B N 1
ATOM 8351 C CA . THR B 1 541 ? -36.656 -16.656 3.51 1 21.11 541 THR B CA 1
ATOM 8352 C C . THR B 1 541 ? -36.375 -15.844 2.252 1 21.11 541 THR B C 1
ATOM 8354 O O . THR B 1 541 ? -35.531 -14.938 2.275 1 21.11 541 THR B O 1
ATOM 8357 N N . ILE B 1 542 ? -36.156 -16.391 1.101 1 22.27 542 ILE B N 1
ATOM 8358 C CA . ILE B 1 542 ? -36.062 -15.5 -0.057 1 22.27 542 ILE B CA 1
ATOM 8359 C C . ILE B 1 542 ? -37.406 -14.789 -0.256 1 22.27 542 ILE B C 1
ATOM 8361 O O . ILE B 1 542 ? -38.438 -15.43 -0.566 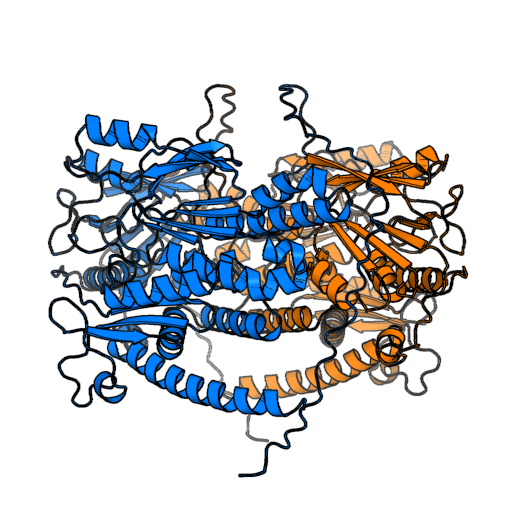1 22.27 542 ILE B O 1
ATOM 8365 N N . ALA B 1 543 ? -37.75 -13.664 0.465 1 22.69 543 ALA B N 1
ATOM 8366 C CA . ALA B 1 543 ? -38.969 -12.859 0.258 1 22.69 543 ALA B CA 1
ATOM 8367 C C . ALA B 1 543 ? -39.125 -12.477 -1.21 1 22.69 543 ALA B C 1
ATOM 8369 O O . ALA B 1 543 ? -38.125 -12.172 -1.888 1 22.69 543 ALA B O 1
ATOM 8370 N N . ARG B 1 544 ? -40.25 -12.68 -1.836 1 21.3 544 ARG B N 1
ATOM 8371 C CA . ARG B 1 544 ? -40.906 -12.375 -3.105 1 21.3 544 ARG B CA 1
ATOM 8372 C C . ARG B 1 544 ? -41 -10.867 -3.328 1 21.3 544 ARG B C 1
ATOM 8374 O O . ARG B 1 544 ? -41.844 -10.203 -2.75 1 21.3 544 ARG B O 1
ATOM 8381 N N . VAL B 1 545 ? -40 -10.008 -3.275 1 21.98 545 VAL B N 1
ATOM 8382 C CA . VAL B 1 545 ? -40.312 -8.617 -3.578 1 21.98 545 VAL B CA 1
ATOM 8383 C C . VAL B 1 545 ? -40.969 -8.516 -4.961 1 21.98 545 VAL B C 1
ATOM 8385 O O . VAL B 1 545 ? -40.312 -8.789 -5.973 1 21.98 545 VAL B O 1
ATOM 8388 N N . SER B 1 546 ? -42.25 -8.812 -5.203 1 20.77 546 SER B N 1
ATOM 8389 C CA . SER B 1 546 ? -43.188 -8.656 -6.316 1 20.77 546 SER B CA 1
ATOM 8390 C C . SER B 1 546 ? -43.125 -7.254 -6.906 1 20.77 546 SER B C 1
ATOM 8392 O O . SER B 1 546 ? -43.125 -7.09 -8.125 1 20.77 546 SER B O 1
ATOM 8394 N N . GLU B 1 547 ? -43.812 -6.262 -6.242 1 21.61 547 GLU B N 1
ATOM 8395 C CA . GLU B 1 547 ? -44.844 -5.453 -6.883 1 21.61 547 GLU B CA 1
ATOM 8396 C C . GLU B 1 547 ? -44.25 -4.496 -7.91 1 21.61 547 GLU B C 1
ATOM 8398 O O . GLU B 1 547 ? -44.719 -4.434 -9.047 1 21.61 547 GLU B O 1
ATOM 8403 N N . ILE B 1 548 ? -43.938 -3.15 -7.48 1 20.61 548 ILE B N 1
ATOM 8404 C CA . ILE B 1 548 ? -44.406 -1.936 -8.133 1 20.61 548 ILE B CA 1
ATOM 8405 C C . ILE B 1 548 ? -43.5 -1.59 -9.305 1 20.61 548 ILE B C 1
ATOM 8407 O O . ILE B 1 548 ? -42.344 -1.212 -9.109 1 20.61 548 ILE B O 1
ATOM 8411 N N . VAL B 1 549 ? -43.531 -2.334 -10.383 1 21.7 549 VAL B N 1
ATOM 8412 C CA . VAL B 1 549 ? -42.969 -2.055 -11.695 1 21.7 549 VAL B CA 1
ATOM 8413 C C . VAL B 1 549 ? -43.531 -0.742 -12.242 1 21.7 549 VAL B C 1
ATOM 8415 O O . VAL B 1 549 ? -44.625 -0.711 -12.789 1 21.7 549 VAL B O 1
ATOM 8418 N N . GLU B 1 550 ? -43.719 0.36 -11.398 1 20.77 550 GLU B N 1
ATOM 8419 C CA . GLU B 1 550 ? -44.281 1.453 -12.195 1 20.77 550 GLU B CA 1
ATOM 8420 C C . GLU B 1 550 ? -43.469 1.683 -13.461 1 20.77 550 GLU B C 1
ATOM 8422 O O . GLU B 1 550 ? -42.281 1.349 -13.508 1 20.77 550 GLU B O 1
ATOM 8427 N N . GLU B 1 551 ? -44.156 2.316 -14.516 1 19.61 551 GLU B N 1
ATOM 8428 C CA . GLU B 1 551 ? -44.062 2.705 -15.922 1 19.61 551 GLU B CA 1
ATOM 8429 C C . GLU B 1 551 ? -42.812 3.568 -16.156 1 19.61 551 GLU B C 1
ATOM 8431 O O . GLU B 1 551 ? -42.594 4.547 -15.445 1 19.61 551 GLU B O 1
ATOM 8436 N N . LYS B 1 552 ? -41.906 3.059 -16.812 1 20.41 552 LYS B N 1
ATOM 8437 C CA . LYS B 1 552 ? -40.844 3.793 -17.516 1 20.41 552 LYS B CA 1
ATOM 8438 C C . LYS B 1 552 ? -41.438 4.93 -18.344 1 20.41 552 LYS B C 1
ATOM 8440 O O . LYS B 1 552 ? -42.125 4.691 -19.328 1 20.41 552 LYS B O 1
ATOM 8445 N N . LYS B 1 553 ? -41.812 6.02 -17.812 1 21.16 553 LYS B N 1
ATOM 8446 C CA . LYS B 1 553 ? -41.875 7.047 -18.844 1 21.16 553 LYS B CA 1
ATOM 8447 C C . LYS B 1 553 ? -40.562 7.164 -19.625 1 21.16 553 LYS B C 1
ATOM 8449 O O . LYS B 1 553 ? -39.5 7.137 -19.031 1 21.16 553 LYS B O 1
ATOM 8454 N N . SER B 1 554 ? -40.531 7.031 -21.016 1 20.27 554 SER B N 1
ATOM 8455 C CA . SER B 1 554 ? -39.875 7.016 -22.312 1 20.27 554 SER B CA 1
ATOM 8456 C C . SER B 1 554 ? -39.094 8.305 -22.547 1 20.27 554 SER B C 1
ATOM 8458 O O . SER B 1 554 ? -38.375 8.438 -23.547 1 20.27 554 SER B O 1
ATOM 8460 N N . LYS B 1 555 ? -39.062 9.422 -21.766 1 18.97 555 LYS B N 1
ATOM 8461 C CA . LYS B 1 555 ? -38.875 10.695 -22.469 1 18.97 555 LYS B CA 1
ATOM 8462 C C . LYS B 1 555 ? -37.5 10.781 -23.125 1 18.97 555 LYS B C 1
ATOM 8464 O O . LYS B 1 555 ? -36.5 10.477 -22.5 1 18.97 555 LYS B O 1
ATOM 8469 N N . ARG B 1 556 ? -37.562 10.984 -24.516 1 18.11 556 ARG B N 1
ATOM 8470 C CA . ARG B 1 556 ? -36.875 11.289 -25.766 1 18.11 556 ARG B CA 1
ATOM 8471 C C . ARG B 1 556 ? -36.156 12.625 -25.672 1 18.11 556 ARG B C 1
ATOM 8473 O O . ARG B 1 556 ? -36.781 13.68 -25.562 1 18.11 556 ARG B O 1
ATOM 8480 N N . PHE B 1 557 ? -35.344 12.922 -24.734 1 18.25 557 PHE B N 1
ATOM 8481 C CA . PHE B 1 557 ? -34.844 14.305 -24.75 1 18.25 557 PHE B CA 1
ATOM 8482 C C . PHE B 1 557 ? -34.219 14.633 -26.094 1 18.25 557 PHE B C 1
ATOM 8484 O O . PHE B 1 557 ? -33.5 13.82 -26.672 1 18.25 557 PHE B O 1
ATOM 8491 N N . GLY B 1 558 ? -34.969 15.453 -26.984 1 18.16 558 GLY B N 1
ATOM 8492 C CA . GLY B 1 558 ? -34.812 16.172 -28.234 1 18.16 558 GLY B CA 1
ATOM 8493 C C . GLY B 1 558 ? -33.469 16.828 -28.391 1 18.16 558 GLY B C 1
ATOM 8494 O O . GLY B 1 558 ? -32.75 17.062 -27.406 1 18.16 558 GLY B O 1
ATOM 8495 N N . PHE B 1 559 ? -32.844 16.922 -29.812 1 19.77 559 PHE B N 1
ATOM 8496 C CA . PHE B 1 559 ? -31.844 17.344 -30.766 1 19.77 559 PHE B CA 1
ATOM 8497 C C . PHE B 1 559 ? -31.547 18.844 -30.625 1 19.77 559 PHE B C 1
ATOM 8499 O O . PHE B 1 559 ? -30.578 19.344 -31.172 1 19.77 559 PHE B O 1
ATOM 8506 N N . PHE B 1 560 ? -32.219 19.844 -29.766 1 18.88 560 PHE B N 1
ATOM 8507 C CA . PHE B 1 560 ? -31.797 21.219 -29.938 1 18.88 560 PHE B CA 1
ATOM 8508 C C . PHE B 1 560 ? -30.484 21.484 -29.203 1 18.88 560 PHE B C 1
ATOM 8510 O O . PHE B 1 560 ? -30.25 20.922 -28.141 1 18.88 560 PHE B O 1
#

Organism: NCBI:txid303405

Sequence (1120 aa):
MSSHTTRRLFPRIAGAAVVCGVGSFSAITTINDDWDDYTNFFSQHQQQKSEKPNERIVILGSGWGGLSALRKCYGPNKDIVIISPRPHFLYTPLLAGSAVGTIALQSACEPIRALVAQAASKSSSVTYVRADARHIDVENKRVYATEDGVMDLELSYDKLLVAVGAQTNTFGVPGVQEYGLFLKEAEDSAKLHAKLLSNLERASALIGIGDHEKYSDEINRLLKIVVVGAGPTGVELAAELADFKEYDVKRLYGEEIASRLQITLVEALPRILGPFDKDLADVAKKHLMDRGVDVRTGVAVTRVDSPKAATFAPSTPRDATPEEKADALAQAKTEPIGTLVWAGGIGPRPLVQKLARSLGQSDTRGLKVDECQRVVGADGVYAIGDAALDGYAPTAQVATQQGKHIGRAFRDGVDRPFVYKHAGSLCSLGHGNGIAQLVAPNNAAINIWDVIGAPAVGPNNDQRAVTGLPAFAMWRSLYWSKLLSNSSRLSLSMDWLKAQLTGREVAGPVLQRKGTYFPSKGSNTVRAVECFGTPLRRNPTIARVSEIVEEKKSKRFGFFMSSHTTRRLFPRIAGAAVVCGVGSFSAITTINDDWDDYTNFFSQHQQQKSEKPNERIVILGSGWGGLSALRKCYGPNKDIVIISPRPHFLYTPLLAGSAVGTIALQSACEPIRALVAQAASKSSSVTYVRADARHIDVENKRVYATEDGVMDLELSYDKLLVAVGAQTNTFGVPGVQEYGLFLKEAEDSAKLHAKLLSNLERASALIGIGDHEKYSDEINRLLKIVVVGAGPTGVELAAELADFKEYDVKRLYGEEIASRLQITLVEALPRILGPFDKDLADVAKKHLMDRGVDVRTGVAVTRVDSPKAATFAPSTPRDATPEEKADALAQAKTEPIGTLVWAGGIGPRPLVQKLARSLGQSDTRGLKVDECQRVVGADGVYAIGDAALDGYAPTAQVATQQGKHIGRAFRDGVDRPFVYKHAGSLCSLGHGNGIAQLVAPNNAAINIWDVIGAPAVGPNNDQRAVTGLPAFAMWRSLYWSKLLSNSSRLSLSMDWLKAQLTGREVAGPVLQRKGTYFPSKGSNTVRAVECFGTPLRRNPTIARVSEIVEEKKSKRFGFF

Secondary structure (DSSP, 8-state):
--SHHHHTHHHHHHHHHHHHHHHHHHHHHHH-TTHHHHHTTS--------SSPPEEEEEE--SHHHHHHHHH---TTEEEEEEESSSEEE-GGGHHHHHTTSS-GGGGEEEHHHHHHHH--TTEEEEEEE-EEEEEETTTTEEEEEETTTEEEEEE-SEEEE---EEE--TT-TTHHHH-EE-SSHHHHHHHHHHHHHHHHHHHHHHHTS-HHHHHHHHHHHTEEEEE--SHHHHHHHHHHHHIIIIIIHHHH-HHHHHH-EEEEEESSSSS-TTS-HHHHHHHHHHHHHTTEEEEESEEEEEEEETTEEEEEE---TT--HHHHHHHHHT-EEEE-SEEEE-S-EEE-HHHHHHHHHTT-S--SSEEB-TT-BBTT-TTEEE-GGGEESSS---HHHHHHHHHHHHHHHHHT----------EEEEE-STT-EEEEEE--TT-SS-HHHHTTPPEESTTS-EEEEEHHHHHHHHHHHHHHH-SSHHHHHHHHHHHHHHHHH-------GGG--------SS--------------------------------------/--SHHHHTHHHHHHHHHHHHHHHHHHHHHHH-TTHHHHHTTS--------SSPPEEEEEE--SHHHHHHHHH---TTEEEEEEESSSEEE-GGGHHHHHTTSS-GGGGEEEHHHHHHHH--TTEEEEEEE-EEEEEETTTTEEEEEETTTEEEEEE-SEEEE---EEE--TT-TTHHHH-EE-SSHHHHHHHHHHHHHHHHHHHHHHHTS-HHHHHHHHHHHTEEEEE--SHHHHHHHHHHHHIIIIIIHHHH-HHHHHH-EEEEEESSSSS-TTS-HHHHHHHHHHHHHTTEEEEESEEEEEEEETTEEEEEE---TT--HHHHHHHHHT-EEEE-SEEEE-S-EEE-HHHHHHHHHTT-S--SSEEB-TT-BBTT-TTEEE-GGGEESSS---HHHHHHHHHHHHHHHHHT----------EEEEE-STT-EEEEEE--TT-SS-HHHHTTPPEESTTS-EEEEESHHHHHHHHHHHHHH-SSHHHHHHHHHHHHHHHHH-------GGG--------SS--------------------------------------

Radius of gyration: 31.37 Å; Cα contacts (8 Å, |Δi|>4): 2150; chains: 2; bounding box: 83×88×86 Å

Foldseek 3Di:
DVPVVVVVVVVVVVVLVVLLVVLLVCVCVVVCPVVVLVVVVPCPPPPPVPPDAAAEEEEEADELQRLLLLLQQDDASYEYEYEEQDQWYFQQLCLLCCLLFLAPLVLRTHGVVVSLVVSPDPRYHYYYDNWAFDEADQPQQWTWTGHVNPDIDIDHHLFYEYEHAWADDPVPQAPCVPQAAERGDSVSSQVSLQLLLVLLVVLLVVVQLPPCVVCVQVNLLQQFEEEEAQAQSSLQNLLSVLVSLPPPCCVPRHDVSSVSRAAEYEELAQFHHVVDFPVLRVVSVVLSVVSHYHYYYQKDFRHDPHNFKTKIWGHDDPPDDPVRVVVRVVRIDMDTHNHYYYPHDTFHDNHQQVVCVVQVHPDSRAFEADQLQHGPNGPNYGYFASRYDPPDDRDSQRSNQNSNQVSNCNNVVHGDGDDHDDAWDWHASYPLKIKIKGFQDVPDPDRVQVVVPFFQGDPVSRIGMDIGNSSSSSVVSVSLSVDPDPVSNVSRVVSNVCCVVPNGDSDRDPPPPPPPPDPDPDDPPPVPPVPPPDRSDDNPCPDPPDDDPDDDDDDPPDPD/DVPVVVVVVVVCVVVLVVLLVVLLVCLCPPVCPVVVLVVVVPCPPPPPPPPDAAAEEEEEADELQRLLLLLQQDDASYEYEYEEQDQWYFQQLCLLCCLLFLAPLVLRTHGVVVSLVVSPDPRYHYYYDNWAFDEADQPQQWTWTGHVNPDIDIDHHLFYEYEHAWADDPVPQAPCVPQAAERGDSVSSQVSLQLLLVLLVVLLVVVQLAPCVVCVQVNLLQQFEEEEAQAQSSLQNLLSVLVSLPPPCCVPRHDVSSVSRAAEYEELAQFHHVVDFPVLRVVSVVLSVVSHYHYYYQKDFRHDPHNFKTKIWGHDDPPDDPVRVVVRVVRIDMDTHNHYYYPHDTFHDNRQQVVCVVQVHPDSRAFEADQLQAGPNGPNYGYFASRYDPPDDRDSQRSNQNSNQVSNCNNVVHGDGDDHDDAWDWHANYPLKIKIKGFQDVPDPDRVQVVVPFFQGDPVSRIGMDIGNSSSSSVVSSSLSPDPDPVSNVSRVVSNVCCVVPNGDSDRDVPPPPPPPDDDPDDPPPVPPVPPPDRSDDNPCPDPPDDDPPDPPPDPPDDD

Nearest PDB structures (foldseek):
  4g74-assembly1_A  TM=8.475E-01  e=7.886E-43  Saccharomyces cerevisiae S288C
  4g9k-assembly1_B  TM=8.531E-01  e=1.123E-41  Saccharomyces cerevisiae S288C
  5jwc-assembly1_H  TM=8.483E-01  e=7.602E-40  Plasmodium falciparum 3D7
  5jwb-assembly1_H  TM=8.537E-01  e=4.823E-39  Plasmodium falciparum 3D7
  5jwb-assembly1_A  TM=8.502E-01  e=2.412E-39  Plasmodium falciparum 3D7

pLDDT: mean 76.2, std 24.55, range [17.78, 98.75]